Protein AF-0000000069997772 (afdb_homodimer)

Foldseek 3Di:
DVVVVVVVVVVVVVVVVPPPPVAFEEEEEDDAFPVVLLCQLLVVVSVVVPHAYEYEDEPAYDHDDPVDDDPHHYDYWYFPDHNVVVLVLVVVQLCCLFPNLVVDDPVVNVVVVLVSVLVVLVRLVRVLCRQLVDPVNLVVVLVVLGLEYEYACVRPDSLVSCVVNVHAYEYEYAADFQNLLCCQLVVWDAQLQQRAGQPLLDHSDDDPVSSVSRVVSSVVVNVSCVVRVQVVVQVSSCVSVVHRDGSSLSSSQHQAYEHQADVLQHDDDTGFQRYHYQHQLSADDADDFDPVVVVLQVVLPQQGEEEEDAGLPDQPDDLVLQQQQQQLVQPGSHQYEYQYDYDHHPSHHPSYDYDVDGPLLNRLLDPRHQEYEYLQDRNSVSSLLQNQHAYEHAHRRDSRSSSQSSLVVLLQYDYDYSVPDGSNRVNVRSCCNRVVCSNSVSSVVSNCVQVPDPDHSSVVVSVVSVVCSVVSGNVVRRDCVSVDDPCVNVCVVVVVVVVVVVVVVVVVVVVVVVVVVVVVVVVVVVVVVD/DVVVVVVVVVVVVVVVVPPVPVAFEEEEEDDAFPVVLLCQLLVVVSVVVPHAYEYEDEPAYDHDDPVDDDPHHYDYWYFPDHNVVVLVLVVVQLCCQFPNLVVDDPVVNVVVVLVSVLVVLVRLVRVLCRALVDPVNLVVVLVVLGLEYEYACVRPDSLVSCVVNVHAYEYEYAADFQNLLCCQLVVWDAQLQQRAGQPLLDHSDDDPVSSVSRVVSSVVVNVSCVVRVQVVVQVSSCVSVVHRDGSSLSSSQHQAYEHQADVLQHDDDTGFQRYHYQHQLSADDADDFDPVVVVLQVVLPQQGEEEEDAGLPDQPDDLVLLQQQQQLVQVGSHQYEHQYDYDHHPSHHPSYDYDVDGPLLNSLLDPRYQEYEYLQDSNSVSSLLQNQHAYEHAHRRDSRSSSQSSLVVLLQYDYDYSVPDGSVRVNVRSCCNRVVCSNSVSSVVSNCVQVPDPDHSSVVVSVVSVVCSVVSGNVVRRDCVSVDDPCVNVCVVVVVVVVVVVVVVVVVVVVVVVVVVVVVVVVVVVVVVD

pLDDT: mean 93.37, std 10.94, range [35.5, 98.94]

InterPro domains:
  IPR002213 UDP-glucuronosyl/UDP-glucosyltransferase [PF00201] (24-526)
  IPR002213 UDP-glucuronosyl/UDP-glucosyltransferase [cd03784] (25-464)
  IPR035595 UDP-glycosyltransferase family, conserved site [PS00375] (357-400)
  IPR050271 UDP-glycosyltransferase [PTHR48043] (34-505)

Structure (mmCIF, N/CA/C/O backbone):
data_AF-0000000069997772-model_v1
#
loop_
_entity.id
_entity.type
_entity.pdbx_description
1 polymer UDP-glucuronosyltransferase
#
loop_
_atom_site.group_PDB
_atom_site.id
_atom_site.type_symbol
_atom_site.label_atom_id
_atom_site.label_alt_id
_atom_site.label_comp_id
_atom_site.label_asym_id
_atom_site.label_entity_id
_atom_site.label_seq_id
_atom_site.pdbx_PDB_ins_code
_atom_site.Cartn_x
_atom_site.Cartn_y
_atom_site.Cartn_z
_atom_site.occupancy
_atom_site.B_iso_or_equiv
_atom_site.auth_seq_id
_atom_site.auth_comp_id
_atom_site.auth_asym_id
_atom_site.auth_atom_id
_atom_site.pdbx_PDB_model_num
ATOM 1 N N . MET A 1 1 ? 17.719 15.945 -52.312 1 38.75 1 MET A N 1
ATOM 2 C CA . MET A 1 1 ? 16.359 15.43 -52.188 1 38.75 1 MET A CA 1
ATOM 3 C C . MET A 1 1 ? 16.203 14.609 -50.906 1 38.75 1 MET A C 1
ATOM 5 O O . MET A 1 1 ? 15.086 14.328 -50.469 1 38.75 1 MET A O 1
ATOM 9 N N . SER A 1 2 ? 17.359 14.086 -50.344 1 47 2 SER A N 1
ATOM 10 C CA . SER A 1 2 ? 17.438 13.102 -49.25 1 47 2 SER A CA 1
ATOM 11 C C . SER A 1 2 ? 17.25 13.766 -47.906 1 47 2 SER A C 1
ATOM 13 O O . SER A 1 2 ? 16.781 13.133 -46.938 1 47 2 SER A O 1
ATOM 15 N N . THR A 1 3 ? 17.656 15.047 -47.812 1 52.78 3 THR A N 1
ATOM 16 C CA . THR A 1 3 ? 17.594 15.734 -46.5 1 52.78 3 THR A CA 1
ATOM 17 C C . THR A 1 3 ? 16.156 16.094 -46.156 1 52.78 3 THR A C 1
ATOM 19 O O . THR A 1 3 ? 15.805 16.172 -44.969 1 52.78 3 THR A O 1
ATOM 22 N N . VAL A 1 4 ? 15.344 16.328 -47.25 1 53.06 4 VAL A N 1
ATOM 23 C CA . VAL A 1 4 ? 13.969 16.766 -47.031 1 53.06 4 VAL A CA 1
ATOM 24 C C . VAL A 1 4 ? 13.117 15.594 -46.562 1 53.06 4 VAL A C 1
ATOM 26 O O . VAL A 1 4 ? 12.242 15.75 -45.719 1 53.06 4 VAL A O 1
ATOM 29 N N . TRP A 1 5 ? 13.516 14.359 -46.969 1 51.53 5 TRP A N 1
ATOM 30 C CA . TRP A 1 5 ? 12.734 13.203 -46.562 1 51.53 5 TRP A CA 1
ATOM 31 C C . TRP A 1 5 ? 13.016 12.828 -45.125 1 51.53 5 TRP A C 1
ATOM 33 O O . TRP A 1 5 ? 12.117 12.383 -44.406 1 51.53 5 TRP A O 1
ATOM 43 N N . CYS A 1 6 ? 14.242 13.125 -44.625 1 54.34 6 CYS A N 1
ATOM 44 C CA . CYS A 1 6 ? 14.555 12.797 -43.25 1 54.34 6 CYS A CA 1
ATOM 45 C C . CYS A 1 6 ? 13.891 13.781 -42.312 1 54.34 6 CYS A C 1
ATOM 47 O O . CYS A 1 6 ? 13.477 13.406 -41.188 1 54.34 6 CYS A O 1
ATOM 49 N N . LEU A 1 7 ? 13.75 15.07 -42.844 1 52.03 7 LEU A N 1
ATOM 50 C CA . LEU A 1 7 ? 13.086 16.047 -42 1 52.03 7 LEU A CA 1
ATOM 51 C C . LEU A 1 7 ? 11.586 15.789 -41.938 1 52.03 7 LEU A C 1
ATOM 53 O O . LEU A 1 7 ? 10.961 15.938 -40.906 1 52.03 7 LEU A O 1
ATOM 57 N N . SER A 1 8 ? 11.055 15.297 -43.094 1 53.53 8 SER A N 1
ATOM 58 C CA . SER A 1 8 ? 9.625 15.023 -43.125 1 53.53 8 SER A CA 1
ATOM 59 C C . SER A 1 8 ? 9.289 13.781 -42.281 1 53.53 8 SER A C 1
ATOM 61 O O . SER A 1 8 ? 8.266 13.742 -41.594 1 53.53 8 SER A O 1
ATOM 63 N N . LEU A 1 9 ? 10.266 12.82 -42.25 1 49.25 9 LEU A N 1
ATOM 64 C CA . LEU A 1 9 ? 10.016 11.656 -41.438 1 49.25 9 LEU A CA 1
ATOM 65 C C . LEU A 1 9 ? 10.234 11.984 -39.969 1 49.25 9 LEU A C 1
ATOM 67 O O . LEU A 1 9 ? 9.484 11.516 -39.094 1 49.25 9 LEU A O 1
ATOM 71 N N . ALA A 1 10 ? 11.203 12.875 -39.656 1 51.34 10 ALA A N 1
ATOM 72 C CA . ALA A 1 10 ? 11.391 13.305 -38.281 1 51.34 10 ALA A CA 1
ATOM 73 C C . ALA A 1 10 ? 10.188 14.109 -37.781 1 51.34 10 ALA A C 1
ATOM 75 O O . ALA A 1 10 ? 9.727 13.922 -36.656 1 51.34 10 ALA A O 1
ATOM 76 N N . LEU A 1 11 ? 9.711 14.992 -38.75 1 50.62 11 LEU A N 1
ATOM 77 C CA . LEU A 1 11 ? 8.508 15.727 -38.406 1 50.62 11 LEU A CA 1
ATOM 78 C C . LEU A 1 11 ? 7.312 14.789 -38.25 1 50.62 11 LEU A C 1
ATOM 80 O O . LEU A 1 11 ? 6.5 14.945 -37.344 1 50.62 11 LEU A O 1
ATOM 84 N N . LEU A 1 12 ? 7.273 13.734 -39.125 1 47.5 12 LEU A N 1
ATOM 85 C CA . LEU A 1 12 ? 6.18 12.781 -39 1 47.5 12 LEU A CA 1
ATOM 86 C C . LEU A 1 12 ? 6.352 11.922 -37.719 1 47.5 12 LEU A C 1
ATOM 88 O O . LEU A 1 12 ? 5.375 11.602 -37.062 1 47.5 12 LEU A O 1
ATOM 92 N N . LEU A 1 13 ? 7.605 11.57 -37.406 1 44.94 13 LEU A N 1
ATOM 93 C CA . LEU A 1 13 ? 7.816 10.805 -36.188 1 44.94 13 LEU A CA 1
ATOM 94 C C . LEU A 1 13 ? 7.543 11.664 -34.969 1 44.94 13 LEU A C 1
ATOM 96 O O . LEU A 1 13 ? 7.016 11.18 -33.969 1 44.94 13 LEU A O 1
ATOM 100 N N . VAL A 1 14 ? 8 12.953 -35 1 46.03 14 VAL A N 1
ATOM 101 C CA . VAL A 1 14 ? 7.598 13.844 -33.938 1 46.03 14 VAL A CA 1
ATOM 102 C C . VAL A 1 14 ? 6.078 14 -33.938 1 46.03 14 VAL A C 1
ATOM 104 O O . VAL A 1 14 ? 5.457 14.094 -32.875 1 46.03 14 VAL A O 1
ATOM 107 N N . LEU A 1 15 ? 5.469 14.078 -35.156 1 40.06 15 LEU A N 1
ATOM 108 C CA . LEU A 1 15 ? 4.012 14.188 -35.188 1 40.06 15 LEU A CA 1
ATOM 109 C C . LEU A 1 15 ? 3.363 12.898 -34.688 1 40.06 15 LEU A C 1
ATOM 111 O O . LEU A 1 15 ? 2.258 12.922 -34.156 1 40.06 15 LEU A O 1
ATOM 115 N N . SER A 1 16 ? 3.883 11.688 -35.062 1 38.56 16 SER A N 1
ATOM 116 C CA . SER A 1 16 ? 3.234 10.445 -34.688 1 38.56 16 SER A CA 1
ATOM 117 C C . SER A 1 16 ? 3.33 10.219 -33.188 1 38.56 16 SER A C 1
ATOM 119 O O . SER A 1 16 ? 2.496 9.523 -32.594 1 38.56 16 SER A O 1
ATOM 121 N N . ALA A 1 17 ? 4.551 10.383 -32.719 1 39.91 17 ALA A N 1
ATOM 122 C CA . ALA A 1 17 ? 4.641 10.07 -31.297 1 39.91 17 ALA A CA 1
ATOM 123 C C . ALA A 1 17 ? 3.867 11.086 -30.453 1 39.91 17 ALA A C 1
ATOM 125 O O . ALA A 1 17 ? 4.008 11.125 -29.234 1 39.91 17 ALA A O 1
ATOM 126 N N . THR A 1 18 ? 3.512 12.172 -30.984 1 35.5 18 THR A N 1
ATOM 127 C CA . THR A 1 18 ? 2.604 12.969 -30.172 1 35.5 18 THR A CA 1
ATOM 128 C C . THR A 1 18 ? 1.33 12.188 -29.859 1 35.5 18 THR A C 1
ATOM 130 O O . THR A 1 18 ? 0.475 12.008 -30.719 1 35.5 18 THR A O 1
ATOM 133 N N . ARG A 1 19 ? 1.36 11.133 -29.203 1 42 19 ARG A N 1
ATOM 134 C CA . ARG A 1 19 ? 0.11 10.727 -28.562 1 42 19 ARG A CA 1
ATOM 135 C C . ARG A 1 19 ? -0.814 11.922 -28.359 1 42 19 ARG A C 1
ATOM 137 O O . ARG A 1 19 ? -0.476 12.859 -27.641 1 42 19 ARG A O 1
ATOM 144 N N . ILE A 1 20 ? -1.494 12.422 -29.297 1 41.84 20 ILE A N 1
ATOM 145 C CA . ILE A 1 20 ? -2.568 13.398 -29.125 1 41.84 20 ILE A CA 1
ATOM 146 C C . ILE A 1 20 ? -3.264 13.172 -27.797 1 41.84 20 ILE A C 1
ATOM 148 O O . ILE A 1 20 ? -4.008 12.203 -27.625 1 41.84 20 ILE A O 1
ATOM 152 N N . ALA A 1 21 ? -2.555 13.148 -26.844 1 49.53 21 ALA A N 1
ATOM 153 C CA . ALA A 1 21 ? -3.217 13.156 -25.547 1 49.53 21 ALA A CA 1
ATOM 154 C C . ALA A 1 21 ? -4.48 14.008 -25.578 1 49.53 21 ALA A C 1
ATOM 156 O O . ALA A 1 21 ? -4.41 15.227 -25.766 1 49.53 21 ALA A O 1
ATOM 157 N N . HIS A 1 22 ? -5.516 13.656 -26.172 1 63.19 22 HIS A N 1
ATOM 158 C CA . HIS A 1 22 ? -6.762 14.391 -26.016 1 63.19 22 HIS A CA 1
ATOM 159 C C . HIS A 1 22 ? -6.902 14.914 -24.578 1 63.19 22 HIS A C 1
ATOM 161 O O . HIS A 1 22 ? -6.871 14.141 -23.625 1 63.19 22 HIS A O 1
ATOM 167 N N . GLY A 1 23 ? -6.582 16.047 -24.344 1 87.19 23 GLY A N 1
ATOM 168 C CA . GLY A 1 23 ? -6.691 16.734 -23.062 1 87.19 23 GLY A CA 1
ATOM 169 C C . GLY A 1 23 ? -8.031 16.516 -22.375 1 87.19 23 GLY A C 1
ATOM 170 O O . GLY A 1 23 ? -9.07 16.516 -23.031 1 87.19 23 GLY A O 1
ATOM 171 N N . GLY A 1 24 ? -8.055 16.016 -21.141 1 94.75 24 GLY A N 1
ATOM 172 C CA . GLY A 1 24 ? -9.258 15.82 -20.344 1 94.75 24 GLY A CA 1
ATOM 173 C C . GLY A 1 24 ? -9.812 17.109 -19.766 1 94.75 24 GLY A C 1
ATOM 174 O O . GLY A 1 24 ? -9.148 18.141 -19.781 1 94.75 24 GLY A O 1
ATOM 175 N N . ASN A 1 25 ? -11.086 17.125 -19.5 1 97.62 25 ASN A N 1
ATOM 176 C CA . ASN A 1 25 ? -11.797 18.203 -18.828 1 97.62 25 ASN A CA 1
ATOM 177 C C . ASN A 1 25 ? -11.945 17.922 -17.328 1 97.62 25 ASN A C 1
ATOM 179 O O . ASN A 1 25 ? -12.68 17.016 -16.938 1 97.62 25 ASN A O 1
ATOM 183 N N . ILE A 1 26 ? -11.258 18.734 -16.547 1 98.56 26 ILE A N 1
ATOM 184 C CA . ILE A 1 26 ? -11.148 18.438 -15.117 1 98.56 26 ILE A CA 1
ATOM 185 C C . ILE A 1 26 ? -11.859 19.516 -14.305 1 98.56 26 ILE A C 1
ATOM 187 O O . ILE A 1 26 ? -11.609 20.703 -14.5 1 98.56 26 ILE A O 1
ATOM 191 N N . LEU A 1 27 ? -12.766 19.125 -13.469 1 98.75 27 LEU A N 1
ATOM 192 C CA . LEU A 1 27 ? -13.398 20 -12.492 1 98.75 27 LEU A CA 1
ATOM 193 C C . LEU A 1 27 ? -12.688 19.922 -11.148 1 98.75 27 LEU A C 1
ATOM 195 O O . LEU A 1 27 ? -12.383 18.828 -10.672 1 98.75 27 LEU A O 1
ATOM 199 N N . VAL A 1 28 ? -12.398 21.047 -10.57 1 98.56 28 VAL A N 1
ATOM 200 C CA . VAL A 1 28 ? -11.703 21.109 -9.289 1 98.56 28 VAL A CA 1
ATOM 201 C C . VAL A 1 28 ? -12.609 21.766 -8.242 1 98.56 28 VAL A C 1
ATOM 203 O O . VAL A 1 28 ? -13.141 22.844 -8.461 1 98.56 28 VAL A O 1
ATOM 206 N N . TRP A 1 29 ? -12.797 21.078 -7.117 1 98.25 29 TRP A N 1
ATOM 207 C CA . TRP A 1 29 ? -13.578 21.562 -5.984 1 98.25 29 TRP A CA 1
ATOM 208 C C . TRP A 1 29 ? -12.867 22.703 -5.27 1 98.25 29 TRP A C 1
ATOM 210 O O . TRP A 1 29 ? -11.633 22.734 -5.203 1 98.25 29 TRP A O 1
ATOM 220 N N . TYR A 1 30 ? -13.531 23.703 -4.801 1 95.75 30 TYR A N 1
ATOM 221 C CA . TYR A 1 30 ? -12.938 24.844 -4.117 1 95.75 30 TYR A CA 1
ATOM 222 C C . TYR A 1 30 ? -12.258 24.422 -2.824 1 95.75 30 TYR A C 1
ATOM 224 O O . TYR A 1 30 ? -12.609 23.391 -2.236 1 95.75 30 TYR A O 1
ATOM 232 N N . THR A 1 31 ? -11.266 25.094 -2.467 1 93.81 31 THR A N 1
ATOM 233 C CA . THR A 1 31 ? -10.547 24.953 -1.208 1 93.81 31 THR A CA 1
ATOM 234 C C . THR A 1 31 ? -9.953 26.281 -0.765 1 93.81 31 THR A C 1
ATOM 236 O O . THR A 1 31 ? -10.398 27.344 -1.208 1 93.81 31 THR A O 1
ATOM 239 N N . GLU A 1 32 ? -9.117 26.297 0.312 1 88.94 32 GLU A N 1
ATOM 240 C CA . GLU A 1 32 ? -8.633 27.578 0.833 1 88.94 32 GLU A CA 1
ATOM 241 C C . GLU A 1 32 ? -7.219 27.438 1.392 1 88.94 32 GLU A C 1
ATOM 243 O O . GLU A 1 32 ? -6.766 26.328 1.681 1 88.94 32 GLU A O 1
ATOM 248 N N . GLY A 1 33 ? -6.562 28.531 1.398 1 87.81 33 GLY A N 1
ATOM 249 C CA . GLY A 1 33 ? -5.324 28.656 2.148 1 87.81 33 GLY A CA 1
ATOM 250 C C . GLY A 1 33 ? -4.227 27.719 1.656 1 87.81 33 GLY A C 1
ATOM 251 O O . GLY A 1 33 ? -3.936 27.688 0.459 1 87.81 33 GLY A O 1
ATOM 252 N N . SER A 1 34 ? -3.66 27.078 2.641 1 88.88 34 SER A N 1
ATOM 253 C CA . SER A 1 34 ? -2.523 26.203 2.363 1 88.88 34 SER A CA 1
ATOM 254 C C . SER A 1 34 ? -2.93 25.031 1.484 1 88.88 34 SER A C 1
ATOM 256 O O . SER A 1 34 ? -2.123 24.531 0.697 1 88.88 34 SER A O 1
ATOM 258 N N . HIS A 1 35 ? -4.191 24.641 1.531 1 92.44 35 HIS A N 1
ATOM 259 C CA . HIS A 1 35 ? -4.68 23.562 0.688 1 92.44 35 HIS A CA 1
ATOM 260 C C . HIS A 1 35 ? -4.711 23.969 -0.779 1 92.44 35 HIS A C 1
ATOM 262 O O . HIS A 1 35 ? -4.371 23.188 -1.66 1 92.44 35 HIS A O 1
ATOM 268 N N . TRP A 1 36 ? -5.113 25.25 -0.986 1 91.56 36 TRP A N 1
ATOM 269 C CA . TRP A 1 36 ? -5.152 25.781 -2.342 1 91.56 36 TRP A CA 1
ATOM 270 C C . TRP A 1 36 ? -3.748 25.922 -2.918 1 91.56 36 TRP A C 1
ATOM 272 O O . TRP A 1 36 ? -3.496 25.516 -4.055 1 91.56 36 TRP A O 1
ATOM 282 N N . ILE A 1 37 ? -2.842 26.359 -2.09 1 88.31 37 ILE A N 1
ATOM 283 C CA . ILE A 1 37 ? -1.458 26.531 -2.512 1 88.31 37 ILE A CA 1
ATOM 284 C C . ILE A 1 37 ? -0.852 25.188 -2.889 1 88.31 37 ILE A C 1
ATOM 286 O O . ILE A 1 37 ? -0.122 25.078 -3.877 1 88.31 37 ILE A O 1
ATOM 290 N N . ASN A 1 38 ? -1.176 24.234 -2.121 1 93.56 38 ASN A N 1
ATOM 291 C CA . ASN A 1 38 ? -0.63 22.891 -2.312 1 93.56 38 ASN A CA 1
ATOM 292 C C . ASN A 1 38 ? -1.103 22.281 -3.625 1 93.56 38 ASN A C 1
ATOM 294 O O . ASN A 1 38 ? -0.356 21.547 -4.277 1 93.56 38 ASN A O 1
ATOM 298 N N . LEU A 1 39 ? -2.307 22.625 -4.047 1 93.88 39 LEU A N 1
ATOM 299 C CA . LEU A 1 39 ? -2.949 21.984 -5.191 1 93.88 39 LEU A CA 1
ATOM 300 C C . LEU A 1 39 ? -2.533 22.656 -6.492 1 93.88 39 LEU A C 1
ATOM 302 O O . LEU A 1 39 ? -2.576 22.047 -7.559 1 93.88 39 LEU A O 1
ATOM 306 N N . LYS A 1 40 ? -2.088 23.844 -6.488 1 92.88 40 LYS A N 1
ATOM 307 C CA . LYS A 1 40 ? -1.882 24.688 -7.66 1 92.88 40 LYS A CA 1
ATOM 308 C C . LYS A 1 40 ? -0.838 24.094 -8.594 1 92.88 40 LYS A C 1
ATOM 310 O O . LYS A 1 40 ? -1.038 24.047 -9.812 1 92.88 40 LYS A O 1
ATOM 315 N N . PRO A 1 41 ? 0.272 23.594 -8.047 1 94.44 41 PRO A N 1
ATOM 316 C CA . PRO A 1 41 ? 1.272 23.031 -8.953 1 94.44 41 PRO A CA 1
ATOM 317 C C . PRO A 1 41 ? 0.744 21.844 -9.75 1 94.44 41 PRO A C 1
ATOM 319 O O . PRO A 1 41 ? 1.146 21.641 -10.898 1 94.44 41 PRO A O 1
ATOM 322 N N . VAL A 1 42 ? -0.081 21.062 -9.172 1 97 42 VAL A N 1
ATOM 323 C CA . VAL A 1 42 ? -0.688 19.922 -9.859 1 97 42 VAL A CA 1
ATOM 324 C C . VAL A 1 42 ? -1.588 20.422 -10.992 1 97 42 VAL A C 1
ATOM 326 O O . VAL A 1 42 ? -1.536 19.906 -12.109 1 97 42 VAL A O 1
ATOM 329 N N . LEU A 1 43 ? -2.396 21.469 -10.711 1 96.81 43 LEU A N 1
ATOM 330 C CA . LEU A 1 43 ? -3.297 22.031 -11.711 1 96.81 43 LEU A CA 1
ATOM 331 C C . LEU A 1 43 ? -2.512 22.625 -12.875 1 96.81 43 LEU A C 1
ATOM 333 O O . LEU A 1 43 ? -2.867 22.406 -14.039 1 96.81 43 LEU A O 1
ATOM 337 N N . ASP A 1 44 ? -1.452 23.297 -12.539 1 95.44 44 ASP A N 1
ATOM 338 C CA . ASP A 1 44 ? -0.606 23.891 -13.578 1 95.44 44 ASP A CA 1
ATOM 339 C C . ASP A 1 44 ? -0.009 22.812 -14.477 1 95.44 44 ASP A C 1
ATOM 341 O O . ASP A 1 44 ? 0.044 22.969 -15.695 1 95.44 44 ASP A O 1
ATOM 345 N N . THR A 1 45 ? 0.432 21.734 -13.852 1 96.56 45 THR A N 1
ATOM 346 C CA . THR A 1 45 ? 1.024 20.641 -14.617 1 96.56 45 THR A CA 1
ATOM 347 C C . THR A 1 45 ? -0.017 19.984 -15.523 1 96.56 45 THR A C 1
ATOM 349 O O . THR A 1 45 ? 0.289 19.609 -16.656 1 96.56 45 THR A O 1
ATOM 352 N N . LEU A 1 46 ? -1.232 19.828 -15.031 1 97.62 46 LEU A N 1
ATOM 353 C CA . LEU A 1 46 ? -2.312 19.266 -15.836 1 97.62 46 LEU A CA 1
ATOM 354 C C . LEU A 1 46 ? -2.596 20.141 -17.062 1 97.62 46 LEU A C 1
ATOM 356 O O . LEU A 1 46 ? -2.822 19.625 -18.156 1 97.62 46 LEU A O 1
ATOM 360 N N . ILE A 1 47 ? -2.521 21.438 -16.891 1 96.94 47 ILE A N 1
ATOM 361 C CA . ILE A 1 47 ? -2.719 22.375 -17.984 1 96.94 47 ILE A CA 1
ATOM 362 C C . ILE A 1 47 ? -1.575 22.25 -18.984 1 96.94 47 ILE A C 1
ATOM 364 O O . ILE A 1 47 ? -1.803 22.219 -20.203 1 96.94 47 ILE A O 1
ATOM 368 N N . ASP A 1 48 ? -0.361 22.172 -18.484 1 96.44 48 ASP A N 1
ATOM 369 C CA . ASP A 1 48 ? 0.811 22 -19.344 1 96.44 48 ASP A CA 1
ATOM 370 C C . ASP A 1 48 ? 0.691 20.734 -20.203 1 96.44 48 ASP A C 1
ATOM 372 O O . ASP A 1 48 ? 1.207 20.688 -21.312 1 96.44 48 ASP A O 1
ATOM 376 N N . ARG A 1 49 ? 0.022 19.859 -19.688 1 96.19 49 ARG A N 1
ATOM 377 C CA . ARG A 1 49 ? -0.123 18.578 -20.391 1 96.19 49 ARG A CA 1
ATOM 378 C C . ARG A 1 49 ? -1.328 18.594 -21.328 1 96.19 49 ARG A C 1
ATOM 380 O O . ARG A 1 49 ? -1.701 17.562 -21.875 1 96.19 49 ARG A O 1
ATOM 387 N N . GLY A 1 50 ? -2.031 19.672 -21.359 1 95.94 50 GLY A N 1
ATOM 388 C CA . GLY A 1 50 ? -3.057 19.859 -22.375 1 95.94 50 GLY A CA 1
ATOM 389 C C . GLY A 1 50 ? -4.465 19.672 -21.844 1 95.94 50 GLY A C 1
ATOM 390 O O . GLY A 1 50 ? -5.426 19.641 -22.625 1 95.94 50 GLY A O 1
ATOM 391 N N . HIS A 1 51 ? -4.641 19.594 -20.547 1 97.56 51 HIS A N 1
ATOM 392 C CA . HIS A 1 51 ? -5.969 19.422 -19.969 1 97.56 51 HIS A CA 1
ATOM 393 C C . HIS A 1 51 ? -6.656 20.766 -19.75 1 97.56 51 HIS A C 1
ATOM 395 O O . HIS A 1 51 ? -5.992 21.781 -19.578 1 97.56 51 HIS A O 1
ATOM 401 N N . HIS A 1 52 ? -7.965 20.75 -19.844 1 97 52 HIS A N 1
ATOM 402 C CA . HIS A 1 52 ? -8.773 21.891 -19.438 1 97 52 HIS A CA 1
ATOM 403 C C . HIS A 1 52 ? -9.164 21.781 -17.969 1 97 52 HIS A C 1
ATOM 405 O O . HIS A 1 52 ? -9.773 20.797 -17.547 1 97 52 HIS A O 1
ATOM 411 N N . VAL A 1 53 ? -8.812 22.781 -17.219 1 97.69 53 VAL A N 1
ATOM 412 C CA . VAL A 1 53 ? -9.062 22.75 -15.781 1 97.69 53 VAL A CA 1
ATOM 413 C C . VAL A 1 53 ? -10.016 23.875 -15.391 1 97.69 53 VAL A C 1
ATOM 415 O O . VAL A 1 53 ? -9.773 25.047 -15.711 1 97.69 53 VAL A O 1
ATOM 418 N N . THR A 1 54 ? -11.133 23.516 -14.766 1 97.31 54 THR A N 1
ATOM 419 C CA . THR A 1 54 ? -12.094 24.469 -14.219 1 97.31 54 THR A CA 1
ATOM 420 C C . THR A 1 54 ? -12.141 24.375 -12.695 1 97.31 54 THR A C 1
ATOM 422 O O . THR A 1 54 ? -12.375 23.297 -12.148 1 97.31 54 THR A O 1
ATOM 425 N N . VAL A 1 55 ? -11.977 25.516 -12.055 1 96.88 55 VAL A N 1
ATOM 426 C CA . VAL A 1 55 ? -11.961 25.547 -10.594 1 96.88 55 VAL A CA 1
ATOM 427 C C . VAL A 1 55 ? -13.203 26.266 -10.078 1 96.88 55 VAL A C 1
ATOM 429 O O . VAL A 1 55 ? -13.453 27.422 -10.438 1 96.88 55 VAL A O 1
ATOM 432 N N . LEU A 1 56 ? -14 25.578 -9.258 1 97.31 56 LEU A N 1
ATOM 433 C CA . LEU A 1 56 ? -15.086 26.25 -8.562 1 97.31 56 LEU A CA 1
ATOM 434 C C . LEU A 1 56 ? -14.539 27.266 -7.555 1 97.31 56 LEU A C 1
ATOM 436 O O . LEU A 1 56 ? -13.633 26.953 -6.785 1 97.31 56 LEU A O 1
ATOM 440 N N . VAL A 1 57 ? -15.078 28.5 -7.578 1 95.62 57 VAL A N 1
ATOM 441 C CA . VAL A 1 57 ? -14.594 29.531 -6.672 1 95.62 57 VAL A CA 1
ATOM 442 C C . VAL A 1 57 ? -15.781 30.266 -6.039 1 95.62 57 VAL A C 1
ATOM 444 O O . VAL A 1 57 ? -16.625 30.812 -6.742 1 95.62 57 VAL A O 1
ATOM 447 N N . PRO A 1 58 ? -15.898 30.219 -4.75 1 95.88 58 PRO A N 1
ATOM 448 C CA . PRO A 1 58 ? -17 30.906 -4.082 1 95.88 58 PRO A CA 1
ATOM 449 C C . PRO A 1 58 ? -16.875 32.438 -4.129 1 95.88 58 PRO A C 1
ATOM 451 O O . PRO A 1 58 ? -15.758 32.938 -4.23 1 95.88 58 PRO A O 1
ATOM 454 N N . SER A 1 59 ? -17.953 33.094 -4.051 1 93.81 59 SER A N 1
ATOM 455 C CA . SER A 1 59 ? -17.969 34.562 -4.039 1 93.81 59 SER A CA 1
ATOM 456 C C . SER A 1 59 ? -17.266 35.125 -2.795 1 93.81 59 SER A C 1
ATOM 458 O O . SER A 1 59 ? -16.781 36.25 -2.803 1 93.81 59 SER A O 1
ATOM 460 N N . THR A 1 60 ? -17.25 34.281 -1.766 1 92.69 60 THR A N 1
ATOM 461 C CA . THR A 1 60 ? -16.547 34.625 -0.532 1 92.69 60 THR A CA 1
ATOM 462 C C . THR A 1 60 ? -15.375 33.688 -0.309 1 92.69 60 THR A C 1
ATOM 464 O O . THR A 1 60 ? -15.562 32.469 -0.108 1 92.69 60 THR A O 1
ATOM 467 N N . SER A 1 61 ? -14.203 34.188 -0.478 1 90.06 61 SER A N 1
ATOM 468 C CA . SER A 1 61 ? -12.984 33.406 -0.258 1 90.06 61 SER A CA 1
ATOM 469 C C . SER A 1 61 ? -11.867 34.281 0.3 1 90.06 61 SER A C 1
ATOM 471 O O . SER A 1 61 ? -11.75 35.469 -0.052 1 90.06 61 SER A O 1
ATOM 473 N N . MET A 1 62 ? -11.125 33.719 1.107 1 83.69 62 MET A N 1
ATOM 474 C CA . MET A 1 62 ? -10.031 34.469 1.715 1 83.69 62 MET A CA 1
ATOM 475 C C . MET A 1 62 ? -8.781 34.406 0.844 1 83.69 62 MET A C 1
ATOM 477 O O . MET A 1 62 ? -8.031 35.375 0.755 1 83.69 62 MET A O 1
ATOM 481 N N . PHE A 1 63 ? -8.578 33.281 0.167 1 83.25 63 PHE A N 1
ATOM 482 C CA . PHE A 1 63 ? -7.258 33.094 -0.426 1 83.25 63 PHE A CA 1
ATOM 483 C C . PHE A 1 63 ? -7.371 32.75 -1.91 1 83.25 63 PHE A C 1
ATOM 485 O O . PHE A 1 63 ? -6.387 32.844 -2.648 1 83.25 63 PHE A O 1
ATOM 492 N N . MET A 1 64 ? -8.57 32.344 -2.293 1 84.38 64 MET A N 1
ATOM 493 C CA . MET A 1 64 ? -8.742 32.125 -3.725 1 84.38 64 MET A CA 1
ATOM 494 C C . MET A 1 64 ? -9.047 33.438 -4.441 1 84.38 64 MET A C 1
ATOM 496 O O . MET A 1 64 ? -10.047 34.094 -4.148 1 84.38 64 MET A O 1
ATOM 500 N N . ASN A 1 65 ? -8.023 33.938 -5.078 1 77.19 65 ASN A N 1
ATOM 501 C CA . ASN A 1 65 ? -8.172 35.219 -5.75 1 77.19 65 ASN A CA 1
ATOM 502 C C . ASN A 1 65 ? -8.516 35.062 -7.227 1 77.19 65 ASN A C 1
ATOM 504 O O . ASN A 1 65 ? -7.645 34.719 -8.031 1 77.19 65 ASN A O 1
ATOM 508 N N . ARG A 1 66 ? -9.719 35.5 -7.527 1 76.31 66 ARG A N 1
ATOM 509 C CA . ARG A 1 66 ? -10.203 35.344 -8.891 1 76.31 66 ARG A CA 1
ATOM 510 C C . ARG A 1 66 ? -9.578 36.375 -9.812 1 76.31 66 ARG A C 1
ATOM 512 O O . ARG A 1 66 ? -9.602 36.219 -11.039 1 76.31 66 ARG A O 1
ATOM 519 N N . SER A 1 67 ? -9.086 37.312 -9.18 1 72.75 67 SER A N 1
ATOM 520 C CA . SER A 1 67 ? -8.562 38.406 -10 1 72.75 67 SER A CA 1
ATOM 521 C C . SER A 1 67 ? -7.141 38.094 -10.469 1 72.75 67 SER A C 1
ATOM 523 O O . SER A 1 67 ? -6.641 38.75 -11.398 1 72.75 67 SER A O 1
ATOM 525 N N . GLU A 1 68 ? -6.559 37.188 -9.883 1 72.5 68 GLU A N 1
ATOM 526 C CA . GLU A 1 68 ? -5.219 36.781 -10.312 1 72.5 68 GLU A CA 1
ATOM 527 C C . GLU A 1 68 ? -5.273 36 -11.617 1 72.5 68 GLU A C 1
ATOM 529 O O . GLU A 1 68 ? -6.137 35.125 -11.789 1 72.5 68 GLU A O 1
ATOM 534 N N . PRO A 1 69 ? -4.488 36.469 -12.555 1 73.69 69 PRO A N 1
ATOM 535 C CA . PRO A 1 69 ? -4.449 35.719 -13.797 1 73.69 69 PRO A CA 1
ATOM 536 C C . PRO A 1 69 ? -4.125 34.25 -13.562 1 73.69 69 PRO A C 1
ATOM 538 O O . PRO A 1 69 ? -3.27 33.906 -12.734 1 73.69 69 PRO A O 1
ATOM 541 N N . SER A 1 70 ? -5.043 33.531 -14 1 79.44 70 SER A N 1
ATOM 542 C CA . SER A 1 70 ? -4.824 32.094 -13.875 1 79.44 70 SER A CA 1
ATOM 543 C C . SER A 1 70 ? -4.906 31.391 -15.227 1 79.44 70 SER A C 1
ATOM 545 O O . SER A 1 70 ? -5.504 31.922 -16.172 1 79.44 70 SER A O 1
ATOM 547 N N . ARG A 1 71 ? -4.18 30.281 -15.281 1 86.94 71 ARG A N 1
ATOM 548 C CA . ARG A 1 71 ? -4.176 29.484 -16.5 1 86.94 71 ARG A CA 1
ATOM 549 C C . ARG A 1 71 ? -5.395 28.562 -16.562 1 86.94 71 ARG A C 1
ATOM 551 O O . ARG A 1 71 ? -5.719 28.031 -17.625 1 86.94 71 ARG A O 1
ATOM 558 N N . PHE A 1 72 ? -6.094 28.5 -15.344 1 90.06 72 PHE A N 1
ATOM 559 C CA . PHE A 1 72 ? -7.309 27.688 -15.359 1 90.06 72 PHE A CA 1
ATOM 560 C C . PHE A 1 72 ? -8.547 28.578 -15.312 1 90.06 72 PHE A C 1
ATOM 562 O O . PHE A 1 72 ? -8.453 29.781 -15.062 1 90.06 72 PHE A O 1
ATOM 569 N N . HIS A 1 73 ? -9.641 28.016 -15.711 1 91.94 73 HIS A N 1
ATOM 570 C CA . HIS A 1 73 ? -10.922 28.719 -15.719 1 91.94 73 HIS A CA 1
ATOM 571 C C . HIS A 1 73 ? -11.578 28.672 -14.344 1 91.94 73 HIS A C 1
ATOM 573 O O . HIS A 1 73 ? -11.664 27.609 -13.727 1 91.94 73 HIS A O 1
ATOM 579 N N . TYR A 1 74 ? -11.977 29.828 -13.938 1 93.31 74 TYR A N 1
ATOM 580 C CA . TYR A 1 74 ? -12.75 29.875 -12.703 1 93.31 74 TYR A CA 1
ATOM 581 C C . TYR A 1 74 ? -14.25 29.766 -12.984 1 93.31 74 TYR A C 1
ATOM 583 O O . TYR A 1 74 ? -14.742 30.359 -13.945 1 93.31 74 TYR A O 1
ATOM 591 N N . GLU A 1 75 ? -14.922 28.953 -12.258 1 94.88 75 GLU A N 1
ATOM 592 C CA . GLU A 1 75 ? -16.375 28.891 -12.219 1 94.88 75 GLU A CA 1
ATOM 593 C C . GLU A 1 75 ? -16.922 29.453 -10.898 1 94.88 75 GLU A C 1
ATOM 595 O O . GLU A 1 75 ? -17.031 28.719 -9.914 1 94.88 75 GLU A O 1
ATOM 600 N N . PRO A 1 76 ? -17.281 30.781 -10.938 1 94.88 76 PRO A N 1
ATOM 601 C CA . PRO A 1 76 ? -17.734 31.406 -9.688 1 94.88 76 PRO A CA 1
ATOM 602 C C . PRO A 1 76 ? -19.141 30.938 -9.281 1 94.88 76 PRO A C 1
ATOM 604 O O . PRO A 1 76 ? -19.984 30.688 -10.148 1 94.88 76 PRO A O 1
ATOM 607 N N . PHE A 1 77 ? -19.391 30.812 -8.039 1 96.31 77 PHE A N 1
ATOM 608 C CA . PHE A 1 77 ? -20.719 30.562 -7.496 1 96.31 77 PHE A CA 1
ATOM 609 C C . PHE A 1 77 ? -20.969 31.422 -6.262 1 96.31 77 PHE A C 1
ATOM 611 O O . PHE A 1 77 ? -20.031 31.828 -5.578 1 96.31 77 PHE A O 1
ATOM 618 N N . ASP A 1 78 ? -22.234 31.672 -5.941 1 96.19 78 ASP A N 1
ATOM 619 C CA . ASP A 1 78 ? -22.594 32.594 -4.863 1 96.19 78 ASP A CA 1
ATOM 620 C C . ASP A 1 78 ? -22.844 31.844 -3.561 1 96.19 78 ASP A C 1
ATOM 622 O O . ASP A 1 78 ? -23.422 30.766 -3.564 1 96.19 78 ASP A O 1
ATOM 626 N N . VAL A 1 79 ? -22.297 32.438 -2.541 1 95.5 79 VAL A N 1
ATOM 627 C CA . VAL A 1 79 ? -22.547 31.891 -1.217 1 95.5 79 VAL A CA 1
ATOM 628 C C . VAL A 1 79 ? -23.25 32.906 -0.339 1 95.5 79 VAL A C 1
ATOM 630 O O . VAL A 1 79 ? -23.078 34.125 -0.54 1 95.5 79 VAL A O 1
ATOM 633 N N . SER A 1 80 ? -24.016 32.5 0.641 1 95.06 80 SER A N 1
ATOM 634 C CA . SER A 1 80 ? -24.844 33.375 1.466 1 95.06 80 SER A CA 1
ATOM 635 C C . SER A 1 80 ? -24.078 33.906 2.68 1 95.06 80 SER A C 1
ATOM 637 O O . SER A 1 80 ? -24.594 34.719 3.443 1 95.06 80 SER A O 1
ATOM 639 N N . ILE A 1 81 ? -22.844 33.5 2.83 1 94.62 81 ILE A N 1
ATOM 640 C CA . ILE A 1 81 ? -22.062 33.875 3.998 1 94.62 81 ILE A CA 1
ATOM 641 C C . ILE A 1 81 ? -21.094 35 3.623 1 94.62 81 ILE A C 1
ATOM 643 O O . ILE A 1 81 ? -20.5 34.969 2.541 1 94.62 81 ILE A O 1
ATOM 647 N N . SER A 1 82 ? -20.906 35.938 4.492 1 94.25 82 SER A N 1
ATOM 648 C CA . SER A 1 82 ? -20 37.062 4.23 1 94.25 82 SER A CA 1
ATOM 649 C C . SER A 1 82 ? -18.578 36.719 4.637 1 94.25 82 SER A C 1
ATOM 651 O O . SER A 1 82 ? -18.344 35.781 5.418 1 94.25 82 SER A O 1
ATOM 653 N N . LEU A 1 83 ? -17.703 37.438 4.102 1 92.62 83 LEU A N 1
ATOM 654 C CA . LEU A 1 83 ? -16.281 37.25 4.414 1 92.62 83 LEU A CA 1
ATOM 655 C C . LEU A 1 83 ? -16 37.562 5.883 1 92.62 83 LEU A C 1
ATOM 657 O O . LEU A 1 83 ? -15.156 36.906 6.5 1 92.62 83 LEU A O 1
ATOM 661 N N . GLU A 1 84 ? -16.75 38.469 6.43 1 93.62 84 GLU A N 1
ATOM 662 C CA . GLU A 1 84 ? -16.562 38.875 7.82 1 93.62 84 GLU A CA 1
ATOM 663 C C . GLU A 1 84 ? -16.875 37.75 8.773 1 93.62 84 GLU A C 1
ATOM 665 O O . GLU A 1 84 ? -16.188 37.562 9.781 1 93.62 84 GLU A O 1
ATOM 670 N N . VAL A 1 85 ? -17.859 37.031 8.375 1 92.81 85 VAL A N 1
ATOM 671 C CA . VAL A 1 85 ? -18.266 35.906 9.211 1 92.81 85 VAL A CA 1
ATOM 672 C C . VAL A 1 85 ? -17.172 34.844 9.203 1 92.81 85 VAL A C 1
ATOM 674 O O . VAL A 1 85 ? -16.844 34.281 10.25 1 92.81 85 VAL A O 1
ATOM 677 N N . ILE A 1 86 ? -16.641 34.625 8.055 1 91.38 86 ILE A N 1
ATOM 678 C CA . ILE A 1 86 ? -15.602 33.625 7.902 1 91.38 86 ILE A CA 1
ATOM 679 C C . ILE A 1 86 ? -14.344 34.062 8.648 1 91.38 86 ILE A C 1
ATOM 681 O O . ILE A 1 86 ? -13.719 33.281 9.352 1 91.38 86 ILE A O 1
ATOM 685 N N . GLU A 1 87 ? -14.008 35.281 8.508 1 89.5 87 GLU A N 1
ATOM 686 C CA . GLU A 1 87 ? -12.828 35.844 9.172 1 89.5 87 GLU A CA 1
ATOM 687 C C . GLU A 1 87 ? -12.984 35.781 10.688 1 89.5 87 GLU A C 1
ATOM 689 O O . GLU A 1 87 ? -12.039 35.5 11.414 1 89.5 87 GLU A O 1
ATOM 694 N N . ALA A 1 88 ? -14.172 36.094 11.125 1 91.06 88 ALA A N 1
ATOM 695 C CA . ALA A 1 88 ? -14.438 36.062 12.562 1 91.06 88 ALA A CA 1
ATOM 696 C C . ALA A 1 88 ? -14.312 34.656 13.125 1 91.06 88 ALA A C 1
ATOM 698 O O . ALA A 1 88 ? -13.781 34.469 14.227 1 91.06 88 ALA A O 1
ATOM 699 N N . SER A 1 89 ? -14.852 33.75 12.414 1 90.69 89 SER A N 1
ATOM 700 C CA . SER A 1 89 ? -14.766 32.375 12.836 1 90.69 89 SER A CA 1
ATOM 701 C C . SER A 1 89 ? -13.312 31.891 12.891 1 90.69 89 SER A C 1
ATOM 703 O O . SER A 1 89 ? -12.922 31.188 13.82 1 90.69 89 SER A O 1
ATOM 705 N N . ASN A 1 90 ? -12.562 32.25 11.93 1 88.69 90 ASN A N 1
ATOM 706 C CA . ASN A 1 90 ? -11.148 31.891 11.891 1 88.69 90 ASN A CA 1
ATOM 707 C C . ASN A 1 90 ? -10.383 32.531 13.055 1 88.69 90 ASN A C 1
ATOM 709 O O . ASN A 1 90 ? -9.508 31.875 13.641 1 88.69 90 ASN A O 1
ATOM 713 N N . GLU A 1 91 ? -10.695 33.75 13.305 1 88.62 91 GLU A N 1
ATOM 714 C CA . GLU A 1 91 ? -10.055 34.469 14.406 1 88.62 91 GLU A CA 1
ATOM 715 C C . GLU A 1 91 ? -10.367 33.812 15.75 1 88.62 91 GLU A C 1
ATOM 717 O O . GLU A 1 91 ? -9.5 33.688 16.625 1 88.62 91 GLU A O 1
ATOM 722 N N . GLU A 1 92 ? -11.57 33.438 15.883 1 90.38 92 GLU A N 1
ATOM 723 C CA . GLU A 1 92 ? -11.969 32.75 17.109 1 90.38 92 GLU A CA 1
ATOM 724 C C . GLU A 1 92 ? -11.219 31.422 17.266 1 90.38 92 GLU A C 1
ATOM 726 O O . GLU A 1 92 ? -10.781 31.078 18.375 1 90.38 92 GLU A O 1
ATOM 731 N N . PHE A 1 93 ? -11.125 30.766 16.234 1 90.12 93 PHE A N 1
ATOM 732 C CA . PHE A 1 93 ? -10.406 29.484 16.25 1 90.12 93 PHE A CA 1
ATOM 733 C C . PHE A 1 93 ? -8.945 29.703 16.625 1 90.12 93 PHE A C 1
ATOM 735 O O . PHE A 1 93 ? -8.391 28.953 17.438 1 90.12 93 PHE A O 1
ATOM 742 N N . LEU A 1 94 ? -8.336 30.672 16.047 1 87.94 94 LEU A N 1
ATOM 743 C CA . LEU A 1 94 ? -6.934 30.969 16.328 1 87.94 94 LEU A CA 1
ATOM 744 C C . LEU A 1 94 ? -6.746 31.391 17.781 1 87.94 94 LEU A C 1
ATOM 746 O O . LEU A 1 94 ? -5.789 30.984 18.438 1 87.94 94 LEU A O 1
ATOM 750 N N . GLN A 1 95 ? -7.703 32.219 18.234 1 88.31 95 GLN A N 1
ATOM 751 C CA . GLN A 1 95 ? -7.641 32.688 19.625 1 88.31 95 GLN A CA 1
ATOM 752 C C . GLN A 1 95 ? -7.738 31.5 20.594 1 88.31 95 GLN A C 1
ATOM 754 O O . GLN A 1 95 ? -6.98 31.422 21.562 1 88.31 95 GLN A O 1
ATOM 759 N N . PHE A 1 96 ? -8.609 30.672 20.344 1 90.75 96 PHE A N 1
ATOM 760 C CA . PHE A 1 96 ? -8.781 29.469 21.141 1 90.75 96 PHE A CA 1
ATOM 761 C C . PHE A 1 96 ? -7.512 28.625 21.125 1 90.75 96 PHE A C 1
ATOM 763 O O . PHE A 1 96 ? -6.988 28.266 22.188 1 90.75 96 PHE A O 1
ATOM 770 N N . SER A 1 97 ? -6.965 28.359 19.906 1 89.06 97 SER A N 1
ATOM 771 C CA . SER A 1 97 ? -5.863 27.438 19.703 1 89.06 97 SER A CA 1
ATOM 772 C C . SER A 1 97 ? -4.559 28 20.25 1 89.06 97 SER A C 1
ATOM 774 O O . SER A 1 97 ? -3.727 27.25 20.781 1 89.06 97 SER A O 1
ATOM 776 N N . MET A 1 98 ? -4.367 29.297 20.25 1 87.12 98 MET A N 1
ATOM 777 C CA . MET A 1 98 ? -3.084 29.906 20.594 1 87.12 98 MET A CA 1
ATOM 778 C C . MET A 1 98 ? -3.047 30.312 22.062 1 87.12 98 MET A C 1
ATOM 780 O O . MET A 1 98 ? -1.996 30.234 22.703 1 87.12 98 MET A O 1
ATOM 784 N N . TYR A 1 99 ? -4.262 30.641 22.594 1 86.88 99 TYR A N 1
ATOM 785 C CA . TYR A 1 99 ? -4.145 31.344 23.859 1 86.88 99 TYR A CA 1
ATOM 786 C C . TYR A 1 99 ? -5.051 30.719 24.922 1 86.88 99 TYR A C 1
ATOM 788 O O . TYR A 1 99 ? -4.828 30.891 26.125 1 86.88 99 TYR A O 1
ATOM 796 N N . GLU A 1 100 ? -6.012 30.016 24.484 1 89.19 100 GLU A N 1
ATOM 797 C CA . GLU A 1 100 ? -6.984 29.562 25.484 1 89.19 100 GLU A CA 1
ATOM 798 C C . GLU A 1 100 ? -6.773 28.094 25.828 1 89.19 100 GLU A C 1
ATOM 800 O O . GLU A 1 100 ? -6.941 27.688 26.969 1 89.19 100 GLU A O 1
ATOM 805 N N . ILE A 1 101 ? -6.395 27.344 24.859 1 87.94 101 ILE A N 1
ATOM 806 C CA . ILE A 1 101 ? -6.395 25.891 24.969 1 87.94 101 ILE A CA 1
ATOM 807 C C . ILE A 1 101 ? -5.492 25.438 26.109 1 87.94 101 ILE A C 1
ATOM 809 O O . ILE A 1 101 ? -5.793 24.469 26.812 1 87.94 101 ILE A O 1
ATOM 813 N N . ASP A 1 102 ? -4.379 26.078 26.359 1 85.44 102 ASP A N 1
ATOM 814 C CA . ASP A 1 102 ? -3.385 25.672 27.344 1 85.44 102 ASP A CA 1
ATOM 815 C C . ASP A 1 102 ? -3.91 25.875 28.766 1 85.44 102 ASP A C 1
ATOM 817 O O . ASP A 1 102 ? -3.344 25.344 29.719 1 85.44 102 ASP A O 1
ATOM 821 N N . HIS A 1 103 ? -4.953 26.594 28.891 1 88.06 103 HIS A N 1
ATOM 822 C CA . HIS A 1 103 ? -5.492 26.891 30.203 1 88.06 103 HIS A CA 1
ATOM 823 C C . HIS A 1 103 ? -6.801 26.141 30.453 1 88.06 103 HIS A C 1
ATOM 825 O O . HIS A 1 103 ? -7.5 26.406 31.422 1 88.06 103 HIS A O 1
ATOM 831 N N . MET A 1 104 ? -7.09 25.266 29.578 1 90 104 MET A N 1
ATOM 832 C CA . MET A 1 104 ? -8.336 24.516 29.688 1 90 104 MET A CA 1
ATOM 833 C C . MET A 1 104 ? -8.062 23.062 30.031 1 90 104 MET A C 1
ATOM 835 O O . MET A 1 104 ? -6.98 22.547 29.75 1 90 104 MET A O 1
ATOM 839 N N . ASN A 1 105 ? -8.992 22.516 30.719 1 89.5 105 ASN A N 1
ATOM 840 C CA . ASN A 1 105 ? -8.906 21.078 30.891 1 89.5 105 ASN A CA 1
ATOM 841 C C . ASN A 1 105 ? -9.312 20.328 29.625 1 89.5 105 ASN A C 1
ATOM 843 O O . ASN A 1 105 ? -9.844 20.922 28.688 1 89.5 105 ASN A O 1
ATOM 847 N N . TYR A 1 106 ? -9.102 19.047 29.562 1 84.25 106 TYR A N 1
ATOM 848 C CA . TYR A 1 106 ? -9.25 18.25 28.359 1 84.25 106 TYR A CA 1
ATOM 849 C C . TYR A 1 106 ? -10.695 18.234 27.891 1 84.25 106 TYR A C 1
ATOM 851 O O . TYR A 1 106 ? -10.969 18.297 26.688 1 84.25 106 TYR A O 1
ATOM 859 N N . ILE A 1 107 ? -11.586 18.156 28.797 1 89.75 107 ILE A N 1
ATOM 860 C CA . ILE A 1 107 ? -13 18.078 28.438 1 89.75 107 ILE A CA 1
ATOM 861 C C . ILE A 1 107 ? -13.461 19.406 27.844 1 89.75 107 ILE A C 1
ATOM 863 O O . ILE A 1 107 ? -14.141 19.422 26.812 1 89.75 107 ILE A O 1
ATOM 867 N N . GLU A 1 108 ? -13.031 20.5 28.484 1 91.25 108 GLU A N 1
ATOM 868 C CA . GLU A 1 108 ? -13.375 21.844 28 1 91.25 108 GLU A CA 1
ATOM 869 C C . GLU A 1 108 ? -12.781 22.094 26.625 1 91.25 108 GLU A C 1
ATOM 871 O O . GLU A 1 108 ? -13.445 22.656 25.75 1 91.25 108 GLU A O 1
ATOM 876 N N . MET A 1 109 ? -11.586 21.688 26.531 1 89.25 109 MET A N 1
ATOM 877 C CA . MET A 1 109 ? -10.898 21.828 25.266 1 89.25 109 MET A CA 1
ATOM 878 C C . MET A 1 109 ? -11.648 21.094 24.156 1 89.25 109 MET A C 1
ATOM 880 O O . MET A 1 109 ? -11.852 21.641 23.062 1 89.25 109 MET A O 1
ATOM 884 N N . TYR A 1 110 ? -12.023 19.969 24.453 1 88.62 110 TYR A N 1
ATOM 885 C CA . TYR A 1 110 ? -12.664 19.109 23.453 1 88.62 110 TYR A CA 1
ATOM 886 C C . TYR A 1 110 ? -14.039 19.656 23.078 1 88.62 110 TYR A C 1
ATOM 888 O O . TYR A 1 110 ? -14.398 19.688 21.891 1 88.62 110 TYR A O 1
ATOM 896 N N . ILE A 1 111 ? -14.812 20.125 24.047 1 91.81 111 ILE A N 1
ATOM 897 C CA . ILE A 1 111 ? -16.141 20.672 23.812 1 91.81 111 ILE A CA 1
ATOM 898 C C . ILE A 1 111 ? -16.031 21.922 22.938 1 91.81 111 ILE A C 1
ATOM 900 O O . ILE A 1 111 ? -16.766 22.078 21.969 1 91.81 111 ILE A O 1
ATOM 904 N N . LYS A 1 112 ? -15.102 22.797 23.344 1 92.75 112 LYS A N 1
ATOM 905 C CA . LYS A 1 112 ? -14.914 24.031 22.578 1 92.75 112 LYS A CA 1
ATOM 906 C C . LYS A 1 112 ? -14.461 23.734 21.156 1 92.75 112 LYS A C 1
ATOM 908 O O . LYS A 1 112 ? -14.906 24.375 20.203 1 92.75 112 LYS A O 1
ATOM 913 N N . PHE A 1 113 ? -13.633 22.828 21.047 1 91.75 113 PHE A N 1
ATOM 914 C CA . PHE A 1 113 ? -13.164 22.438 19.719 1 91.75 113 PHE A CA 1
ATOM 915 C C . PHE A 1 113 ? -14.312 21.938 18.859 1 91.75 113 PHE A C 1
ATOM 917 O O . PHE A 1 113 ? -14.43 22.312 17.688 1 91.75 113 PHE A O 1
ATOM 924 N N . ILE A 1 114 ? -15.094 21.078 19.391 1 93.56 114 ILE A N 1
ATOM 925 C CA . ILE A 1 114 ? -16.234 20.531 18.672 1 93.56 114 ILE A CA 1
ATOM 926 C C . ILE A 1 114 ? -17.156 21.656 18.234 1 93.56 114 ILE A C 1
ATOM 928 O O . ILE A 1 114 ? -17.641 21.672 17.094 1 93.56 114 ILE A O 1
ATOM 932 N N . ASP A 1 115 ? -17.375 22.578 19.141 1 94.25 115 ASP A N 1
ATOM 933 C CA . ASP A 1 115 ? -18.25 23.719 18.844 1 94.25 115 ASP A CA 1
ATOM 934 C C . ASP A 1 115 ? -17.703 24.531 17.672 1 94.25 115 ASP A C 1
ATOM 936 O O . ASP A 1 115 ? -18.453 24.875 16.75 1 94.25 115 ASP A O 1
ATOM 940 N N . LEU A 1 116 ? -16.484 24.828 17.734 1 94.31 116 LEU A N 1
ATOM 941 C CA . LEU A 1 116 ? -15.859 25.625 16.672 1 94.31 116 LEU A CA 1
ATOM 942 C C . LEU A 1 116 ? -15.859 24.844 15.359 1 94.31 116 LEU A C 1
ATOM 944 O O . LEU A 1 116 ? -16.109 25.422 14.297 1 94.31 116 LEU A O 1
ATOM 948 N N . ALA A 1 117 ? -15.594 23.562 15.422 1 93.75 117 ALA A N 1
ATOM 949 C CA . ALA A 1 117 ? -15.594 22.719 14.234 1 93.75 117 ALA A CA 1
ATOM 950 C C . ALA A 1 117 ? -16.984 22.656 13.602 1 93.75 117 ALA A C 1
ATOM 952 O O . ALA A 1 117 ? -17.109 22.641 12.375 1 93.75 117 ALA A O 1
ATOM 953 N N . MET A 1 118 ? -17.984 22.625 14.422 1 95.56 118 MET A N 1
ATOM 954 C CA . MET A 1 118 ? -19.359 22.547 13.93 1 95.56 118 MET A CA 1
ATOM 955 C C . MET A 1 118 ? -19.75 23.859 13.258 1 95.56 118 MET A C 1
ATOM 957 O O . MET A 1 118 ? -20.5 23.859 12.273 1 95.56 118 MET A O 1
ATOM 961 N N . ILE A 1 119 ? -19.281 24.938 13.805 1 94.88 119 ILE A N 1
ATOM 962 C CA . ILE A 1 119 ? -19.531 26.234 13.172 1 94.88 119 ILE A CA 1
ATOM 963 C C . ILE A 1 119 ? -18.922 26.25 11.781 1 94.88 119 ILE A C 1
ATOM 965 O O . ILE A 1 119 ? -19.562 26.672 10.812 1 94.88 119 ILE A O 1
ATOM 969 N N . GLU A 1 120 ? -17.703 25.812 11.719 1 94.19 120 GLU A N 1
ATOM 970 C CA . GLU A 1 120 ? -17.016 25.75 10.438 1 94.19 120 GLU A CA 1
ATOM 971 C C . GLU A 1 120 ? -17.734 24.828 9.461 1 94.19 120 GLU A C 1
ATOM 973 O O . GLU A 1 120 ? -17.875 25.141 8.281 1 94.19 120 GLU A O 1
ATOM 978 N N . LEU A 1 121 ? -18.188 23.688 9.953 1 96.25 121 LEU A N 1
ATOM 979 C CA . LEU A 1 121 ? -18.891 22.719 9.117 1 96.25 121 LEU A CA 1
ATOM 980 C C . LEU A 1 121 ? -20.172 23.328 8.562 1 96.25 121 LEU A C 1
ATOM 982 O O . LEU A 1 121 ? -20.469 23.188 7.375 1 96.25 121 LEU A O 1
ATOM 986 N N . ARG A 1 122 ? -20.906 24.031 9.391 1 95.69 122 ARG A N 1
ATOM 987 C CA . ARG A 1 122 ? -22.172 24.641 8.969 1 95.69 122 ARG A CA 1
ATOM 988 C C . ARG A 1 122 ? -21.922 25.75 7.945 1 95.69 122 ARG A C 1
ATOM 990 O O . ARG A 1 122 ? -22.703 25.906 7.004 1 95.69 122 ARG A O 1
ATOM 997 N N . ASN A 1 123 ? -20.891 26.484 8.148 1 95.12 123 ASN A N 1
ATOM 998 C CA . ASN A 1 123 ? -20.5 27.469 7.137 1 95.12 123 ASN A CA 1
ATOM 999 C C . ASN A 1 123 ? -20.172 26.797 5.809 1 95.12 123 ASN A C 1
ATOM 1001 O O . ASN A 1 123 ? -20.562 27.281 4.746 1 95.12 123 ASN A O 1
ATOM 1005 N N . ASN A 1 124 ? -19.469 25.719 5.863 1 96.06 124 ASN A N 1
ATOM 1006 C CA . ASN A 1 124 ? -19.094 25 4.656 1 96.06 124 ASN A CA 1
ATOM 1007 C C . ASN A 1 124 ? -20.312 24.438 3.932 1 96.06 124 ASN A C 1
ATOM 1009 O O . ASN A 1 124 ? -20.328 24.359 2.701 1 96.06 124 ASN A O 1
ATOM 1013 N N . LEU A 1 125 ? -21.297 24.016 4.703 1 97.44 125 LEU A N 1
ATOM 1014 C CA . LEU A 1 125 ? -22.516 23.516 4.086 1 97.44 125 LEU A CA 1
ATOM 1015 C C . LEU A 1 125 ? -23.266 24.641 3.375 1 97.44 125 LEU A C 1
ATOM 1017 O O . LEU A 1 125 ? -23.938 24.406 2.359 1 97.44 125 LEU A O 1
ATOM 1021 N N . LYS A 1 126 ? -23.125 25.859 3.859 1 96.62 126 LYS A N 1
ATOM 1022 C CA . LYS A 1 126 ? -23.688 27 3.152 1 96.62 126 LYS A CA 1
ATOM 1023 C C . LYS A 1 126 ? -22.969 27.25 1.829 1 96.62 126 LYS A C 1
ATOM 1025 O O . LYS A 1 126 ? -23.578 27.672 0.849 1 96.62 126 LYS A O 1
ATOM 1030 N N . TYR A 1 127 ? -21.688 27.047 1.821 1 96.75 127 TYR A N 1
ATOM 1031 C CA . TYR A 1 127 ? -20.953 27.078 0.557 1 96.75 127 TYR A CA 1
ATOM 1032 C C . TYR A 1 127 ? -21.516 26.062 -0.428 1 96.75 127 TYR A C 1
ATOM 1034 O O . TYR A 1 127 ? -21.703 26.375 -1.605 1 96.75 127 TYR A O 1
ATOM 1042 N N . LEU A 1 128 ? -21.734 24.859 0.079 1 98 128 LEU A N 1
ATOM 1043 C CA . LEU A 1 128 ? -22.25 23.766 -0.746 1 98 128 LEU A CA 1
ATOM 1044 C C . LEU A 1 128 ? -23.594 24.156 -1.363 1 98 128 LEU A C 1
ATOM 1046 O O . LEU A 1 128 ? -23.875 23.797 -2.508 1 98 128 LEU A O 1
ATOM 1050 N N . ASP A 1 129 ? -24.422 24.953 -0.633 1 97.62 129 ASP A N 1
ATOM 1051 C CA . ASP A 1 129 ? -25.688 25.453 -1.15 1 97.62 129 ASP A CA 1
ATOM 1052 C C . ASP A 1 129 ? -25.484 26.219 -2.459 1 97.62 129 ASP A C 1
ATOM 1054 O O . ASP A 1 129 ? -26.297 26.109 -3.383 1 97.62 129 ASP A O 1
ATOM 1058 N N . GLY A 1 130 ? -24.438 26.922 -2.494 1 97.56 130 GLY A N 1
ATOM 1059 C CA . GLY A 1 130 ? -24.172 27.766 -3.646 1 97.56 130 GLY A CA 1
ATOM 1060 C C . GLY A 1 130 ? -23.875 26.984 -4.906 1 97.56 130 GLY A C 1
ATOM 1061 O O . GLY A 1 130 ? -23.922 27.531 -6.012 1 97.56 130 GLY A O 1
ATOM 1062 N N . VAL A 1 131 ? -23.625 25.703 -4.789 1 98.19 131 VAL A N 1
ATOM 1063 C CA . VAL A 1 131 ? -23.328 24.859 -5.934 1 98.19 131 VAL A CA 1
ATOM 1064 C C . VAL A 1 131 ? -24.516 23.953 -6.242 1 98.19 131 VAL A C 1
ATOM 1066 O O . VAL A 1 131 ? -25.188 24.141 -7.258 1 98.19 131 VAL A O 1
ATOM 1069 N N . VAL A 1 132 ? -24.969 23.141 -5.258 1 97.69 132 VAL A N 1
ATOM 1070 C CA . VAL A 1 132 ? -25.891 22.047 -5.555 1 97.69 132 VAL A CA 1
ATOM 1071 C C . VAL A 1 132 ? -27.312 22.562 -5.602 1 97.69 132 VAL A C 1
ATOM 1073 O O . VAL A 1 132 ? -28.172 21.984 -6.277 1 97.69 132 VAL A O 1
ATOM 1076 N N . LYS A 1 133 ? -27.578 23.703 -4.926 1 97.44 133 LYS A N 1
ATOM 1077 C CA . LYS A 1 133 ? -28.938 24.234 -4.926 1 97.44 133 LYS A CA 1
ATOM 1078 C C . LYS A 1 133 ? -29.094 25.344 -5.973 1 97.44 133 LYS A C 1
ATOM 1080 O O . LYS A 1 133 ? -30.188 25.859 -6.168 1 97.44 133 LYS A O 1
ATOM 1085 N N . SER A 1 134 ? -28.016 25.719 -6.637 1 97.62 134 SER A N 1
ATOM 1086 C CA . SER A 1 134 ? -28.078 26.672 -7.738 1 97.62 134 SER A CA 1
ATOM 1087 C C . SER A 1 134 ? -28.375 25.953 -9.055 1 97.62 134 SER A C 1
ATOM 1089 O O . SER A 1 134 ? -27.516 25.281 -9.617 1 97.62 134 SER A O 1
ATOM 1091 N N . GLY A 1 135 ? -29.547 26.25 -9.617 1 96.75 135 GLY A N 1
ATOM 1092 C CA . GLY A 1 135 ? -29.922 25.656 -10.891 1 96.75 135 GLY A CA 1
ATOM 1093 C C . GLY A 1 135 ? -28.984 26.047 -12.023 1 96.75 135 GLY A C 1
ATOM 1094 O O . GLY A 1 135 ? -28.656 25.234 -12.883 1 96.75 135 GLY A O 1
ATOM 1095 N N . THR A 1 136 ? -28.562 27.219 -12 1 96.81 136 THR A N 1
ATOM 1096 C CA . THR A 1 136 ? -27.703 27.75 -13.047 1 96.81 136 THR A CA 1
ATOM 1097 C C . THR A 1 136 ? -26.328 27.062 -13.031 1 96.81 136 THR A C 1
ATOM 1099 O O . THR A 1 136 ? -25.828 26.656 -14.078 1 96.81 136 THR A O 1
ATOM 1102 N N . ILE A 1 137 ? -25.781 26.938 -11.875 1 97.44 137 ILE A N 1
ATOM 1103 C CA . ILE A 1 137 ? -24.469 26.328 -11.734 1 97.44 137 ILE A CA 1
ATOM 1104 C C . ILE A 1 137 ? -24.547 24.844 -12.109 1 97.44 137 ILE A C 1
ATOM 1106 O O . ILE A 1 137 ? -23.734 24.344 -12.875 1 97.44 137 ILE A O 1
ATOM 1110 N N . MET A 1 138 ? -25.516 24.156 -11.602 1 97.69 138 MET A N 1
ATOM 1111 C CA . MET A 1 138 ? -25.656 22.734 -11.859 1 97.69 138 MET A CA 1
ATOM 1112 C C . MET A 1 138 ? -25.875 22.469 -13.352 1 97.69 138 MET A C 1
ATOM 1114 O O . MET A 1 138 ? -25.359 21.484 -13.883 1 97.69 138 MET A O 1
ATOM 1118 N N . LYS A 1 139 ? -26.641 23.344 -14 1 97.56 139 LYS A N 1
ATOM 1119 C CA . LYS A 1 139 ? -26.844 23.203 -15.438 1 97.56 139 LYS A CA 1
ATOM 1120 C C . LYS A 1 139 ? -25.531 23.328 -16.203 1 97.56 139 LYS A C 1
ATOM 1122 O O . LYS A 1 139 ? -25.234 22.516 -17.078 1 97.56 139 LYS A O 1
ATOM 1127 N N . ARG A 1 140 ? -24.766 24.281 -15.875 1 97.12 140 ARG A N 1
ATOM 1128 C CA . ARG A 1 140 ? -23.469 24.5 -16.516 1 97.12 140 ARG A CA 1
ATOM 1129 C C . ARG A 1 140 ? -22.547 23.312 -16.297 1 97.12 140 ARG A C 1
ATOM 1131 O O . ARG A 1 140 ? -21.859 22.875 -17.219 1 97.12 140 ARG A O 1
ATOM 1138 N N . LEU A 1 141 ? -22.516 22.828 -15.086 1 97.94 141 LEU A N 1
ATOM 1139 C CA . LEU A 1 141 ? -21.641 21.719 -14.758 1 97.94 141 LEU A CA 1
ATOM 1140 C C . LEU A 1 141 ? -22.047 20.453 -15.508 1 97.94 141 LEU A C 1
ATOM 1142 O O . LEU A 1 141 ? -21.203 19.688 -15.953 1 97.94 141 LEU A O 1
ATOM 1146 N N . LYS A 1 142 ? -23.312 20.234 -15.641 1 96.94 142 LYS A N 1
ATOM 1147 C CA . LYS A 1 142 ? -23.812 19.078 -16.359 1 96.94 142 LYS A CA 1
ATOM 1148 C C . LYS A 1 142 ? -23.469 19.172 -17.859 1 96.94 142 LYS A C 1
ATOM 1150 O O . LYS A 1 142 ? -23.109 18.172 -18.469 1 96.94 142 LYS A O 1
ATOM 1155 N N . GLU A 1 143 ? -23.516 20.312 -18.391 1 96.88 143 GLU A N 1
ATOM 1156 C CA . GLU A 1 143 ? -23.312 20.531 -19.828 1 96.88 143 GLU A CA 1
ATOM 1157 C C . GLU A 1 143 ? -21.844 20.469 -20.188 1 96.88 143 GLU A C 1
ATOM 1159 O O . GLU A 1 143 ? -21.484 20.125 -21.328 1 96.88 143 GLU A O 1
ATOM 1164 N N . ALA A 1 144 ? -21 20.766 -19.281 1 95.56 144 ALA A N 1
ATOM 1165 C CA . ALA A 1 144 ? -19.562 20.828 -19.547 1 95.56 144 ALA A CA 1
ATOM 1166 C C . ALA A 1 144 ? -18.969 19.438 -19.75 1 95.56 144 ALA A C 1
ATOM 1168 O O . ALA A 1 144 ? -17.922 19.297 -20.375 1 95.56 144 ALA A O 1
ATOM 1169 N N . LYS A 1 145 ? -19.578 18.422 -19.266 1 93.94 145 LYS A N 1
ATOM 1170 C CA . LYS A 1 145 ? -19.188 17.031 -19.438 1 93.94 145 LYS A CA 1
ATOM 1171 C C . LYS A 1 145 ? -17.766 16.812 -18.938 1 93.94 145 LYS A C 1
ATOM 1173 O O . LYS A 1 145 ? -16.891 16.375 -19.703 1 93.94 145 LYS A O 1
ATOM 1178 N N . TYR A 1 146 ? -17.484 16.953 -17.766 1 98.12 146 TYR A N 1
ATOM 1179 C CA . TYR A 1 146 ? -16.188 16.75 -17.125 1 98.12 146 TYR A CA 1
ATOM 1180 C C . TYR A 1 146 ? -15.82 15.266 -17.109 1 98.12 146 TYR A C 1
ATOM 1182 O O . TYR A 1 146 ? -16.703 14.398 -17.156 1 98.12 146 TYR A O 1
ATOM 1190 N N . ASP A 1 147 ? -14.531 15.047 -17.078 1 98.19 147 ASP A N 1
ATOM 1191 C CA . ASP A 1 147 ? -14.023 13.68 -17.047 1 98.19 147 ASP A CA 1
ATOM 1192 C C . ASP A 1 147 ? -13.695 13.242 -15.617 1 98.19 147 ASP A C 1
ATOM 1194 O O . ASP A 1 147 ? -13.578 12.047 -15.344 1 98.19 147 ASP A O 1
ATOM 1198 N N . LEU A 1 148 ? -13.562 14.273 -14.758 1 98.38 148 LEU A N 1
ATOM 1199 C CA . LEU A 1 148 ? -13.086 13.961 -13.414 1 98.38 148 LEU A CA 1
ATOM 1200 C C . LEU A 1 148 ? -13.336 15.125 -12.469 1 98.38 148 LEU A C 1
ATOM 1202 O O . LEU A 1 148 ? -13.305 16.281 -12.883 1 98.38 148 LEU A O 1
ATOM 1206 N N . LEU A 1 149 ? -13.609 14.812 -11.219 1 98.81 149 LEU A N 1
ATOM 1207 C CA . LEU A 1 149 ? -13.656 15.797 -10.133 1 98.81 149 LEU A CA 1
ATOM 1208 C C . LEU A 1 149 ? -12.484 15.594 -9.18 1 98.81 149 LEU A C 1
ATOM 1210 O O . LEU A 1 149 ? -12.305 14.508 -8.633 1 98.81 149 LEU A O 1
ATOM 1214 N N . LEU A 1 150 ? -11.602 16.562 -9.086 1 98.81 150 LEU A N 1
ATOM 1215 C CA . LEU A 1 150 ? -10.516 16.609 -8.117 1 98.81 150 LEU A CA 1
ATOM 1216 C C . LEU A 1 150 ? -10.898 17.453 -6.902 1 98.81 150 LEU A C 1
ATOM 1218 O O . LEU A 1 150 ? -11.289 18.625 -7.051 1 98.81 150 LEU A O 1
ATOM 1222 N N . ALA A 1 151 ? -10.742 16.844 -5.648 1 98.56 151 ALA A N 1
ATOM 1223 C CA . ALA A 1 151 ? -11.305 17.578 -4.516 1 98.56 151 ALA A CA 1
ATOM 1224 C C . ALA A 1 151 ? -10.484 17.344 -3.25 1 98.56 151 ALA A C 1
ATOM 1226 O O . ALA A 1 151 ? -9.898 16.266 -3.072 1 98.56 151 ALA A O 1
ATOM 1227 N N . ASP A 1 152 ? -10.391 18.328 -2.453 1 97.38 152 ASP A N 1
ATOM 1228 C CA . ASP A 1 152 ? -10.047 18.203 -1.039 1 97.38 152 ASP A CA 1
ATOM 1229 C C . ASP A 1 152 ? -11.297 18.016 -0.187 1 97.38 152 ASP A C 1
ATOM 1231 O O . ASP A 1 152 ? -12.102 18.938 -0.037 1 97.38 152 ASP A O 1
ATOM 1235 N N . PRO A 1 153 ? -11.453 16.875 0.403 1 97 153 PRO A N 1
ATOM 1236 C CA . PRO A 1 153 ? -12.719 16.578 1.089 1 97 153 PRO A CA 1
ATOM 1237 C C . PRO A 1 153 ? -12.875 17.359 2.398 1 97 153 PRO A C 1
ATOM 1239 O O . PRO A 1 153 ? -13.914 17.266 3.055 1 97 153 PRO A O 1
ATOM 1242 N N . LEU A 1 154 ? -11.875 18.109 2.744 1 94.88 154 LEU A N 1
ATOM 1243 C CA . LEU A 1 154 ? -12.039 18.984 3.9 1 94.88 154 LEU A CA 1
ATOM 1244 C C . LEU A 1 154 ? -13.234 19.922 3.717 1 94.88 154 LEU A C 1
ATOM 1246 O O . LEU A 1 154 ? -13.852 20.344 4.695 1 94.88 154 LEU A O 1
ATOM 1250 N N . TYR A 1 155 ? -13.508 20.234 2.506 1 94.94 155 TYR A N 1
ATOM 1251 C CA . TYR A 1 155 ? -14.719 20.953 2.139 1 94.94 155 TYR A CA 1
ATOM 1252 C C . TYR A 1 155 ? -15.781 20.016 1.607 1 94.94 155 TYR A C 1
ATOM 1254 O O . TYR A 1 155 ? -15.703 19.562 0.462 1 94.94 155 TYR A O 1
ATOM 1262 N N . PRO A 1 156 ? -16.797 19.812 2.4 1 96.56 156 PRO A N 1
ATOM 1263 C CA . PRO A 1 156 ? -17.719 18.734 2.061 1 96.56 156 PRO A CA 1
ATOM 1264 C C . PRO A 1 156 ? -18.531 19.031 0.795 1 96.56 156 PRO A C 1
ATOM 1266 O O . PRO A 1 156 ? -18.719 20.188 0.439 1 96.56 156 PRO A O 1
ATOM 1269 N N . GLY A 1 157 ? -18.984 18.047 0.139 1 98.38 157 GLY A N 1
ATOM 1270 C CA . GLY A 1 157 ? -19.938 18.188 -0.947 1 98.38 157 GLY A CA 1
ATOM 1271 C C . GLY A 1 157 ? -19.422 17.656 -2.27 1 98.38 157 GLY A C 1
ATOM 1272 O O . GLY A 1 157 ? -20.219 17.359 -3.174 1 98.38 157 GLY A O 1
ATOM 1273 N N . SER A 1 158 ? -18.094 17.484 -2.402 1 98.56 158 SER A N 1
ATOM 1274 C CA . SER A 1 158 ? -17.531 17.016 -3.664 1 98.56 158 SER A CA 1
ATOM 1275 C C . SER A 1 158 ? -18.047 15.633 -4.02 1 98.56 158 SER A C 1
ATOM 1277 O O . SER A 1 158 ? -18.328 15.344 -5.188 1 98.56 158 SER A O 1
ATOM 1279 N N . GLU A 1 159 ? -18.094 14.711 -3 1 98.5 159 GLU A N 1
ATOM 1280 C CA . GLU A 1 159 ? -18.578 13.359 -3.258 1 98.5 159 GLU A CA 1
ATOM 1281 C C . GLU A 1 159 ? -20.047 13.367 -3.682 1 98.5 159 GLU A C 1
ATOM 1283 O O . GLU A 1 159 ? -20.469 12.539 -4.484 1 98.5 159 GLU A O 1
ATOM 1288 N N . LEU A 1 160 ? -20.844 14.266 -3.119 1 98.69 160 LEU A N 1
ATOM 1289 C CA . LEU A 1 160 ? -22.234 14.438 -3.551 1 98.69 160 LEU A CA 1
ATOM 1290 C C . LEU A 1 160 ? -22.297 14.898 -5.004 1 98.69 160 LEU A C 1
ATOM 1292 O O . LEU A 1 160 ? -23.062 14.344 -5.801 1 98.69 160 LEU A O 1
ATOM 1296 N N . LEU A 1 161 ? -21.516 15.891 -5.344 1 98.62 161 LEU A N 1
ATOM 1297 C CA . LEU A 1 161 ? -21.5 16.406 -6.707 1 98.62 161 LEU A CA 1
ATOM 1298 C C . LEU A 1 161 ? -21.062 15.344 -7.695 1 98.62 161 LEU A C 1
ATOM 1300 O O . LEU A 1 161 ? -21.625 15.219 -8.781 1 98.62 161 LEU A O 1
ATOM 1304 N N . ALA A 1 162 ? -19.984 14.656 -7.355 1 98.69 162 ALA A N 1
ATOM 1305 C CA . ALA A 1 162 ? -19.516 13.57 -8.211 1 98.69 162 ALA A CA 1
ATOM 1306 C C . ALA A 1 162 ? -20.625 12.562 -8.484 1 98.69 162 ALA A C 1
ATOM 1308 O O . ALA A 1 162 ? -20.75 12.062 -9.609 1 98.69 162 ALA A O 1
ATOM 1309 N N . ASP A 1 163 ? -21.344 12.234 -7.426 1 98 163 ASP A N 1
ATOM 1310 C CA . ASP A 1 163 ? -22.453 11.297 -7.559 1 98 163 ASP A CA 1
ATOM 1311 C C . ASP A 1 163 ? -23.531 11.852 -8.492 1 98 163 ASP A C 1
ATOM 1313 O O . ASP A 1 163 ? -24.047 11.133 -9.344 1 98 163 ASP A O 1
ATOM 1317 N N . LEU A 1 164 ? -23.891 13.109 -8.344 1 97.88 164 LEU A N 1
ATOM 1318 C CA . LEU A 1 164 ? -24.938 13.758 -9.133 1 97.88 164 LEU A CA 1
ATOM 1319 C C . LEU A 1 164 ? -24.531 13.82 -10.602 1 97.88 164 LEU A C 1
ATOM 1321 O O . LEU A 1 164 ? -25.375 13.688 -11.492 1 97.88 164 LEU A O 1
ATOM 1325 N N . LEU A 1 165 ? -23.25 14.031 -10.867 1 98 165 LEU A N 1
ATOM 1326 C CA . LEU A 1 165 ? -22.781 14.211 -12.234 1 98 165 LEU A CA 1
ATOM 1327 C C . LEU A 1 165 ? -22.219 12.906 -12.789 1 98 165 LEU A C 1
ATOM 1329 O O . LEU A 1 165 ? -21.828 12.844 -13.953 1 98 165 LEU A O 1
ATOM 1333 N N . ASN A 1 166 ? -22.125 11.859 -11.984 1 97.5 166 ASN A N 1
ATOM 1334 C CA . ASN A 1 166 ? -21.562 10.57 -12.359 1 97.5 166 ASN A CA 1
ATOM 1335 C C . ASN A 1 166 ? -20.125 10.711 -12.852 1 97.5 166 ASN A C 1
ATOM 1337 O O . ASN A 1 166 ? -19.797 10.258 -13.953 1 97.5 166 ASN A O 1
ATOM 1341 N N . LEU A 1 167 ? -19.297 11.344 -12.023 1 98.31 167 LEU A N 1
ATOM 1342 C CA . LEU A 1 167 ? -17.906 11.594 -12.359 1 98.31 167 LEU A CA 1
ATOM 1343 C C . LEU A 1 167 ? -16.984 10.742 -11.5 1 98.31 167 LEU A C 1
ATOM 1345 O O . LEU A 1 167 ? -17.25 10.531 -10.32 1 98.31 167 LEU A O 1
ATOM 1349 N N . PRO A 1 168 ? -15.844 10.266 -12.133 1 98.56 168 PRO A N 1
ATOM 1350 C CA . PRO A 1 168 ? -14.773 9.781 -11.258 1 98.56 168 PRO A CA 1
ATOM 1351 C C . PRO A 1 168 ? -14.297 10.836 -10.266 1 98.56 168 PRO A C 1
ATOM 1353 O O . PRO A 1 168 ? -14.289 12.031 -10.578 1 98.56 168 PRO A O 1
ATOM 1356 N N . LEU A 1 169 ? -13.93 10.375 -9.102 1 98.88 169 LEU A N 1
ATOM 1357 C CA . LEU A 1 169 ? -13.578 11.273 -8.008 1 98.88 169 LEU A CA 1
ATOM 1358 C C . LEU A 1 169 ? -12.18 10.961 -7.48 1 98.88 169 LEU A C 1
ATOM 1360 O O . LEU A 1 169 ? -11.875 9.812 -7.164 1 98.88 169 LEU A O 1
ATOM 1364 N N . VAL A 1 170 ? -11.305 11.945 -7.457 1 98.94 170 VAL A N 1
ATOM 1365 C CA . VAL A 1 170 ? -9.984 11.852 -6.848 1 98.94 170 VAL A CA 1
ATOM 1366 C C . VAL A 1 170 ? -9.891 12.812 -5.668 1 98.94 170 VAL A C 1
ATOM 1368 O O . VAL A 1 170 ? -10.18 14.008 -5.809 1 98.94 170 VAL A O 1
ATOM 1371 N N . PHE A 1 171 ? -9.531 12.305 -4.523 1 98.81 171 PHE A N 1
ATOM 1372 C CA . PHE A 1 171 ? -9.336 13.133 -3.338 1 98.81 171 PHE A CA 1
ATOM 1373 C C . PHE A 1 171 ? -7.871 13.508 -3.178 1 98.81 171 PHE A C 1
ATOM 1375 O O . PHE A 1 171 ? -6.984 12.688 -3.416 1 98.81 171 PHE A O 1
ATOM 1382 N N . SER A 1 172 ? -7.605 14.734 -2.867 1 98.38 172 SER A N 1
ATOM 1383 C CA . SER A 1 172 ? -6.355 15.195 -2.271 1 98.38 172 SER A CA 1
ATOM 1384 C C . SER A 1 172 ? -6.527 15.484 -0.785 1 98.38 172 SER A C 1
ATOM 1386 O O . SER A 1 172 ? -7.191 16.453 -0.408 1 98.38 172 SER A O 1
ATOM 1388 N N . LEU A 1 173 ? -5.891 14.625 0.074 1 98 173 LEU A N 1
ATOM 1389 C CA . LEU A 1 173 ? -6.207 14.68 1.497 1 98 173 LEU A CA 1
ATOM 1390 C C . LEU A 1 173 ? -4.934 14.625 2.336 1 98 173 LEU A C 1
ATOM 1392 O O . LEU A 1 173 ? -4.02 13.852 2.035 1 98 173 LEU A O 1
ATOM 1396 N N . ARG A 1 174 ? -4.871 15.492 3.332 1 96.62 174 ARG A N 1
ATOM 1397 C CA . ARG A 1 174 ? -3.793 15.383 4.309 1 96.62 174 ARG A CA 1
ATOM 1398 C C . ARG A 1 174 ? -4.129 14.352 5.383 1 96.62 174 ARG A C 1
ATOM 1400 O O . ARG A 1 174 ? -3.342 13.445 5.648 1 96.62 174 ARG A O 1
ATOM 1407 N N . PHE A 1 175 ? -5.227 14.469 6.07 1 96.31 175 PHE A N 1
ATOM 1408 C CA . PHE A 1 175 ? -5.734 13.523 7.055 1 96.31 175 PHE A CA 1
ATOM 1409 C C . PHE A 1 175 ? -7.117 13.938 7.543 1 96.31 175 PHE A C 1
ATOM 1411 O O . PHE A 1 175 ? -7.57 15.047 7.266 1 96.31 175 PHE A O 1
ATOM 1418 N N . SER A 1 176 ? -7.863 13.055 8.156 1 97.25 176 SER A N 1
ATOM 1419 C CA . SER A 1 176 ? -9.023 13.344 8.992 1 97.25 176 SER A CA 1
ATOM 1420 C C . SER A 1 176 ? -8.758 12.984 10.453 1 97.25 176 SER A C 1
ATOM 1422 O O . SER A 1 176 ? -7.805 12.258 10.75 1 97.25 176 SER A O 1
ATOM 1424 N N . PRO A 1 177 ? -9.508 13.562 11.375 1 95.38 177 PRO A N 1
ATOM 1425 C CA . PRO A 1 177 ? -9.266 13.25 12.789 1 95.38 177 PRO A CA 1
ATOM 1426 C C . PRO A 1 177 ? -9.289 11.75 13.078 1 95.38 177 PRO A C 1
ATOM 1428 O O . PRO A 1 177 ? -10.258 11.07 12.742 1 95.38 177 PRO A O 1
ATOM 1431 N N . ALA A 1 178 ? -8.219 11.242 13.648 1 97.56 178 ALA A N 1
ATOM 1432 C CA . ALA A 1 178 ? -8.039 9.828 13.969 1 97.56 178 ALA A CA 1
ATOM 1433 C C . ALA A 1 178 ? -8.195 8.961 12.719 1 97.56 178 ALA A C 1
ATOM 1435 O O . ALA A 1 178 ? -8.695 7.84 12.797 1 97.56 178 ALA A O 1
ATOM 1436 N N . LEU A 1 179 ? -7.891 9.562 11.578 1 98.31 179 LEU A N 1
ATOM 1437 C CA . LEU A 1 179 ? -7.98 8.852 10.305 1 98.31 179 LEU A CA 1
ATOM 1438 C C . LEU A 1 179 ? -9.391 8.312 10.086 1 98.31 179 LEU A C 1
ATOM 1440 O O . LEU A 1 179 ? -9.562 7.23 9.516 1 98.31 179 LEU A O 1
ATOM 1444 N N . ASN A 1 180 ? -10.328 9.047 10.586 1 98.44 180 ASN A N 1
ATOM 1445 C CA . ASN A 1 180 ? -11.703 8.57 10.547 1 98.44 180 ASN A CA 1
ATOM 1446 C C . ASN A 1 180 ? -12.172 8.336 9.117 1 98.44 180 ASN A C 1
ATOM 1448 O O . ASN A 1 180 ? -12.711 7.277 8.797 1 98.44 180 ASN A O 1
ATOM 1452 N N . TRP A 1 181 ? -12.008 9.312 8.164 1 98.62 181 TRP A N 1
ATOM 1453 C CA . TRP A 1 181 ? -12.438 9.172 6.773 1 98.62 181 TRP A CA 1
ATOM 1454 C C . TRP A 1 181 ? -11.68 8.039 6.086 1 98.62 181 TRP A C 1
ATOM 1456 O O . TRP A 1 181 ? -12.281 7.215 5.395 1 98.62 181 TRP A O 1
ATOM 1466 N N . GLU A 1 182 ? -10.383 8.023 6.301 1 98.5 182 GLU A N 1
ATOM 1467 C CA . GLU A 1 182 ? -9.508 7.039 5.672 1 98.5 182 GLU A CA 1
ATOM 1468 C C . GLU A 1 182 ? -9.883 5.621 6.09 1 98.5 182 GLU A C 1
ATOM 1470 O O . GLU A 1 182 ? -9.914 4.707 5.262 1 98.5 182 GLU A O 1
ATOM 1475 N N . ARG A 1 183 ? -10.172 5.48 7.367 1 97.88 183 ARG A N 1
ATOM 1476 C CA . ARG A 1 183 ? -10.477 4.16 7.906 1 97.88 183 ARG A CA 1
ATOM 1477 C C . ARG A 1 183 ? -11.898 3.732 7.539 1 97.88 183 ARG A C 1
ATOM 1479 O O . ARG A 1 183 ? -12.102 2.635 7.02 1 97.88 183 ARG A O 1
ATOM 1486 N N . HIS A 1 184 ? -12.883 4.602 7.812 1 97.62 184 HIS A N 1
ATOM 1487 C CA . HIS A 1 184 ? -14.281 4.199 7.727 1 97.62 184 HIS A CA 1
ATOM 1488 C C . HIS A 1 184 ? -14.812 4.332 6.305 1 97.62 184 HIS A C 1
ATOM 1490 O O . HIS A 1 184 ? -15.617 3.512 5.859 1 97.62 184 HIS A O 1
ATOM 1496 N N . CYS A 1 185 ? -14.406 5.406 5.586 1 98.25 185 CYS A N 1
ATOM 1497 C CA . CYS A 1 185 ? -14.883 5.609 4.223 1 98.25 185 CYS A CA 1
ATOM 1498 C C . CYS A 1 185 ? -13.898 5.047 3.207 1 98.25 185 CYS A C 1
ATOM 1500 O O . CYS A 1 185 ? -14.305 4.422 2.225 1 98.25 185 CYS A O 1
ATOM 1502 N N . GLY A 1 186 ? -12.625 5.191 3.48 1 98.19 186 GLY A N 1
ATOM 1503 C CA . GLY A 1 186 ? -11.602 4.691 2.576 1 98.19 186 GLY A CA 1
ATOM 1504 C C . GLY A 1 186 ? -11.227 3.244 2.842 1 98.19 186 GLY A C 1
ATOM 1505 O O . GLY A 1 186 ? -10.617 2.59 1.993 1 98.19 186 GLY A O 1
ATOM 1506 N N . GLN A 1 187 ? -11.445 2.693 4.031 1 97.88 187 GLN A N 1
ATOM 1507 C CA . GLN A 1 187 ? -11.266 1.308 4.449 1 97.88 187 GLN A CA 1
ATOM 1508 C C . GLN A 1 187 ? -9.789 0.99 4.68 1 97.88 187 GLN A C 1
ATOM 1510 O O . GLN A 1 187 ? -9.383 -0.171 4.613 1 97.88 187 GLN A O 1
ATOM 1515 N N . ILE A 1 188 ? -8.969 1.986 4.922 1 97.56 188 ILE A N 1
ATOM 1516 C CA . ILE A 1 188 ? -7.566 1.761 5.25 1 97.56 188 ILE A CA 1
ATOM 1517 C C . ILE A 1 188 ? -7.457 1.085 6.613 1 97.56 188 ILE A C 1
ATOM 1519 O O . ILE A 1 188 ? -8.055 1.546 7.59 1 97.56 188 ILE A O 1
ATOM 1523 N N . PRO A 1 189 ? -6.688 0.006 6.695 1 96.81 189 PRO A N 1
ATOM 1524 C CA . PRO A 1 189 ? -6.449 -0.561 8.023 1 96.81 189 PRO A CA 1
ATOM 1525 C C . PRO A 1 189 ? -5.539 0.31 8.883 1 96.81 189 PRO A C 1
ATOM 1527 O O . PRO A 1 189 ? -4.523 0.816 8.398 1 96.81 189 PRO A O 1
ATOM 1530 N N . ALA A 1 190 ? -5.918 0.525 10.094 1 97.56 190 ALA A N 1
ATOM 1531 C CA . ALA A 1 190 ? -5.102 1.276 11.047 1 97.56 190 ALA A CA 1
ATOM 1532 C C . ALA A 1 190 ? -5.156 0.642 12.438 1 97.56 190 ALA A C 1
ATOM 1534 O O . ALA A 1 190 ? -5.84 1.146 13.328 1 97.56 190 ALA A O 1
ATOM 1535 N N . PRO A 1 191 ? -4.422 -0.443 12.633 1 97.44 191 PRO A N 1
ATOM 1536 C CA . PRO A 1 191 ? -4.402 -1.026 13.977 1 97.44 191 PRO A CA 1
ATOM 1537 C C . PRO A 1 191 ? -3.943 -0.037 15.039 1 97.44 191 PRO A C 1
ATOM 1539 O O . PRO A 1 191 ? -2.85 0.525 14.938 1 97.44 191 PRO A O 1
ATOM 1542 N N . PRO A 1 192 ? -4.734 0.144 16.016 1 98 192 PRO A N 1
ATOM 1543 C CA . PRO A 1 192 ? -4.375 1.141 17.031 1 98 192 PRO A CA 1
ATOM 1544 C C . PRO A 1 192 ? -3.115 0.768 17.797 1 98 192 PRO A C 1
ATOM 1546 O O . PRO A 1 192 ? -2.54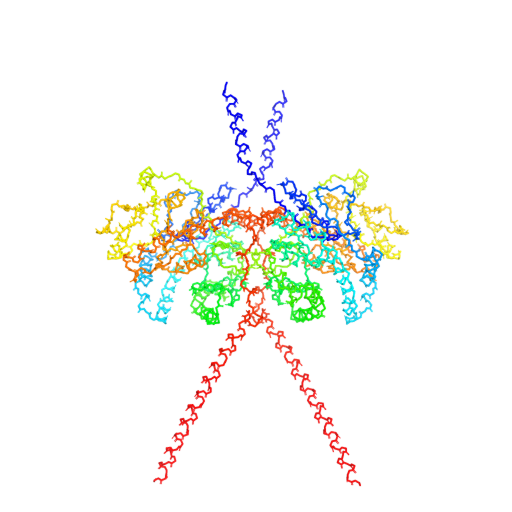1 1.61 18.5 1 98 192 PRO A O 1
ATOM 1549 N N . SER A 1 193 ? -2.705 -0.452 17.688 1 98.25 193 SER A N 1
ATOM 1550 C CA . SER A 1 193 ? -1.549 -0.931 18.438 1 98.25 193 SER A CA 1
ATOM 1551 C C . SER A 1 193 ? -0.263 -0.272 17.953 1 98.25 193 SER A C 1
ATOM 1553 O O . SER A 1 193 ? 0.712 -0.173 18.688 1 98.25 193 SER A O 1
ATOM 1555 N N . PHE A 1 194 ? -0.26 0.181 16.656 1 98.44 194 PHE A N 1
ATOM 1556 C CA . PHE A 1 194 ? 1.009 0.751 16.219 1 98.44 194 PHE A CA 1
ATOM 1557 C C . PHE A 1 194 ? 0.778 1.891 15.227 1 98.44 194 PHE A C 1
ATOM 1559 O O . PHE A 1 194 ? 1.733 2.502 14.742 1 98.44 194 PHE A O 1
ATOM 1566 N N . VAL A 1 195 ? -0.456 2.174 14.844 1 98.69 195 VAL A N 1
ATOM 1567 C CA . VAL A 1 195 ? -0.784 3.332 14.023 1 98.69 195 VAL A CA 1
ATOM 1568 C C . VAL A 1 195 ? -1.384 4.434 14.891 1 98.69 195 VAL A C 1
ATOM 1570 O O . VAL A 1 195 ? -2.529 4.328 15.336 1 98.69 195 VAL A O 1
ATOM 1573 N N . PRO A 1 196 ? -0.652 5.422 15.117 1 98.69 196 PRO A N 1
ATOM 1574 C CA . PRO A 1 196 ? -1.223 6.504 15.93 1 98.69 196 PRO A CA 1
ATOM 1575 C C . PRO A 1 196 ? -2.346 7.246 15.211 1 98.69 196 PRO A C 1
ATOM 1577 O O . PRO A 1 196 ? -2.248 7.508 14.008 1 98.69 196 PRO A O 1
ATOM 1580 N N . GLY A 1 197 ? -3.438 7.5 15.945 1 98.25 197 GLY A N 1
ATOM 1581 C CA . GLY A 1 197 ? -4.477 8.328 15.352 1 98.25 197 GLY A CA 1
ATOM 1582 C C . GLY A 1 197 ? -4 9.734 15.023 1 98.25 197 GLY A C 1
ATOM 1583 O O . GLY A 1 197 ? -3.23 10.328 15.781 1 98.25 197 GLY A O 1
ATOM 1584 N N . ALA A 1 198 ? -4.457 10.203 13.914 1 97.31 198 ALA A N 1
ATOM 1585 C CA . ALA A 1 198 ? -4.09 11.57 13.547 1 97.31 198 ALA A CA 1
ATOM 1586 C C . ALA A 1 198 ? -4.492 12.562 14.633 1 97.31 198 ALA A C 1
ATOM 1588 O O . ALA A 1 198 ? -5.613 12.508 15.148 1 97.31 198 ALA A O 1
ATOM 1589 N N . MET A 1 199 ? -3.572 13.438 15.039 1 94.75 199 MET A N 1
ATOM 1590 C CA . MET A 1 199 ? -3.764 14.492 16.031 1 94.75 199 MET A CA 1
ATOM 1591 C C . MET A 1 199 ? -3.631 13.938 17.453 1 94.75 199 MET A C 1
ATOM 1593 O O . MET A 1 199 ? -3.977 14.617 18.422 1 94.75 199 MET A O 1
ATOM 1597 N N . SER A 1 200 ? -3.146 12.672 17.625 1 95.94 200 SER A N 1
ATOM 1598 C CA . SER A 1 200 ? -2.977 12.086 18.938 1 95.94 200 SER A CA 1
ATOM 1599 C C . SER A 1 200 ? -1.658 12.516 19.578 1 95.94 200 SER A C 1
ATOM 1601 O O . SER A 1 200 ? -1.465 12.375 20.781 1 95.94 200 SER A O 1
ATOM 1603 N N . LYS A 1 201 ? -0.728 12.977 18.75 1 95.69 201 LYS A N 1
ATOM 1604 C CA . LYS A 1 201 ? 0.618 13.359 19.156 1 95.69 201 LYS A CA 1
ATOM 1605 C C . LYS A 1 201 ? 1.403 12.148 19.656 1 95.69 201 LYS A C 1
ATOM 1607 O O . LYS A 1 201 ? 2.354 12.297 20.438 1 95.69 201 LYS A O 1
ATOM 1612 N N . LEU A 1 202 ? 0.944 10.961 19.266 1 98.06 202 LEU A N 1
ATOM 1613 C CA . LEU A 1 202 ? 1.676 9.727 19.531 1 98.06 202 LEU A CA 1
ATOM 1614 C C . LEU A 1 202 ? 2.545 9.344 18.344 1 98.06 202 LEU A C 1
ATOM 1616 O O . LEU A 1 202 ? 2.387 9.891 17.25 1 98.06 202 LEU A O 1
ATOM 1620 N N . THR A 1 203 ? 3.523 8.5 18.578 1 98.31 203 THR A N 1
ATOM 1621 C CA . THR A 1 203 ? 4.336 7.91 17.531 1 98.31 203 THR A CA 1
ATOM 1622 C C . THR A 1 203 ? 3.93 6.457 17.281 1 98.31 203 THR A C 1
ATOM 1624 O O . THR A 1 203 ? 3.016 5.945 17.922 1 98.31 203 THR A O 1
ATOM 1627 N N . ASP A 1 204 ? 4.562 5.793 16.328 1 97.94 204 ASP A N 1
ATOM 1628 C CA . ASP A 1 204 ? 4.219 4.41 16.016 1 97.94 204 ASP A CA 1
ATOM 1629 C C . ASP A 1 204 ? 4.855 3.441 17 1 97.94 204 ASP A C 1
ATOM 1631 O O . ASP A 1 204 ? 4.535 2.252 17 1 97.94 204 ASP A O 1
ATOM 1635 N N . THR A 1 205 ? 5.781 3.875 17.812 1 97.75 205 THR A N 1
ATOM 1636 C CA . THR A 1 205 ? 6.336 3.094 18.906 1 97.75 205 THR A CA 1
ATOM 1637 C C . THR A 1 205 ? 5.656 3.455 20.234 1 97.75 205 THR A C 1
ATOM 1639 O O . THR A 1 205 ? 5.922 4.512 20.797 1 97.75 205 THR A O 1
ATOM 1642 N N . MET A 1 206 ? 4.824 2.561 20.703 1 98.44 206 MET A N 1
ATOM 1643 C CA . MET A 1 206 ? 4 2.867 21.875 1 98.44 206 MET A CA 1
ATOM 1644 C C . MET A 1 206 ? 4.188 1.817 22.969 1 98.44 206 MET A C 1
ATOM 1646 O O . MET A 1 206 ? 4.262 0.622 22.672 1 98.44 206 MET A O 1
ATOM 1650 N N . ASP A 1 207 ? 4.305 2.299 24.172 1 97.94 207 ASP A N 1
ATOM 1651 C CA . ASP A 1 207 ? 4.207 1.368 25.297 1 97.94 207 ASP A CA 1
ATOM 1652 C C . ASP A 1 207 ? 2.75 1.036 25.609 1 97.94 207 ASP A C 1
ATOM 1654 O O . ASP A 1 207 ? 1.847 1.411 24.859 1 97.94 207 ASP A O 1
ATOM 1658 N N . PHE A 1 208 ? 2.488 0.287 26.656 1 98.06 208 PHE A N 1
ATOM 1659 C CA . PHE A 1 208 ? 1.135 -0.171 26.953 1 98.06 208 PHE A CA 1
ATOM 1660 C C . PHE A 1 208 ? 0.202 1.011 27.188 1 98.06 208 PHE A C 1
ATOM 1662 O O . PHE A 1 208 ? -0.914 1.043 26.672 1 98.06 208 PHE A O 1
ATOM 1669 N N . SER A 1 209 ? 0.618 1.95 28.047 1 98.44 209 SER A N 1
ATOM 1670 C CA . SER A 1 209 ? -0.213 3.105 28.359 1 98.44 209 SER A CA 1
ATOM 1671 C C . SER A 1 209 ? -0.541 3.918 27.109 1 98.44 209 SER A C 1
ATOM 1673 O O . SER A 1 209 ? -1.661 4.41 26.969 1 98.44 209 SER A O 1
ATOM 1675 N N . GLU A 1 210 ? 0.427 4.074 26.203 1 98.56 210 GLU A N 1
ATOM 1676 C CA . GLU A 1 210 ? 0.217 4.816 24.969 1 98.56 210 GLU A CA 1
ATOM 1677 C C . GLU A 1 210 ? -0.727 4.074 24.031 1 98.56 210 GLU A C 1
ATOM 1679 O O . GLU A 1 210 ? -1.56 4.688 23.359 1 98.56 210 GLU A O 1
ATOM 1684 N N . ARG A 1 211 ? -0.566 2.736 23.938 1 98.62 211 ARG A N 1
ATOM 1685 C CA . ARG A 1 211 ? -1.488 1.942 23.125 1 98.62 211 ARG A CA 1
ATOM 1686 C C . ARG A 1 211 ? -2.914 2.051 23.656 1 98.62 211 ARG A C 1
ATOM 1688 O O . ARG A 1 211 ? -3.869 2.111 22.891 1 98.62 211 ARG A O 1
ATOM 1695 N N . LEU A 1 212 ? -3.006 2.006 25.031 1 98.44 212 LEU A N 1
ATOM 1696 C CA . LEU A 1 212 ? -4.312 2.201 25.641 1 98.44 212 LEU A CA 1
ATOM 1697 C C . LEU A 1 212 ? -4.902 3.553 25.266 1 98.44 212 LEU A C 1
ATOM 1699 O O . LEU A 1 212 ? -6.07 3.641 24.875 1 98.44 212 LEU A O 1
ATOM 1703 N N . TRP A 1 213 ? -4.066 4.574 25.344 1 97.88 213 TRP A N 1
ATOM 1704 C CA . TRP A 1 213 ? -4.496 5.922 24.984 1 97.88 213 TRP A CA 1
ATOM 1705 C C . TRP A 1 213 ? -4.918 5.988 23.531 1 97.88 213 TRP A C 1
ATOM 1707 O O . TRP A 1 213 ? -5.945 6.586 23.203 1 97.88 213 TRP A O 1
ATOM 1717 N N . ASN A 1 214 ? -4.125 5.418 22.688 1 98.62 214 ASN A N 1
ATOM 1718 C CA . ASN A 1 214 ? -4.426 5.441 21.25 1 98.62 214 ASN A CA 1
ATOM 1719 C C . ASN A 1 214 ? -5.727 4.711 20.938 1 98.62 214 ASN A C 1
ATOM 1721 O O . ASN A 1 214 ? -6.52 5.172 20.125 1 98.62 214 ASN A O 1
ATOM 1725 N N . PHE A 1 215 ? -5.914 3.588 21.609 1 98.44 215 PHE A N 1
ATOM 1726 C CA . PHE A 1 215 ? -7.133 2.805 21.438 1 98.44 215 PHE A CA 1
ATOM 1727 C C . PHE A 1 215 ? -8.359 3.627 21.812 1 98.44 215 PHE A C 1
ATOM 1729 O O . PHE A 1 215 ? -9.328 3.678 21.047 1 98.44 215 PHE A O 1
ATOM 1736 N N . LEU A 1 216 ? -8.305 4.246 22.922 1 97.69 216 LEU A N 1
ATOM 1737 C CA . LEU A 1 216 ? -9.422 5.059 23.406 1 97.69 216 LEU A CA 1
ATOM 1738 C C . LEU A 1 216 ? -9.602 6.301 22.531 1 97.69 216 LEU A C 1
ATOM 1740 O O . LEU A 1 216 ? -10.727 6.738 22.297 1 97.69 216 LEU A O 1
ATOM 1744 N N . PHE A 1 217 ? -8.453 6.898 22.125 1 97.19 217 PHE A N 1
ATOM 1745 C CA . PHE A 1 217 ? -8.508 8.062 21.25 1 97.19 217 PHE A CA 1
ATOM 1746 C C . PHE A 1 217 ? -9.289 7.754 19.984 1 97.19 217 PHE A C 1
ATOM 1748 O O . PHE A 1 217 ? -10.156 8.531 19.562 1 97.19 217 PHE A O 1
ATOM 1755 N N . TYR A 1 218 ? -9.016 6.59 19.328 1 98.12 218 TYR A N 1
ATOM 1756 C CA . TYR A 1 218 ? -9.758 6.156 18.156 1 98.12 218 TYR A CA 1
ATOM 1757 C C . TYR A 1 218 ? -11.25 6.055 18.453 1 98.12 218 TYR A C 1
ATOM 1759 O O . TYR A 1 218 ? -12.078 6.586 17.703 1 98.12 218 TYR A O 1
ATOM 1767 N N . ALA A 1 219 ? -11.547 5.418 19.531 1 97.19 219 ALA A N 1
ATOM 1768 C CA . ALA A 1 219 ? -12.938 5.164 19.891 1 97.19 219 ALA A CA 1
ATOM 1769 C C . ALA A 1 219 ? -13.688 6.473 20.141 1 97.19 219 ALA A C 1
ATOM 1771 O O . ALA A 1 219 ? -14.789 6.676 19.609 1 97.19 219 ALA A O 1
ATOM 1772 N N . VAL A 1 220 ? -13.125 7.355 20.906 1 95.88 220 VAL A N 1
ATOM 1773 C CA . VAL A 1 220 ? -13.766 8.617 21.266 1 95.88 220 VAL A CA 1
ATOM 1774 C C . VAL A 1 220 ? -13.945 9.477 20.016 1 95.88 220 VAL A C 1
ATOM 1776 O O . VAL A 1 220 ? -15.016 10.055 19.812 1 95.88 220 VAL A O 1
ATOM 1779 N N . GLN A 1 221 ? -12.906 9.57 19.203 1 96.69 221 GLN A N 1
ATOM 1780 C CA . GLN A 1 221 ? -13.008 10.383 17.984 1 96.69 221 GLN A CA 1
ATOM 1781 C C . GLN A 1 221 ? -14.07 9.828 17.047 1 96.69 221 GLN A C 1
ATOM 1783 O O . GLN A 1 221 ? -14.805 10.594 16.406 1 96.69 221 GLN A O 1
ATOM 1788 N N . ASP A 1 222 ? -14.109 8.523 16.891 1 97.56 222 ASP A N 1
ATOM 1789 C CA . ASP A 1 222 ? -15.117 7.914 16.031 1 97.56 222 ASP A CA 1
ATOM 1790 C C . ASP A 1 222 ? -16.531 8.266 16.516 1 97.56 222 ASP A C 1
ATOM 1792 O O . ASP A 1 222 ? -17.406 8.57 15.703 1 97.56 222 ASP A O 1
ATOM 1796 N N . ILE A 1 223 ? -16.75 8.195 17.812 1 96.88 223 ILE A N 1
ATOM 1797 C CA . ILE A 1 223 ? -18.047 8.516 18.391 1 96.88 223 ILE A CA 1
ATOM 1798 C C . ILE A 1 223 ? -18.375 9.984 18.156 1 96.88 223 ILE A C 1
ATOM 1800 O O . ILE A 1 223 ? -19.484 10.32 17.734 1 96.88 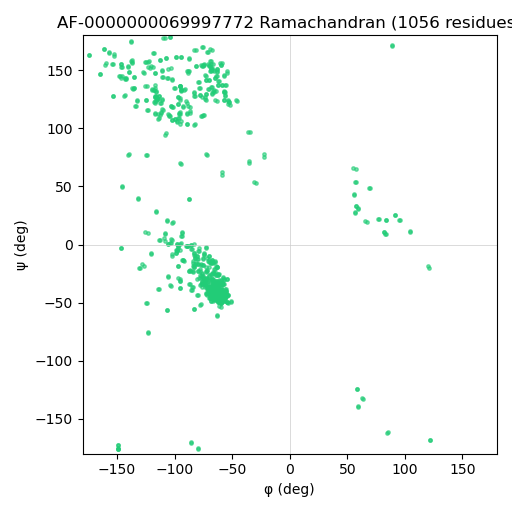223 ILE A O 1
ATOM 1804 N N . VAL A 1 224 ? -17.453 10.859 18.406 1 95.94 224 VAL A N 1
ATOM 1805 C CA . VAL A 1 224 ? -17.656 12.297 18.234 1 95.94 224 VAL A CA 1
ATOM 1806 C C . VAL A 1 224 ? -17.953 12.602 16.766 1 95.94 224 VAL A C 1
ATOM 1808 O O . VAL A 1 224 ? -18.891 13.344 16.453 1 95.94 224 VAL A O 1
ATOM 1811 N N . MET A 1 225 ? -17.172 12.055 15.859 1 96.94 225 MET A N 1
ATOM 1812 C CA . MET A 1 225 ? -17.375 12.281 14.438 1 96.94 225 MET A CA 1
ATOM 1813 C C . MET A 1 225 ? -18.766 11.805 14.008 1 96.94 225 MET A C 1
ATOM 1815 O O . MET A 1 225 ? -19.438 12.461 13.211 1 96.94 225 MET A O 1
ATOM 1819 N N . GLN A 1 226 ? -19.203 10.648 14.516 1 96.94 226 GLN A N 1
ATOM 1820 C CA . GLN A 1 226 ? -20.5 10.07 14.164 1 96.94 226 GLN A CA 1
ATOM 1821 C C . GLN A 1 226 ? -21.625 11.016 14.555 1 96.94 226 GLN A C 1
ATOM 1823 O O . GLN A 1 226 ? -22.562 11.219 13.773 1 96.94 226 GLN A O 1
ATOM 1828 N N . PHE A 1 227 ? -21.547 11.648 15.719 1 96.06 227 PHE A N 1
ATOM 1829 C CA . PHE A 1 227 ? -22.672 12.391 16.266 1 96.06 227 PHE A CA 1
ATOM 1830 C C . PHE A 1 227 ? -22.531 13.875 15.961 1 96.06 227 PHE A C 1
ATOM 1832 O O . PHE A 1 227 ? -23.391 14.672 16.359 1 96.06 227 PHE A O 1
ATOM 1839 N N . THR A 1 228 ? -21.5 14.25 15.281 1 96.44 228 THR A N 1
ATOM 1840 C CA . THR A 1 228 ? -21.328 15.648 14.898 1 96.44 228 THR A CA 1
ATOM 1841 C C . THR A 1 228 ? -21.188 15.781 13.391 1 96.44 228 THR A C 1
ATOM 1843 O O . THR A 1 228 ? -22.172 15.914 12.672 1 96.44 228 THR A O 1
ATOM 1846 N N . TYR A 1 229 ? -20.047 15.453 12.859 1 97.25 229 TYR A N 1
ATOM 1847 C CA . TYR A 1 229 ? -19.75 15.664 11.445 1 97.25 229 TYR A CA 1
ATOM 1848 C C . TYR A 1 229 ? -20.688 14.836 10.57 1 97.25 229 TYR A C 1
ATOM 1850 O O . TYR A 1 229 ? -21.391 15.383 9.719 1 97.25 229 TYR A O 1
ATOM 1858 N N . TRP A 1 230 ? -20.625 13.5 10.734 1 97.94 230 TRP A N 1
ATOM 1859 C CA . TRP A 1 230 ? -21.391 12.602 9.859 1 97.94 230 TRP A CA 1
ATOM 1860 C C . TRP A 1 230 ? -22.875 12.852 9.992 1 97.94 230 TRP A C 1
ATOM 1862 O O . TRP A 1 230 ? -23.609 12.867 8.992 1 97.94 230 TRP A O 1
ATOM 1872 N N . LYS A 1 231 ? -23.312 13.023 11.211 1 97.81 231 LYS A N 1
ATOM 1873 C CA . LYS A 1 231 ? -24.734 13.305 11.414 1 97.81 231 LYS A CA 1
ATOM 1874 C C . LYS A 1 231 ? -25.156 14.562 10.664 1 97.81 231 LYS A C 1
ATOM 1876 O O . LYS A 1 231 ? -26.172 14.562 9.961 1 97.81 231 LYS A O 1
ATOM 1881 N N . GLU A 1 232 ? -24.391 15.656 10.797 1 98 232 GLU A N 1
ATOM 1882 C CA . GLU A 1 232 ? -24.719 16.938 10.18 1 98 232 GLU A CA 1
ATOM 1883 C C . GLU A 1 232 ? -24.688 16.828 8.656 1 98 232 GLU A C 1
ATOM 1885 O O . GLU A 1 232 ? -25.594 17.328 7.98 1 98 232 GLU A O 1
ATOM 1890 N N . VAL A 1 233 ? -23.734 16.234 8.07 1 98.56 233 VAL A N 1
ATOM 1891 C CA . VAL A 1 233 ? -23.578 16.141 6.625 1 98.56 233 VAL A CA 1
ATOM 1892 C C . VAL A 1 233 ? -24.625 15.188 6.047 1 98.56 233 VAL A C 1
ATOM 1894 O O . VAL A 1 233 ? -25.203 15.453 4.992 1 98.56 233 VAL A O 1
ATOM 1897 N N . ASP A 1 234 ? -24.828 14.055 6.715 1 98.56 234 ASP A N 1
ATOM 1898 C CA . ASP A 1 234 ? -25.859 13.109 6.273 1 98.56 234 ASP A CA 1
ATOM 1899 C C . ASP A 1 234 ? -27.234 13.773 6.25 1 98.56 234 ASP A C 1
ATOM 1901 O O . ASP A 1 234 ? -28.031 13.523 5.34 1 98.56 234 ASP A O 1
ATOM 1905 N N . ASN A 1 235 ? -27.531 14.531 7.355 1 98.31 235 ASN A N 1
ATOM 1906 C CA . ASN A 1 235 ? -28.797 15.25 7.375 1 98.31 235 ASN A CA 1
ATOM 1907 C C . ASN A 1 235 ? -28.922 16.172 6.172 1 98.31 235 ASN A C 1
ATOM 1909 O O . ASN A 1 235 ? -29.984 16.219 5.523 1 98.31 235 ASN A O 1
ATOM 1913 N N . TYR A 1 236 ? -27.891 16.906 5.871 1 98.44 236 TYR A N 1
ATOM 1914 C CA . TYR A 1 236 ? -27.891 17.812 4.723 1 98.44 236 TYR A CA 1
ATOM 1915 C C . TYR A 1 236 ? -28.125 17.031 3.43 1 98.44 236 TYR A C 1
ATOM 1917 O O . TYR A 1 236 ? -28.969 17.406 2.617 1 98.44 236 TYR A O 1
ATOM 1925 N N . TYR A 1 237 ? -27.312 15.992 3.193 1 98.62 237 TYR A N 1
ATOM 1926 C CA . TYR A 1 237 ? -27.391 15.203 1.966 1 98.62 237 TYR A CA 1
ATOM 1927 C C . TYR A 1 237 ? -28.766 14.578 1.814 1 98.62 237 TYR A C 1
ATOM 1929 O O . TYR A 1 237 ? -29.328 14.555 0.717 1 98.62 237 TYR A O 1
ATOM 1937 N N . SER A 1 238 ? -29.297 14.031 2.889 1 98.56 238 SER A N 1
ATOM 1938 C CA . SER A 1 238 ? -30.594 13.375 2.861 1 98.56 238 SER A CA 1
ATOM 1939 C C . SER A 1 238 ? -31.703 14.367 2.537 1 98.56 238 SER A C 1
ATOM 1941 O O . SER A 1 238 ? -32.625 14.055 1.773 1 98.56 238 SER A O 1
ATOM 1943 N N . GLU A 1 239 ? -31.672 15.539 3.125 1 98.12 239 GLU A N 1
ATOM 1944 C CA . GLU A 1 239 ? -32.656 16.578 2.832 1 98.12 239 GLU A CA 1
ATOM 1945 C C . GLU A 1 239 ? -32.562 17 1.368 1 98.12 239 GLU A C 1
ATOM 1947 O O . GLU A 1 239 ? -33.594 17.156 0.712 1 98.12 239 GLU A O 1
ATOM 1952 N N . PHE A 1 240 ? -31.391 17.156 0.923 1 97.75 240 PHE A N 1
ATOM 1953 C CA . PHE A 1 240 ? -31.203 17.594 -0.455 1 97.75 240 PHE A CA 1
ATOM 1954 C C . PHE A 1 240 ? -31.703 16.531 -1.432 1 97.75 240 PHE A C 1
ATOM 1956 O O . PHE A 1 240 ? -32.406 16.859 -2.387 1 97.75 240 PHE A O 1
ATOM 1963 N N . LYS A 1 241 ? -31.328 15.281 -1.215 1 97.44 241 LYS A N 1
ATOM 1964 C CA . LYS A 1 241 ? -31.672 14.195 -2.133 1 97.44 241 LYS A CA 1
ATOM 1965 C C . LYS A 1 241 ? -33.094 13.719 -1.919 1 97.44 241 LYS A C 1
ATOM 1967 O O . LYS A 1 241 ? -33.688 13.078 -2.797 1 97.44 241 LYS A O 1
ATOM 1972 N N . GLY A 1 242 ? -33.656 13.914 -0.814 1 97.5 242 GLY A N 1
ATOM 1973 C CA . GLY A 1 242 ? -35.031 13.477 -0.506 1 97.5 242 GLY A CA 1
ATOM 1974 C C . GLY A 1 242 ? -35.094 12.023 -0.069 1 97.5 242 GLY A C 1
ATOM 1975 O O . GLY A 1 242 ? -36.188 11.445 0.001 1 97.5 242 GLY A O 1
ATOM 1976 N N . GLU A 1 243 ? -33.938 11.391 0.161 1 97.56 243 GLU A N 1
ATOM 1977 C CA . GLU A 1 243 ? -33.812 10.031 0.662 1 97.56 243 GLU A CA 1
ATOM 1978 C C . GLU A 1 243 ? -32.594 9.883 1.566 1 97.56 243 GLU A C 1
ATOM 1980 O O . GLU A 1 243 ? -31.656 10.656 1.464 1 97.56 243 GLU A O 1
ATOM 1985 N N . PRO A 1 244 ? -32.656 8.922 2.506 1 97.69 244 PRO A N 1
ATOM 1986 C CA . PRO A 1 244 ? -31.5 8.742 3.377 1 97.69 244 PRO A CA 1
ATOM 1987 C C . PRO A 1 244 ? -30.203 8.562 2.596 1 97.69 244 PRO A C 1
ATOM 1989 O O . PRO A 1 244 ? -30.125 7.703 1.713 1 97.69 244 PRO A O 1
ATOM 1992 N N . THR A 1 245 ? -29.25 9.406 2.844 1 97.94 245 THR A N 1
ATOM 1993 C CA . THR A 1 245 ? -27.984 9.414 2.135 1 97.94 245 THR A CA 1
ATOM 1994 C C . THR A 1 245 ? -26.812 9.5 3.117 1 97.94 245 THR A C 1
ATOM 1996 O O . THR A 1 245 ? -26.797 10.375 3.982 1 97.94 245 THR A O 1
ATOM 1999 N N . SER A 1 246 ? -25.922 8.539 3.02 1 97.5 246 SER A N 1
ATOM 2000 C CA . SER A 1 246 ? -24.719 8.516 3.838 1 97.5 246 SER A CA 1
ATOM 2001 C C . SER A 1 246 ? -23.547 9.195 3.129 1 97.5 246 SER A C 1
ATOM 2003 O O . SER A 1 246 ? -23.125 8.75 2.066 1 97.5 246 SER A O 1
ATOM 2005 N N . SER A 1 247 ? -23.047 10.242 3.713 1 98 247 SER A N 1
ATOM 2006 C CA . SER A 1 247 ? -21.906 10.938 3.137 1 98 247 SER A CA 1
ATOM 2007 C C . SER A 1 247 ? -20.672 10.039 3.102 1 98 247 SER A C 1
ATOM 2009 O O . SER A 1 247 ? -19.875 10.102 2.16 1 98 247 SER A O 1
ATOM 2011 N N . CYS A 1 248 ? -20.484 9.234 4.078 1 97.94 248 CYS A N 1
ATOM 2012 C CA . CYS A 1 248 ? -19.375 8.297 4.098 1 97.94 248 CYS A CA 1
ATOM 2013 C C . CYS A 1 248 ? -19.469 7.301 2.953 1 97.94 248 CYS A C 1
ATOM 2015 O O . CYS A 1 248 ? -18.469 6.949 2.338 1 97.94 248 CYS A O 1
ATOM 2017 N N . GLU A 1 249 ? -20.641 6.797 2.674 1 97.44 249 GLU A N 1
ATOM 2018 C CA . GLU A 1 249 ? -20.828 5.887 1.548 1 97.44 249 GLU A CA 1
ATOM 2019 C C . GLU A 1 249 ? -20.469 6.566 0.227 1 97.44 249 GLU A C 1
ATOM 2021 O O . GLU A 1 249 ? -19.875 5.945 -0.655 1 97.44 249 GLU A O 1
ATOM 2026 N N . LEU A 1 250 ? -20.875 7.84 0.095 1 98.31 250 LEU A N 1
ATOM 2027 C CA . LEU A 1 250 ? -20.516 8.578 -1.113 1 98.31 250 LEU A CA 1
ATOM 2028 C C . LEU A 1 250 ? -19.016 8.797 -1.194 1 98.31 250 LEU A C 1
ATOM 2030 O O . LEU A 1 250 ? -18.422 8.648 -2.264 1 98.31 250 LEU A O 1
ATOM 2034 N N . MET A 1 251 ? -18.406 9.188 -0.061 1 98.31 251 MET A N 1
ATOM 2035 C CA . MET A 1 251 ? -16.969 9.375 -0.016 1 98.31 251 MET A CA 1
ATOM 2036 C C . MET A 1 251 ? -16.234 8.094 -0.391 1 98.31 251 MET A C 1
ATOM 2038 O O . MET A 1 251 ? -15.172 8.141 -1.013 1 98.31 251 MET A O 1
ATOM 2042 N N . SER A 1 252 ? -16.812 6.984 -0.03 1 97.75 252 SER A N 1
ATOM 2043 C CA . SER A 1 252 ? -16.203 5.676 -0.259 1 97.75 252 SER A CA 1
ATOM 2044 C C . SER A 1 252 ? -16.125 5.359 -1.748 1 97.75 252 SER A C 1
ATOM 2046 O O . SER A 1 252 ? -15.375 4.465 -2.156 1 97.75 252 SER A O 1
ATOM 2048 N N . LYS A 1 253 ? -16.812 6.066 -2.535 1 97.69 253 LYS A N 1
ATOM 2049 C CA . LYS A 1 253 ? -16.844 5.824 -3.975 1 97.69 253 LYS A CA 1
ATOM 2050 C C . LYS A 1 253 ? -15.648 6.496 -4.656 1 97.69 253 LYS A C 1
ATOM 2052 O O . LYS A 1 253 ? -15.422 6.297 -5.852 1 97.69 253 LYS A O 1
ATOM 2057 N N . ALA A 1 254 ? -14.875 7.297 -3.91 1 98.69 254 ALA A N 1
ATOM 2058 C CA . ALA A 1 254 ? -13.711 7.938 -4.508 1 98.69 254 ALA A CA 1
ATOM 2059 C C . ALA A 1 254 ? -12.773 6.898 -5.133 1 98.69 254 ALA A C 1
ATOM 2061 O O . ALA A 1 254 ? -12.547 5.836 -4.555 1 98.69 254 ALA A O 1
ATOM 2062 N N . ASP A 1 255 ? -12.266 7.207 -6.332 1 98.69 255 ASP A N 1
ATOM 2063 C CA . ASP A 1 255 ? -11.461 6.266 -7.109 1 98.69 255 ASP A CA 1
ATOM 2064 C C . ASP A 1 255 ? -10.023 6.227 -6.605 1 98.69 255 ASP A C 1
ATOM 2066 O O . ASP A 1 255 ? -9.414 5.152 -6.523 1 98.69 255 ASP A O 1
ATOM 2070 N N . ILE A 1 256 ? -9.461 7.367 -6.336 1 98.81 256 ILE A N 1
ATOM 2071 C CA . ILE A 1 256 ? -8.086 7.488 -5.875 1 98.81 256 ILE A CA 1
ATOM 2072 C C . ILE A 1 256 ? -8.008 8.492 -4.73 1 98.81 256 ILE A C 1
ATOM 2074 O O . ILE A 1 256 ? -8.664 9.539 -4.77 1 98.81 256 ILE A O 1
ATOM 2078 N N . TRP A 1 257 ? -7.324 8.133 -3.725 1 98.81 257 TRP A N 1
ATOM 2079 C CA . TRP A 1 257 ? -6.969 9.039 -2.639 1 98.81 257 TRP A CA 1
ATOM 2080 C C . TRP A 1 257 ? -5.504 9.445 -2.723 1 98.81 257 TRP A C 1
ATOM 2082 O O . TRP A 1 257 ? -4.609 8.609 -2.545 1 98.81 257 TRP A O 1
ATOM 2092 N N . LEU A 1 258 ? -5.262 10.672 -3.033 1 98.75 258 LEU A N 1
ATOM 2093 C CA . LEU A 1 258 ? -3.91 11.219 -2.979 1 98.75 258 LEU A CA 1
ATOM 2094 C C . LEU A 1 258 ? -3.607 11.789 -1.597 1 98.75 258 LEU A C 1
ATOM 2096 O O . LEU A 1 258 ? -4.09 12.867 -1.244 1 98.75 258 LEU A O 1
ATOM 2100 N N . MET A 1 259 ? -2.836 11.039 -0.835 1 98.62 259 MET A N 1
ATOM 2101 C CA . MET A 1 259 ? -2.449 11.477 0.502 1 98.62 259 MET A CA 1
ATOM 2102 C C . MET A 1 259 ? -1.254 12.422 0.44 1 98.62 259 MET A C 1
ATOM 2104 O O . MET A 1 259 ? -0.207 12.07 -0.107 1 98.62 259 MET A O 1
ATOM 2108 N N . ARG A 1 260 ? -1.337 13.539 1.031 1 98.06 260 ARG A N 1
ATOM 2109 C CA . ARG A 1 260 ? -0.324 14.586 0.884 1 98.06 260 ARG A CA 1
ATOM 2110 C C . ARG A 1 260 ? 0.801 14.398 1.896 1 98.06 260 ARG A C 1
ATOM 2112 O O . ARG A 1 260 ? 1.236 15.367 2.529 1 98.06 260 ARG A O 1
ATOM 2119 N N . THR A 1 261 ? 1.193 13.211 2.145 1 97.94 261 THR A N 1
ATOM 2120 C CA . THR A 1 261 ? 2.363 12.836 2.93 1 97.94 261 THR A CA 1
ATOM 2121 C C . THR A 1 261 ? 3.109 11.68 2.266 1 97.94 261 THR A C 1
ATOM 2123 O O . THR A 1 261 ? 2.73 11.234 1.18 1 97.94 261 THR A O 1
ATOM 2126 N N . TYR A 1 262 ? 4.215 11.312 2.793 1 98 262 TYR A N 1
ATOM 2127 C CA . TYR A 1 262 ? 5.055 10.195 2.379 1 98 262 TYR A CA 1
ATOM 2128 C C . TYR A 1 262 ? 5.805 9.609 3.568 1 98 262 TYR A C 1
ATOM 2130 O O . TYR A 1 262 ? 5.641 10.062 4.699 1 98 262 TYR A O 1
ATOM 2138 N N . TRP A 1 263 ? 6.609 8.695 3.33 1 97.75 263 TRP A N 1
ATOM 2139 C CA . TRP A 1 263 ? 7.246 7.938 4.406 1 97.75 263 TRP A CA 1
ATOM 2140 C C . TRP A 1 263 ? 8.422 8.711 4.988 1 97.75 263 TRP A C 1
ATOM 2142 O O . TRP A 1 263 ? 8.977 8.32 6.02 1 97.75 263 TRP A O 1
ATOM 2152 N N . ASP A 1 264 ? 8.836 9.805 4.352 1 97.69 264 ASP A N 1
ATOM 2153 C CA . ASP A 1 264 ? 9.797 10.742 4.93 1 97.69 264 ASP A CA 1
ATOM 2154 C C . ASP A 1 264 ? 9.195 11.492 6.113 1 97.69 264 ASP A C 1
ATOM 2156 O O . ASP A 1 264 ? 9.922 12.102 6.906 1 97.69 264 ASP A O 1
ATOM 2160 N N . PHE A 1 265 ? 7.93 11.453 6.219 1 98.19 265 PHE A N 1
ATOM 2161 C CA . PHE A 1 265 ? 7.195 12.188 7.242 1 98.19 265 PHE A CA 1
ATOM 2162 C C . PHE A 1 265 ? 6.316 11.242 8.055 1 98.19 265 PHE A C 1
ATOM 2164 O O . PHE A 1 265 ? 6.402 11.211 9.289 1 98.19 265 PHE A O 1
ATOM 2171 N N . ASP A 1 266 ? 5.488 10.383 7.449 1 97.81 266 ASP A N 1
ATOM 2172 C CA . ASP A 1 266 ? 4.531 9.5 8.109 1 97.81 266 ASP A CA 1
ATOM 2173 C C . ASP A 1 266 ? 5.238 8.32 8.773 1 97.81 266 ASP A C 1
ATOM 2175 O O . ASP A 1 266 ? 6.363 7.977 8.406 1 97.81 266 ASP A O 1
ATOM 2179 N N . PHE A 1 267 ? 4.551 7.832 9.766 1 98.31 267 PHE A N 1
ATOM 2180 C CA . PHE A 1 267 ? 4.91 6.512 10.266 1 98.31 267 PHE A CA 1
ATOM 2181 C C . PHE A 1 267 ? 4.363 5.418 9.352 1 98.31 267 PHE A C 1
ATOM 2183 O O . PHE A 1 267 ? 3.232 5.512 8.875 1 98.31 267 PHE A O 1
ATOM 2190 N N . PRO A 1 268 ? 5.215 4.422 9.039 1 98.12 268 PRO A N 1
ATOM 2191 C CA . PRO A 1 268 ? 4.742 3.373 8.133 1 98.12 268 PRO A CA 1
ATOM 2192 C C . PRO A 1 268 ? 3.504 2.65 8.664 1 98.12 268 PRO A C 1
ATOM 2194 O O . PRO A 1 268 ? 3.41 2.377 9.859 1 98.12 268 PRO A O 1
ATOM 2197 N N . HIS A 1 269 ? 2.555 2.4 7.816 1 98.31 269 HIS A N 1
ATOM 2198 C CA . HIS A 1 269 ? 1.311 1.712 8.141 1 98.31 269 HIS A CA 1
ATOM 2199 C C . HIS A 1 269 ? 0.683 1.09 6.902 1 98.31 269 HIS A C 1
ATOM 2201 O O . HIS A 1 269 ? 1.095 1.388 5.777 1 98.31 269 HIS A O 1
ATOM 2207 N N . PRO A 1 270 ? -0.256 0.197 7.051 1 98.25 270 PRO A N 1
ATOM 2208 C CA . PRO A 1 270 ? -0.895 -0.418 5.883 1 98.25 270 PRO A CA 1
ATOM 2209 C C . PRO A 1 270 ? -1.738 0.571 5.082 1 98.25 270 PRO A C 1
ATOM 2211 O O . PRO A 1 270 ? -2.238 1.554 5.641 1 98.25 270 PRO A O 1
ATOM 2214 N N . TYR A 1 271 ? -1.844 0.317 3.857 1 98.19 271 TYR A N 1
ATOM 2215 C CA . TYR A 1 271 ? -2.73 1.085 2.99 1 98.19 271 TYR A CA 1
ATOM 2216 C C . TYR A 1 271 ? -3.264 0.222 1.854 1 98.19 271 TYR A C 1
ATOM 2218 O O . TYR A 1 271 ? -3.117 -1.003 1.873 1 98.19 271 TYR A O 1
ATOM 2226 N N . LEU A 1 272 ? -4.02 0.842 0.931 1 98.56 272 LEU A N 1
ATOM 2227 C CA . LEU A 1 272 ? -4.75 0.119 -0.105 1 98.56 272 LEU A CA 1
ATOM 2228 C C . LEU A 1 272 ? -4.266 0.526 -1.493 1 98.56 272 LEU A C 1
ATOM 2230 O O . LEU A 1 272 ? -3.594 1.549 -1.647 1 98.56 272 LEU A O 1
ATOM 2234 N N . PRO A 1 273 ? -4.582 -0.218 -2.463 1 98.12 273 PRO A N 1
ATOM 2235 C CA . PRO A 1 273 ? -4.062 0.026 -3.811 1 98.12 273 PRO A CA 1
ATOM 2236 C C . PRO A 1 273 ? -4.477 1.388 -4.363 1 98.12 273 PRO A C 1
ATOM 2238 O O . PRO A 1 273 ? -3.752 1.978 -5.168 1 98.12 273 PRO A O 1
ATOM 2241 N N . ASN A 1 274 ? -5.625 1.908 -3.99 1 98.56 274 ASN A N 1
ATOM 2242 C CA . ASN A 1 274 ? -6.098 3.166 -4.559 1 98.56 274 ASN A CA 1
ATOM 2243 C C . ASN A 1 274 ? -5.703 4.359 -3.691 1 98.56 274 ASN A C 1
ATOM 2245 O O . ASN A 1 274 ? -6.207 5.465 -3.887 1 98.56 274 ASN A O 1
ATOM 2249 N N . ILE A 1 275 ? -4.844 4.133 -2.701 1 98.56 275 ILE A N 1
ATOM 2250 C CA . ILE A 1 275 ? -4.27 5.191 -1.879 1 98.56 275 ILE A CA 1
ATOM 2251 C C . ILE A 1 275 ? -2.832 5.461 -2.32 1 98.56 275 ILE A C 1
ATOM 2253 O O . ILE A 1 275 ? -1.992 4.559 -2.312 1 98.56 275 ILE A O 1
ATOM 2257 N N . LYS A 1 276 ? -2.574 6.656 -2.742 1 98.38 276 LYS A N 1
ATOM 2258 C CA . LYS A 1 276 ? -1.25 7.043 -3.221 1 98.38 276 LYS A CA 1
ATOM 2259 C C . LYS A 1 276 ? -0.672 8.18 -2.383 1 98.38 276 LYS A C 1
ATOM 2261 O O . LYS A 1 276 ? -1.376 9.141 -2.059 1 98.38 276 LYS A O 1
ATOM 2266 N N . PHE A 1 277 ? 0.571 8.047 -1.989 1 98.31 277 PHE A N 1
ATOM 2267 C CA . PHE A 1 277 ? 1.216 9.047 -1.141 1 98.31 277 PHE A CA 1
ATOM 2268 C C . PHE A 1 277 ? 2.041 10.016 -1.977 1 98.31 277 PHE A C 1
ATOM 2270 O O . PHE A 1 277 ? 2.996 9.609 -2.643 1 98.31 277 PHE A O 1
ATOM 2277 N N . VAL A 1 278 ? 1.696 11.328 -1.877 1 98.19 278 VAL A N 1
ATOM 2278 C CA . VAL A 1 278 ? 2.297 12.32 -2.768 1 98.19 278 VAL A CA 1
ATOM 2279 C C . VAL A 1 278 ? 2.787 13.516 -1.955 1 98.19 278 VAL A C 1
ATOM 2281 O O . VAL A 1 278 ? 2.631 14.664 -2.373 1 98.19 278 VAL A O 1
ATOM 2284 N N . GLY A 1 279 ? 3.359 13.219 -0.792 1 97.88 279 GLY A N 1
ATOM 2285 C CA . GLY A 1 279 ? 3.896 14.289 0.038 1 97.88 279 GLY A CA 1
ATOM 2286 C C . GLY A 1 279 ? 4.938 15.133 -0.673 1 97.88 279 GLY A C 1
ATOM 2287 O O . GLY A 1 279 ? 5.816 14.594 -1.354 1 97.88 279 GLY A O 1
ATOM 2288 N N . GLY A 1 280 ? 4.809 16.5 -0.587 1 97.44 280 GLY A N 1
ATOM 2289 C CA . GLY A 1 280 ? 5.773 17.422 -1.166 1 97.44 280 GLY A CA 1
ATOM 2290 C C . GLY A 1 280 ? 5.434 17.828 -2.588 1 97.44 280 GLY A C 1
ATOM 2291 O O . GLY A 1 280 ? 6.32 18.203 -3.361 1 97.44 280 GLY A O 1
ATOM 2292 N N . ILE A 1 281 ? 4.188 17.781 -2.986 1 96.62 281 ILE A N 1
ATOM 2293 C CA . ILE A 1 281 ? 3.758 18.062 -4.352 1 96.62 281 ILE A CA 1
ATOM 2294 C C . ILE A 1 281 ? 4.102 19.5 -4.715 1 96.62 281 ILE A C 1
ATOM 2296 O O . ILE A 1 281 ? 4.348 19.812 -5.883 1 96.62 281 ILE A O 1
ATOM 2300 N N . HIS A 1 282 ? 4.184 20.375 -3.721 1 95.19 282 HIS A N 1
ATOM 2301 C CA . HIS A 1 282 ? 4.371 21.797 -3.988 1 95.19 282 HIS A CA 1
ATOM 2302 C C . HIS A 1 282 ? 5.852 22.172 -3.975 1 95.19 282 HIS A C 1
ATOM 2304 O O . HIS A 1 282 ? 6.223 23.281 -4.379 1 95.19 282 HIS A O 1
ATOM 2310 N N . CYS A 1 283 ? 6.656 21.297 -3.477 1 96.44 283 CYS A N 1
ATOM 2311 C CA . CYS A 1 283 ? 8.086 21.578 -3.385 1 96.44 283 CYS A CA 1
ATOM 2312 C C . CYS A 1 283 ? 8.719 21.625 -4.77 1 96.44 283 CYS A C 1
ATOM 2314 O O . CYS A 1 283 ? 8.266 20.938 -5.691 1 96.44 283 CYS A O 1
ATOM 2316 N N . ARG A 1 284 ? 9.742 22.422 -4.91 1 95.31 284 ARG A N 1
ATOM 2317 C CA . ARG A 1 284 ? 10.43 22.594 -6.188 1 95.31 284 ARG A CA 1
ATOM 2318 C C . ARG A 1 284 ? 11.883 22.984 -5.977 1 95.31 284 ARG A C 1
ATOM 2320 O O . ARG A 1 284 ? 12.266 23.438 -4.891 1 95.31 284 ARG A O 1
ATOM 2327 N N . PRO A 1 285 ? 12.664 22.844 -7.012 1 95.88 285 PRO A N 1
ATOM 2328 C CA . PRO A 1 285 ? 14.023 23.359 -6.922 1 95.88 285 PRO A CA 1
ATOM 2329 C C . PRO A 1 285 ? 14.055 24.875 -6.668 1 95.88 285 PRO A C 1
ATOM 2331 O O . PRO A 1 285 ? 13.109 25.578 -7.027 1 95.88 285 PRO A O 1
ATOM 2334 N N . ALA A 1 286 ? 15.109 25.328 -6.113 1 96.75 286 ALA A N 1
ATOM 2335 C CA . ALA A 1 286 ? 15.234 26.719 -5.672 1 96.75 286 ALA A CA 1
ATOM 2336 C C . ALA A 1 286 ? 15.375 27.656 -6.859 1 96.75 286 ALA A C 1
ATOM 2338 O O . ALA A 1 286 ? 16.031 27.328 -7.848 1 96.75 286 ALA A O 1
ATOM 2339 N N . LYS A 1 287 ? 14.773 28.766 -6.758 1 96.44 287 LYS A N 1
ATOM 2340 C CA . LYS A 1 287 ? 15.023 29.922 -7.613 1 96.44 287 LYS A CA 1
ATOM 2341 C C . LYS A 1 287 ? 15.961 30.922 -6.93 1 96.44 287 LYS A C 1
ATOM 2343 O O . LYS A 1 287 ? 16.141 30.875 -5.711 1 96.44 287 LYS A O 1
ATOM 2348 N N . PRO A 1 288 ? 16.531 31.781 -7.758 1 96.44 288 PRO A N 1
ATOM 2349 C CA . PRO A 1 288 ? 17.391 32.781 -7.125 1 96.44 288 PRO A CA 1
ATOM 2350 C C . PRO A 1 288 ? 16.625 33.719 -6.188 1 96.44 288 PRO A C 1
ATOM 2352 O O . PRO A 1 288 ? 15.492 34.094 -6.484 1 96.44 288 PRO A O 1
ATOM 2355 N N . LEU A 1 289 ? 17.328 34.094 -5.113 1 97.62 289 LEU A N 1
ATOM 2356 C CA . LEU A 1 289 ? 16.719 35.031 -4.156 1 97.62 289 LEU A CA 1
ATOM 2357 C C . LEU A 1 289 ? 16.703 36.438 -4.691 1 97.62 289 LEU A C 1
ATOM 2359 O O . LEU A 1 289 ? 17.562 36.812 -5.504 1 97.62 289 LEU A O 1
ATOM 2363 N N . PRO A 1 290 ? 15.727 37.25 -4.199 1 97 290 PRO A N 1
ATOM 2364 C CA . PRO A 1 290 ? 15.867 38.688 -4.441 1 97 290 PRO A CA 1
ATOM 2365 C C . PRO A 1 290 ? 17.203 39.219 -3.965 1 97 290 PRO A C 1
ATOM 2367 O O . PRO A 1 290 ? 17.734 38.781 -2.951 1 97 290 PRO A O 1
ATOM 2370 N N . LYS A 1 291 ? 17.719 40.281 -4.664 1 96.56 291 LYS A N 1
ATOM 2371 C CA . LYS A 1 291 ? 19.062 40.781 -4.449 1 96.56 291 LYS A CA 1
ATOM 2372 C C . LYS A 1 291 ? 19.266 41.188 -2.994 1 96.56 291 LYS A C 1
ATOM 2374 O O . LYS A 1 291 ? 20.312 40.906 -2.4 1 96.56 291 LYS A O 1
ATOM 2379 N N . ASP A 1 292 ? 18.359 41.812 -2.439 1 96.31 292 ASP A N 1
ATOM 2380 C CA . ASP A 1 292 ? 18.469 42.312 -1.071 1 96.31 292 ASP A CA 1
ATOM 2381 C C . ASP A 1 292 ? 18.594 41.156 -0.077 1 96.31 292 ASP A C 1
ATOM 2383 O O . ASP A 1 292 ? 19.391 41.219 0.858 1 96.31 292 ASP A O 1
ATOM 2387 N N . MET A 1 293 ? 17.812 40.094 -0.27 1 97.56 293 MET A N 1
ATOM 2388 C CA . MET A 1 293 ? 17.859 38.938 0.612 1 97.56 293 MET A CA 1
ATOM 2389 C C . MET A 1 293 ? 19.156 38.156 0.437 1 97.56 293 MET A C 1
ATOM 2391 O O . MET A 1 293 ? 19.719 37.656 1.409 1 97.56 293 MET A O 1
ATOM 2395 N N . GLU A 1 294 ? 19.594 38.094 -0.819 1 97.56 294 GLU A N 1
ATOM 2396 C CA . GLU A 1 294 ? 20.844 37.406 -1.09 1 97.56 294 GLU A CA 1
ATOM 2397 C C . GLU A 1 294 ? 22.016 38.125 -0.416 1 97.56 294 GLU A C 1
ATOM 2399 O O . GLU A 1 294 ? 22.875 37.469 0.185 1 97.56 294 GLU A O 1
ATOM 2404 N N . GLU A 1 295 ? 22 39.469 -0.497 1 97.5 295 GLU A N 1
ATOM 2405 C CA . GLU A 1 295 ? 23.062 40.25 0.141 1 97.5 295 GLU A CA 1
ATOM 2406 C C . GLU A 1 295 ? 23.031 40.062 1.657 1 97.5 295 GLU A C 1
ATOM 2408 O O . GLU A 1 295 ? 24.094 39.938 2.287 1 97.5 295 GLU A O 1
ATOM 2413 N N . PHE A 1 296 ? 21.891 40.062 2.16 1 97.94 296 PHE A N 1
ATOM 2414 C CA . PHE A 1 296 ? 21.734 39.875 3.598 1 97.94 296 PHE A CA 1
ATOM 2415 C C . PHE A 1 296 ? 22.234 38.531 4.031 1 97.94 296 PHE A C 1
ATOM 2417 O O . PHE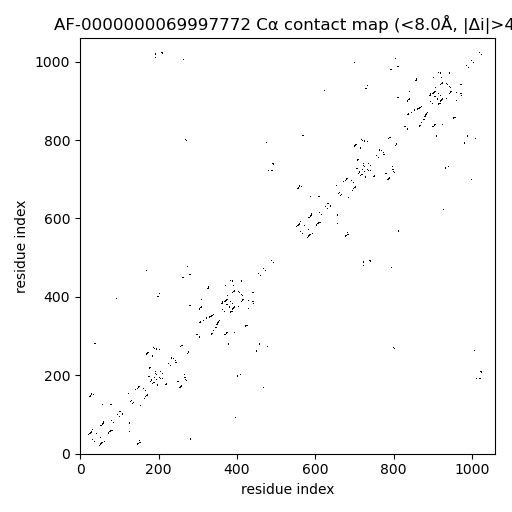 A 1 296 ? 22.922 38.406 5.047 1 97.94 296 PHE A O 1
ATOM 2424 N N . ALA A 1 297 ? 21.922 37.469 3.316 1 97.75 297 ALA A N 1
ATOM 2425 C CA . ALA A 1 297 ? 22.344 36.125 3.609 1 97.75 297 ALA A CA 1
ATOM 2426 C C . ALA A 1 297 ? 23.875 36 3.521 1 97.75 297 ALA A C 1
ATOM 2428 O O . ALA A 1 297 ? 24.5 35.375 4.375 1 97.75 297 ALA A O 1
ATOM 2429 N N . GLN A 1 298 ? 24.484 36.656 2.549 1 96.62 298 GLN A N 1
ATOM 2430 C CA . GLN A 1 298 ? 25.922 36.562 2.344 1 96.62 298 GLN A CA 1
ATOM 2431 C C . GLN A 1 298 ? 26.672 37.281 3.469 1 96.62 298 GLN A C 1
ATOM 2433 O O . GLN A 1 298 ? 27.781 36.875 3.834 1 96.62 298 GLN A O 1
ATOM 2438 N N . ARG A 1 299 ? 26.109 38.188 4.043 1 97.19 299 ARG A N 1
ATOM 2439 C CA . ARG A 1 299 ? 26.75 38.938 5.105 1 97.19 299 ARG A CA 1
ATOM 2440 C C . ARG A 1 299 ? 26.719 38.188 6.426 1 97.19 299 ARG A C 1
ATOM 2442 O O . ARG A 1 299 ? 27.344 38.594 7.402 1 97.19 299 ARG A O 1
ATOM 2449 N N . SER A 1 300 ? 26.047 37.094 6.414 1 97 300 SER A N 1
ATOM 2450 C CA . SER A 1 300 ? 25.922 36.281 7.637 1 97 300 SER A CA 1
ATOM 2451 C C . SER A 1 300 ? 27.234 35.594 7.973 1 97 300 SER A C 1
ATOM 2453 O O . SER A 1 300 ? 27.406 35.062 9.078 1 97 300 SER A O 1
ATOM 2455 N N . GLY A 1 301 ? 28.25 35.594 7.035 1 95.69 301 GLY A N 1
ATOM 2456 C CA . GLY A 1 301 ? 29.5 34.875 7.254 1 95.69 301 GLY A CA 1
ATOM 2457 C C . GLY A 1 301 ? 29.312 33.375 7.461 1 95.69 301 GLY A C 1
ATOM 2458 O O . GLY A 1 301 ? 28.5 32.75 6.777 1 95.69 301 GLY A O 1
ATOM 2459 N N . ASP A 1 302 ? 30.047 32.812 8.375 1 95.88 302 ASP A N 1
ATOM 2460 C CA . ASP A 1 302 ? 30.047 31.359 8.57 1 95.88 302 ASP A CA 1
ATOM 2461 C C . ASP A 1 302 ? 28.875 30.906 9.438 1 95.88 302 ASP A C 1
ATOM 2463 O O . ASP A 1 302 ? 28.5 29.734 9.43 1 95.88 302 ASP A O 1
ATOM 2467 N N . ALA A 1 303 ? 28.312 31.891 10.156 1 97.69 303 ALA A N 1
ATOM 2468 C CA . ALA A 1 303 ? 27.188 31.547 11.039 1 97.69 303 ALA A CA 1
ATOM 2469 C C . ALA A 1 303 ? 25.969 31.125 10.234 1 97.69 303 ALA A C 1
ATOM 2471 O O . ALA A 1 303 ? 25.234 30.219 10.656 1 97.69 303 ALA A O 1
ATOM 2472 N N . GLY A 1 304 ? 25.797 31.781 9.062 1 98.44 304 GLY A N 1
ATOM 2473 C CA . GLY A 1 304 ? 24.688 31.453 8.195 1 98.44 304 GLY A CA 1
ATOM 2474 C C . GLY A 1 304 ? 23.406 32.156 8.562 1 98.44 304 GLY A C 1
ATOM 2475 O O . GLY A 1 304 ? 23.438 33.188 9.25 1 98.44 304 GLY A O 1
ATOM 2476 N N . ILE A 1 305 ? 22.266 31.625 8.039 1 98.81 305 ILE A N 1
ATOM 2477 C CA . ILE A 1 305 ? 21 32.312 8.234 1 98.81 305 ILE A CA 1
ATOM 2478 C C . ILE A 1 305 ? 19.984 31.359 8.867 1 98.81 305 ILE A C 1
ATOM 2480 O O . ILE A 1 305 ? 20.141 30.141 8.797 1 98.81 305 ILE A O 1
ATOM 2484 N N . VAL A 1 306 ? 18.984 31.891 9.531 1 98.81 306 VAL A N 1
ATOM 2485 C CA . VAL A 1 306 ? 17.797 31.219 10.031 1 98.81 306 VAL A CA 1
ATOM 2486 C C . VAL A 1 306 ? 16.562 31.781 9.344 1 98.81 306 VAL A C 1
ATOM 2488 O O . VAL A 1 306 ? 16.406 33 9.234 1 98.81 306 VAL A O 1
ATOM 2491 N N . VAL A 1 307 ? 15.773 30.906 8.797 1 98.75 307 VAL A N 1
ATOM 2492 C CA . VAL A 1 307 ? 14.508 31.297 8.18 1 98.75 307 VAL A CA 1
ATOM 2493 C C . VAL A 1 307 ? 13.367 31.125 9.18 1 98.75 307 VAL A C 1
ATOM 2495 O O . VAL A 1 307 ? 13.195 30.062 9.758 1 98.75 307 VAL A O 1
ATOM 2498 N N . PHE A 1 308 ? 12.633 32.219 9.391 1 98 308 PHE A N 1
ATOM 2499 C CA . PHE A 1 308 ? 11.562 32.188 10.375 1 98 308 PHE A CA 1
ATOM 2500 C C . PHE A 1 308 ? 10.227 32.562 9.742 1 98 308 PHE A C 1
ATOM 2502 O O . PHE A 1 308 ? 10.062 33.688 9.266 1 98 308 PHE A O 1
ATOM 2509 N N . SER A 1 309 ? 9.297 31.594 9.742 1 94.62 309 SER A N 1
ATOM 2510 C CA . SER A 1 309 ? 7.957 31.828 9.211 1 94.62 309 SER A CA 1
ATOM 2511 C C . SER A 1 309 ? 6.902 31.094 10.023 1 94.62 309 SER A C 1
ATOM 2513 O O . SER A 1 309 ? 7.016 29.875 10.234 1 94.62 309 SER A O 1
ATOM 2515 N N . LEU A 1 310 ? 5.883 31.797 10.453 1 86.69 310 LEU A N 1
ATOM 2516 C CA . LEU A 1 310 ? 4.793 31.172 11.188 1 86.69 310 LEU A CA 1
ATOM 2517 C C . LEU A 1 310 ? 3.543 31.062 10.32 1 86.69 310 LEU A C 1
ATOM 2519 O O . LEU A 1 310 ? 2.426 31.016 10.844 1 86.69 310 LEU A O 1
ATOM 2523 N N . GLY A 1 311 ? 3.699 31.125 9.047 1 76.69 311 GLY A N 1
ATOM 2524 C CA . GLY A 1 311 ? 2.604 30.906 8.117 1 76.69 311 GLY A CA 1
ATOM 2525 C C . GLY A 1 311 ? 1.838 32.188 7.793 1 76.69 311 GLY A C 1
ATOM 2526 O O . GLY A 1 311 ? 2.027 33.219 8.445 1 76.69 311 GLY A O 1
ATOM 2527 N N . SER A 1 312 ? 0.986 32.156 6.902 1 64.25 312 SER A N 1
ATOM 2528 C CA . SER A 1 312 ? 0.294 33.344 6.348 1 64.25 312 SER A CA 1
ATOM 2529 C C . SER A 1 312 ? -0.892 33.75 7.215 1 64.25 312 SER A C 1
ATOM 2531 O O . SER A 1 312 ? -1.388 34.844 7.113 1 64.25 312 SER A O 1
ATOM 2533 N N . PHE A 1 313 ? -1.183 32.938 8.125 1 64.06 313 PHE A N 1
ATOM 2534 C CA . PHE A 1 313 ? -2.445 33.156 8.82 1 64.06 313 PHE A CA 1
ATOM 2535 C C . PHE A 1 313 ? -2.209 33.812 10.18 1 64.06 313 PHE A C 1
ATOM 2537 O O . PHE A 1 313 ? -3.146 34.281 10.812 1 64.06 313 PHE A O 1
ATOM 2544 N N . ILE A 1 314 ? -0.965 33.844 10.5 1 67.88 314 ILE A N 1
ATOM 2545 C CA . ILE A 1 314 ? -0.742 34.25 11.891 1 67.88 314 ILE A CA 1
ATOM 2546 C C . ILE A 1 314 ? -0.474 35.75 11.953 1 67.88 314 ILE A C 1
ATOM 2548 O O . ILE A 1 314 ? 0.583 36.219 11.523 1 67.88 314 ILE A O 1
ATOM 2552 N N . ASN A 1 315 ? -1.396 36.438 12.391 1 67.12 315 ASN A N 1
ATOM 2553 C CA . ASN A 1 315 ? -1.229 37.875 12.578 1 67.12 315 ASN A CA 1
ATOM 2554 C C . ASN A 1 315 ? -1.57 38.281 14.008 1 67.12 315 ASN A C 1
ATOM 2556 O O . ASN A 1 315 ? -1.598 39.469 14.32 1 67.12 315 ASN A O 1
ATOM 2560 N N . ASN A 1 316 ? -1.718 37.281 14.781 1 76.19 316 ASN A N 1
ATOM 2561 C CA . ASN A 1 316 ? -2.232 37.625 16.109 1 76.19 316 ASN A CA 1
ATOM 2562 C C . ASN A 1 316 ? -1.22 37.312 17.203 1 76.19 316 ASN A C 1
ATOM 2564 O O . ASN A 1 316 ? -1.599 37 18.328 1 76.19 316 ASN A O 1
ATOM 2568 N N . ILE A 1 317 ? -0.034 37.375 16.875 1 84.5 317 ILE A N 1
ATOM 2569 C CA . ILE A 1 317 ? 0.98 37.281 17.922 1 84.5 317 ILE A CA 1
ATOM 2570 C C . ILE A 1 317 ? 1.021 38.562 18.75 1 84.5 317 ILE A C 1
ATOM 2572 O O . ILE A 1 317 ? 1.077 39.656 18.203 1 84.5 317 ILE A O 1
ATOM 2576 N N . THR A 1 318 ? 0.971 38.438 20.047 1 88.5 318 THR A N 1
ATOM 2577 C CA . THR A 1 318 ? 0.965 39.594 20.906 1 88.5 318 THR A CA 1
ATOM 2578 C C . THR A 1 318 ? 2.322 40.312 20.875 1 88.5 318 THR A C 1
ATOM 2580 O O . THR A 1 318 ? 3.338 39.688 20.547 1 88.5 318 THR A O 1
ATOM 2583 N N . THR A 1 319 ? 2.275 41.531 21.234 1 91.44 319 THR A N 1
ATOM 2584 C CA . THR A 1 319 ? 3.5 42.312 21.281 1 91.44 319 THR A CA 1
ATOM 2585 C C . THR A 1 319 ? 4.496 41.688 22.266 1 91.44 319 THR A C 1
ATOM 2587 O O . THR A 1 319 ? 5.699 41.656 22 1 91.44 319 THR A O 1
ATOM 2590 N N . GLU A 1 320 ? 3.975 41.219 23.328 1 93.31 320 GLU A N 1
ATOM 2591 C CA . GLU A 1 320 ? 4.82 40.594 24.344 1 93.31 320 GLU A CA 1
ATOM 2592 C C . GLU A 1 320 ? 5.547 39.375 23.781 1 93.31 320 GLU A C 1
ATOM 2594 O O . GLU A 1 320 ? 6.75 39.219 23.984 1 93.31 320 GLU A O 1
ATOM 2599 N N . LYS A 1 321 ? 4.828 38.562 23.109 1 92.94 321 LYS A N 1
ATOM 2600 C CA . LYS A 1 321 ? 5.418 37.344 22.547 1 92.94 321 LYS A CA 1
ATOM 2601 C C . LYS A 1 321 ? 6.379 37.688 21.406 1 92.94 321 LYS A C 1
ATOM 2603 O O . LYS A 1 321 ? 7.426 37.031 21.266 1 92.94 321 LYS A O 1
ATOM 2608 N N . ALA A 1 322 ? 6 38.625 20.609 1 93.94 322 ALA A N 1
ATOM 2609 C CA . ALA A 1 322 ? 6.883 39.062 19.531 1 93.94 322 ALA A CA 1
ATOM 2610 C C . ALA A 1 322 ? 8.203 39.594 20.078 1 93.94 322 ALA A C 1
ATOM 2612 O O . ALA A 1 322 ? 9.273 39.312 19.516 1 93.94 322 ALA A O 1
ATOM 2613 N N . ASN A 1 323 ? 8.086 40.344 21.156 1 96.56 323 ASN A N 1
ATOM 2614 C CA . ASN A 1 323 ? 9.281 40.875 21.812 1 96.56 323 ASN A CA 1
ATOM 2615 C C . ASN A 1 323 ? 10.141 39.75 22.375 1 96.56 323 ASN A C 1
ATOM 2617 O O . ASN A 1 323 ? 11.375 39.781 22.297 1 96.56 323 ASN A O 1
ATOM 2621 N N . MET A 1 324 ? 9.445 38.781 22.938 1 96.31 324 MET A N 1
ATOM 2622 C CA . MET A 1 324 ? 10.164 37.656 23.484 1 96.31 324 MET A CA 1
ATOM 2623 C C . MET A 1 324 ? 10.922 36.906 22.391 1 96.31 324 MET A C 1
ATOM 2625 O O . MET A 1 324 ? 12.094 36.562 22.562 1 96.31 324 MET A O 1
ATOM 2629 N N . VAL A 1 325 ? 10.312 36.688 21.266 1 97 325 VAL A N 1
ATOM 2630 C CA . VAL A 1 325 ? 10.914 35.969 20.141 1 97 325 VAL A CA 1
ATOM 2631 C C . VAL A 1 325 ? 12.078 36.781 19.578 1 97 325 VAL A C 1
ATOM 2633 O O . VAL A 1 325 ? 13.164 36.25 19.359 1 97 325 VAL A O 1
ATOM 2636 N N . ALA A 1 326 ? 11.836 38.062 19.406 1 97.81 326 ALA A N 1
ATOM 2637 C CA . ALA A 1 326 ? 12.875 38.938 18.875 1 97.81 326 ALA A CA 1
ATOM 2638 C C . ALA A 1 326 ? 14.102 38.969 19.797 1 97.81 326 ALA A C 1
ATOM 2640 O O . ALA A 1 326 ? 15.234 39 19.312 1 97.81 326 ALA A O 1
ATOM 2641 N N . SER A 1 327 ? 13.82 39 21.047 1 98.25 327 SER A N 1
ATOM 2642 C CA . SER A 1 327 ? 14.906 39 22.016 1 98.25 327 SER A CA 1
ATOM 2643 C C . SER A 1 327 ? 15.742 37.719 21.875 1 98.25 327 SER A C 1
ATOM 2645 O O . SER A 1 327 ? 16.969 37.781 22.016 1 98.25 327 SER A O 1
ATOM 2647 N N . ALA A 1 328 ? 15.094 36.594 21.719 1 98.44 328 ALA A N 1
ATOM 2648 C CA . ALA A 1 328 ? 15.789 35.312 21.531 1 98.44 328 ALA A CA 1
ATOM 2649 C C . ALA A 1 328 ? 16.641 35.344 20.25 1 98.44 328 ALA A C 1
ATOM 2651 O O . ALA A 1 328 ? 17.797 34.938 20.266 1 98.44 328 ALA A O 1
ATOM 2652 N N . LEU A 1 329 ? 16.094 35.875 19.172 1 98.56 329 LEU A N 1
ATOM 2653 C CA . LEU A 1 329 ? 16.766 35.875 17.875 1 98.56 329 LEU A CA 1
ATOM 2654 C C . LEU A 1 329 ? 17.984 36.812 17.922 1 98.56 329 LEU A C 1
ATOM 2656 O O . LEU A 1 329 ? 18.969 36.562 17.234 1 98.56 329 LEU A O 1
ATOM 2660 N N . ALA A 1 330 ? 17.906 37.812 18.734 1 98.31 330 ALA A N 1
ATOM 2661 C CA . ALA A 1 330 ? 18.984 38.781 18.828 1 98.31 330 ALA A CA 1
ATOM 2662 C C . ALA A 1 330 ? 20.234 38.188 19.469 1 98.31 330 ALA A C 1
ATOM 2664 O O . ALA A 1 330 ? 21.328 38.719 19.375 1 98.31 330 ALA A O 1
ATOM 2665 N N . GLN A 1 331 ? 20.047 37.094 20.062 1 98 331 GLN A N 1
ATOM 2666 C CA . GLN A 1 331 ? 21.125 36.5 20.859 1 98 331 GLN A CA 1
ATOM 2667 C C . GLN A 1 331 ? 21.906 35.469 20.047 1 98 331 GLN A C 1
ATOM 2669 O O . GLN A 1 331 ? 22.891 34.906 20.516 1 98 331 GLN A O 1
ATOM 2674 N N . ILE A 1 332 ? 21.516 35.156 18.828 1 98.19 332 ILE A N 1
ATOM 2675 C CA . ILE A 1 332 ? 22.219 34.156 18.016 1 98.19 332 ILE A CA 1
ATOM 2676 C C . ILE A 1 332 ? 23.078 34.844 16.969 1 98.19 332 ILE A C 1
ATOM 2678 O O . ILE A 1 332 ? 22.75 35.938 16.516 1 98.19 332 ILE A O 1
ATOM 2682 N N . PRO A 1 333 ? 24.156 34.188 16.578 1 98.06 333 PRO A N 1
ATOM 2683 C CA . PRO A 1 333 ? 25.062 34.844 15.617 1 98.06 333 PRO A CA 1
ATOM 2684 C C . PRO A 1 333 ? 24.516 34.812 14.188 1 98.06 333 PRO A C 1
ATOM 2686 O O . PRO A 1 333 ? 24.984 35.562 13.336 1 98.06 333 PRO A O 1
ATOM 2689 N N . GLN A 1 334 ? 23.547 33.969 13.875 1 98.69 334 GLN A N 1
ATOM 2690 C CA . GLN A 1 334 ? 22.969 33.875 12.539 1 98.69 334 GLN A CA 1
ATOM 2691 C C . GLN A 1 334 ? 22.172 35.125 12.18 1 98.69 334 GLN A C 1
ATOM 2693 O O . GLN A 1 334 ? 21.641 35.812 13.062 1 98.69 334 GLN A O 1
ATOM 2698 N N . LYS A 1 335 ? 22.125 35.438 10.914 1 98.62 335 LYS A N 1
ATOM 2699 C CA . LYS A 1 335 ? 21.141 36.406 10.422 1 98.62 335 LYS A CA 1
ATOM 2700 C C . LYS A 1 335 ? 19.766 35.75 10.273 1 98.62 335 LYS A C 1
ATOM 2702 O O . LYS A 1 335 ? 19.672 34.594 9.859 1 98.62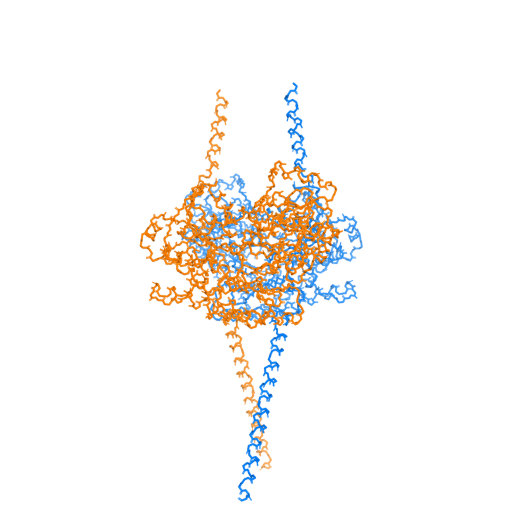 335 LYS A O 1
ATOM 2707 N N . VAL A 1 336 ? 18.766 36.5 10.648 1 98.75 336 VAL A N 1
ATOM 2708 C CA . VAL A 1 336 ? 17.422 35.906 10.664 1 98.75 336 VAL A CA 1
ATOM 2709 C C . VAL A 1 336 ? 16.531 36.625 9.664 1 98.75 336 VAL A C 1
ATOM 2711 O O . VAL A 1 336 ? 16.422 37.875 9.703 1 98.75 336 VAL A O 1
ATOM 2714 N N . LEU A 1 337 ? 15.992 35.938 8.742 1 98.44 337 LEU A N 1
ATOM 2715 C CA . LEU A 1 337 ? 14.922 36.438 7.887 1 98.44 337 LEU A CA 1
ATOM 2716 C C . LEU A 1 337 ? 13.555 36 8.422 1 98.44 337 LEU A C 1
ATOM 2718 O O . LEU A 1 337 ? 13.18 34.844 8.344 1 98.44 337 LEU A O 1
ATOM 2722 N N . TRP A 1 338 ? 12.812 37 8.969 1 96.94 338 TRP A N 1
ATOM 2723 C CA . TRP A 1 338 ? 11.586 36.719 9.711 1 96.94 338 TRP A CA 1
ATOM 2724 C C . TRP A 1 338 ? 10.375 37.281 8.969 1 96.94 338 TRP A C 1
ATOM 2726 O O . TRP A 1 338 ? 10.227 38.469 8.812 1 96.94 338 TRP A O 1
ATOM 2736 N N . ARG A 1 339 ? 9.523 36.344 8.469 1 95.44 339 ARG A N 1
ATOM 2737 C CA . ARG A 1 339 ? 8.234 36.75 7.922 1 95.44 339 ARG A CA 1
ATOM 2738 C C . ARG A 1 339 ? 7.258 37.125 9.031 1 95.44 339 ARG A C 1
ATOM 2740 O O . ARG A 1 339 ? 6.793 36.25 9.766 1 95.44 339 ARG A O 1
ATOM 2747 N N . TYR A 1 340 ? 6.926 38.312 9.141 1 91.38 340 TYR A N 1
ATOM 2748 C CA . TYR A 1 340 ? 6.098 38.812 10.234 1 91.38 340 TYR A CA 1
ATOM 2749 C C . TYR A 1 340 ? 5.34 40.062 9.812 1 91.38 340 TYR A C 1
ATOM 2751 O O . TYR A 1 340 ? 5.938 41.031 9.32 1 91.38 340 TYR A O 1
ATOM 2759 N N . SER A 1 341 ? 4.016 40.062 10.016 1 86.81 341 SER A N 1
ATOM 2760 C CA . SER A 1 341 ? 3.193 41.156 9.57 1 86.81 341 SER A CA 1
ATOM 2761 C C . SER A 1 341 ? 2.701 42 10.758 1 86.81 341 SER A C 1
ATOM 2763 O O . SER A 1 341 ? 1.946 42.969 10.578 1 86.81 341 SER A O 1
ATOM 2765 N N . GLY A 1 342 ? 3.082 41.719 11.945 1 86.19 342 GLY A N 1
ATOM 2766 C CA . GLY A 1 342 ? 2.664 42.469 13.117 1 86.19 342 GLY A CA 1
ATOM 2767 C C . GLY A 1 342 ? 3.529 43.688 13.383 1 86.19 342 GLY A C 1
ATOM 2768 O O . GLY A 1 342 ? 4.301 44.125 12.516 1 86.19 342 GLY A O 1
ATOM 2769 N N . LYS A 1 343 ? 3.299 44.281 14.539 1 90 343 LYS A N 1
ATOM 2770 C CA . LYS A 1 343 ? 4.125 45.406 14.961 1 90 343 LYS A CA 1
ATOM 2771 C C . LYS A 1 343 ? 5.57 45 15.18 1 90 343 LYS A C 1
ATOM 2773 O O . LYS A 1 343 ? 5.828 43.938 15.781 1 90 343 LYS A O 1
ATOM 2778 N N . VAL A 1 344 ? 6.383 45.75 14.648 1 94.19 344 VAL A N 1
ATOM 2779 C CA . VAL A 1 344 ? 7.801 45.469 14.812 1 94.19 344 VAL A CA 1
ATOM 2780 C C . VAL A 1 344 ? 8.148 45.406 16.297 1 94.19 344 VAL A C 1
ATOM 2782 O O . VAL A 1 344 ? 7.871 46.344 17.047 1 94.19 344 VAL A O 1
ATOM 2785 N N . PRO A 1 345 ? 8.773 44.344 16.656 1 95.94 345 PRO A N 1
ATOM 2786 C CA . PRO A 1 345 ? 9.117 44.219 18.078 1 95.94 345 PRO A CA 1
ATOM 2787 C C . PRO A 1 345 ? 10.141 45.25 18.531 1 95.94 345 PRO A C 1
ATOM 2789 O O . PRO A 1 345 ? 11.062 45.594 17.781 1 95.94 345 PRO A O 1
ATOM 2792 N N . ASP A 1 346 ? 10.055 45.625 19.781 1 97 346 ASP A N 1
ATOM 2793 C CA . ASP A 1 346 ? 10.977 46.594 20.375 1 97 346 ASP A CA 1
ATOM 2794 C C . ASP A 1 346 ? 12.359 45.969 20.578 1 97 346 ASP A C 1
ATOM 2796 O O . ASP A 1 346 ? 13.367 46.688 20.578 1 97 346 ASP A O 1
ATOM 2800 N N . THR A 1 347 ? 12.414 44.719 20.656 1 97.5 347 THR A N 1
ATOM 2801 C CA . THR A 1 347 ? 13.641 44.031 21 1 97.5 347 THR A CA 1
ATOM 2802 C C . THR A 1 347 ? 14.289 43.438 19.75 1 97.5 347 THR A C 1
ATOM 2804 O O . THR A 1 347 ? 15.164 42.562 19.844 1 97.5 347 THR A O 1
ATOM 2807 N N . LEU A 1 348 ? 13.898 43.938 18.609 1 97.81 348 LEU A N 1
ATOM 2808 C CA . LEU A 1 348 ? 14.438 43.406 17.359 1 97.81 348 LEU A CA 1
ATOM 2809 C C . LEU A 1 348 ? 15.938 43.688 17.266 1 97.81 348 LEU A C 1
ATOM 2811 O O . LEU A 1 348 ? 16.391 44.812 17.406 1 97.81 348 LEU A O 1
ATOM 2815 N N . GLY A 1 349 ? 16.703 42.688 17.078 1 97.31 349 GLY A N 1
ATOM 2816 C CA . GLY A 1 349 ? 18.141 42.844 16.938 1 97.31 349 GLY A CA 1
ATOM 2817 C C . GLY A 1 349 ? 18.578 43.219 15.539 1 97.31 349 GLY A C 1
ATOM 2818 O O . GLY A 1 349 ? 17.812 43.062 14.578 1 97.31 349 GLY A O 1
ATOM 2819 N N . ALA A 1 350 ? 19.828 43.625 15.375 1 96.69 350 ALA A N 1
ATOM 2820 C CA . ALA A 1 350 ? 20.391 44.031 14.094 1 96.69 350 ALA A CA 1
ATOM 2821 C C . ALA A 1 350 ? 20.562 42.844 13.156 1 96.69 350 ALA A C 1
ATOM 2823 O O . ALA A 1 350 ? 20.656 43.031 11.938 1 96.69 350 ALA A O 1
ATOM 2824 N N . ASN A 1 351 ? 20.562 41.719 13.719 1 98.25 351 ASN A N 1
ATOM 2825 C CA . ASN A 1 351 ? 20.781 40.531 12.914 1 98.25 351 ASN A CA 1
ATOM 2826 C C . ASN A 1 351 ? 19.484 40.031 12.297 1 98.25 351 ASN A C 1
ATOM 2828 O O . ASN A 1 351 ? 19.5 39.062 11.539 1 98.25 351 ASN A O 1
ATOM 2832 N N . THR A 1 352 ? 18.359 40.656 12.609 1 98.5 352 THR A N 1
ATOM 2833 C CA . THR A 1 352 ? 17.062 40.156 12.156 1 98.5 352 THR A CA 1
ATOM 2834 C C . THR A 1 352 ? 16.391 41.156 11.219 1 98.5 352 THR A C 1
ATOM 2836 O O . THR A 1 352 ? 16.297 42.344 11.539 1 98.5 352 THR A O 1
ATOM 2839 N N . ARG A 1 353 ? 15.93 40.656 10.117 1 97.75 353 ARG A N 1
ATOM 2840 C CA . ARG A 1 353 ? 15.133 41.5 9.211 1 97.75 353 ARG A CA 1
ATOM 2841 C C . ARG A 1 353 ? 13.719 40.938 9.078 1 97.75 353 ARG A C 1
ATOM 2843 O O . ARG A 1 353 ? 13.531 39.719 8.945 1 97.75 353 ARG A O 1
ATOM 2850 N N . ILE A 1 354 ? 12.75 41.812 9.117 1 95.31 354 ILE A N 1
ATOM 2851 C CA . ILE A 1 354 ? 11.336 41.438 9.031 1 95.31 354 ILE A CA 1
ATOM 2852 C C . ILE A 1 354 ? 10.836 41.688 7.609 1 95.31 354 ILE A C 1
ATOM 2854 O O . ILE A 1 354 ? 11.172 42.688 6.98 1 95.31 354 ILE A O 1
ATOM 2858 N N . TYR A 1 355 ? 10.109 40.688 7.129 1 94 355 TYR A N 1
ATOM 2859 C CA . TYR A 1 355 ? 9.5 40.781 5.805 1 94 355 TYR A CA 1
ATOM 2860 C C . TYR A 1 355 ? 8.008 40.469 5.871 1 94 355 TYR A C 1
ATOM 2862 O O . TYR A 1 355 ? 7.574 39.656 6.703 1 94 355 TYR A O 1
ATOM 2870 N N . GLN A 1 356 ? 7.27 41.094 5.008 1 89.62 356 GLN A N 1
ATOM 2871 C CA . GLN A 1 356 ? 5.855 40.75 4.879 1 89.62 356 GLN A CA 1
ATOM 2872 C C . GLN A 1 356 ? 5.68 39.438 4.121 1 89.62 356 GLN A C 1
ATOM 2874 O O . GLN A 1 356 ? 4.711 38.719 4.348 1 89.62 356 GLN A O 1
ATOM 2879 N N . TRP A 1 357 ? 6.574 39.25 3.234 1 90.75 357 TRP A N 1
ATOM 2880 C CA . TRP A 1 357 ? 6.59 38.031 2.445 1 90.75 357 TRP A CA 1
ATOM 2881 C C . TRP A 1 357 ? 8.023 37.562 2.191 1 90.75 357 TRP A C 1
ATOM 2883 O O . TRP A 1 357 ? 8.922 38.406 2.002 1 90.75 357 TRP A O 1
ATOM 2893 N N . ILE A 1 358 ? 8.219 36.25 2.203 1 94.75 358 ILE A N 1
ATOM 2894 C CA . ILE A 1 358 ? 9.531 35.719 1.882 1 94.75 358 ILE A CA 1
ATOM 2895 C C . ILE A 1 358 ? 9.375 34.531 0.939 1 94.75 358 ILE A C 1
ATOM 2897 O O . ILE A 1 358 ? 8.391 33.781 1.009 1 94.75 358 ILE A O 1
ATOM 2901 N N . PRO A 1 359 ? 10.289 34.344 -0.015 1 96.12 359 PRO A N 1
ATOM 2902 C CA . PRO A 1 359 ? 10.344 33.094 -0.782 1 96.12 359 PRO A CA 1
ATOM 2903 C C . PRO A 1 359 ? 10.867 31.906 0.038 1 96.12 359 PRO A C 1
ATOM 2905 O O . PRO A 1 359 ? 12 31.469 -0.168 1 96.12 359 PRO A O 1
ATOM 2908 N N . GLN A 1 360 ? 10.047 31.375 0.871 1 96.38 360 GLN A N 1
ATOM 2909 C CA . GLN A 1 360 ? 10.414 30.406 1.894 1 96.38 360 GLN A CA 1
ATOM 2910 C C . GLN A 1 360 ? 11.148 29.219 1.284 1 96.38 360 GLN A C 1
ATOM 2912 O O . GLN A 1 360 ? 12.211 28.828 1.768 1 96.38 360 GLN A O 1
ATOM 2917 N N . ASN A 1 361 ? 10.586 28.594 0.186 1 96.88 361 ASN A N 1
ATOM 2918 C CA . ASN A 1 361 ? 11.211 27.453 -0.487 1 96.88 361 ASN A CA 1
ATOM 2919 C C . ASN A 1 361 ? 12.633 27.781 -0.931 1 96.88 361 ASN A C 1
ATOM 2921 O O . ASN A 1 361 ? 13.555 26.984 -0.727 1 96.88 361 ASN A O 1
ATOM 2925 N N . ASP A 1 362 ? 12.852 28.953 -1.483 1 98.19 362 ASP A N 1
ATOM 2926 C CA . ASP A 1 362 ? 14.156 29.375 -2.008 1 98.19 362 ASP A CA 1
ATOM 2927 C C . ASP A 1 362 ? 15.133 29.656 -0.875 1 98.19 362 ASP A C 1
ATOM 2929 O O . ASP A 1 362 ? 16.328 29.359 -0.985 1 98.19 362 ASP A O 1
ATOM 2933 N N . LEU A 1 363 ? 14.625 30.234 0.159 1 98.38 363 LEU A N 1
ATOM 2934 C CA . LEU A 1 363 ? 15.469 30.516 1.313 1 98.38 363 LEU A CA 1
ATOM 2935 C C . LEU A 1 363 ? 15.938 29.234 1.982 1 98.38 363 LEU A C 1
ATOM 2937 O O . LEU A 1 363 ? 17.094 29.125 2.398 1 98.38 363 LEU A O 1
ATOM 2941 N N . LEU A 1 364 ? 15.031 28.281 2.078 1 98.62 364 LEU A N 1
ATOM 2942 C CA . LEU A 1 364 ? 15.367 27.016 2.707 1 98.62 364 LEU A CA 1
ATOM 2943 C C . LEU A 1 364 ? 16.391 26.25 1.875 1 98.62 364 LEU A C 1
ATOM 2945 O O . LEU A 1 364 ? 17.156 25.438 2.41 1 98.62 364 LEU A O 1
ATOM 2949 N N . ALA A 1 365 ? 16.422 26.531 0.626 1 98.31 365 ALA A N 1
ATOM 2950 C CA . ALA A 1 365 ? 17.359 25.875 -0.281 1 98.31 365 ALA A CA 1
ATOM 2951 C C . ALA A 1 365 ? 18.734 26.531 -0.201 1 98.31 365 ALA A C 1
ATOM 2953 O O . ALA A 1 365 ? 19.719 25.969 -0.69 1 98.31 365 ALA A O 1
ATOM 2954 N N . HIS A 1 366 ? 18.859 27.719 0.364 1 98.19 366 HIS A N 1
ATOM 2955 C CA . HIS A 1 366 ? 20.109 28.453 0.385 1 98.19 366 HIS A CA 1
ATOM 2956 C C . HIS A 1 366 ? 21.188 27.688 1.157 1 98.19 366 HIS A C 1
ATOM 2958 O O . HIS A 1 366 ? 20.922 27.156 2.232 1 98.19 366 HIS A O 1
ATOM 2964 N N . PRO A 1 367 ? 22.375 27.641 0.667 1 97 367 PRO A N 1
ATOM 2965 C CA . PRO A 1 367 ? 23.422 26.844 1.306 1 97 367 PRO A CA 1
ATOM 2966 C C . PRO A 1 367 ? 23.766 27.328 2.709 1 97 367 PRO A C 1
ATOM 2968 O O . PRO A 1 367 ? 24.297 26.578 3.52 1 97 367 PRO A O 1
ATOM 2971 N N . LYS A 1 368 ? 23.422 28.562 3.049 1 98.12 368 LYS A N 1
ATOM 2972 C CA . LYS A 1 368 ? 23.781 29.141 4.344 1 98.12 368 LYS A CA 1
ATOM 2973 C C . LYS A 1 368 ? 22.641 28.984 5.348 1 98.12 368 LYS A C 1
ATOM 2975 O O . LYS A 1 368 ? 22.766 29.406 6.5 1 98.12 368 LYS A O 1
ATOM 2980 N N . THR A 1 369 ? 21.531 28.375 4.965 1 98.75 369 THR A N 1
ATOM 2981 C CA . THR A 1 369 ? 20.422 28.156 5.891 1 98.75 369 THR A CA 1
ATOM 2982 C C . THR A 1 369 ? 20.781 27.062 6.906 1 98.75 369 THR A C 1
ATOM 2984 O O . THR A 1 369 ? 21.078 25.938 6.531 1 98.75 369 THR A O 1
ATOM 2987 N N . ARG A 1 370 ? 20.672 27.438 8.172 1 98.69 370 ARG A N 1
ATOM 2988 C CA . ARG A 1 370 ? 21.078 26.516 9.234 1 98.69 370 ARG A CA 1
ATOM 2989 C C . ARG A 1 370 ? 19.859 25.922 9.93 1 98.69 370 ARG A C 1
ATOM 2991 O O . ARG A 1 370 ? 19.922 24.812 10.461 1 98.69 370 ARG A O 1
ATOM 2998 N N . ALA A 1 371 ? 18.766 26.625 9.922 1 98.81 371 ALA A N 1
ATOM 2999 C CA . ALA A 1 371 ? 17.562 26.156 10.617 1 98.81 371 ALA A CA 1
ATOM 3000 C C . ALA A 1 371 ? 16.312 26.859 10.094 1 98.81 371 ALA A C 1
ATOM 3002 O O . ALA A 1 371 ? 16.391 27.953 9.531 1 98.81 371 ALA A O 1
ATOM 3003 N N . PHE A 1 372 ? 15.211 26.234 10.227 1 98.88 372 PHE A N 1
ATOM 3004 C CA . PHE A 1 372 ? 13.883 26.75 9.898 1 98.88 372 PHE A CA 1
ATOM 3005 C C . PHE A 1 372 ? 13.016 26.844 11.148 1 98.88 372 PHE A C 1
ATOM 3007 O O . PHE A 1 372 ? 12.734 25.828 11.797 1 98.88 372 PHE A O 1
ATOM 3014 N N . ILE A 1 373 ? 12.688 28.016 11.57 1 98.56 373 ILE A N 1
ATOM 3015 C CA . ILE A 1 373 ? 11.695 28.203 12.625 1 98.56 373 ILE A CA 1
ATOM 3016 C C . ILE A 1 373 ? 10.297 28.25 12.008 1 98.56 373 ILE A C 1
ATOM 3018 O O . ILE A 1 373 ? 10 29.156 11.219 1 98.56 373 ILE A O 1
ATOM 3022 N N . THR A 1 374 ? 9.43 27.312 12.383 1 97.38 374 THR A N 1
ATOM 3023 C CA . THR A 1 374 ? 8.156 27.125 11.695 1 97.38 374 THR A CA 1
ATOM 3024 C C . THR A 1 374 ? 7.043 26.828 12.688 1 97.38 374 THR A C 1
ATOM 3026 O O . THR A 1 374 ? 7.301 26.375 13.805 1 97.38 374 THR A O 1
ATOM 3029 N N . HIS A 1 375 ? 5.867 27.172 12.32 1 95.56 375 HIS A N 1
ATOM 3030 C CA . HIS A 1 375 ? 4.719 26.766 13.133 1 95.56 375 HIS A CA 1
ATOM 3031 C C . HIS A 1 375 ? 4.398 25.281 12.945 1 95.56 375 HIS A C 1
ATOM 3033 O O . HIS A 1 375 ? 3.578 24.734 13.672 1 95.56 375 HIS A O 1
ATOM 3039 N N . GLY A 1 376 ? 5.016 24.656 11.922 1 96.44 376 GLY A N 1
ATOM 3040 C CA . GLY A 1 376 ? 4.863 23.219 11.773 1 96.44 376 GLY A CA 1
ATOM 3041 C C . GLY A 1 376 ? 3.758 22.828 10.812 1 96.44 376 GLY A C 1
ATOM 3042 O O . GLY A 1 376 ? 3.229 21.719 10.883 1 96.44 376 GLY A O 1
ATOM 3043 N N . GLY A 1 377 ? 3.363 23.766 9.891 1 95.62 377 GLY A N 1
ATOM 3044 C CA . GLY A 1 377 ? 2.467 23.375 8.812 1 95.62 377 GLY A CA 1
ATOM 3045 C C . GLY A 1 377 ? 3.072 22.344 7.879 1 95.62 377 GLY A C 1
ATOM 3046 O O . GLY A 1 377 ? 4.285 22.344 7.652 1 95.62 377 GLY A O 1
ATOM 3047 N N . THR A 1 378 ? 2.273 21.547 7.289 1 96.12 378 THR A N 1
ATOM 3048 C CA . THR A 1 378 ? 2.764 20.438 6.477 1 96.12 378 THR A CA 1
ATOM 3049 C C . THR A 1 378 ? 3.516 20.953 5.254 1 96.12 378 THR A C 1
ATOM 3051 O O . THR A 1 378 ? 4.516 20.359 4.836 1 96.12 378 THR A O 1
ATOM 3054 N N . ASN A 1 379 ? 3.031 22.031 4.613 1 95.5 379 ASN A N 1
ATOM 3055 C CA . ASN A 1 379 ? 3.721 22.578 3.449 1 95.5 379 ASN A CA 1
ATOM 3056 C C . ASN A 1 379 ? 5.137 23.031 3.797 1 95.5 379 ASN A C 1
ATOM 3058 O O . ASN A 1 379 ? 6.09 22.703 3.08 1 95.5 379 ASN A O 1
ATOM 3062 N N . GLY A 1 380 ? 5.242 23.828 4.895 1 96.56 380 GLY A N 1
ATOM 3063 C CA . GLY A 1 380 ? 6.559 24.266 5.328 1 96.56 380 GLY A CA 1
ATOM 3064 C C . GLY A 1 380 ? 7.48 23.125 5.707 1 96.56 380 GLY A C 1
ATOM 3065 O O . GLY A 1 380 ? 8.664 23.141 5.371 1 96.56 380 GLY A O 1
ATOM 3066 N N . ILE A 1 381 ? 6.934 22.188 6.387 1 98 381 ILE A N 1
ATOM 3067 C CA . ILE A 1 381 ? 7.711 21.016 6.797 1 98 381 ILE A CA 1
ATOM 3068 C C . ILE A 1 381 ? 8.242 20.281 5.566 1 98 381 ILE A C 1
ATOM 3070 O O . ILE A 1 381 ? 9.406 19.891 5.527 1 98 381 ILE A O 1
ATOM 3074 N N . TYR A 1 382 ? 7.445 20.125 4.543 1 98.31 382 TYR A N 1
ATOM 3075 C CA . TYR A 1 382 ? 7.895 19.422 3.352 1 98.31 382 TYR A CA 1
ATOM 3076 C C . TYR A 1 382 ? 8.945 20.219 2.598 1 98.31 382 TYR A C 1
ATOM 3078 O O . TYR A 1 382 ? 9.852 19.656 1.986 1 98.31 382 TYR A O 1
ATOM 3086 N N . GLU A 1 383 ? 8.82 21.562 2.625 1 98.25 383 GLU A N 1
ATOM 3087 C CA . GLU A 1 383 ? 9.898 22.359 2.051 1 98.25 383 GLU A CA 1
ATOM 3088 C C . GLU A 1 383 ? 11.211 22.125 2.793 1 98.25 383 GLU A C 1
ATOM 3090 O O . GLU A 1 383 ? 12.273 22.031 2.174 1 98.25 383 GLU A O 1
ATOM 3095 N N . ALA A 1 384 ? 11.094 22.062 4.102 1 98.75 384 ALA A N 1
ATOM 3096 C CA . ALA A 1 384 ? 12.281 21.797 4.91 1 98.75 384 ALA A CA 1
ATOM 3097 C C . ALA A 1 384 ? 12.844 20.406 4.609 1 98.75 384 ALA A C 1
ATOM 3099 O O . ALA A 1 384 ? 14.055 20.234 4.5 1 98.75 384 ALA A O 1
ATOM 3100 N N . ILE A 1 385 ? 11.977 19.391 4.461 1 98.81 385 ILE A N 1
ATOM 3101 C CA . ILE A 1 385 ? 12.391 18.031 4.102 1 98.81 385 ILE A CA 1
ATOM 3102 C C . ILE A 1 385 ? 13.047 18.047 2.719 1 98.81 385 ILE A C 1
ATOM 3104 O O . ILE A 1 385 ? 14.125 17.484 2.529 1 98.81 385 ILE A O 1
ATOM 3108 N N . TYR A 1 386 ? 12.422 18.719 1.815 1 98.69 386 TYR A N 1
ATOM 3109 C CA . TYR A 1 386 ? 12.883 18.781 0.434 1 98.69 386 TYR A CA 1
ATOM 3110 C C . TYR A 1 386 ? 14.32 19.281 0.364 1 98.69 386 TYR A C 1
ATOM 3112 O O . TYR A 1 386 ? 15.133 18.766 -0.399 1 98.69 386 TYR A O 1
ATOM 3120 N N . HIS A 1 387 ? 14.672 20.25 1.176 1 98.75 387 HIS A N 1
ATOM 3121 C CA . HIS A 1 387 ? 15.977 20.891 1.099 1 98.75 387 HIS A CA 1
ATOM 3122 C C . HIS A 1 387 ? 16.891 20.453 2.24 1 98.75 387 HIS A C 1
ATOM 3124 O O . HIS A 1 387 ? 18.016 20.906 2.352 1 98.75 387 HIS A O 1
ATOM 3130 N N . GLY A 1 388 ? 16.422 19.562 3.137 1 98.69 388 GLY A N 1
ATOM 3131 C CA . GLY A 1 388 ? 17.234 18.984 4.203 1 98.69 388 GLY A CA 1
ATOM 3132 C C . GLY A 1 388 ? 17.594 20 5.277 1 98.69 388 GLY A C 1
ATOM 3133 O O . GLY A 1 388 ? 18.75 20.109 5.676 1 98.69 388 GLY A O 1
ATOM 3134 N N . VAL A 1 389 ? 16.562 20.766 5.762 1 98.88 389 VAL A N 1
ATOM 3135 C CA . VAL A 1 389 ? 16.812 21.797 6.758 1 98.88 389 VAL A CA 1
ATOM 3136 C C . VAL A 1 389 ? 16.188 21.391 8.094 1 98.88 389 VAL A C 1
ATOM 3138 O O . VAL A 1 389 ? 15.008 21.062 8.156 1 98.88 389 VAL A O 1
ATOM 3141 N N . PRO A 1 390 ? 16.953 21.359 9.172 1 98.81 390 PRO A N 1
ATOM 3142 C CA . PRO A 1 390 ? 16.375 21.062 10.484 1 98.81 390 PRO A CA 1
ATOM 3143 C C . PRO A 1 390 ? 15.469 22.172 10.992 1 98.81 390 PRO A C 1
ATOM 3145 O O . PRO A 1 390 ? 15.516 23.297 10.477 1 98.81 390 PRO A O 1
ATOM 3148 N N . MET A 1 391 ? 14.656 21.875 12.117 1 98.88 391 MET A N 1
ATOM 3149 C CA . MET A 1 391 ? 13.57 22.812 12.398 1 98.88 391 MET A CA 1
ATOM 3150 C C . MET A 1 391 ? 13.43 23.047 13.898 1 98.88 391 MET A C 1
ATOM 3152 O O . MET A 1 391 ? 13.758 22.172 14.703 1 98.88 391 MET A O 1
ATOM 3156 N N . VAL A 1 392 ? 13.023 24.188 14.227 1 98.81 392 VAL A N 1
ATOM 3157 C CA . VAL A 1 392 ? 12.453 24.547 15.516 1 98.81 392 VAL A CA 1
ATOM 3158 C C . VAL A 1 392 ? 10.969 24.875 15.352 1 98.81 392 VAL A C 1
ATOM 3160 O O . VAL A 1 392 ? 10.617 25.859 14.711 1 98.81 392 VAL A O 1
ATOM 3163 N N . GLY A 1 393 ? 10.18 24.016 15.938 1 98.31 393 GLY A N 1
ATOM 3164 C CA . GLY A 1 393 ? 8.742 24.172 15.766 1 98.31 393 GLY A CA 1
ATOM 3165 C C . GLY A 1 393 ? 8.102 24.953 16.891 1 98.31 393 GLY A C 1
ATOM 3166 O O . GLY A 1 393 ? 8.375 24.703 18.062 1 98.31 393 GLY A O 1
ATOM 3167 N N . ILE A 1 394 ? 7.285 25.891 16.531 1 96.25 394 ILE A N 1
ATOM 3168 C CA . ILE A 1 394 ? 6.422 26.641 17.438 1 96.25 394 ILE A CA 1
ATOM 3169 C C . ILE A 1 394 ? 4.965 26.516 16.984 1 96.25 394 ILE A C 1
ATOM 3171 O O . ILE A 1 394 ? 4.398 27.453 16.422 1 96.25 394 ILE A O 1
ATOM 3175 N N . PRO A 1 395 ? 4.387 25.359 17.281 1 94.88 395 PRO A N 1
ATOM 3176 C CA . PRO A 1 395 ? 3.029 25.141 16.781 1 94.88 395 PRO A CA 1
ATOM 3177 C C . PRO A 1 395 ? 2.016 26.109 17.391 1 94.88 395 PRO A C 1
ATOM 3179 O O . PRO A 1 395 ? 2.111 26.453 18.562 1 94.88 395 PRO A O 1
ATOM 3182 N N . MET A 1 396 ? 1.094 26.5 16.547 1 89.94 396 MET A N 1
ATOM 3183 C CA . MET A 1 396 ? 0.109 27.5 16.953 1 89.94 396 MET A CA 1
ATOM 3184 C C . MET A 1 396 ? -1.291 26.891 17 1 89.94 396 MET A C 1
ATOM 3186 O O . MET A 1 396 ? -2.098 27.25 17.859 1 89.94 396 MET A O 1
ATOM 3190 N N . PHE A 1 397 ? -1.573 26.047 16.078 1 87.56 397 PHE A N 1
ATOM 3191 C CA . PHE A 1 397 ? -2.941 25.547 16.031 1 87.56 397 PHE A CA 1
ATOM 3192 C C . PHE A 1 397 ? -3.016 24.25 15.219 1 87.56 397 PHE A C 1
ATOM 3194 O O . PHE A 1 397 ? -2.041 23.859 14.57 1 87.56 397 PHE A O 1
ATOM 3201 N N . ALA A 1 398 ? -4.094 23.531 15.25 1 89.06 398 ALA A N 1
ATOM 3202 C CA . ALA A 1 398 ? -4.527 22.438 14.391 1 89.06 398 ALA A CA 1
ATOM 3203 C C . ALA A 1 398 ? -3.51 21.297 14.398 1 89.06 398 ALA A C 1
ATOM 3205 O O . ALA A 1 398 ? -3.133 20.797 15.461 1 89.06 398 ALA A O 1
ATOM 3206 N N . ASP A 1 399 ? -3.043 20.922 13.18 1 93.12 399 ASP A N 1
ATOM 3207 C CA . ASP A 1 399 ? -2.246 19.719 13.031 1 93.12 399 ASP A CA 1
ATOM 3208 C C . ASP A 1 399 ? -0.768 20 13.297 1 93.12 399 ASP A C 1
ATOM 3210 O O . ASP A 1 399 ? 0.046 19.062 13.336 1 93.12 399 ASP A O 1
ATOM 3214 N N . GLN A 1 400 ? -0.42 21.188 13.594 1 95.94 400 GLN A N 1
ATOM 3215 C CA . GLN A 1 400 ? 0.97 21.625 13.68 1 95.94 400 GLN A CA 1
ATOM 3216 C C . GLN A 1 400 ? 1.713 20.891 14.789 1 95.94 400 GLN A C 1
ATOM 3218 O O . GLN A 1 400 ? 2.811 20.375 14.57 1 95.94 400 GLN A O 1
ATOM 3223 N N . PRO A 1 401 ? 1.074 20.781 16.016 1 95.62 401 PRO A N 1
ATOM 3224 C CA . PRO A 1 401 ? 1.789 20.031 17.047 1 95.62 401 PRO A CA 1
ATOM 3225 C C . PRO A 1 401 ? 2.045 18.578 16.641 1 95.62 401 PRO A C 1
ATOM 3227 O O . PRO A 1 401 ? 3.139 18.047 16.875 1 95.62 401 PRO A O 1
ATOM 3230 N N . ASP A 1 402 ? 1.077 17.969 16.062 1 97.25 402 ASP A N 1
ATOM 3231 C CA . ASP A 1 402 ? 1.208 16.578 15.633 1 97.25 402 ASP A CA 1
ATOM 3232 C C . ASP A 1 402 ? 2.266 16.438 14.539 1 97.25 402 ASP A C 1
ATOM 3234 O O . ASP A 1 402 ? 3.035 15.477 14.539 1 97.25 402 ASP A O 1
ATOM 3238 N N . ASN A 1 403 ? 2.293 17.344 13.609 1 98.19 403 ASN A N 1
ATOM 3239 C CA . ASN A 1 403 ? 3.311 17.344 12.57 1 98.19 403 ASN A CA 1
ATOM 3240 C C . ASN A 1 403 ? 4.719 17.391 13.156 1 98.19 403 ASN A C 1
ATOM 3242 O O . ASN A 1 403 ? 5.617 16.688 12.695 1 98.19 403 ASN A O 1
ATOM 3246 N N . LEU A 1 404 ? 4.84 18.234 14.133 1 98.44 404 LEU A N 1
ATOM 3247 C CA . LEU A 1 404 ? 6.16 18.422 14.719 1 98.44 404 LEU A CA 1
ATOM 3248 C C . LEU A 1 404 ? 6.574 17.203 15.539 1 98.44 404 LEU A C 1
ATOM 3250 O O . LEU A 1 404 ? 7.766 16.906 15.641 1 98.44 404 LEU A O 1
ATOM 3254 N N . VAL A 1 405 ? 5.605 16.484 16.094 1 98.44 405 VAL A N 1
ATOM 3255 C CA . VAL A 1 405 ? 5.91 15.234 16.781 1 98.44 405 VAL A CA 1
ATOM 3256 C C . VAL A 1 405 ? 6.52 14.242 15.797 1 98.44 405 VAL A C 1
ATOM 3258 O O . VAL A 1 405 ? 7.461 13.523 16.125 1 98.44 405 VAL A O 1
ATOM 3261 N N . HIS A 1 406 ? 6 14.18 14.602 1 98.5 406 HIS A N 1
ATOM 3262 C CA . HIS A 1 406 ? 6.562 13.312 13.57 1 98.5 406 HIS A CA 1
ATOM 3263 C C . HIS A 1 406 ? 8.008 13.68 13.273 1 98.5 406 HIS A C 1
ATOM 3265 O O . HIS A 1 406 ? 8.875 12.805 13.188 1 98.5 406 HIS A O 1
ATOM 3271 N N . MET A 1 407 ? 8.312 14.969 13.164 1 98.69 407 MET A N 1
ATOM 3272 C CA . MET A 1 407 ? 9.656 15.422 12.828 1 98.69 407 MET A CA 1
ATOM 3273 C C . MET A 1 407 ? 10.609 15.203 14 1 98.69 407 MET A C 1
ATOM 3275 O O . MET A 1 407 ? 11.797 14.922 13.789 1 98.69 407 MET A O 1
ATOM 3279 N N . MET A 1 408 ? 10.055 15.398 15.203 1 98.75 408 MET A N 1
ATOM 3280 C CA . MET A 1 408 ? 10.867 15.125 16.391 1 98.75 408 MET A CA 1
ATOM 3281 C C . MET A 1 408 ? 11.242 13.641 16.453 1 98.75 408 MET A C 1
ATOM 3283 O O . MET A 1 408 ? 12.383 13.305 16.75 1 98.75 408 MET A O 1
ATOM 3287 N N . ALA A 1 409 ? 10.266 12.812 16.141 1 98.31 409 ALA A N 1
ATOM 3288 C CA . ALA A 1 409 ? 10.5 11.375 16.156 1 98.31 409 ALA A CA 1
ATOM 3289 C C . ALA A 1 409 ? 11.578 10.984 15.141 1 98.31 409 ALA A C 1
ATOM 3291 O O . ALA A 1 409 ? 12.312 10.016 15.352 1 98.31 409 ALA A O 1
ATOM 3292 N N . LYS A 1 410 ? 11.742 11.766 14.148 1 98.12 410 LYS A N 1
ATOM 3293 C CA . LYS A 1 410 ? 12.703 11.477 13.094 1 98.12 410 LYS A CA 1
ATOM 3294 C C . LYS A 1 410 ? 14.016 12.227 13.328 1 98.12 410 LYS A C 1
ATOM 3296 O O . LYS A 1 410 ? 14.945 12.125 12.531 1 98.12 410 LYS A O 1
ATOM 3301 N N . GLY A 1 411 ? 14.109 13.008 14.352 1 98.5 411 GLY A N 1
ATOM 3302 C CA . GLY A 1 411 ? 15.336 13.641 14.812 1 98.5 411 GLY A CA 1
ATOM 3303 C C . GLY A 1 411 ? 15.664 14.922 14.07 1 98.5 411 GLY A C 1
ATOM 3304 O O . GLY A 1 411 ? 16.812 15.375 14.07 1 98.5 411 GLY A O 1
ATOM 3305 N N . ALA A 1 412 ? 14.594 15.539 13.438 1 98.81 412 ALA A N 1
ATOM 3306 C CA . ALA A 1 412 ? 14.891 16.672 12.57 1 98.81 412 ALA A CA 1
ATOM 3307 C C . ALA A 1 412 ? 14.328 17.969 13.148 1 98.81 412 ALA A C 1
ATOM 3309 O O . ALA A 1 412 ? 14.453 19.031 12.539 1 98.81 412 ALA A O 1
ATOM 3310 N N . ALA A 1 413 ? 13.734 17.875 14.391 1 98.88 413 ALA A N 1
ATOM 3311 C CA . ALA A 1 413 ? 13.117 19.078 14.922 1 98.88 413 ALA A CA 1
ATOM 3312 C C . ALA A 1 413 ? 13.078 19.047 16.453 1 98.88 413 ALA A C 1
ATOM 3314 O O . ALA A 1 413 ? 13.18 17.984 17.062 1 98.88 413 ALA A O 1
ATOM 3315 N N . VAL A 1 414 ? 13.031 20.219 16.953 1 98.69 414 VAL A N 1
ATOM 3316 C CA . VAL A 1 414 ? 12.625 20.438 18.328 1 98.69 414 VAL A CA 1
ATOM 3317 C C . VAL A 1 414 ? 11.344 21.266 18.375 1 98.69 414 VAL A C 1
ATOM 3319 O O . VAL A 1 414 ? 11.055 22.031 17.438 1 98.69 414 VAL A O 1
ATOM 3322 N N . MET A 1 415 ? 10.523 21.016 19.375 1 98.25 415 MET A N 1
ATOM 3323 C CA . MET A 1 415 ? 9.266 21.75 19.5 1 98.25 415 MET A CA 1
ATOM 3324 C C . MET A 1 415 ? 9.242 22.547 20.797 1 98.25 415 MET A C 1
ATOM 3326 O O . MET A 1 415 ? 9.648 22.047 21.859 1 98.25 415 MET A O 1
ATOM 3330 N N . VAL A 1 416 ? 8.859 23.797 20.719 1 97.25 416 VAL A N 1
ATOM 3331 C CA . VAL A 1 416 ? 8.703 24.641 21.906 1 97.25 416 VAL A CA 1
ATOM 3332 C C . VAL A 1 416 ? 7.281 25.188 21.969 1 97.25 416 VAL A C 1
ATOM 3334 O O . VAL A 1 416 ? 6.574 25.203 20.953 1 97.25 416 VAL A O 1
ATOM 3337 N N . ASN A 1 417 ? 6.871 25.531 23.109 1 93.69 417 ASN A N 1
ATOM 3338 C CA . ASN A 1 417 ? 5.551 26.109 23.328 1 93.69 417 ASN A CA 1
ATOM 3339 C C . ASN A 1 417 ? 5.625 27.625 23.5 1 93.69 417 ASN A C 1
ATOM 3341 O O . ASN A 1 417 ? 6.215 28.109 24.469 1 93.69 417 ASN A O 1
ATOM 3345 N N . LEU A 1 418 ? 5.02 28.297 22.656 1 90.31 418 LEU A N 1
ATOM 3346 C CA . LEU A 1 418 ? 5.102 29.75 22.609 1 90.31 418 LEU A CA 1
ATOM 3347 C C . LEU A 1 418 ? 4.652 30.375 23.938 1 90.31 418 LEU A C 1
ATOM 3349 O O . LEU A 1 418 ? 5.184 31.406 24.344 1 90.31 418 LEU A O 1
ATOM 3353 N N . ASN A 1 419 ? 3.688 29.75 24.578 1 89.81 419 ASN A N 1
ATOM 3354 C CA . ASN A 1 419 ? 3.09 30.344 25.781 1 89.81 419 ASN A CA 1
ATOM 3355 C C . ASN A 1 419 ? 3.969 30.125 27.016 1 89.81 419 ASN A C 1
ATOM 3357 O O . ASN A 1 419 ? 3.838 30.828 28 1 89.81 419 ASN A O 1
ATOM 3361 N N . PHE A 1 420 ? 4.875 29.203 26.906 1 91.69 420 PHE A N 1
ATOM 3362 C CA . PHE A 1 420 ? 5.602 28.844 28.109 1 91.69 420 PHE A CA 1
ATOM 3363 C C . PHE A 1 420 ? 7.098 29.078 27.938 1 91.69 420 PHE A C 1
ATOM 3365 O O . PHE A 1 420 ? 7.859 29.031 28.906 1 91.69 420 PHE A O 1
ATOM 3372 N N . ILE A 1 421 ? 7.469 29.391 26.734 1 92.19 421 ILE A N 1
ATOM 3373 C CA . ILE A 1 421 ? 8.898 29.547 26.469 1 92.19 421 ILE A CA 1
ATOM 3374 C C . ILE A 1 421 ? 9.328 30.984 26.75 1 92.19 421 ILE A C 1
ATOM 3376 O O . ILE A 1 421 ? 8.508 31.891 26.719 1 92.19 421 ILE A O 1
ATOM 3380 N N . ASN A 1 422 ? 10.562 31.125 27.203 1 96.12 422 ASN A N 1
ATOM 3381 C CA . ASN A 1 422 ? 11.172 32.438 27.281 1 96.12 422 ASN A CA 1
ATOM 3382 C C . ASN A 1 422 ? 12.258 32.625 26.234 1 96.12 422 ASN A C 1
ATOM 3384 O O . ASN A 1 422 ? 12.5 31.75 25.422 1 96.12 422 ASN A O 1
ATOM 3388 N N . ALA A 1 423 ? 12.789 33.781 26.234 1 97.75 423 ALA A N 1
ATOM 3389 C CA . ALA A 1 423 ? 13.773 34.125 25.203 1 97.75 423 ALA A CA 1
ATOM 3390 C C . ALA A 1 423 ? 14.969 33.156 25.266 1 97.75 423 ALA A C 1
ATOM 3392 O O . ALA A 1 423 ? 15.469 32.719 24.219 1 97.75 423 ALA A O 1
ATOM 3393 N N . GLU A 1 424 ? 15.422 32.844 26.438 1 98 424 GLU A N 1
ATOM 3394 C CA . GLU A 1 424 ? 16.562 31.938 26.594 1 98 424 GLU A CA 1
ATOM 3395 C C . GLU A 1 424 ? 16.25 30.531 26.109 1 98 424 GLU A C 1
ATOM 3397 O O . GLU A 1 424 ? 17.078 29.891 25.469 1 98 424 GLU A O 1
ATOM 3402 N N . GLY A 1 425 ? 15.07 30.125 26.422 1 97.81 425 GLY A N 1
ATOM 3403 C CA . GLY A 1 425 ? 14.648 28.812 25.969 1 97.81 425 GLY A CA 1
ATOM 3404 C C . GLY A 1 425 ? 14.602 28.688 24.453 1 97.81 425 GLY A C 1
ATOM 3405 O O . GLY A 1 425 ? 15.016 27.672 23.891 1 97.81 425 GLY A O 1
ATOM 3406 N N . LEU A 1 426 ? 14.039 29.672 23.812 1 98.25 426 LEU A N 1
ATOM 3407 C CA . LEU A 1 426 ? 13.977 29.672 22.359 1 98.25 426 LEU A CA 1
ATOM 3408 C C . LEU A 1 426 ? 15.375 29.734 21.75 1 98.25 426 LEU A C 1
ATOM 3410 O O . LEU A 1 426 ? 15.672 29 20.797 1 98.25 426 LEU A O 1
ATOM 3414 N N . ARG A 1 427 ? 16.219 30.609 22.297 1 98.38 427 ARG A N 1
ATOM 3415 C CA . ARG A 1 427 ? 17.609 30.688 21.859 1 98.38 427 ARG A CA 1
ATOM 3416 C C . ARG A 1 427 ? 18.281 29.328 21.969 1 98.38 427 ARG A C 1
ATOM 3418 O O . ARG A 1 427 ? 18.953 28.891 21.031 1 98.38 427 ARG A O 1
ATOM 3425 N N . ASP A 1 428 ? 18.062 28.656 23.062 1 98.5 428 ASP A N 1
ATOM 3426 C CA . ASP A 1 428 ? 18.703 27.375 23.297 1 98.5 428 ASP A CA 1
ATOM 3427 C C . ASP A 1 428 ? 18.203 26.312 22.312 1 98.5 428 ASP A C 1
ATOM 3429 O O . ASP A 1 428 ? 18.969 25.469 21.875 1 98.5 428 ASP A O 1
ATOM 3433 N N . ALA A 1 429 ? 16.906 26.328 22.031 1 98.62 429 ALA A N 1
ATOM 3434 C CA . ALA A 1 429 ? 16.328 25.406 21.062 1 98.62 429 ALA A CA 1
ATOM 3435 C C . ALA A 1 429 ? 16.969 25.609 19.688 1 98.62 429 ALA A C 1
ATOM 3437 O O . ALA A 1 429 ? 17.312 24.641 19.016 1 98.62 429 ALA A O 1
ATOM 3438 N N . ILE A 1 430 ? 17.125 26.844 19.281 1 98.75 430 ILE A N 1
ATOM 3439 C CA . ILE A 1 430 ? 17.719 27.156 17.984 1 98.75 430 ILE A CA 1
ATOM 3440 C C . ILE A 1 430 ? 19.172 26.688 17.969 1 98.75 430 ILE A C 1
ATOM 3442 O O . ILE A 1 430 ? 19.609 26.031 17.016 1 98.75 430 ILE A O 1
ATOM 3446 N N . ASN A 1 431 ? 19.891 26.969 19.031 1 98.62 431 ASN A N 1
ATOM 3447 C CA . ASN A 1 431 ? 21.281 26.562 19.125 1 98.62 431 ASN A CA 1
ATOM 3448 C C . ASN A 1 431 ? 21.438 25.031 19.078 1 98.62 431 ASN A C 1
ATOM 3450 O O . ASN A 1 431 ? 22.375 24.516 18.469 1 98.62 431 ASN A O 1
ATOM 3454 N N . THR A 1 432 ? 20.547 24.406 19.75 1 98.56 432 THR A N 1
ATOM 3455 C CA . THR A 1 432 ? 20.578 22.938 19.75 1 98.56 432 THR A CA 1
ATOM 3456 C C . THR A 1 432 ? 20.453 22.391 18.344 1 98.56 432 THR A C 1
ATOM 3458 O O . THR A 1 432 ? 21.25 21.562 17.922 1 98.56 432 THR A O 1
ATOM 3461 N N . VAL A 1 433 ? 19.5 22.875 17.609 1 98.62 433 VAL A N 1
ATOM 3462 C CA . VAL A 1 433 ? 19.203 22.391 16.266 1 98.62 433 VAL A CA 1
ATOM 3463 C C . VAL A 1 433 ? 20.375 22.703 15.328 1 98.62 433 VAL A C 1
ATOM 3465 O O . VAL A 1 433 ? 20.703 21.906 14.453 1 98.62 433 VAL A O 1
ATOM 3468 N N . ILE A 1 434 ? 21.047 23.812 15.539 1 98.5 434 ILE A N 1
ATOM 3469 C CA . ILE A 1 434 ? 22.094 24.266 14.633 1 98.5 434 ILE A CA 1
ATOM 3470 C C . ILE A 1 434 ? 23.406 23.594 14.992 1 98.5 434 ILE A C 1
ATOM 3472 O O . ILE A 1 434 ? 24.156 23.172 14.102 1 98.5 434 ILE A O 1
ATOM 3476 N N . ASN A 1 435 ? 23.656 23.391 16.25 1 98.06 435 ASN A N 1
ATOM 3477 C CA . ASN A 1 435 ? 24.984 22.953 16.672 1 98.06 435 ASN A CA 1
ATOM 3478 C C . ASN A 1 435 ? 25.062 21.438 16.828 1 98.06 435 ASN A C 1
ATOM 3480 O O . ASN A 1 435 ? 26.156 20.859 16.75 1 98.06 435 ASN A O 1
ATOM 3484 N N . ASP A 1 436 ? 23.984 20.828 17.188 1 98.5 436 ASP A N 1
ATOM 3485 C CA . ASP A 1 436 ? 23.969 19.375 17.156 1 98.5 436 ASP A CA 1
ATOM 3486 C C . ASP A 1 436 ? 23.812 18.844 15.727 1 98.5 436 ASP A C 1
ATOM 3488 O O . ASP A 1 436 ? 22.734 18.891 15.148 1 98.5 436 ASP A O 1
ATOM 3492 N N . LYS A 1 437 ? 24.812 18.281 15.242 1 98.06 437 LYS A N 1
ATOM 3493 C CA . LYS A 1 437 ? 24.906 17.875 13.844 1 98.06 437 LYS A CA 1
ATOM 3494 C C . LYS A 1 437 ? 23.891 16.797 13.5 1 98.06 437 LYS A C 1
ATOM 3496 O O . LYS A 1 437 ? 23.562 16.594 12.328 1 98.06 437 LYS A O 1
ATOM 3501 N N . SER A 1 438 ? 23.406 16.109 14.5 1 98.62 438 SER A N 1
ATOM 3502 C CA . SER A 1 438 ? 22.469 15.016 14.242 1 98.62 438 SER A CA 1
ATOM 3503 C C . SER A 1 438 ? 21.188 15.531 13.609 1 98.62 438 SER A C 1
ATOM 3505 O O . SER A 1 438 ? 20.562 14.836 12.805 1 98.62 438 SER A O 1
ATOM 3507 N N . TYR A 1 439 ? 20.797 16.75 13.938 1 98.81 439 TYR A N 1
ATOM 3508 C CA . TYR A 1 439 ? 19.562 17.297 13.375 1 98.81 439 TYR A CA 1
ATOM 3509 C C . TYR A 1 439 ? 19.719 17.531 11.875 1 98.81 439 TYR A C 1
ATOM 3511 O O . TYR A 1 439 ? 18.828 17.188 11.094 1 98.81 439 TYR A O 1
ATOM 3519 N N . LYS A 1 440 ? 20.812 18.125 11.5 1 98.69 440 LYS A N 1
ATOM 3520 C CA . LYS A 1 440 ? 21.078 18.328 10.078 1 98.69 440 LYS A CA 1
ATOM 3521 C C . LYS A 1 440 ? 21.219 17 9.344 1 98.69 440 LYS A C 1
ATOM 3523 O O . LYS A 1 440 ? 20.703 16.844 8.234 1 98.69 440 LYS A O 1
ATOM 3528 N N . GLU A 1 441 ? 21.922 16.078 9.961 1 98.44 441 GLU A N 1
ATOM 3529 C CA . GLU A 1 441 ? 22.109 14.766 9.359 1 98.44 441 GLU A CA 1
ATOM 3530 C C . GLU A 1 441 ? 20.766 14.07 9.141 1 98.44 441 GLU A C 1
ATOM 3532 O O . GLU A 1 441 ? 20.531 13.477 8.086 1 98.44 441 GLU A O 1
ATOM 3537 N N . ASN A 1 442 ? 19.906 14.18 10.094 1 98.56 442 ASN A N 1
ATOM 3538 C CA . ASN A 1 442 ? 18.594 13.562 9.984 1 98.56 442 ASN A CA 1
ATOM 3539 C C . ASN A 1 442 ? 17.734 14.266 8.938 1 98.56 442 ASN A C 1
ATOM 3541 O O . ASN A 1 442 ? 17 13.617 8.195 1 98.56 442 ASN A O 1
ATOM 3545 N N . ALA A 1 443 ? 17.797 15.562 8.914 1 98.75 443 ALA A N 1
ATOM 3546 C CA . ALA A 1 443 ? 17.062 16.312 7.891 1 98.75 443 ALA A CA 1
ATOM 3547 C C . ALA A 1 443 ? 17.516 15.914 6.488 1 98.75 443 ALA A C 1
ATOM 3549 O O . ALA A 1 443 ? 16.703 15.758 5.582 1 98.75 443 ALA A O 1
ATOM 3550 N N . MET A 1 444 ? 18.781 15.734 6.348 1 98.38 444 MET A N 1
ATOM 3551 C CA . MET A 1 444 ? 19.328 15.344 5.055 1 98.38 444 MET A CA 1
ATOM 3552 C C . MET A 1 444 ? 18.922 13.922 4.691 1 98.38 444 MET A C 1
ATOM 3554 O O . MET A 1 444 ? 18.688 13.617 3.521 1 98.38 444 MET A O 1
ATOM 3558 N N . ARG A 1 445 ? 18.906 13.102 5.699 1 97.12 445 ARG A N 1
ATOM 3559 C CA . ARG A 1 445 ? 18.422 11.75 5.473 1 97.12 445 ARG A CA 1
ATOM 3560 C C . ARG A 1 445 ? 16.984 11.766 4.961 1 97.12 445 ARG A C 1
ATOM 3562 O O . ARG A 1 445 ? 16.641 11.055 4.016 1 97.12 445 ARG A O 1
ATOM 3569 N N . LEU A 1 446 ? 16.141 12.586 5.566 1 98.12 446 LEU A N 1
ATOM 3570 C CA . LEU A 1 446 ? 14.75 12.711 5.133 1 98.12 446 LEU A CA 1
ATOM 3571 C C . LEU A 1 446 ? 14.672 13.266 3.715 1 98.12 446 LEU A C 1
ATOM 3573 O O . LEU A 1 446 ? 13.836 12.844 2.92 1 98.12 446 LEU A O 1
ATOM 3577 N N . SER A 1 447 ? 15.484 14.227 3.441 1 98.44 447 SER A N 1
ATOM 3578 C CA . SER A 1 447 ? 15.555 14.789 2.098 1 98.44 447 SER A CA 1
ATOM 3579 C C . SER A 1 447 ? 15.914 13.727 1.067 1 98.44 447 SER A C 1
ATOM 3581 O O . SER A 1 447 ? 15.32 13.68 -0.014 1 98.44 447 SER A O 1
ATOM 3583 N N . LYS A 1 448 ? 16.859 12.891 1.396 1 96.88 448 LYS A N 1
ATOM 3584 C CA . LYS A 1 448 ? 17.25 11.797 0.504 1 96.88 448 LYS A CA 1
ATOM 3585 C C . LYS A 1 448 ? 16.078 10.852 0.259 1 96.88 448 LYS A C 1
ATOM 3587 O O . LYS A 1 448 ? 15.836 10.43 -0.876 1 96.88 448 LYS A O 1
ATOM 3592 N N . ILE A 1 449 ? 15.383 10.516 1.283 1 95.75 449 ILE A N 1
ATOM 3593 C CA . ILE A 1 449 ? 14.219 9.648 1.168 1 95.75 449 ILE A CA 1
ATOM 3594 C C . ILE A 1 449 ? 13.172 10.305 0.264 1 95.75 449 ILE A C 1
ATOM 3596 O O . ILE A 1 449 ? 12.602 9.648 -0.606 1 95.75 449 ILE A O 1
ATOM 3600 N N . HIS A 1 450 ? 12.992 11.594 0.472 1 97.69 450 HIS A N 1
ATOM 3601 C CA . HIS A 1 450 ? 12.016 12.352 -0.302 1 97.69 450 HIS A CA 1
ATOM 3602 C C . HIS A 1 450 ? 12.328 12.289 -1.794 1 97.69 450 HIS A C 1
ATOM 3604 O O . HIS A 1 450 ? 11.422 12.156 -2.617 1 97.69 450 HIS A O 1
ATOM 3610 N N . HIS A 1 451 ? 13.586 12.344 -2.127 1 97.25 451 HIS A N 1
ATOM 3611 C CA . HIS A 1 451 ? 13.992 12.461 -3.523 1 97.25 451 HIS A CA 1
ATOM 3612 C C . HIS A 1 451 ? 14.234 11.086 -4.141 1 97.25 451 HIS A C 1
ATOM 3614 O O . HIS A 1 451 ? 14.359 10.969 -5.363 1 97.25 451 HIS A O 1
ATOM 3620 N N . ASP A 1 452 ? 14.32 10.047 -3.262 1 96.38 452 ASP A N 1
ATOM 3621 C CA . ASP A 1 452 ? 14.594 8.695 -3.736 1 96.38 452 ASP A CA 1
ATOM 3622 C C . ASP A 1 452 ? 13.305 7.906 -3.936 1 96.38 452 ASP A C 1
ATOM 3624 O O . ASP A 1 452 ? 13.039 6.945 -3.209 1 96.38 452 ASP A O 1
ATOM 3628 N N . ARG A 1 453 ? 12.531 8.195 -4.863 1 94.25 453 ARG A N 1
ATOM 3629 C CA . ARG A 1 453 ? 11.289 7.543 -5.25 1 94.25 453 ARG A CA 1
ATOM 3630 C C . ARG A 1 453 ? 11.18 7.418 -6.766 1 94.25 453 ARG A C 1
ATOM 3632 O O . ARG A 1 453 ? 11.875 8.125 -7.5 1 94.25 453 ARG A O 1
ATOM 3639 N N . PRO A 1 454 ? 10.391 6.516 -7.27 1 92.81 454 PRO A N 1
ATOM 3640 C CA . PRO A 1 454 ? 10.32 6.258 -8.711 1 92.81 454 PRO A CA 1
ATOM 3641 C C . PRO A 1 454 ? 9.875 7.48 -9.508 1 92.81 454 PRO A C 1
ATOM 3643 O O . PRO A 1 454 ? 10.297 7.664 -10.656 1 92.81 454 PRO A O 1
ATOM 3646 N N . MET A 1 455 ? 9.008 8.266 -8.914 1 94.75 455 MET A N 1
ATOM 3647 C CA . MET A 1 455 ? 8.414 9.438 -9.539 1 94.75 455 MET A CA 1
ATOM 3648 C C . MET A 1 455 ? 8.242 10.57 -8.539 1 94.75 455 MET A C 1
ATOM 3650 O O . MET A 1 455 ? 7.949 10.328 -7.363 1 94.75 455 MET A O 1
ATOM 3654 N N . SER A 1 456 ? 8.469 11.836 -9.023 1 96.31 456 SER A N 1
ATOM 3655 C CA . SER A 1 456 ? 8.25 12.953 -8.109 1 96.31 456 SER A CA 1
ATOM 3656 C C . SER A 1 456 ? 6.809 12.984 -7.609 1 96.31 456 SER A C 1
ATOM 3658 O O . SER A 1 456 ? 5.898 12.5 -8.289 1 96.31 456 SER A O 1
ATOM 3660 N N . PRO A 1 457 ? 6.594 13.547 -6.473 1 97.44 457 PRO A N 1
ATOM 3661 C CA . PRO A 1 457 ? 5.227 13.594 -5.941 1 97.44 457 PRO A CA 1
ATOM 3662 C C . PRO A 1 457 ? 4.246 14.273 -6.898 1 97.44 457 PRO A C 1
ATOM 3664 O O . PRO A 1 457 ? 3.131 13.781 -7.094 1 97.44 457 PRO A O 1
ATOM 3667 N N . ARG A 1 458 ? 4.629 15.359 -7.469 1 97.31 458 ARG A N 1
ATOM 3668 C CA . ARG A 1 458 ? 3.773 16.078 -8.406 1 97.31 458 ARG A CA 1
ATOM 3669 C C . ARG A 1 458 ? 3.432 15.219 -9.617 1 97.31 458 ARG A C 1
ATOM 3671 O O . ARG A 1 458 ? 2.266 15.125 -10 1 97.31 458 ARG A O 1
ATOM 3678 N N . ASP A 1 459 ? 4.438 14.586 -10.203 1 97.06 459 ASP A N 1
ATOM 3679 C CA . ASP A 1 459 ? 4.215 13.75 -11.375 1 97.06 459 ASP A CA 1
ATOM 3680 C C . ASP A 1 459 ? 3.355 12.539 -11.031 1 97.06 459 ASP A C 1
ATOM 3682 O O . ASP A 1 459 ? 2.555 12.086 -11.852 1 97.06 459 ASP A O 1
ATOM 3686 N N . GLU A 1 460 ? 3.588 12.016 -9.867 1 97.81 460 GLU A N 1
ATOM 3687 C CA . GLU A 1 460 ? 2.777 10.875 -9.453 1 97.81 460 GLU A CA 1
ATOM 3688 C C . GLU A 1 460 ? 1.312 11.273 -9.289 1 97.81 460 GLU A C 1
ATOM 3690 O O . GLU A 1 460 ? 0.415 10.531 -9.703 1 97.81 460 GLU A O 1
ATOM 3695 N N . ALA A 1 461 ? 1.094 12.422 -8.656 1 98.5 461 ALA A N 1
ATOM 3696 C CA . ALA A 1 461 ? -0.275 12.914 -8.531 1 98.5 461 ALA A CA 1
ATOM 3697 C C . ALA A 1 461 ? -0.932 13.062 -9.898 1 98.5 461 ALA A C 1
ATOM 3699 O O . ALA A 1 461 ? -2.055 12.602 -10.109 1 98.5 461 ALA A O 1
ATOM 3700 N N . VAL A 1 462 ? -0.211 13.672 -10.812 1 98.25 462 VAL A N 1
ATOM 3701 C CA . VAL A 1 462 ? -0.724 13.898 -12.164 1 98.25 462 VAL A CA 1
ATOM 3702 C C . VAL A 1 462 ? -0.992 12.562 -12.852 1 98.25 462 VAL A C 1
ATOM 3704 O O . VAL A 1 462 ? -2.02 12.391 -13.508 1 98.25 462 VAL A O 1
ATOM 3707 N N . PHE A 1 463 ? -0.114 11.625 -12.727 1 98.19 463 PHE A N 1
ATOM 3708 C CA . PHE A 1 463 ? -0.282 10.305 -13.328 1 98.19 463 PHE A CA 1
ATOM 3709 C C . PHE A 1 463 ? -1.603 9.68 -12.898 1 98.19 463 PHE A C 1
ATOM 3711 O O . PHE A 1 463 ? -2.365 9.188 -13.734 1 98.19 463 PHE A O 1
ATOM 3718 N N . TRP A 1 464 ? -1.875 9.672 -11.625 1 98.38 464 TRP A N 1
ATOM 3719 C CA . TRP A 1 464 ? -3.043 8.961 -11.109 1 98.38 464 TRP A CA 1
ATOM 3720 C C . TRP A 1 464 ? -4.328 9.711 -11.453 1 98.38 464 TRP A C 1
ATOM 3722 O O . TRP A 1 464 ? -5.383 9.094 -11.625 1 98.38 464 TRP A O 1
ATOM 3732 N N . ILE A 1 465 ? -4.23 11.055 -11.516 1 98.69 465 ILE A N 1
ATOM 3733 C CA . ILE A 1 465 ? -5.375 11.82 -12 1 98.69 465 ILE A CA 1
ATOM 3734 C C . ILE A 1 465 ? -5.68 11.43 -13.445 1 98.69 465 ILE A C 1
ATOM 3736 O O . ILE A 1 465 ? -6.82 11.102 -13.781 1 98.69 465 ILE A O 1
ATOM 3740 N N . GLU A 1 466 ? -4.684 11.406 -14.289 1 98.12 466 GLU A N 1
ATOM 3741 C CA . GLU A 1 466 ? -4.844 11.008 -15.688 1 98.12 466 GLU A CA 1
ATOM 3742 C C . GLU A 1 466 ? -5.285 9.555 -15.805 1 98.12 466 GLU A C 1
ATOM 3744 O O . GLU A 1 466 ? -6.105 9.211 -16.656 1 98.12 466 GLU A O 1
ATOM 3749 N N . PHE A 1 467 ? -4.676 8.734 -15.008 1 97.62 467 PHE A N 1
ATOM 3750 C CA . PHE A 1 467 ? -5.051 7.324 -14.938 1 97.62 467 PHE A CA 1
ATOM 3751 C C . PHE A 1 467 ? -6.551 7.172 -14.727 1 97.62 467 PHE A C 1
ATOM 3753 O O . PHE A 1 467 ? -7.203 6.379 -15.414 1 97.62 467 PHE A O 1
ATOM 3760 N N . THR A 1 468 ? -7.066 7.91 -13.742 1 98 468 THR A N 1
ATOM 3761 C CA . THR A 1 468 ? -8.477 7.844 -13.391 1 98 468 THR A CA 1
ATOM 3762 C C . THR A 1 468 ? -9.344 8.312 -14.555 1 98 468 THR A C 1
ATOM 3764 O O . THR A 1 468 ? -10.398 7.73 -14.828 1 98 468 THR A O 1
ATOM 3767 N N . MET A 1 469 ? -8.883 9.312 -15.305 1 97 469 MET A N 1
ATOM 3768 C CA . MET A 1 469 ? -9.609 9.805 -16.469 1 97 469 MET A CA 1
ATOM 3769 C C . MET A 1 469 ? -9.594 8.781 -17.594 1 97 469 MET A C 1
ATOM 3771 O O . MET A 1 469 ? -10.648 8.445 -18.141 1 97 469 MET A O 1
ATOM 3775 N N . ARG A 1 470 ? -8.445 8.227 -17.844 1 93.69 470 ARG A N 1
ATOM 3776 C CA . ARG A 1 470 ? -8.281 7.312 -18.969 1 93.69 470 ARG A CA 1
ATOM 3777 C C . ARG A 1 470 ? -9.078 6.031 -18.75 1 93.69 470 ARG A C 1
ATOM 3779 O O . ARG A 1 470 ? -9.586 5.438 -19.703 1 93.69 470 ARG A O 1
ATOM 3786 N N . ASN A 1 471 ? -9.219 5.672 -17.484 1 94.56 471 ASN A N 1
ATOM 3787 C CA . ASN A 1 471 ? -9.867 4.402 -17.172 1 94.56 471 ASN A CA 1
ATOM 3788 C C . ASN A 1 471 ? -11.297 4.605 -16.688 1 94.56 471 ASN A C 1
ATOM 3790 O O . ASN A 1 471 ? -11.977 3.641 -16.344 1 94.56 471 ASN A O 1
ATOM 3794 N N . LYS A 1 472 ? -11.75 5.863 -16.641 1 95.25 472 LYS A N 1
ATOM 3795 C CA . LYS A 1 472 ? -13.094 6.203 -16.172 1 95.25 472 LYS A CA 1
ATOM 3796 C C . LYS A 1 472 ? -13.336 5.664 -14.766 1 95.25 472 LYS A C 1
ATOM 3798 O O . LYS A 1 472 ? -14.359 5.023 -14.508 1 95.25 472 LYS A O 1
ATOM 3803 N N . GLY A 1 473 ? -12.312 5.855 -13.969 1 97 473 GLY A N 1
ATOM 3804 C CA . GLY A 1 473 ? -12.352 5.391 -12.594 1 97 473 GLY A CA 1
ATOM 3805 C C . GLY A 1 473 ? -11.234 4.418 -12.258 1 97 473 GLY A C 1
ATOM 3806 O O . GLY A 1 473 ? -10.227 4.355 -12.961 1 97 473 GLY A O 1
ATOM 3807 N N . ALA A 1 474 ? -11.305 3.754 -11.109 1 97.25 474 ALA A N 1
ATOM 3808 C CA . ALA A 1 474 ? -10.32 2.785 -10.641 1 97.25 474 ALA A CA 1
ATOM 3809 C C . ALA A 1 474 ? -10.984 1.656 -9.859 1 97.25 474 ALA A C 1
ATOM 3811 O O . ALA A 1 474 ? -10.539 1.309 -8.758 1 97.25 474 ALA A O 1
ATOM 3812 N N . LYS A 1 475 ? -11.953 1.122 -10.406 1 95.31 475 LYS A N 1
ATOM 3813 C CA . LYS A 1 475 ? -12.773 0.138 -9.711 1 95.31 475 LYS A CA 1
ATOM 3814 C C . LYS A 1 475 ? -11.969 -1.113 -9.375 1 95.31 475 LYS A C 1
ATOM 3816 O O . LYS A 1 475 ? -12.203 -1.75 -8.344 1 95.31 475 LYS A O 1
ATOM 3821 N N . HIS A 1 476 ? -11.031 -1.477 -10.219 1 95.81 476 HIS A N 1
ATOM 3822 C CA . HIS A 1 476 ? -10.258 -2.699 -10.023 1 95.81 476 HIS A CA 1
ATOM 3823 C C . HIS A 1 476 ? -9.312 -2.572 -8.836 1 95.81 476 HIS A C 1
ATOM 3825 O O . HIS A 1 476 ? -8.75 -3.568 -8.383 1 95.81 476 HIS A O 1
ATOM 3831 N N . LEU A 1 477 ? -9.148 -1.356 -8.273 1 97.94 477 LEU A N 1
ATOM 3832 C CA . LEU A 1 477 ? -8.273 -1.131 -7.125 1 97.94 477 LEU A CA 1
ATOM 3833 C C . LEU A 1 477 ? -9.086 -1.101 -5.832 1 97.94 477 LEU A C 1
ATOM 3835 O O . LEU A 1 477 ? -8.516 -1.046 -4.738 1 97.94 477 LEU A O 1
ATOM 3839 N N . ARG A 1 478 ? -10.398 -1.123 -5.918 1 97.25 478 ARG A N 1
ATOM 3840 C CA . ARG A 1 478 ? -11.289 -1.022 -4.77 1 97.25 478 ARG A CA 1
ATOM 3841 C C . ARG A 1 478 ? -11.383 -2.35 -4.027 1 97.25 478 ARG A C 1
ATOM 3843 O O . ARG A 1 478 ? -11.609 -3.396 -4.637 1 97.25 478 ARG A O 1
ATOM 3850 N N . VAL A 1 479 ? -11.18 -2.367 -2.732 1 98 479 VAL A N 1
ATOM 3851 C CA . VAL A 1 479 ? -11.227 -3.592 -1.94 1 98 479 VAL A CA 1
ATOM 3852 C C . VAL A 1 479 ? -12.672 -3.947 -1.614 1 98 479 VAL A C 1
ATOM 3854 O O . VAL A 1 479 ? -13.531 -3.066 -1.526 1 98 479 VAL A O 1
ATOM 3857 N N . GLN A 1 480 ? -12.93 -5.195 -1.408 1 97.75 480 GLN A N 1
ATOM 3858 C CA . GLN A 1 480 ? -14.273 -5.688 -1.147 1 97.75 480 GLN A CA 1
ATOM 3859 C C . GLN A 1 480 ? -14.719 -5.344 0.27 1 97.75 480 GLN A C 1
ATOM 3861 O O . GLN A 1 480 ? -15.898 -5.496 0.609 1 97.75 480 GLN A O 1
ATOM 3866 N N . ALA A 1 481 ? -13.828 -4.816 1.067 1 97.62 481 ALA A N 1
ATOM 3867 C CA . ALA A 1 481 ? -14.172 -4.355 2.41 1 97.62 481 ALA A CA 1
ATOM 3868 C C . ALA A 1 481 ? -15.328 -3.357 2.365 1 97.62 481 ALA A C 1
ATOM 3870 O O . ALA A 1 481 ? -16.125 -3.277 3.303 1 97.62 481 ALA A O 1
ATOM 3871 N N . HIS A 1 482 ? -15.469 -2.6 1.308 1 97.5 482 HIS A N 1
ATOM 3872 C CA . HIS A 1 482 ? -16.5 -1.575 1.152 1 97.5 482 HIS A CA 1
ATOM 3873 C C . HIS A 1 482 ? -17.891 -2.188 1.169 1 97.5 482 HIS A C 1
ATOM 3875 O O . HIS A 1 482 ? -18.875 -1.485 1.402 1 97.5 482 HIS A O 1
ATOM 3881 N N . GLU A 1 483 ? -17.969 -3.488 0.923 1 96.88 483 GLU A N 1
ATOM 3882 C CA . GLU A 1 483 ? -19.266 -4.145 0.806 1 96.88 483 GLU A CA 1
ATOM 3883 C C . GLU A 1 483 ? -19.594 -4.93 2.07 1 96.88 483 GLU A C 1
ATOM 3885 O O . GLU A 1 483 ? -20.625 -5.621 2.125 1 96.88 483 GLU A O 1
ATOM 3890 N N . LEU A 1 484 ? -18.766 -4.84 3.066 1 97.62 484 LEU A N 1
ATOM 3891 C CA . LEU A 1 484 ? -18.938 -5.617 4.289 1 97.62 484 LEU A CA 1
ATOM 3892 C C . LEU A 1 484 ? -19.438 -4.734 5.43 1 97.62 484 LEU A C 1
ATOM 3894 O O . LEU A 1 484 ? -19.031 -3.57 5.535 1 97.62 484 LEU A O 1
ATOM 3898 N N . THR A 1 485 ? -20.281 -5.281 6.246 1 96.12 485 THR A N 1
ATOM 3899 C CA . THR A 1 485 ? -20.578 -4.641 7.523 1 96.12 485 THR A CA 1
ATOM 3900 C C . THR A 1 485 ? -19.391 -4.773 8.477 1 96.12 485 THR A C 1
ATOM 3902 O O . THR A 1 485 ? -18.469 -5.559 8.227 1 96.12 485 THR A O 1
ATOM 3905 N N . TRP A 1 486 ? -19.469 -3.973 9.516 1 93.31 486 TRP A N 1
ATOM 3906 C CA . TRP A 1 486 ? -18.344 -3.971 10.453 1 93.31 486 TRP A CA 1
ATOM 3907 C C . TRP A 1 486 ? -18.156 -5.348 11.086 1 93.31 486 TRP A C 1
ATOM 3909 O O . TRP A 1 486 ? -17.031 -5.793 11.297 1 93.31 486 TRP A O 1
ATOM 3919 N N . TYR A 1 487 ? -19.234 -6.039 11.406 1 96 487 TYR A N 1
ATOM 3920 C CA . TYR A 1 487 ? -19.109 -7.336 12.062 1 96 487 TYR A CA 1
ATOM 3921 C C . TYR A 1 487 ? -18.688 -8.414 11.07 1 96 487 TYR A C 1
ATOM 3923 O O . TYR A 1 487 ? -18.031 -9.391 11.445 1 96 487 TYR A O 1
ATOM 3931 N N . GLN A 1 488 ? -18.984 -8.266 9.719 1 97.81 488 GLN A N 1
ATOM 3932 C CA . GLN A 1 488 ? -18.484 -9.172 8.688 1 97.81 488 GLN A CA 1
ATOM 3933 C C . GLN A 1 488 ? -16.984 -8.969 8.461 1 97.81 488 GLN A C 1
ATOM 3935 O O . GLN A 1 488 ? -16.234 -9.938 8.328 1 97.81 488 GLN A O 1
ATOM 3940 N N . TYR A 1 489 ? -16.625 -7.684 8.453 1 96.56 489 TYR A N 1
ATOM 3941 C CA . TYR A 1 489 ? -15.227 -7.344 8.242 1 96.56 489 TYR A CA 1
ATOM 3942 C C . TYR A 1 489 ? -14.336 -8.047 9.258 1 96.56 489 TYR A C 1
ATOM 3944 O O . TYR A 1 489 ? -13.281 -8.594 8.906 1 96.56 489 TYR A O 1
ATOM 3952 N N . HIS A 1 490 ? -14.773 -8.125 10.5 1 94.94 490 HIS A N 1
ATOM 3953 C CA . HIS A 1 490 ? -13.969 -8.703 11.57 1 94.94 490 HIS A CA 1
ATOM 3954 C C . HIS A 1 490 ? -14.297 -10.18 11.773 1 94.94 490 HIS A C 1
ATOM 3956 O O . HIS A 1 490 ? -13.867 -10.789 12.758 1 94.94 490 HIS A O 1
ATOM 3962 N N . SER A 1 491 ? -15.109 -10.789 10.906 1 97.88 491 SER A N 1
ATOM 3963 C CA . SER A 1 491 ? -15.484 -12.195 10.922 1 97.88 491 SER A CA 1
ATOM 3964 C C . SER A 1 491 ? -16.172 -12.562 12.234 1 97.88 491 SER A C 1
ATOM 3966 O O . SER A 1 491 ? -16.016 -13.672 12.742 1 97.88 491 SER A O 1
ATOM 3968 N N . LEU A 1 492 ? -16.891 -11.562 12.797 1 97.06 492 LEU A N 1
ATOM 3969 C CA . LEU A 1 492 ? -17.578 -11.828 14.055 1 97.06 492 LEU A CA 1
ATOM 3970 C C . LEU A 1 492 ? -18.766 -12.758 13.836 1 97.06 492 LEU A C 1
ATOM 3972 O O . LEU A 1 492 ? -19.094 -13.562 14.711 1 97.06 492 LEU A O 1
ATOM 3976 N N . ASP A 1 493 ? -19.453 -12.586 12.688 1 98 493 ASP A N 1
ATOM 3977 C CA . ASP A 1 493 ? -20.531 -13.508 12.359 1 98 493 ASP A CA 1
ATOM 3978 C C . ASP A 1 493 ? -20.016 -14.938 12.227 1 98 493 ASP A C 1
ATOM 3980 O O . ASP A 1 493 ? -20.641 -15.875 12.719 1 98 493 ASP A O 1
ATOM 3984 N N . VAL A 1 494 ? -18.828 -15.102 11.602 1 98.38 494 VAL A N 1
ATOM 3985 C CA . VAL A 1 494 ? -18.188 -16.406 11.453 1 98.38 494 VAL A CA 1
ATOM 3986 C C . VAL A 1 494 ? -17.812 -16.953 12.82 1 98.38 494 VAL A C 1
ATOM 3988 O O . VAL A 1 494 ? -18.062 -18.125 13.125 1 98.38 494 VAL A O 1
ATOM 3991 N N . LEU A 1 495 ? -17.266 -16.172 13.672 1 97.56 495 LEU A N 1
ATOM 3992 C CA . LEU A 1 495 ? -16.859 -16.578 15.008 1 97.56 495 LEU A CA 1
ATOM 3993 C C . LEU A 1 495 ? -18.062 -16.969 15.852 1 97.56 495 LEU A C 1
ATOM 3995 O O . LEU A 1 495 ? -18.016 -17.938 16.609 1 97.56 495 LEU A O 1
ATOM 3999 N N . ALA A 1 496 ? -19.125 -16.172 15.773 1 98.06 496 ALA A N 1
ATOM 4000 C CA . ALA A 1 496 ? -20.359 -16.484 16.484 1 98.06 496 ALA A CA 1
ATOM 4001 C C . ALA A 1 496 ? -20.906 -17.844 16.078 1 98.06 496 ALA A C 1
ATOM 4003 O O . ALA A 1 496 ? -21.375 -18.609 16.906 1 98.06 496 ALA A O 1
ATOM 4004 N N . PHE A 1 497 ? -20.906 -18.062 14.766 1 98.19 497 PHE A N 1
ATOM 4005 C CA . PHE A 1 497 ? -21.375 -19.344 14.242 1 98.19 497 PHE A CA 1
ATOM 4006 C C . PHE A 1 497 ? -20.531 -20.484 14.789 1 98.19 497 PHE A C 1
ATOM 4008 O O . PHE A 1 497 ? -21.078 -21.484 15.266 1 98.19 497 PHE A O 1
ATOM 4015 N N . LEU A 1 498 ? -19.203 -20.359 14.734 1 97.75 498 LEU A N 1
ATOM 4016 C CA . LEU A 1 498 ? -18.312 -21.391 15.219 1 97.75 498 LEU A CA 1
ATOM 4017 C C . LEU A 1 498 ? -18.484 -21.625 16.719 1 97.75 498 LEU A C 1
ATOM 4019 O O . LEU A 1 498 ? -18.438 -22.766 17.188 1 97.75 498 LEU A O 1
ATOM 4023 N N . LEU A 1 499 ? -18.672 -20.547 17.469 1 97.44 499 LEU A N 1
ATOM 4024 C CA . LEU A 1 499 ? -18.922 -20.672 18.906 1 97.44 499 LEU A CA 1
ATOM 4025 C C . LEU A 1 499 ? -20.219 -21.422 19.172 1 97.44 499 LEU A C 1
ATOM 4027 O O . LEU A 1 499 ? -20.281 -22.25 20.078 1 97.44 499 LEU A O 1
ATOM 4031 N N . THR A 1 500 ? -21.25 -21.094 18.406 1 97.75 500 THR A N 1
ATOM 4032 C CA . THR A 1 500 ? -22.531 -21.781 18.547 1 97.75 500 THR A CA 1
ATOM 4033 C C . THR A 1 500 ? -22.391 -23.281 18.281 1 97.75 500 THR A C 1
ATOM 4035 O O . THR A 1 500 ? -22.922 -24.094 19.016 1 97.75 500 THR A O 1
ATOM 4038 N N . VAL A 1 501 ? -21.672 -23.609 17.203 1 97.5 501 VAL A N 1
ATOM 4039 C CA . VAL A 1 501 ? -21.422 -25.016 16.875 1 97.5 501 VAL A CA 1
ATOM 4040 C C . VAL A 1 501 ? -20.672 -25.688 18 1 97.5 501 VAL A C 1
ATOM 4042 O O . VAL A 1 501 ? -21 -26.812 18.391 1 97.5 501 VAL A O 1
ATOM 4045 N N . ALA A 1 502 ? -19.641 -25.016 18.5 1 97 502 ALA A N 1
ATOM 4046 C CA . ALA A 1 502 ? -18.859 -25.578 19.609 1 97 502 ALA A CA 1
ATOM 4047 C C . ALA A 1 502 ? -19.734 -25.797 20.844 1 97 502 ALA A C 1
ATOM 4049 O O . ALA A 1 502 ? -19.625 -26.844 21.5 1 97 502 ALA A O 1
ATOM 4050 N N . LEU A 1 503 ? -20.594 -24.859 21.172 1 97.25 503 LEU A N 1
ATOM 4051 C CA . LEU A 1 503 ? -21.469 -24.953 22.344 1 97.25 503 LEU A CA 1
ATOM 4052 C C . LEU A 1 503 ? -22.469 -26.094 22.172 1 97.25 503 LEU A C 1
ATOM 4054 O O . LEU A 1 503 ? -22.781 -26.797 23.125 1 97.25 503 LEU A O 1
ATOM 4058 N N . LEU A 1 504 ? -22.969 -26.266 20.984 1 97.38 504 LEU A N 1
ATOM 4059 C CA . LEU A 1 504 ? -23.891 -27.344 20.703 1 97.38 504 LEU A CA 1
ATOM 4060 C C . LEU A 1 504 ? -23.203 -28.703 20.844 1 97.38 504 LEU A C 1
ATOM 4062 O O . LEU A 1 504 ? -23.797 -29.656 21.359 1 97.38 504 LEU A O 1
ATOM 4066 N N . LEU A 1 505 ? -22 -28.797 20.359 1 97.19 505 LEU A N 1
ATOM 4067 C CA . LEU A 1 505 ? -21.234 -30.031 20.484 1 97.19 505 LEU A CA 1
ATOM 4068 C C . LEU A 1 505 ? -20.984 -30.375 21.953 1 97.19 505 LEU A C 1
ATOM 4070 O O . LEU A 1 505 ? -21.094 -31.531 22.359 1 97.19 505 LEU A O 1
ATOM 4074 N N . VAL A 1 506 ? -20.641 -29.375 22.688 1 96.88 506 VAL A N 1
ATOM 4075 C CA . VAL A 1 506 ? -20.422 -29.578 24.125 1 96.88 506 VAL A CA 1
ATOM 4076 C C . VAL A 1 506 ? -21.719 -30 24.797 1 96.88 506 VAL A C 1
ATOM 4078 O O . VAL A 1 506 ? -21.719 -30.906 25.625 1 96.88 506 VAL A O 1
ATOM 4081 N N . PHE A 1 507 ? -22.797 -29.328 24.453 1 96.5 507 PHE A N 1
ATOM 4082 C CA . PHE A 1 507 ? -24.109 -29.641 25 1 96.5 507 PHE A CA 1
ATOM 4083 C C . PHE A 1 507 ? -24.484 -31.094 24.703 1 96.5 507 PHE A C 1
ATOM 4085 O O . PHE A 1 507 ? -24.922 -31.828 25.609 1 96.5 507 PHE A O 1
ATOM 4092 N N . PHE A 1 508 ? -24.281 -31.5 23.5 1 96.56 508 PHE A N 1
ATOM 4093 C CA . PHE A 1 508 ? -24.609 -32.875 23.109 1 96.56 508 PHE A CA 1
ATOM 4094 C C . PHE A 1 508 ? -23.703 -33.875 23.797 1 96.56 508 PHE A C 1
ATOM 4096 O O . PHE A 1 508 ? -24.141 -34.969 24.188 1 96.56 508 PHE A O 1
ATOM 4103 N N . PHE A 1 509 ? -22.5 -33.5 23.859 1 96.06 509 PHE A N 1
ATOM 4104 C CA . PHE A 1 509 ? -21.562 -34.375 24.562 1 96.06 509 PHE A CA 1
ATOM 4105 C C . PHE A 1 509 ? -21.984 -34.562 26.016 1 96.06 509 PHE A C 1
ATOM 4107 O O . PHE A 1 509 ? -21.969 -35.688 26.531 1 96.06 509 PHE A O 1
ATOM 4114 N N . ILE A 1 510 ? -22.344 -33.469 26.625 1 96.06 510 ILE A N 1
ATOM 4115 C CA . ILE A 1 510 ? -22.781 -33.531 28.016 1 96.06 510 ILE A CA 1
ATOM 4116 C C . ILE A 1 510 ? -24.062 -34.375 28.125 1 96.06 510 ILE A C 1
ATOM 4118 O O . ILE A 1 510 ? -24.188 -35.188 29.047 1 96.06 510 ILE A O 1
ATOM 4122 N N . LYS A 1 511 ? -24.953 -34.188 27.266 1 95.88 511 LYS A N 1
ATOM 4123 C CA . LYS A 1 511 ? -26.203 -34.906 27.266 1 95.88 511 LYS A CA 1
ATOM 4124 C C . LYS A 1 511 ? -25.969 -36.406 27.062 1 95.88 511 LYS A C 1
ATOM 4126 O O . LYS A 1 511 ? -26.625 -37.25 27.672 1 95.88 511 LYS A O 1
ATOM 4131 N N . ILE A 1 512 ? -25.078 -36.781 26.219 1 96.25 512 ILE A N 1
ATOM 4132 C CA . ILE A 1 512 ? -24.734 -38.156 25.969 1 96.25 512 ILE A CA 1
ATOM 4133 C C . ILE A 1 512 ? -24.078 -38.75 27.203 1 96.25 512 ILE A C 1
ATOM 4135 O O . ILE A 1 512 ? -24.391 -39.875 27.609 1 96.25 512 ILE A O 1
ATOM 4139 N N . CYS A 1 513 ? -23.188 -37.969 27.781 1 94.62 513 CYS A N 1
ATOM 4140 C CA . CYS A 1 513 ? -22.531 -38.438 29 1 94.62 513 CYS A CA 1
ATOM 4141 C C . CYS A 1 513 ? -23.547 -38.656 30.125 1 94.62 513 CYS A C 1
ATOM 4143 O O . CYS A 1 513 ? -23.484 -39.625 30.844 1 94.62 513 CYS A O 1
ATOM 4145 N N . CYS A 1 514 ? -24.453 -37.656 30.234 1 95.06 514 CYS A N 1
ATOM 4146 C CA . CYS A 1 514 ? -25.484 -37.75 31.25 1 95.06 514 CYS A CA 1
ATOM 4147 C C . CYS A 1 514 ? -26.391 -38.969 31 1 95.06 514 CYS A C 1
ATOM 4149 O O . CYS A 1 514 ? -26.797 -39.656 31.938 1 95.06 514 CYS A O 1
ATOM 4151 N N . PHE A 1 515 ? -26.703 -39.188 29.766 1 94.38 515 PHE A N 1
ATOM 4152 C CA . PHE A 1 515 ? -27.516 -40.344 29.375 1 94.38 515 PHE A CA 1
ATOM 4153 C C . PHE A 1 515 ? -26.812 -41.625 29.703 1 94.38 515 PHE A C 1
ATOM 4155 O O . PHE A 1 515 ? -27.422 -42.562 30.219 1 94.38 515 PHE A O 1
ATOM 4162 N N . CYS A 1 516 ? -25.516 -41.75 29.422 1 94 516 CYS A N 1
ATOM 4163 C CA . CYS A 1 516 ? -24.734 -42.938 29.688 1 94 516 CYS A CA 1
ATOM 4164 C C . CYS A 1 516 ? -24.625 -43.188 31.188 1 94 516 CYS A C 1
ATOM 4166 O O . CYS A 1 516 ? -24.703 -44.344 31.641 1 94 516 CYS A O 1
ATOM 4168 N N . VAL A 1 517 ? -24.438 -42.062 31.906 1 93.94 517 VAL A N 1
ATOM 4169 C CA . VAL A 1 517 ? -24.344 -42.156 33.344 1 93.94 517 VAL A CA 1
ATOM 4170 C C . VAL A 1 517 ? -25.672 -42.625 33.938 1 93.94 517 VAL A C 1
ATOM 4172 O O . VAL A 1 517 ? -25.703 -43.5 34.812 1 93.94 517 VAL A O 1
ATOM 4175 N N . ARG A 1 518 ? -26.719 -42.125 33.5 1 93.81 518 ARG A N 1
ATOM 4176 C CA . ARG A 1 518 ? -28.047 -42.531 33.969 1 93.81 518 ARG A CA 1
ATOM 4177 C C . ARG A 1 518 ? -28.344 -44 33.625 1 93.81 518 ARG A C 1
ATOM 4179 O O . ARG A 1 518 ? -28.922 -44.719 34.406 1 93.81 518 ARG A O 1
ATOM 4186 N N . ARG A 1 519 ? -27.953 -44.406 32.469 1 93.5 519 ARG A N 1
ATOM 4187 C CA . ARG A 1 519 ? -28.141 -45.781 32.031 1 93.5 519 ARG A CA 1
ATOM 4188 C C . ARG A 1 519 ? -27.297 -46.719 32.875 1 93.5 519 ARG A C 1
ATOM 4190 O O . ARG A 1 519 ? -27.75 -47.844 33.188 1 93.5 519 ARG A O 1
ATOM 4197 N N . TYR A 1 520 ? -26.109 -46.25 33.219 1 92.5 520 TYR A N 1
ATOM 4198 C CA . TYR A 1 520 ? -25.219 -47.031 34.031 1 92.5 520 TYR A CA 1
ATOM 4199 C C . TYR A 1 520 ? -25.781 -47.188 35.438 1 92.5 520 TYR A C 1
ATOM 4201 O O . TYR A 1 520 ? -25.766 -48.281 36 1 92.5 520 TYR A O 1
ATOM 4209 N N . ILE A 1 521 ? -26.312 -46.125 35.969 1 91.5 521 ILE A N 1
ATOM 4210 C CA . ILE A 1 521 ? -26.891 -46.125 37.312 1 91.5 521 ILE A CA 1
ATOM 4211 C C . ILE A 1 521 ? -28.125 -47 37.344 1 91.5 521 ILE A C 1
ATOM 4213 O O . ILE A 1 521 ? -28.328 -47.781 38.281 1 91.5 521 ILE A O 1
ATOM 4217 N N . TYR A 1 522 ? -28.906 -46.906 36.375 1 89.81 522 TYR A N 1
ATOM 4218 C CA . TYR A 1 522 ? -30.125 -47.719 36.281 1 89.81 522 TYR A CA 1
ATOM 4219 C C . TYR A 1 522 ? -29.797 -49.188 36.156 1 89.81 522 TYR A C 1
ATOM 4221 O O . TYR A 1 522 ? -30.438 -50.031 36.781 1 89.81 522 TYR A O 1
ATOM 4229 N N . LYS A 1 523 ? -28.891 -49.594 35.5 1 91 523 LYS A N 1
ATOM 4230 C CA . LYS A 1 523 ? -28.484 -50.969 35.344 1 91 523 LYS A CA 1
ATOM 4231 C C . LYS A 1 523 ? -27.922 -51.531 36.656 1 91 523 LYS A C 1
ATOM 4233 O O . LYS A 1 523 ? -28.234 -52.688 37.031 1 91 523 LYS A O 1
ATOM 4238 N N . LYS A 1 524 ? -27.188 -50.75 37.344 1 90.38 524 LYS A N 1
ATOM 4239 C CA . LYS A 1 524 ? -26.641 -51.156 38.625 1 90.38 524 LYS A CA 1
ATOM 4240 C C . LYS A 1 524 ? -27.734 -51.344 39.656 1 90.38 524 LYS A C 1
ATOM 4242 O O . LYS A 1 524 ? -27.703 -52.25 40.469 1 90.38 524 LYS A O 1
ATOM 4247 N N . ALA A 1 525 ? -28.5 -50.344 39.562 1 81.56 525 ALA A N 1
ATOM 4248 C CA . ALA A 1 525 ? -29.625 -50.438 40.5 1 81.56 525 ALA A CA 1
ATOM 4249 C C . ALA A 1 525 ? -30.453 -51.719 40.25 1 81.56 525 ALA A C 1
ATOM 4251 O O . ALA A 1 525 ? -30.891 -52.375 41.188 1 81.56 525 ALA A O 1
ATOM 4252 N N . LYS A 1 526 ? -30.594 -52.188 39.219 1 87.5 526 LYS A N 1
ATOM 4253 C CA . LYS A 1 526 ? -31.344 -53.375 38.844 1 87.5 526 LYS A CA 1
ATOM 4254 C C . LYS A 1 526 ? -30.562 -54.656 39.25 1 87.5 526 LYS A C 1
ATOM 4256 O O . LYS A 1 526 ? -31.156 -55.625 39.656 1 87.5 526 LYS A O 1
ATOM 4261 N N . GLU A 1 527 ? -29.406 -54.719 39.188 1 87.81 527 GLU A N 1
ATOM 4262 C CA . GLU A 1 527 ? -28.562 -55.875 39.562 1 87.81 527 GLU A CA 1
ATOM 4263 C C . GLU A 1 527 ? -28.516 -56.031 41.062 1 87.81 527 GLU A C 1
ATOM 4265 O O . GLU A 1 527 ? -28.484 -57.156 41.562 1 87.81 527 GLU A O 1
ATOM 4270 N N . ASN A 1 528 ? -28.516 -55.031 41.844 1 82.69 528 ASN A N 1
ATOM 4271 C CA . ASN A 1 528 ? -28.484 -55.125 43.312 1 82.69 528 ASN A CA 1
ATOM 4272 C C . ASN A 1 528 ? -29.859 -55.469 43.875 1 82.69 528 ASN A C 1
ATOM 4274 O O . ASN A 1 528 ? -29.984 -55.781 45.062 1 82.69 528 ASN A O 1
ATOM 4278 N N . GLY A 1 529 ? -30.781 -55.219 43.219 1 74.06 529 GLY A N 1
ATOM 4279 C CA . GLY A 1 529 ? -32.125 -55.562 43.656 1 74.06 529 GLY A CA 1
ATOM 4280 C C . GLY A 1 529 ? -32.469 -57.031 43.438 1 74.06 529 GLY A C 1
ATOM 4281 O O . GLY A 1 529 ? -33.562 -57.469 43.812 1 74.06 529 GLY A O 1
ATOM 4282 N N . HIS A 1 530 ? -31.641 -57.906 42.844 1 57.94 530 HIS A N 1
ATOM 4283 C CA . HIS A 1 530 ? -31.781 -59.375 42.906 1 57.94 530 HIS A CA 1
ATOM 4284 C C . HIS A 1 530 ? -30.812 -59.969 43.906 1 57.94 530 HIS A C 1
ATOM 4286 O O . HIS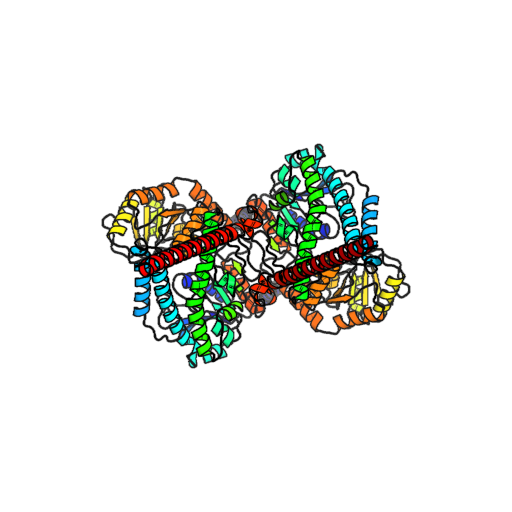 A 1 530 ? -29.672 -59.5 44.031 1 57.94 530 HIS A O 1
ATOM 4292 N N . MET B 1 1 ? 37.531 27.953 -33.312 1 37.81 1 MET B N 1
ATOM 4293 C CA . MET B 1 1 ? 37.875 27.688 -31.906 1 37.81 1 MET B CA 1
ATOM 4294 C C . MET B 1 1 ? 36.625 27.422 -31.078 1 37.81 1 MET B C 1
ATOM 4296 O O . MET B 1 1 ? 36.719 26.875 -29.969 1 37.81 1 MET B O 1
ATOM 4300 N N . SER B 1 2 ? 35.438 27.906 -31.562 1 47.75 2 SER B N 1
ATOM 4301 C CA . SER B 1 2 ? 34.156 27.938 -30.828 1 47.75 2 SER B CA 1
ATOM 4302 C C . SER B 1 2 ? 33.5 26.578 -30.844 1 47.75 2 SER B C 1
ATOM 4304 O O . SER B 1 2 ? 32.719 26.25 -29.938 1 47.75 2 SER B O 1
ATOM 4306 N N . THR B 1 3 ? 33.781 25.797 -31.938 1 51.81 3 THR B N 1
ATOM 4307 C CA . THR B 1 3 ? 33.094 24.5 -32.031 1 51.81 3 THR B CA 1
ATOM 4308 C C . THR B 1 3 ? 33.719 23.5 -31.062 1 51.81 3 THR B C 1
ATOM 4310 O O . THR B 1 3 ? 33.062 22.547 -30.656 1 51.81 3 THR B O 1
ATOM 4313 N N . VAL B 1 4 ? 35.062 23.703 -30.734 1 53.28 4 VAL B N 1
ATOM 4314 C CA . VAL B 1 4 ? 35.75 22.766 -29.875 1 53.28 4 VAL B CA 1
ATOM 4315 C C . VAL B 1 4 ? 35.312 22.953 -28.422 1 53.28 4 VAL B C 1
ATOM 4317 O O . VAL B 1 4 ? 35.156 21.984 -27.672 1 53.28 4 VAL B O 1
ATOM 4320 N N . TRP B 1 5 ? 34.906 24.234 -28.047 1 54.25 5 TRP B N 1
ATOM 4321 C CA . TRP B 1 5 ? 34.469 24.469 -26.656 1 54.25 5 TRP B CA 1
ATOM 4322 C C . TRP B 1 5 ? 33.094 23.891 -26.406 1 54.25 5 TRP B C 1
ATOM 4324 O O . TRP B 1 5 ? 32.812 23.406 -25.312 1 54.25 5 TRP B O 1
ATOM 4334 N N . CYS B 1 6 ? 32.219 23.875 -27.453 1 56.22 6 CYS B N 1
ATOM 4335 C CA . CYS B 1 6 ? 30.891 23.312 -27.266 1 56.22 6 CYS B CA 1
ATOM 4336 C C . CYS B 1 6 ? 30.938 21.797 -27.156 1 56.22 6 CYS B C 1
ATOM 4338 O O . CYS B 1 6 ? 30.188 21.203 -26.391 1 56.22 6 CYS B O 1
ATOM 4340 N N . LEU B 1 7 ? 31.969 21.234 -27.859 1 53.31 7 LEU B N 1
ATOM 4341 C CA . LEU B 1 7 ? 32.094 19.797 -27.781 1 53.31 7 LEU B CA 1
ATOM 4342 C C . LEU B 1 7 ? 32.688 19.359 -26.453 1 53.31 7 LEU B C 1
ATOM 4344 O O . LEU B 1 7 ? 32.281 18.359 -25.875 1 53.31 7 LEU B O 1
ATOM 4348 N N . SER B 1 8 ? 33.625 20.234 -25.922 1 54.28 8 SER B N 1
ATOM 4349 C CA . SER B 1 8 ? 34.219 19.875 -24.641 1 54.28 8 SER B CA 1
ATOM 4350 C C . SER B 1 8 ? 33.219 20.047 -23.484 1 54.28 8 SER B C 1
ATOM 4352 O O . SER B 1 8 ? 33.219 19.25 -22.562 1 54.28 8 SER B O 1
ATOM 4354 N N . LEU B 1 9 ? 32.344 21.062 -23.656 1 49.31 9 LEU B N 1
ATOM 4355 C CA . LEU B 1 9 ? 31.328 21.219 -22.609 1 49.31 9 LEU B CA 1
ATOM 4356 C C . LEU B 1 9 ? 30.266 20.141 -22.719 1 49.31 9 LEU B C 1
ATOM 4358 O O . LEU B 1 9 ? 29.781 19.609 -21.703 1 49.31 9 LEU B O 1
ATOM 4362 N N . ALA B 1 10 ? 29.938 19.703 -23.969 1 52 10 ALA B N 1
ATOM 4363 C CA . ALA B 1 10 ? 29 18.594 -24.109 1 52 10 ALA B CA 1
ATOM 4364 C C . ALA B 1 10 ? 29.594 17.297 -23.578 1 52 10 ALA B C 1
ATOM 4366 O O . ALA B 1 10 ? 28.906 16.531 -22.906 1 52 10 ALA B O 1
ATOM 4367 N N . LEU B 1 11 ? 30.922 17.156 -23.906 1 50.91 11 LEU B N 1
ATOM 4368 C CA . LEU B 1 11 ? 31.578 15.984 -23.359 1 50.91 11 LEU B CA 1
ATOM 4369 C C . LEU B 1 11 ? 31.672 16.078 -21.828 1 50.91 11 LEU B C 1
ATOM 4371 O O . LEU B 1 11 ? 31.469 15.086 -21.125 1 50.91 11 LEU B O 1
ATOM 4375 N N . LEU B 1 12 ? 31.906 17.312 -21.328 1 47.75 12 LEU B N 1
ATOM 4376 C CA . LEU B 1 12 ? 31.953 17.453 -19.875 1 47.75 12 LEU B CA 1
ATOM 4377 C C . LEU B 1 12 ? 30.547 17.297 -19.266 1 47.75 12 LEU B C 1
ATOM 4379 O O . LEU B 1 12 ? 30.391 16.719 -18.188 1 47.75 12 LEU B O 1
ATOM 4383 N N . LEU B 1 13 ? 29.5 17.828 -19.953 1 44.78 13 LEU B N 1
ATOM 4384 C CA . LEU B 1 13 ? 28.141 17.625 -19.453 1 44.78 13 LEU B CA 1
ATOM 4385 C C . LEU B 1 13 ? 27.734 16.172 -19.547 1 44.78 13 LEU B C 1
ATOM 4387 O O . LEU B 1 13 ? 27.031 15.656 -18.672 1 44.78 13 LEU B O 1
ATOM 4391 N N . VAL B 1 14 ? 28.125 15.492 -20.688 1 46.16 14 VAL B N 1
ATOM 4392 C CA . VAL B 1 14 ? 27.891 14.047 -20.719 1 46.16 14 VAL B CA 1
ATOM 4393 C C . VAL B 1 14 ? 28.734 13.367 -19.641 1 46.16 14 VAL B C 1
ATOM 4395 O O . VAL B 1 14 ? 28.297 12.391 -19.031 1 46.16 14 VAL B O 1
ATOM 4398 N N . LEU B 1 15 ? 29.969 13.844 -19.406 1 40.34 15 LEU B N 1
ATOM 4399 C CA . LEU B 1 15 ? 30.781 13.25 -18.359 1 40.34 15 LEU B CA 1
ATOM 4400 C C . LEU B 1 15 ? 30.188 13.562 -16.984 1 40.34 15 LEU B C 1
ATOM 4402 O O . LEU B 1 15 ? 30.344 12.789 -16.031 1 40.34 15 LEU B O 1
ATOM 4406 N N . SER B 1 16 ? 29.688 14.812 -16.734 1 38.88 16 SER B N 1
ATOM 4407 C CA . SER B 1 16 ? 29.188 15.148 -15.398 1 38.88 16 SER B CA 1
ATOM 4408 C C . SER B 1 16 ? 27.906 14.375 -15.086 1 38.88 16 SER B C 1
ATOM 4410 O O . SER B 1 16 ? 27.578 14.164 -13.922 1 38.88 16 SER B O 1
ATOM 4412 N N . ALA B 1 17 ? 27.031 14.438 -16.047 1 39.97 17 ALA B N 1
ATOM 4413 C CA . ALA B 1 17 ? 25.781 13.758 -15.719 1 39.97 17 ALA B CA 1
ATOM 4414 C C . ALA B 1 17 ? 25.984 12.25 -15.609 1 39.97 17 ALA B C 1
ATOM 4416 O O . ALA B 1 17 ? 25.031 11.484 -15.57 1 39.97 17 ALA B O 1
ATOM 4417 N N . THR B 1 18 ? 27.062 11.727 -16.078 1 35.66 18 THR B N 1
ATOM 4418 C CA . THR B 1 18 ? 27.266 10.328 -15.711 1 35.66 18 THR B CA 1
ATOM 4419 C C . THR B 1 18 ? 27.312 10.156 -14.195 1 35.66 18 THR B C 1
ATOM 4421 O O . THR B 1 18 ? 28.312 10.492 -13.562 1 35.66 18 THR B O 1
ATOM 4424 N N . ARG B 1 19 ? 26.344 10.477 -13.484 1 41.16 19 ARG B N 1
ATOM 4425 C CA . ARG B 1 19 ? 26.297 9.844 -12.172 1 41.16 19 ARG B CA 1
ATOM 4426 C C . ARG B 1 19 ? 27.094 8.547 -12.156 1 41.16 19 ARG B C 1
ATOM 4428 O O . ARG B 1 19 ? 26.75 7.594 -12.867 1 41.16 19 ARG B O 1
ATOM 4435 N N . ILE B 1 20 ? 28.359 8.523 -12.133 1 41.78 20 ILE B N 1
ATOM 4436 C CA . ILE B 1 20 ? 29.156 7.336 -11.859 1 41.78 20 ILE B CA 1
ATOM 4437 C C . ILE B 1 20 ? 28.391 6.391 -10.938 1 41.78 20 ILE B C 1
ATOM 4439 O O . ILE B 1 20 ? 28.25 6.656 -9.742 1 41.78 20 ILE B O 1
ATOM 4443 N N . ALA B 1 21 ? 27.266 6.086 -11.281 1 49.59 21 ALA B N 1
ATOM 4444 C CA . ALA B 1 21 ? 26.594 5.023 -10.539 1 49.59 21 ALA B CA 1
ATOM 4445 C C . ALA B 1 21 ? 27.594 3.953 -10.094 1 49.59 21 ALA B C 1
ATOM 4447 O O . ALA B 1 21 ? 28.188 3.268 -10.922 1 49.59 21 ALA B O 1
ATOM 4448 N N . HIS B 1 22 ? 28.438 4.168 -9.211 1 62.94 22 HIS B N 1
ATOM 4449 C CA . HIS B 1 22 ? 29.234 3.07 -8.672 1 62.94 22 HIS B CA 1
ATOM 4450 C C . HIS B 1 22 ? 28.422 1.779 -8.609 1 62.94 22 HIS B C 1
ATOM 4452 O O . HIS B 1 22 ? 27.375 1.734 -7.98 1 62.94 22 HIS B O 1
ATOM 4458 N N . GLY B 1 23 ? 28.547 0.976 -9.523 1 86.94 23 GLY B N 1
ATOM 4459 C CA . GLY B 1 23 ? 27.891 -0.323 -9.609 1 86.94 23 GLY B CA 1
ATOM 4460 C C . GLY B 1 23 ? 27.969 -1.115 -8.32 1 86.94 23 GLY B C 1
ATOM 4461 O O . GLY B 1 23 ? 29 -1.099 -7.637 1 86.94 23 GLY B O 1
ATOM 4462 N N . GLY B 1 24 ? 26.844 -1.546 -7.762 1 94.62 24 GLY B N 1
ATOM 4463 C CA . GLY B 1 24 ? 26.781 -2.363 -6.562 1 94.62 24 GLY B CA 1
ATOM 4464 C C . GLY B 1 24 ? 27.125 -3.818 -6.809 1 94.62 24 GLY B C 1
ATOM 4465 O O . GLY B 1 24 ? 27.203 -4.254 -7.961 1 94.62 24 GLY B O 1
ATOM 4466 N N . ASN B 1 25 ? 27.578 -4.492 -5.801 1 97.56 25 ASN B N 1
ATOM 4467 C CA . ASN B 1 25 ? 27.844 -5.926 -5.785 1 97.56 25 ASN B CA 1
ATOM 4468 C C . ASN B 1 25 ? 26.672 -6.707 -5.219 1 97.56 25 ASN B C 1
ATOM 4470 O O . ASN B 1 25 ? 26.375 -6.621 -4.023 1 97.56 25 ASN B O 1
ATOM 4474 N N . ILE B 1 26 ? 26.031 -7.492 -6.09 1 98.56 26 ILE B N 1
ATOM 4475 C CA . ILE B 1 26 ? 24.766 -8.117 -5.711 1 98.56 26 ILE B CA 1
ATOM 4476 C C . ILE B 1 26 ? 24.938 -9.633 -5.672 1 98.56 26 ILE B C 1
ATOM 4478 O O . ILE B 1 26 ? 25.422 -10.234 -6.625 1 98.56 26 ILE B O 1
ATOM 4482 N N . LEU B 1 27 ? 24.609 -10.227 -4.57 1 98.75 27 LEU B N 1
ATOM 4483 C CA . LEU B 1 27 ? 24.531 -11.68 -4.438 1 98.75 27 LEU B CA 1
ATOM 4484 C C . LEU B 1 27 ? 23.094 -12.164 -4.672 1 98.75 27 LEU B C 1
ATOM 4486 O O . LEU B 1 27 ? 22.141 -11.594 -4.145 1 98.75 27 LEU B O 1
ATOM 4490 N N . VAL B 1 28 ? 22.953 -13.188 -5.484 1 98.56 28 VAL B N 1
ATOM 4491 C CA . VAL B 1 28 ? 21.641 -13.742 -5.801 1 98.56 28 VAL B CA 1
ATOM 4492 C C . VAL B 1 28 ? 21.562 -15.188 -5.301 1 98.56 28 VAL B C 1
ATOM 4494 O O . VAL B 1 28 ? 22.438 -16 -5.602 1 98.56 28 VAL B O 1
ATOM 4497 N N . TRP B 1 29 ? 20.531 -15.477 -4.52 1 98.25 29 TRP B N 1
ATOM 4498 C CA . TRP B 1 29 ? 20.25 -16.812 -3.988 1 98.25 29 TRP B CA 1
ATOM 4499 C C . TRP B 1 29 ? 19.797 -17.75 -5.098 1 98.25 29 TRP B C 1
ATOM 4501 O O . TRP B 1 29 ? 19.125 -17.328 -6.047 1 98.25 29 TRP B O 1
ATOM 4511 N N . TYR B 1 30 ? 20.172 -18.984 -5.105 1 95.75 30 TYR B N 1
ATOM 4512 C CA . TYR B 1 30 ? 19.797 -19.969 -6.125 1 95.75 30 TYR B CA 1
ATOM 4513 C C . TYR B 1 30 ? 18.297 -20.203 -6.137 1 95.75 30 TYR B C 1
ATOM 4515 O O . TYR B 1 30 ? 17.625 -20.016 -5.121 1 95.75 30 TYR B O 1
ATOM 4523 N N . THR B 1 31 ? 17.781 -20.484 -7.25 1 93.75 31 THR B N 1
ATOM 4524 C CA . THR B 1 31 ? 16.391 -20.875 -7.469 1 93.75 31 THR B CA 1
ATOM 4525 C C . THR B 1 31 ? 16.281 -21.828 -8.656 1 93.75 31 THR B C 1
ATOM 4527 O O . THR B 1 31 ? 17.266 -22.453 -9.055 1 93.75 31 THR B O 1
ATOM 4530 N N . GLU B 1 32 ? 15.039 -22.172 -9.086 1 88.88 32 GLU B N 1
ATOM 4531 C CA . GLU B 1 32 ? 14.891 -23.172 -10.141 1 88.88 32 GLU B CA 1
ATOM 4532 C C . GLU B 1 32 ? 13.688 -22.875 -11.023 1 88.88 32 GLU B C 1
ATOM 4534 O O . GLU B 1 32 ? 12.797 -22.109 -10.633 1 88.88 32 GLU B O 1
ATOM 4539 N N . GLY B 1 33 ? 13.773 -23.359 -12.203 1 87.69 33 GLY B N 1
ATOM 4540 C CA . GLY B 1 33 ? 12.617 -23.422 -13.078 1 87.69 33 GLY B CA 1
ATOM 4541 C C . GLY B 1 33 ? 12.07 -22.047 -13.445 1 87.69 33 GLY B C 1
ATOM 4542 O O . GLY B 1 33 ? 12.82 -21.172 -13.875 1 87.69 33 GLY B O 1
ATOM 4543 N N . SER B 1 34 ? 10.766 -22 -13.297 1 88.81 34 SER B N 1
ATOM 4544 C CA . SER B 1 34 ? 10.055 -20.781 -13.688 1 88.81 34 SER B CA 1
ATOM 4545 C C . SER B 1 34 ? 10.477 -19.594 -12.828 1 88.81 34 SER B C 1
ATOM 4547 O O . SER B 1 34 ? 10.461 -18.453 -13.289 1 88.81 34 SER B O 1
ATOM 4549 N N . HIS B 1 35 ? 10.93 -19.859 -11.617 1 92.38 35 HIS B N 1
ATOM 4550 C CA . HIS B 1 35 ? 11.391 -18.781 -10.742 1 92.38 35 HIS B CA 1
ATOM 4551 C C . HIS B 1 35 ? 12.695 -18.172 -11.258 1 92.38 35 HIS B C 1
ATOM 4553 O O . HIS B 1 35 ? 12.883 -16.953 -11.203 1 92.38 35 HIS B O 1
ATOM 4559 N N . TRP B 1 36 ? 13.555 -19.078 -11.766 1 91.56 36 TRP B N 1
ATOM 4560 C CA . TRP B 1 36 ? 14.828 -18.625 -12.328 1 91.56 36 TRP B CA 1
ATOM 4561 C C . TRP B 1 36 ? 14.602 -17.812 -13.594 1 91.56 36 TRP B C 1
ATOM 4563 O O . TRP B 1 36 ? 15.188 -16.734 -13.766 1 91.56 36 TRP B O 1
ATOM 4573 N N . ILE B 1 37 ? 13.688 -18.281 -14.398 1 88.38 37 ILE B N 1
ATOM 4574 C CA . ILE B 1 37 ? 13.375 -17.609 -15.656 1 88.38 37 ILE B CA 1
ATOM 4575 C C . ILE B 1 37 ? 12.82 -16.203 -15.375 1 88.38 37 ILE B C 1
ATOM 4577 O O . ILE B 1 37 ? 13.164 -15.242 -16.062 1 88.38 37 ILE B O 1
ATOM 4581 N N . ASN B 1 38 ? 12.039 -16.141 -14.391 1 93.62 38 ASN B N 1
ATOM 4582 C CA . ASN B 1 38 ? 11.375 -14.898 -14.031 1 93.62 38 ASN B CA 1
ATOM 4583 C C . ASN B 1 38 ? 12.383 -13.852 -13.547 1 93.62 38 ASN B C 1
ATOM 4585 O O . ASN B 1 38 ? 12.211 -12.656 -13.805 1 93.62 38 ASN B O 1
ATOM 4589 N N . LEU B 1 39 ? 13.438 -14.297 -12.914 1 94 39 LEU B N 1
ATOM 4590 C CA . LEU B 1 39 ? 14.391 -13.414 -12.25 1 94 39 LEU B CA 1
ATOM 4591 C C . LEU B 1 39 ? 15.445 -12.914 -13.234 1 94 39 LEU B C 1
ATOM 4593 O O . LEU B 1 39 ? 16.031 -11.852 -13.031 1 94 39 LEU B O 1
ATOM 4597 N N . LYS B 1 40 ? 15.688 -13.562 -14.297 1 92.94 40 LYS B N 1
ATOM 4598 C CA . LYS B 1 40 ? 16.812 -13.344 -15.203 1 92.94 40 LYS B CA 1
ATOM 4599 C C . LYS B 1 40 ? 16.766 -11.953 -15.82 1 92.94 40 LYS B C 1
ATOM 4601 O O . LYS B 1 40 ? 17.781 -11.258 -15.875 1 92.94 40 LYS B O 1
ATOM 4606 N N . PRO B 1 41 ? 15.586 -11.516 -16.266 1 94.5 41 PRO B N 1
ATOM 4607 C CA . PRO B 1 41 ? 15.555 -10.18 -16.859 1 94.5 41 PRO B CA 1
ATOM 4608 C C . PRO B 1 41 ? 15.961 -9.086 -15.883 1 94.5 41 PRO B C 1
ATOM 4610 O O . PRO B 1 41 ? 16.547 -8.078 -16.281 1 94.5 41 PRO B O 1
ATOM 4613 N N . VAL B 1 42 ? 15.625 -9.219 -14.664 1 97 42 VAL B N 1
ATOM 4614 C CA . VAL B 1 42 ? 16 -8.258 -13.633 1 97 42 VAL B CA 1
ATOM 4615 C C . VAL B 1 42 ? 17.531 -8.258 -13.461 1 97 42 VAL B C 1
ATOM 4617 O O . VAL B 1 42 ? 18.156 -7.195 -13.398 1 97 42 VAL B O 1
ATOM 4620 N N . LEU B 1 43 ? 18.125 -9.461 -13.43 1 96.75 43 LEU B N 1
ATOM 4621 C CA . LEU B 1 43 ? 19.578 -9.578 -13.273 1 96.75 43 LEU B CA 1
ATOM 4622 C C . LEU B 1 43 ? 20.297 -8.961 -14.461 1 96.75 43 LEU B C 1
ATOM 4624 O O . LEU B 1 43 ? 21.297 -8.25 -14.289 1 96.75 43 LEU B O 1
ATOM 4628 N N . ASP B 1 44 ? 19.781 -9.211 -15.625 1 95.44 44 ASP B N 1
ATOM 4629 C CA . ASP B 1 44 ? 20.375 -8.648 -16.844 1 95.44 44 ASP B CA 1
ATOM 4630 C C . ASP B 1 44 ? 20.328 -7.125 -16.812 1 95.44 44 ASP B C 1
ATOM 4632 O O . ASP B 1 44 ? 21.297 -6.465 -17.188 1 95.44 44 ASP B O 1
ATOM 4636 N N . THR B 1 45 ? 19.203 -6.602 -16.375 1 96.56 45 THR B N 1
ATOM 4637 C CA . THR B 1 45 ? 19.062 -5.152 -16.312 1 96.56 45 THR B CA 1
ATOM 4638 C C . THR B 1 45 ? 20.016 -4.562 -15.281 1 96.56 45 THR B C 1
ATOM 4640 O O . THR B 1 45 ? 20.594 -3.486 -15.5 1 96.56 45 THR B O 1
ATOM 4643 N N . LEU B 1 46 ? 20.219 -5.23 -14.156 1 97.56 46 LEU B N 1
ATOM 4644 C CA . LEU B 1 46 ? 21.156 -4.777 -13.141 1 97.56 46 LEU B CA 1
ATOM 4645 C C . LEU B 1 46 ? 22.578 -4.742 -13.688 1 97.56 46 LEU B C 1
ATOM 4647 O O . LEU B 1 46 ? 23.328 -3.805 -13.414 1 97.56 46 LEU B O 1
ATOM 4651 N N . ILE B 1 47 ? 22.922 -5.699 -14.508 1 96.81 47 ILE B N 1
ATOM 4652 C CA . ILE B 1 47 ? 24.234 -5.738 -15.141 1 96.81 47 ILE B CA 1
ATOM 4653 C C . ILE B 1 47 ? 24.359 -4.586 -16.125 1 96.81 47 ILE B C 1
ATOM 4655 O O . ILE B 1 47 ? 25.391 -3.906 -16.172 1 96.81 47 ILE B O 1
ATOM 4659 N N . ASP B 1 48 ? 23.328 -4.367 -16.922 1 96.31 48 ASP B N 1
ATOM 4660 C CA . ASP B 1 48 ? 23.328 -3.268 -17.875 1 96.31 48 ASP B CA 1
ATOM 4661 C C . ASP B 1 48 ? 23.531 -1.928 -17.188 1 96.31 48 ASP B C 1
ATOM 4663 O O . ASP B 1 48 ? 24.109 -1.005 -17.766 1 96.31 48 ASP B O 1
ATOM 4667 N N . ARG B 1 49 ? 23.141 -1.892 -16.031 1 96.06 49 ARG B N 1
ATOM 4668 C CA . ARG B 1 49 ? 23.234 -0.648 -15.273 1 96.06 49 ARG B CA 1
ATOM 4669 C C . ARG B 1 49 ? 24.578 -0.558 -14.539 1 96.06 49 ARG B C 1
ATOM 4671 O O . ARG B 1 49 ? 24.781 0.346 -13.727 1 96.06 49 ARG B O 1
ATOM 4678 N N . GLY B 1 50 ? 25.391 -1.542 -14.664 1 95.75 50 GLY B N 1
ATOM 4679 C CA . GLY B 1 50 ? 26.766 -1.444 -14.188 1 95.75 50 GLY B CA 1
ATOM 4680 C C . GLY B 1 50 ? 27 -2.193 -12.891 1 95.75 50 GLY B C 1
ATOM 4681 O O . GLY B 1 50 ? 28.078 -2.078 -12.281 1 95.75 50 GLY B O 1
ATOM 4682 N N . HIS B 1 51 ? 26.062 -3.018 -12.461 1 97.44 51 HIS B N 1
ATOM 4683 C CA . HIS B 1 51 ? 26.234 -3.77 -11.219 1 97.44 51 HIS B CA 1
ATOM 4684 C C . HIS B 1 51 ? 26.938 -5.098 -11.477 1 97.44 51 HIS B C 1
ATOM 4686 O O . HIS B 1 51 ? 26.875 -5.641 -12.578 1 97.44 51 HIS B O 1
ATOM 4692 N N . HIS B 1 52 ? 27.688 -5.543 -10.484 1 96.88 52 HIS B N 1
ATOM 4693 C CA . HIS B 1 52 ? 28.234 -6.895 -10.477 1 96.88 52 HIS B CA 1
ATOM 4694 C C . HIS B 1 52 ? 27.266 -7.879 -9.828 1 96.88 52 HIS B C 1
ATOM 4696 O O . HIS B 1 52 ? 26.859 -7.691 -8.68 1 96.88 52 HIS B O 1
ATOM 4702 N N . VAL B 1 53 ? 26.891 -8.883 -10.57 1 97.62 53 VAL B N 1
ATOM 4703 C CA . VAL B 1 53 ? 25.906 -9.836 -10.078 1 97.62 53 VAL B CA 1
ATOM 4704 C C . VAL B 1 53 ? 26.547 -11.219 -9.953 1 97.62 53 VAL B C 1
ATOM 4706 O O . VAL B 1 53 ? 27.125 -11.734 -10.922 1 97.62 53 VAL B O 1
ATOM 4709 N N . THR B 1 54 ? 26.5 -11.797 -8.773 1 97.31 54 THR B N 1
ATOM 4710 C CA . THR B 1 54 ? 26.938 -13.164 -8.508 1 97.31 54 THR B CA 1
ATOM 4711 C C . THR B 1 54 ? 25.766 -14.047 -8.117 1 97.31 54 THR B C 1
ATOM 4713 O O . THR B 1 54 ? 25.031 -13.742 -7.168 1 97.31 54 THR B O 1
ATOM 4716 N N . VAL B 1 55 ? 25.641 -15.18 -8.82 1 96.81 55 VAL B N 1
ATOM 4717 C CA . VAL B 1 55 ? 24.531 -16.078 -8.562 1 96.81 55 VAL B CA 1
ATOM 4718 C C . VAL B 1 55 ? 25.047 -17.391 -7.957 1 96.81 55 VAL B C 1
ATOM 4720 O O . VAL B 1 55 ? 25.906 -18.047 -8.539 1 96.81 55 VAL B O 1
ATOM 4723 N N . LEU B 1 56 ? 24.547 -17.719 -6.762 1 97.31 56 LEU B N 1
ATOM 4724 C CA . LEU B 1 56 ? 24.844 -19.047 -6.211 1 97.31 56 LEU B CA 1
ATOM 4725 C C . LEU B 1 56 ? 24.188 -20.141 -7.051 1 97.31 56 LEU B C 1
ATOM 4727 O O . LEU B 1 56 ? 23.016 -20.047 -7.406 1 97.31 56 LEU B O 1
ATOM 4731 N N . VAL B 1 57 ? 24.969 -21.172 -7.402 1 95.56 57 VAL B N 1
ATOM 4732 C CA . VAL B 1 57 ? 24.438 -22.25 -8.234 1 95.56 57 VAL B CA 1
ATOM 4733 C C . VAL B 1 57 ? 24.844 -23.594 -7.645 1 95.56 57 VAL B C 1
ATOM 4735 O O . VAL B 1 57 ? 26.031 -23.875 -7.469 1 95.56 57 VAL B O 1
ATOM 4738 N N . PRO B 1 58 ? 23.891 -24.406 -7.281 1 95.88 58 PRO B N 1
ATOM 4739 C CA . PRO B 1 58 ? 24.219 -25.719 -6.727 1 95.88 58 PRO B CA 1
ATOM 4740 C C . PRO B 1 58 ? 24.781 -26.672 -7.77 1 95.88 58 PRO B C 1
ATOM 4742 O O . PRO B 1 58 ? 24.5 -26.531 -8.961 1 95.88 58 PRO B O 1
ATOM 4745 N N . SER B 1 59 ? 25.531 -27.625 -7.348 1 93.81 59 SER B N 1
ATOM 4746 C CA . SER B 1 59 ? 26.109 -28.625 -8.227 1 93.81 59 SER B CA 1
ATOM 4747 C C . SER B 1 59 ? 25.031 -29.5 -8.852 1 93.81 59 SER B C 1
ATOM 4749 O O . SER B 1 59 ? 25.219 -30.062 -9.93 1 93.81 59 SER B O 1
ATOM 4751 N N . THR B 1 60 ? 23.906 -29.562 -8.156 1 92.62 60 THR B N 1
ATOM 4752 C CA . THR B 1 60 ? 22.75 -30.281 -8.656 1 92.62 60 THR B CA 1
ATOM 4753 C C . THR B 1 60 ? 21.609 -29.297 -8.945 1 92.62 60 THR B C 1
ATOM 4755 O O . THR B 1 60 ? 21.062 -28.688 -8.023 1 92.62 60 THR B O 1
ATOM 4758 N N . SER B 1 61 ? 21.344 -29.094 -10.211 1 89.94 61 SER B N 1
ATOM 4759 C CA . SER B 1 61 ? 20.25 -28.203 -10.625 1 89.94 61 SER B CA 1
ATOM 4760 C C . SER B 1 61 ? 19.594 -28.703 -11.906 1 89.94 61 SER B C 1
ATOM 4762 O O . SER B 1 61 ? 20.266 -29.25 -12.781 1 89.94 61 SER B O 1
ATOM 4764 N N . MET B 1 62 ? 18.375 -28.531 -11.961 1 83.44 62 MET B N 1
ATOM 4765 C CA . MET B 1 62 ? 17.641 -28.969 -13.141 1 83.44 62 MET B CA 1
ATOM 4766 C C . MET B 1 62 ? 17.641 -27.906 -14.219 1 83.44 62 MET B C 1
ATOM 4768 O O . MET B 1 62 ? 17.703 -28.203 -15.414 1 83.44 62 MET B O 1
ATOM 4772 N N . PHE B 1 63 ? 17.609 -26.641 -13.812 1 83.12 63 PHE B N 1
ATOM 4773 C CA . PHE B 1 63 ? 17.312 -25.609 -14.82 1 83.12 63 PHE B CA 1
ATOM 4774 C C . PHE B 1 63 ? 18.375 -24.531 -14.82 1 83.12 63 PHE B C 1
ATOM 4776 O O . PHE B 1 63 ? 18.484 -23.75 -15.773 1 83.12 63 PHE B O 1
ATOM 4783 N N . MET B 1 64 ? 19.125 -24.484 -13.727 1 83.94 64 MET B N 1
ATOM 4784 C CA . MET B 1 64 ? 20.219 -23.531 -13.734 1 83.94 64 MET B CA 1
ATOM 4785 C C . MET B 1 64 ? 21.438 -24.109 -14.461 1 83.94 64 MET B C 1
ATOM 4787 O O . MET B 1 64 ? 21.953 -25.156 -14.07 1 83.94 64 MET B O 1
ATOM 4791 N N . ASN B 1 65 ? 21.594 -23.625 -15.664 1 76.69 65 ASN B N 1
ATOM 4792 C CA . ASN B 1 65 ? 22.688 -24.156 -16.484 1 76.69 65 ASN B CA 1
ATOM 4793 C C . ASN B 1 65 ? 23.922 -23.266 -16.406 1 76.69 65 ASN B C 1
ATOM 4795 O O . ASN B 1 65 ? 23.969 -22.188 -17 1 76.69 65 ASN B O 1
ATOM 4799 N N . ARG B 1 66 ? 24.938 -23.859 -15.789 1 75.69 66 ARG B N 1
ATOM 4800 C CA . ARG B 1 66 ? 26.172 -23.109 -15.594 1 75.69 66 ARG B CA 1
ATOM 4801 C C . ARG B 1 66 ? 26.969 -23 -16.891 1 75.69 66 ARG B C 1
ATOM 4803 O O . ARG B 1 66 ? 27.859 -22.172 -17.016 1 75.69 66 ARG B O 1
ATOM 4810 N N . SER B 1 67 ? 26.594 -23.844 -17.719 1 72.06 67 SER B N 1
ATOM 4811 C CA . SER B 1 67 ? 27.391 -23.875 -18.953 1 72.06 67 SER B CA 1
ATOM 4812 C C . SER B 1 67 ? 26.906 -22.828 -19.953 1 72.06 67 SER B C 1
ATOM 4814 O O . SER B 1 67 ? 27.609 -22.516 -20.906 1 72.06 67 SER B O 1
ATOM 4816 N N . GLU B 1 68 ? 25.797 -22.328 -19.703 1 71.69 68 GLU B N 1
ATOM 4817 C CA . GLU B 1 68 ? 25.297 -21.266 -20.578 1 71.69 68 GLU B CA 1
ATOM 4818 C C . GLU B 1 68 ? 26 -19.938 -20.297 1 71.69 68 GLU B C 1
ATOM 4820 O O . GLU B 1 68 ? 26.234 -19.594 -19.141 1 71.69 68 GLU B O 1
ATOM 4825 N N . PRO B 1 69 ? 26.516 -19.406 -21.391 1 73.56 69 PRO B N 1
ATOM 4826 C CA . PRO B 1 69 ? 27.141 -18.094 -21.188 1 73.56 69 PRO B CA 1
ATOM 4827 C C . PRO B 1 69 ? 26.219 -17.094 -20.484 1 73.56 69 PRO B C 1
ATOM 4829 O O . PRO B 1 69 ? 25.016 -17.047 -20.781 1 73.56 69 PRO B O 1
ATOM 4832 N N . SER B 1 70 ? 26.734 -16.719 -19.422 1 79.25 70 SER B N 1
ATOM 4833 C CA . SER B 1 70 ? 25.969 -15.727 -18.672 1 79.25 70 SER B CA 1
ATOM 4834 C C . SER B 1 70 ? 26.766 -14.453 -18.453 1 79.25 70 SER B C 1
ATOM 4836 O O . SER B 1 70 ? 28 -14.477 -18.5 1 79.25 70 SER B O 1
ATOM 4838 N N . ARG B 1 71 ? 26 -13.367 -18.328 1 86.56 71 ARG B N 1
ATOM 4839 C CA . ARG B 1 71 ? 26.625 -12.07 -18.078 1 86.56 71 ARG B CA 1
ATOM 4840 C C . ARG B 1 71 ? 26.938 -11.883 -16.594 1 86.56 71 ARG B C 1
ATOM 4842 O O . ARG B 1 71 ? 27.688 -10.984 -16.219 1 86.56 71 ARG B O 1
ATOM 4849 N N . PHE B 1 72 ? 26.328 -12.875 -15.797 1 90.06 72 PHE B N 1
ATOM 4850 C CA . PHE B 1 72 ? 26.641 -12.789 -14.375 1 90.06 72 PHE B CA 1
ATOM 4851 C C . PHE B 1 72 ? 27.594 -13.914 -13.961 1 90.06 72 PHE B C 1
ATOM 4853 O O . PHE B 1 72 ? 27.828 -14.852 -14.727 1 90.06 72 PHE B O 1
ATOM 4860 N N . HIS B 1 73 ? 28.234 -13.711 -12.852 1 91.88 73 HIS B N 1
ATOM 4861 C CA . HIS B 1 73 ? 29.156 -14.688 -12.305 1 91.88 73 HIS B CA 1
ATOM 4862 C C . HIS B 1 73 ? 28.422 -15.758 -11.508 1 91.88 73 HIS B C 1
ATOM 4864 O O . HIS B 1 73 ? 27.578 -15.445 -10.664 1 91.88 73 HIS B O 1
ATOM 4870 N N . TYR B 1 74 ? 28.766 -16.969 -11.82 1 93.31 74 TYR B N 1
ATOM 4871 C CA . TYR B 1 74 ? 28.234 -18.062 -11.023 1 93.31 74 TYR B CA 1
ATOM 4872 C C . TYR B 1 74 ? 29.172 -18.406 -9.875 1 93.31 74 TYR B C 1
ATOM 4874 O O . TYR B 1 74 ? 30.406 -18.406 -10.047 1 93.31 74 TYR B O 1
ATOM 4882 N N . GLU B 1 75 ? 28.641 -18.547 -8.719 1 94.81 75 GLU B N 1
ATOM 4883 C CA . GLU B 1 75 ? 29.344 -19.109 -7.562 1 94.81 75 GLU B CA 1
ATOM 4884 C C . GLU B 1 75 ? 28.828 -20.5 -7.23 1 94.81 75 GLU B C 1
ATOM 4886 O O . GLU B 1 75 ? 27.844 -20.656 -6.496 1 94.81 75 GLU B O 1
ATOM 4891 N N . PRO B 1 76 ? 29.578 -21.547 -7.77 1 94.81 76 PRO B N 1
ATOM 4892 C CA . PRO B 1 76 ? 29.094 -22.906 -7.551 1 94.81 76 PRO B CA 1
ATOM 4893 C C . PRO B 1 76 ? 29.312 -23.391 -6.117 1 94.81 76 PRO B C 1
ATOM 4895 O O . PRO B 1 76 ? 30.297 -23.031 -5.48 1 94.81 76 PRO B O 1
ATOM 4898 N N . PHE B 1 77 ? 28.422 -24.172 -5.613 1 96.25 77 PHE B N 1
ATOM 4899 C CA . PHE B 1 77 ? 28.578 -24.859 -4.332 1 96.25 77 PHE B CA 1
ATOM 4900 C C . PHE B 1 77 ? 28.109 -26.297 -4.426 1 96.25 77 PHE B C 1
ATOM 4902 O O . PHE B 1 77 ? 27.281 -26.625 -5.27 1 96.25 77 PHE B O 1
ATOM 4909 N N . ASP B 1 78 ? 28.609 -27.156 -3.557 1 96.19 78 ASP B N 1
ATOM 4910 C CA . ASP B 1 78 ? 28.344 -28.594 -3.635 1 96.19 78 ASP B CA 1
ATOM 4911 C C . ASP B 1 78 ? 27.172 -28.984 -2.732 1 96.19 78 ASP B C 1
ATOM 4913 O O . ASP B 1 78 ? 27.031 -28.469 -1.62 1 96.19 78 ASP B O 1
ATOM 4917 N N . VAL B 1 79 ? 26.359 -29.812 -3.32 1 95.56 79 VAL B N 1
ATOM 4918 C CA . VAL B 1 79 ? 25.25 -30.344 -2.531 1 95.56 79 VAL B CA 1
ATOM 4919 C C . VAL 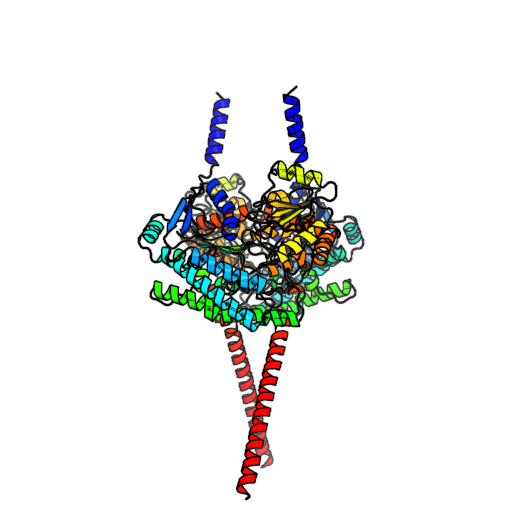B 1 79 ? 25.344 -31.859 -2.463 1 95.56 79 VAL B C 1
ATOM 4921 O O . VAL B 1 79 ? 25.891 -32.5 -3.363 1 95.56 79 VAL B O 1
ATOM 4924 N N . SER B 1 80 ? 24.812 -32.469 -1.422 1 95.06 80 SER B N 1
ATOM 4925 C CA . SER B 1 80 ? 24.953 -33.906 -1.161 1 95.06 80 SER B CA 1
ATOM 4926 C C . SER B 1 80 ? 23.828 -34.688 -1.832 1 95.06 80 SER B C 1
ATOM 4928 O O . SER B 1 80 ? 23.844 -35.938 -1.82 1 95.06 80 SER B O 1
ATOM 4930 N N . ILE B 1 81 ? 22.922 -34.031 -2.496 1 94.56 81 ILE B N 1
ATOM 4931 C CA . ILE B 1 81 ? 21.781 -34.719 -3.107 1 94.56 81 ILE B CA 1
ATOM 4932 C C . ILE B 1 81 ? 22.016 -34.875 -4.609 1 94.56 81 ILE B C 1
ATOM 4934 O O . ILE B 1 81 ? 22.531 -33.969 -5.258 1 94.56 81 ILE B O 1
ATOM 4938 N N . SER B 1 82 ? 21.625 -35.969 -5.156 1 94.12 82 SER B N 1
ATOM 4939 C CA . SER B 1 82 ? 21.797 -36.219 -6.582 1 94.12 82 SER B CA 1
ATOM 4940 C C . SER B 1 82 ? 20.625 -35.688 -7.391 1 94.12 82 SER B C 1
ATOM 4942 O O . SER B 1 82 ? 19.547 -35.438 -6.844 1 94.12 82 SER B O 1
ATOM 4944 N N . LEU B 1 83 ? 20.891 -35.5 -8.609 1 92.56 83 LEU B N 1
ATOM 4945 C CA . LEU B 1 83 ? 19.859 -35.031 -9.516 1 92.56 83 LEU B CA 1
ATOM 4946 C C . LEU B 1 83 ? 18.719 -36 -9.633 1 92.56 83 LEU B C 1
ATOM 4948 O O . LEU B 1 83 ? 17.547 -35.625 -9.766 1 92.56 83 LEU B O 1
ATOM 4952 N N . GLU B 1 84 ? 19.031 -37.25 -9.531 1 93.56 84 GLU B N 1
ATOM 4953 C CA . GLU B 1 84 ? 18.031 -38.312 -9.648 1 93.56 84 GLU B CA 1
ATOM 4954 C C . GLU B 1 84 ? 17.016 -38.25 -8.516 1 93.56 84 GLU B C 1
ATOM 4956 O O . GLU B 1 84 ? 15.82 -38.469 -8.742 1 93.56 84 GLU B O 1
ATOM 4961 N N . VAL B 1 85 ? 17.531 -37.906 -7.414 1 92.75 85 VAL B N 1
ATOM 4962 C CA . VAL B 1 85 ? 16.641 -37.812 -6.254 1 92.75 85 VAL B CA 1
ATOM 4963 C C . VAL B 1 85 ? 15.672 -36.656 -6.438 1 92.75 85 VAL B C 1
ATOM 4965 O O . VAL B 1 85 ? 14.484 -36.781 -6.141 1 92.75 85 VAL B O 1
ATOM 4968 N N . ILE B 1 86 ? 16.203 -35.594 -6.941 1 91.31 86 ILE B N 1
ATOM 4969 C CA . ILE B 1 86 ? 15.398 -34.406 -7.148 1 91.31 86 ILE B CA 1
ATOM 4970 C C . ILE B 1 86 ? 14.359 -34.656 -8.242 1 91.31 86 ILE B C 1
ATOM 4972 O O . ILE B 1 86 ? 13.188 -34.312 -8.094 1 91.31 86 ILE B O 1
ATOM 4976 N N . GLU B 1 87 ? 14.789 -35.281 -9.273 1 89.31 87 GLU B N 1
ATOM 4977 C CA . GLU B 1 87 ? 13.898 -35.594 -10.375 1 89.31 87 GLU B CA 1
ATOM 4978 C C . GLU B 1 87 ? 12.797 -36.562 -9.945 1 89.31 87 GLU B C 1
ATOM 4980 O O . GLU B 1 87 ? 11.641 -36.406 -10.344 1 89.31 87 GLU B O 1
ATOM 4985 N N . ALA B 1 88 ? 13.164 -37.5 -9.133 1 91 88 ALA B N 1
ATOM 4986 C CA . ALA B 1 88 ? 12.195 -38.469 -8.633 1 91 88 ALA B CA 1
ATOM 4987 C C . ALA B 1 88 ? 11.148 -37.781 -7.754 1 91 88 ALA B C 1
ATOM 4989 O O . ALA B 1 88 ? 9.961 -38.125 -7.832 1 91 88 ALA B O 1
ATOM 4990 N N . SER B 1 89 ? 11.617 -36.938 -6.926 1 90.5 89 SER B N 1
ATOM 4991 C CA . SER B 1 89 ? 10.703 -36.219 -6.059 1 90.5 89 SER B CA 1
ATOM 4992 C C . SER B 1 89 ? 9.734 -35.344 -6.871 1 90.5 89 SER B C 1
ATOM 4994 O O . SER B 1 89 ? 8.547 -35.281 -6.562 1 90.5 89 SER B O 1
ATOM 4996 N N . ASN B 1 90 ? 10.234 -34.719 -7.852 1 88.62 90 ASN B N 1
ATOM 4997 C CA . ASN B 1 90 ? 9.398 -33.875 -8.719 1 88.62 90 ASN B CA 1
ATOM 4998 C C . ASN B 1 90 ? 8.367 -34.719 -9.469 1 88.62 90 ASN B C 1
ATOM 5000 O O . ASN B 1 90 ? 7.219 -34.312 -9.633 1 88.62 90 ASN B O 1
ATOM 5004 N N . GLU B 1 91 ? 8.82 -35.844 -9.938 1 88.44 91 GLU B N 1
ATOM 5005 C CA . GLU B 1 91 ? 7.918 -36.75 -10.648 1 88.44 91 GLU B CA 1
ATOM 5006 C C . GLU B 1 91 ? 6.793 -37.25 -9.734 1 88.44 91 GLU B C 1
ATOM 5008 O O . GLU B 1 91 ? 5.648 -37.375 -10.172 1 88.44 91 GLU B O 1
ATOM 5013 N N . GLU B 1 92 ? 7.156 -37.562 -8.562 1 90.12 92 GLU B N 1
ATOM 5014 C CA . GLU B 1 92 ? 6.148 -38 -7.602 1 90.12 92 GLU B CA 1
ATOM 5015 C C . GLU B 1 92 ? 5.125 -36.906 -7.34 1 90.12 92 GLU B C 1
ATOM 5017 O O . GLU B 1 92 ? 3.926 -37.156 -7.25 1 90.12 92 GLU B O 1
ATOM 5022 N N . PHE B 1 93 ? 5.605 -35.75 -7.199 1 90 93 PHE B N 1
ATOM 5023 C CA . PHE B 1 93 ? 4.734 -34.625 -6.977 1 90 93 PHE B CA 1
ATOM 5024 C C . PHE B 1 93 ? 3.785 -34.406 -8.148 1 90 93 PHE B C 1
ATOM 5026 O O . PHE B 1 93 ? 2.59 -34.188 -7.961 1 90 93 PHE B O 1
ATOM 5033 N N . LEU B 1 94 ? 4.305 -34.5 -9.32 1 87.69 94 LEU B N 1
ATOM 5034 C CA . LEU B 1 94 ? 3.492 -34.312 -10.523 1 87.69 94 LEU B CA 1
ATOM 5035 C C . LEU B 1 94 ? 2.459 -35.438 -10.648 1 87.69 94 LEU B C 1
ATOM 5037 O O . LEU B 1 94 ? 1.309 -35.188 -11.016 1 87.69 94 LEU B O 1
ATOM 5041 N N . GLN B 1 95 ? 2.906 -36.656 -10.328 1 88 95 GLN B N 1
ATOM 5042 C CA . GLN B 1 95 ? 1.989 -37.781 -10.383 1 88 95 GLN B CA 1
ATOM 5043 C C . GLN B 1 95 ? 0.834 -37.625 -9.406 1 88 95 GLN B C 1
ATOM 5045 O O . GLN B 1 95 ? -0.324 -37.844 -9.75 1 88 95 GLN B O 1
ATOM 5050 N N . PHE B 1 96 ? 1.146 -37.25 -8.266 1 90.62 96 PHE B N 1
ATOM 5051 C CA . PHE B 1 96 ? 0.144 -36.969 -7.246 1 90.62 96 PHE B CA 1
ATOM 5052 C C . PHE B 1 96 ? -0.822 -35.875 -7.703 1 90.62 96 PHE B C 1
ATOM 5054 O O . PHE B 1 96 ? -2.039 -36.094 -7.684 1 90.62 96 PHE B O 1
ATOM 5061 N N . SER B 1 97 ? -0.256 -34.75 -8.211 1 88.94 97 SER B N 1
ATOM 5062 C CA . SER B 1 97 ? -1.033 -33.562 -8.523 1 88.94 97 SER B CA 1
ATOM 5063 C C . SER B 1 97 ? -1.897 -33.75 -9.758 1 88.94 97 SER B C 1
ATOM 5065 O O . SER B 1 97 ? -3.012 -33.25 -9.844 1 88.94 97 SER B O 1
ATOM 5067 N N . MET B 1 98 ? -1.477 -34.594 -10.703 1 86.88 98 MET B N 1
ATOM 5068 C CA . MET B 1 98 ? -2.152 -34.688 -11.992 1 86.88 98 MET B CA 1
ATOM 5069 C C . MET B 1 98 ? -3.141 -35.875 -11.977 1 86.88 98 MET B C 1
ATOM 5071 O O . MET B 1 98 ? -4.191 -35.781 -12.617 1 86.88 98 MET B O 1
ATOM 5075 N N . TYR B 1 99 ? -2.803 -36.906 -11.156 1 86.56 99 TYR B N 1
ATOM 5076 C CA . TYR B 1 99 ? -3.562 -38.125 -11.43 1 86.56 99 TYR B CA 1
ATOM 5077 C C . TYR B 1 99 ? -4.156 -38.688 -10.148 1 86.56 99 TYR B C 1
ATOM 5079 O O . TYR B 1 99 ? -5.125 -39.438 -10.188 1 86.56 99 TYR B O 1
ATOM 5087 N N . GLU B 1 100 ? -3.613 -38.312 -9.062 1 88.94 100 GLU B N 1
ATOM 5088 C CA . GLU B 1 100 ? -4.055 -39 -7.844 1 88.94 100 GLU B CA 1
ATOM 5089 C C . GLU B 1 100 ? -5.004 -38.125 -7.039 1 88.94 100 GLU B C 1
ATOM 5091 O O . GLU B 1 100 ? -5.965 -38.594 -6.441 1 88.94 100 GLU B O 1
ATOM 5096 N N . ILE B 1 101 ? -4.762 -36.844 -7.062 1 87.81 101 ILE B N 1
ATOM 5097 C CA . ILE B 1 101 ? -5.41 -35.906 -6.152 1 87.81 101 ILE B CA 1
ATOM 5098 C C . ILE B 1 101 ? -6.922 -35.969 -6.359 1 87.81 101 ILE B C 1
ATOM 5100 O O . ILE B 1 101 ? -7.691 -35.844 -5.402 1 87.81 101 ILE B O 1
ATOM 5104 N N . ASP B 1 102 ? -7.422 -36.125 -7.555 1 85.31 102 ASP B N 1
ATOM 5105 C CA . ASP B 1 102 ? -8.844 -36.062 -7.883 1 85.31 102 ASP B CA 1
ATOM 5106 C C . ASP B 1 102 ? -9.586 -37.25 -7.332 1 85.31 102 ASP B C 1
ATOM 5108 O O . ASP B 1 102 ? -10.82 -37.25 -7.258 1 85.31 102 ASP B O 1
ATOM 5112 N N . HIS B 1 103 ? -8.875 -38.25 -6.945 1 88 103 HIS B N 1
ATOM 5113 C CA . HIS B 1 103 ? -9.492 -39.469 -6.465 1 88 103 HIS B CA 1
ATOM 5114 C C . HIS B 1 103 ? -9.305 -39.625 -4.957 1 88 103 HIS B C 1
ATOM 5116 O O . HIS B 1 103 ? -9.602 -40.688 -4.398 1 88 103 HIS B O 1
ATOM 5122 N N . MET B 1 104 ? -8.844 -38.625 -4.359 1 89.94 104 MET B N 1
ATOM 5123 C CA . MET B 1 104 ? -8.586 -38.656 -2.924 1 89.94 104 MET B CA 1
ATOM 5124 C C . MET B 1 104 ? -9.562 -37.75 -2.17 1 89.94 104 MET B C 1
ATOM 5126 O O . MET B 1 104 ? -10.102 -36.812 -2.738 1 89.94 104 MET B O 1
ATOM 5130 N N . ASN B 1 105 ? -9.82 -38.156 -0.981 1 89.44 105 ASN B N 1
ATOM 5131 C CA . ASN B 1 105 ? -10.57 -37.25 -0.131 1 89.44 105 ASN B CA 1
ATOM 5132 C C . ASN B 1 105 ? -9.688 -36.125 0.395 1 89.44 105 ASN B C 1
ATOM 5134 O O . ASN B 1 105 ? -8.469 -36.156 0.251 1 89.44 105 ASN B O 1
ATOM 5138 N N . TYR B 1 106 ? -10.266 -35.125 1.003 1 84.12 106 TYR B N 1
ATOM 5139 C CA . TYR B 1 106 ? -9.578 -33.906 1.368 1 84.12 106 TYR B CA 1
ATOM 5140 C C . TYR B 1 106 ? -8.484 -34.156 2.398 1 84.12 106 TYR B C 1
ATOM 5142 O O . TYR B 1 106 ? -7.398 -33.594 2.324 1 84.12 106 TYR B O 1
ATOM 5150 N N . ILE B 1 107 ? -8.75 -35.031 3.305 1 89.62 107 ILE B N 1
ATOM 5151 C CA . ILE B 1 107 ? -7.793 -35.312 4.371 1 89.62 107 ILE B CA 1
ATOM 5152 C C . ILE B 1 107 ? -6.578 -36.031 3.793 1 89.62 107 ILE B C 1
ATOM 5154 O O . ILE B 1 107 ? -5.438 -35.656 4.102 1 89.62 107 ILE B O 1
ATOM 5158 N N . GLU B 1 108 ? -6.863 -37 2.914 1 91.12 108 GLU B N 1
ATOM 5159 C CA . GLU B 1 108 ? -5.793 -37.75 2.266 1 91.12 108 GLU B CA 1
ATOM 5160 C C . GLU B 1 108 ? -4.938 -36.844 1.39 1 91.12 108 GLU B C 1
ATOM 5162 O O . GLU B 1 108 ? -3.709 -36.969 1.378 1 91.12 108 GLU B O 1
ATOM 5167 N N . MET B 1 109 ? -5.625 -36.031 0.705 1 89.12 109 MET B N 1
ATOM 5168 C CA . MET B 1 109 ? -4.945 -35.062 -0.155 1 89.12 109 MET B CA 1
ATOM 5169 C C . MET B 1 109 ? -4.004 -34.188 0.656 1 89.12 109 MET B C 1
ATOM 5171 O O . MET B 1 109 ? -2.854 -33.969 0.264 1 89.12 109 MET B O 1
ATOM 5175 N N . TYR B 1 110 ? -4.484 -33.781 1.693 1 88.56 110 TYR B N 1
ATOM 5176 C CA . TYR B 1 110 ? -3.73 -32.812 2.516 1 88.56 110 TYR B CA 1
ATOM 5177 C C . TYR B 1 110 ? -2.529 -33.5 3.16 1 88.56 110 TYR B C 1
ATOM 5179 O O . TYR B 1 110 ? -1.432 -32.938 3.188 1 88.56 110 TYR B O 1
ATOM 5187 N N . ILE B 1 111 ? -2.699 -34.719 3.648 1 91.62 111 ILE B N 1
ATOM 5188 C CA . ILE B 1 111 ? -1.622 -35.5 4.277 1 91.62 111 ILE B CA 1
ATOM 5189 C C . ILE B 1 111 ? -0.522 -35.75 3.254 1 91.62 111 ILE B C 1
ATOM 5191 O O . ILE B 1 111 ? 0.661 -35.562 3.537 1 91.62 111 ILE B O 1
ATOM 5195 N N . LYS B 1 112 ? -0.957 -36.219 2.098 1 92.62 112 LYS B N 1
ATOM 5196 C CA . LYS B 1 112 ? 0.013 -36.531 1.048 1 92.62 112 LYS B CA 1
ATOM 5197 C C . LYS B 1 112 ? 0.757 -35.281 0.608 1 92.62 112 LYS B C 1
ATOM 5199 O O . LYS B 1 112 ? 1.966 -35.312 0.369 1 92.62 112 LYS B O 1
ATOM 5204 N N . PHE B 1 113 ? 0.068 -34.25 0.509 1 91.69 113 PHE B N 1
ATOM 5205 C CA . PHE B 1 113 ? 0.693 -33 0.128 1 91.69 113 PHE B CA 1
ATOM 5206 C C . PHE B 1 113 ? 1.745 -32.562 1.15 1 91.69 113 PHE B C 1
ATOM 5208 O O . PHE B 1 113 ? 2.846 -32.156 0.783 1 91.69 113 PHE B O 1
ATOM 5215 N N . ILE B 1 114 ? 1.393 -32.625 2.387 1 93.56 114 ILE B N 1
ATOM 5216 C CA . ILE B 1 114 ? 2.312 -32.25 3.459 1 93.56 114 ILE B CA 1
ATOM 5217 C C . ILE B 1 114 ? 3.562 -33.125 3.387 1 93.56 114 ILE B C 1
ATOM 5219 O O . ILE B 1 114 ? 4.684 -32.625 3.518 1 93.56 114 ILE B O 1
ATOM 5223 N N . ASP B 1 115 ? 3.338 -34.406 3.148 1 94.19 115 ASP B N 1
ATOM 5224 C CA . ASP B 1 115 ? 4.457 -35.344 3.068 1 94.19 115 ASP B CA 1
ATOM 5225 C C . ASP B 1 115 ? 5.402 -34.969 1.932 1 94.19 115 ASP B C 1
ATOM 5227 O O . ASP B 1 115 ? 6.621 -34.938 2.117 1 94.19 115 ASP B O 1
ATOM 5231 N N . LEU B 1 116 ? 4.844 -34.75 0.813 1 94.31 116 LEU B N 1
ATOM 5232 C CA . LEU B 1 116 ? 5.648 -34.375 -0.351 1 94.31 116 LEU B CA 1
ATOM 5233 C C . LEU B 1 116 ? 6.352 -33.031 -0.132 1 94.31 116 LEU B C 1
ATOM 5235 O O . LEU B 1 116 ? 7.516 -32.875 -0.508 1 94.31 116 LEU B O 1
ATOM 5239 N N . ALA B 1 117 ? 5.668 -32.094 0.468 1 93.69 117 ALA B N 1
ATOM 5240 C CA . ALA B 1 117 ? 6.246 -30.781 0.753 1 93.69 117 ALA B CA 1
ATOM 5241 C C . ALA B 1 117 ? 7.41 -30.891 1.732 1 93.69 117 ALA B C 1
ATOM 5243 O O . ALA B 1 117 ? 8.414 -30.188 1.603 1 93.69 117 ALA B O 1
ATOM 5244 N N . MET B 1 118 ? 7.281 -31.766 2.676 1 95.56 118 MET B N 1
ATOM 5245 C CA . MET B 1 118 ? 8.328 -31.969 3.672 1 95.56 118 MET B CA 1
ATOM 5246 C C . MET B 1 118 ? 9.562 -32.625 3.049 1 95.56 118 MET B C 1
ATOM 5248 O O . MET B 1 118 ? 10.688 -32.281 3.428 1 95.56 118 MET B O 1
ATOM 5252 N N . ILE B 1 119 ? 9.328 -33.5 2.139 1 94.81 119 ILE B N 1
ATOM 5253 C CA . ILE B 1 119 ? 10.445 -34.094 1.418 1 94.81 119 ILE B CA 1
ATOM 5254 C C . ILE B 1 119 ? 11.211 -33 0.655 1 94.81 119 ILE B C 1
ATOM 5256 O O . ILE B 1 119 ? 12.438 -32.969 0.705 1 94.81 119 ILE B O 1
ATOM 5260 N N . GLU B 1 120 ? 10.461 -32.188 -0.016 1 94.12 120 GLU B N 1
ATOM 5261 C CA . GLU B 1 120 ? 11.07 -31.094 -0.756 1 94.12 120 GLU B CA 1
ATOM 5262 C C . GLU B 1 120 ? 11.82 -30.156 0.179 1 94.12 120 GLU B C 1
ATOM 5264 O O . GLU B 1 120 ? 12.922 -29.688 -0.144 1 94.12 120 GLU B O 1
ATOM 5269 N N . LEU B 1 121 ? 11.227 -29.844 1.312 1 96.25 121 LEU B N 1
ATOM 5270 C CA . LEU B 1 121 ? 11.852 -28.953 2.285 1 96.25 121 LEU B CA 1
ATOM 5271 C C . LEU B 1 121 ? 13.172 -29.531 2.789 1 96.25 121 LEU B C 1
ATOM 5273 O O . LEU B 1 121 ? 14.172 -28.828 2.871 1 96.25 121 LEU B O 1
ATOM 5277 N N . ARG B 1 122 ? 13.188 -30.812 3.082 1 95.62 122 ARG B N 1
ATOM 5278 C CA . ARG B 1 122 ? 14.391 -31.469 3.586 1 95.62 122 ARG B CA 1
ATOM 5279 C C . ARG B 1 122 ? 15.484 -31.5 2.523 1 95.62 122 ARG B C 1
ATOM 5281 O O . ARG B 1 122 ? 16.656 -31.344 2.834 1 95.62 122 ARG B O 1
ATOM 5288 N N . ASN B 1 123 ? 15.086 -31.719 1.316 1 95.12 123 ASN B N 1
ATOM 5289 C CA . ASN B 1 123 ? 16.047 -31.625 0.217 1 95.12 123 ASN B CA 1
ATOM 5290 C C . ASN B 1 123 ? 16.625 -30.219 0.113 1 95.12 123 ASN B C 1
ATOM 5292 O O . ASN B 1 123 ? 17.828 -30.062 -0.09 1 95.12 123 ASN B O 1
ATOM 5296 N N . ASN B 1 124 ? 15.805 -29.234 0.262 1 96 124 ASN B N 1
ATOM 5297 C CA . ASN B 1 124 ? 16.25 -27.844 0.179 1 96 124 ASN B CA 1
ATOM 5298 C C . ASN B 1 124 ? 17.203 -27.5 1.317 1 96 124 ASN B C 1
ATOM 5300 O O . ASN B 1 124 ? 18.125 -26.703 1.14 1 96 124 ASN B O 1
ATOM 5304 N N . LEU B 1 125 ? 16.969 -28.078 2.48 1 97.38 125 LEU B N 1
ATOM 5305 C CA . LEU B 1 125 ? 17.859 -27.844 3.605 1 97.38 125 LEU B CA 1
ATOM 5306 C C . LEU B 1 125 ? 19.234 -28.469 3.354 1 97.38 125 LEU B C 1
ATOM 5308 O O . LEU B 1 125 ? 20.25 -27.938 3.807 1 97.38 125 LEU B O 1
ATOM 5312 N N . LYS B 1 126 ? 19.266 -29.547 2.578 1 96.56 126 LYS B N 1
ATOM 5313 C CA . LYS B 1 126 ? 20.547 -30.109 2.17 1 96.56 126 LYS B CA 1
ATOM 5314 C C . LYS B 1 126 ? 21.281 -29.188 1.216 1 96.56 126 LYS B C 1
ATOM 5316 O O . LYS B 1 126 ? 22.516 -29.125 1.233 1 96.56 126 LYS B O 1
ATOM 5321 N N . TYR B 1 127 ? 20.547 -28.531 0.362 1 96.69 127 TYR B N 1
ATOM 5322 C CA . TYR B 1 127 ? 21.156 -27.5 -0.464 1 96.69 127 TYR B CA 1
ATOM 5323 C C . TYR B 1 127 ? 21.797 -26.406 0.4 1 96.69 127 TYR B C 1
ATOM 5325 O O . TYR B 1 127 ? 22.922 -25.984 0.135 1 96.69 127 TYR B O 1
ATOM 5333 N N . LEU B 1 128 ? 21.047 -26 1.412 1 98 128 LEU B N 1
ATOM 5334 C CA . LEU B 1 128 ? 21.516 -24.953 2.316 1 98 128 LEU B CA 1
ATOM 5335 C C . LEU B 1 128 ? 22.828 -25.359 2.992 1 98 128 LEU B C 1
ATOM 5337 O O . LEU B 1 128 ? 23.703 -24.531 3.213 1 98 128 LEU B O 1
ATOM 5341 N N . ASP B 1 129 ? 23 -26.688 3.268 1 97.62 129 ASP B N 1
ATOM 5342 C CA . ASP B 1 129 ? 24.234 -27.219 3.83 1 97.62 129 ASP B CA 1
ATOM 5343 C C . ASP B 1 129 ? 25.438 -26.844 2.953 1 97.62 129 ASP B C 1
ATOM 5345 O O . ASP B 1 129 ? 26.516 -26.516 3.465 1 97.62 129 ASP B O 1
ATOM 5349 N N . GLY B 1 130 ? 25.203 -26.891 1.715 1 97.56 130 GLY B N 1
ATOM 5350 C CA . GLY B 1 130 ? 26.281 -26.656 0.769 1 97.56 130 GLY B CA 1
ATOM 5351 C C . GLY B 1 130 ? 26.797 -25.234 0.779 1 97.56 130 GLY B C 1
ATOM 5352 O O . GLY B 1 130 ? 27.875 -24.938 0.264 1 97.56 130 GLY B O 1
ATOM 5353 N N . VAL B 1 131 ? 26.078 -24.344 1.397 1 98.19 131 VAL B N 1
ATOM 5354 C CA . VAL B 1 131 ? 26.469 -22.938 1.465 1 98.19 131 VAL B CA 1
ATOM 5355 C C . VAL B 1 131 ? 26.953 -22.594 2.871 1 98.19 131 VAL B C 1
ATOM 5357 O O . VAL B 1 131 ? 28.156 -22.375 3.08 1 98.19 131 VAL B O 1
ATOM 5360 N N . VAL B 1 132 ? 26.109 -22.828 3.904 1 97.69 132 VAL B N 1
ATOM 5361 C CA . VAL B 1 132 ? 26.375 -22.25 5.223 1 97.69 132 VAL B CA 1
ATOM 5362 C C . VAL B 1 132 ? 27.344 -23.141 5.988 1 97.69 132 VAL B C 1
ATOM 5364 O O . VAL B 1 132 ? 28.078 -22.672 6.867 1 97.69 132 VAL B O 1
ATOM 5367 N N . LYS B 1 133 ? 27.422 -24.438 5.629 1 97.44 133 LYS B N 1
ATOM 5368 C CA . LYS B 1 133 ? 28.312 -25.328 6.34 1 97.44 133 LYS B CA 1
ATOM 5369 C C . LYS B 1 133 ? 29.641 -25.516 5.586 1 97.44 133 LYS B C 1
ATOM 5371 O O . LYS B 1 133 ? 30.547 -26.188 6.066 1 97.44 133 LYS B O 1
ATOM 5376 N N . SER B 1 134 ? 29.734 -24.938 4.398 1 97.62 134 SER B N 1
ATOM 5377 C CA . SER B 1 134 ? 30.984 -24.938 3.654 1 97.62 134 SER B CA 1
ATOM 5378 C C . SER B 1 134 ? 31.875 -23.766 4.059 1 97.62 134 SER B C 1
ATOM 5380 O O . SER B 1 134 ? 31.594 -22.609 3.689 1 97.62 134 SER B O 1
ATOM 5382 N N . GLY B 1 135 ? 33 -24.078 4.672 1 96.81 135 GLY B N 1
ATOM 5383 C CA . GLY B 1 135 ? 33.938 -23.031 5.07 1 96.81 135 GLY B CA 1
ATOM 5384 C C . GLY B 1 135 ? 34.5 -22.234 3.898 1 96.81 135 GLY B C 1
ATOM 5385 O O . GLY B 1 135 ? 34.656 -21.016 3.98 1 96.81 135 GLY B O 1
ATOM 5386 N N . THR B 1 136 ? 34.688 -22.891 2.852 1 96.75 136 THR B N 1
ATOM 5387 C CA . THR B 1 136 ? 35.281 -22.281 1.659 1 96.75 136 THR B CA 1
ATOM 5388 C C . THR B 1 136 ? 34.312 -21.281 1.04 1 96.75 136 THR B C 1
ATOM 5390 O O . THR B 1 136 ? 34.688 -20.156 0.709 1 96.75 136 THR B O 1
ATOM 5393 N N . ILE B 1 137 ? 33.094 -21.688 0.929 1 97.44 137 ILE B N 1
ATOM 5394 C CA . ILE B 1 137 ? 32.062 -20.828 0.328 1 97.44 137 ILE B CA 1
ATOM 5395 C C . ILE B 1 137 ? 31.828 -19.625 1.225 1 97.44 137 ILE B C 1
ATOM 5397 O O . ILE B 1 137 ? 31.797 -18.484 0.748 1 97.44 137 ILE B O 1
ATOM 5401 N N . MET B 1 138 ? 31.656 -19.844 2.475 1 97.69 138 MET B N 1
ATOM 5402 C CA . MET B 1 138 ? 31.359 -18.766 3.414 1 97.69 138 MET B CA 1
ATOM 5403 C C . MET B 1 138 ? 32.5 -17.75 3.445 1 97.69 138 MET B C 1
ATOM 5405 O O . MET B 1 138 ? 32.25 -16.547 3.555 1 97.69 138 MET B O 1
ATOM 5409 N N . LYS B 1 139 ? 33.719 -18.25 3.367 1 97.5 139 LYS B N 1
ATOM 5410 C CA . LYS B 1 139 ? 34.875 -17.344 3.338 1 97.5 139 LYS B CA 1
ATOM 5411 C C . LYS B 1 139 ? 34.844 -16.453 2.104 1 97.5 139 LYS B C 1
ATOM 5413 O O . LYS B 1 139 ? 35.031 -15.242 2.203 1 97.5 139 LYS B O 1
ATOM 5418 N N . ARG B 1 140 ? 34.594 -17 0.998 1 97.12 140 ARG B N 1
ATOM 5419 C CA . ARG B 1 140 ? 34.5 -16.25 -0.249 1 97.12 140 ARG B CA 1
ATOM 5420 C C . ARG B 1 140 ? 33.406 -15.203 -0.19 1 97.12 140 ARG B C 1
ATOM 5422 O O . ARG B 1 140 ? 33.594 -14.07 -0.634 1 97.12 140 ARG B O 1
ATOM 5429 N N . LEU B 1 141 ? 32.25 -15.617 0.32 1 97.94 141 LEU B N 1
ATOM 5430 C CA . LEU B 1 141 ? 31.125 -14.711 0.39 1 97.94 141 LEU B CA 1
ATOM 5431 C C . LEU B 1 141 ? 31.406 -13.547 1.336 1 97.94 141 LEU B C 1
ATOM 5433 O O . LEU B 1 141 ? 31.016 -12.414 1.069 1 97.94 141 LEU B O 1
ATOM 5437 N N . LYS B 1 142 ? 32.062 -13.797 2.408 1 96.94 142 LYS B N 1
ATOM 5438 C CA . LYS B 1 142 ? 32.438 -12.75 3.363 1 96.94 142 LYS B CA 1
ATOM 5439 C C . LYS B 1 142 ? 33.438 -11.773 2.762 1 96.94 142 LYS B C 1
ATOM 5441 O O . LYS B 1 142 ? 33.312 -10.562 2.975 1 96.94 142 LYS B O 1
ATOM 5446 N N . GLU B 1 143 ? 34.312 -12.25 1.98 1 96.81 143 GLU B N 1
ATOM 5447 C CA . GLU B 1 143 ? 35.375 -11.438 1.421 1 96.81 143 GLU B CA 1
ATOM 5448 C C . GLU B 1 143 ? 34.875 -10.586 0.258 1 96.81 143 GLU B C 1
ATOM 5450 O O . GLU B 1 143 ? 35.438 -9.523 -0.027 1 96.81 143 GLU B O 1
ATOM 5455 N N . ALA B 1 144 ? 33.875 -11.016 -0.386 1 95.5 144 ALA B N 1
ATOM 5456 C CA . ALA B 1 144 ? 33.375 -10.336 -1.58 1 95.5 144 ALA B CA 1
ATOM 5457 C C . ALA B 1 144 ? 32.688 -9.031 -1.219 1 95.5 144 ALA B C 1
ATOM 5459 O O . ALA B 1 144 ? 32.562 -8.133 -2.053 1 95.5 144 ALA B O 1
ATOM 5460 N N . LYS B 1 145 ? 32.25 -8.875 -0.04 1 93.88 145 LYS B N 1
ATOM 5461 C CA . LYS B 1 145 ? 31.609 -7.664 0.478 1 93.88 145 LYS B CA 1
ATOM 5462 C C . LYS B 1 145 ? 30.422 -7.25 -0.385 1 93.88 145 LYS B C 1
ATOM 5464 O O . LYS B 1 145 ? 30.406 -6.148 -0.934 1 93.88 145 LYS B O 1
ATOM 5469 N N . TYR B 1 146 ? 29.438 -7.965 -0.451 1 98.12 146 TYR B N 1
ATOM 5470 C CA . TYR B 1 146 ? 28.219 -7.699 -1.197 1 98.12 146 TYR B CA 1
ATOM 5471 C C . TYR B 1 146 ? 27.422 -6.555 -0.566 1 98.12 146 TYR B C 1
ATOM 5473 O O . TYR B 1 146 ? 27.562 -6.293 0.632 1 98.12 146 TYR B O 1
ATOM 5481 N N . ASP B 1 147 ? 26.656 -5.914 -1.423 1 98.12 147 ASP B N 1
ATOM 5482 C CA . ASP B 1 147 ? 25.844 -4.797 -0.968 1 98.12 147 ASP B CA 1
ATOM 5483 C C . ASP B 1 147 ? 24.406 -5.246 -0.671 1 98.12 147 ASP B C 1
ATOM 5485 O O . ASP B 1 147 ? 23.672 -4.551 0.023 1 98.12 147 ASP B O 1
ATOM 5489 N N . LEU B 1 148 ? 24.078 -6.426 -1.236 1 98.38 148 LEU B N 1
ATOM 5490 C CA . LEU B 1 148 ? 22.688 -6.852 -1.146 1 98.38 148 LEU B CA 1
ATOM 5491 C C . LEU B 1 148 ? 22.547 -8.336 -1.484 1 98.38 148 LEU B C 1
ATOM 5493 O O . LEU B 1 148 ? 23.312 -8.859 -2.301 1 98.38 148 LEU B O 1
ATOM 5497 N N . LEU B 1 149 ? 21.609 -8.992 -0.847 1 98.81 149 LEU B N 1
ATOM 5498 C CA . LEU B 1 149 ? 21.188 -10.344 -1.205 1 98.81 149 LEU B CA 1
ATOM 5499 C C . LEU B 1 149 ? 19.781 -10.336 -1.795 1 98.81 149 LEU B C 1
ATOM 5501 O O . LEU B 1 149 ? 18.844 -9.859 -1.161 1 98.81 149 LEU B O 1
ATOM 5505 N N . LEU B 1 150 ? 19.641 -10.727 -3.045 1 98.81 150 LEU B N 1
ATOM 5506 C CA . LEU B 1 150 ? 18.375 -10.93 -3.721 1 98.81 150 LEU B CA 1
ATOM 5507 C C . LEU B 1 150 ? 17.969 -12.398 -3.707 1 98.81 150 LEU B C 1
ATOM 5509 O O . LEU B 1 150 ? 18.734 -13.258 -4.148 1 98.81 150 LEU B O 1
ATOM 5513 N N . ALA B 1 151 ? 16.688 -12.68 -3.205 1 98.62 151 ALA B N 1
ATOM 5514 C CA . ALA B 1 151 ? 16.391 -14.102 -3.006 1 98.62 151 ALA B CA 1
ATOM 5515 C C . ALA B 1 151 ? 14.914 -14.391 -3.234 1 98.62 151 ALA B C 1
ATOM 5517 O O . ALA B 1 151 ? 14.062 -13.531 -2.988 1 98.62 151 ALA B O 1
ATOM 5518 N N . ASP B 1 152 ? 14.641 -15.516 -3.762 1 97.44 152 ASP B N 1
ATOM 5519 C CA . ASP B 1 152 ? 13.328 -16.156 -3.668 1 97.44 152 ASP B CA 1
ATOM 5520 C C . ASP B 1 152 ? 13.234 -17.047 -2.426 1 97.44 152 ASP B C 1
ATOM 5522 O O . ASP B 1 152 ? 13.891 -18.078 -2.35 1 97.44 152 ASP B O 1
ATOM 5526 N N . PRO B 1 153 ? 12.43 -16.688 -1.494 1 97.06 153 PRO B N 1
ATOM 5527 C CA . PRO B 1 153 ? 12.422 -17.391 -0.216 1 97.06 153 PRO B CA 1
ATOM 5528 C C . PRO B 1 153 ? 11.797 -18.781 -0.321 1 97.06 153 PRO B C 1
ATOM 5530 O O . PRO B 1 153 ? 11.789 -19.531 0.659 1 97.06 153 PRO B O 1
ATOM 5533 N N . LEU B 1 154 ? 11.328 -19.125 -1.48 1 94.94 154 LEU B N 1
ATOM 5534 C CA . LEU B 1 154 ? 10.875 -20.5 -1.675 1 94.94 154 LEU B CA 1
ATOM 5535 C C . LEU B 1 154 ? 11.992 -21.5 -1.366 1 94.94 154 LEU B C 1
ATOM 5537 O O . LEU B 1 154 ? 11.727 -22.625 -0.957 1 94.94 154 LEU B O 1
ATOM 5541 N N . TYR B 1 155 ? 13.18 -21.078 -1.589 1 95 155 TYR B N 1
ATOM 5542 C CA . TYR B 1 155 ? 14.367 -21.828 -1.179 1 95 155 TYR B CA 1
ATOM 5543 C C . TYR B 1 155 ? 14.945 -21.266 0.116 1 95 155 TYR B C 1
ATOM 5545 O O . TYR B 1 155 ? 15.602 -20.219 0.108 1 95 155 TYR B O 1
ATOM 5553 N N . PRO B 1 156 ? 14.766 -22.016 1.17 1 96.56 156 PRO B N 1
ATOM 5554 C CA . PRO B 1 156 ? 15.086 -21.438 2.479 1 96.56 156 PRO B CA 1
ATOM 5555 C C . PRO B 1 156 ? 16.578 -21.172 2.662 1 96.56 156 PRO B C 1
ATOM 5557 O O . PRO B 1 156 ? 17.406 -21.828 2.018 1 96.56 156 PRO B O 1
ATOM 5560 N N . GLY B 1 157 ? 16.922 -20.281 3.49 1 98.38 157 GLY B N 1
ATOM 5561 C CA . GLY B 1 157 ? 18.312 -20.094 3.916 1 98.38 157 GLY B CA 1
ATOM 5562 C C . GLY B 1 157 ? 18.844 -18.703 3.604 1 98.38 157 GLY B C 1
ATOM 5563 O O . GLY B 1 157 ? 19.828 -18.266 4.207 1 98.38 157 GLY B O 1
ATOM 5564 N N . SER B 1 158 ? 18.203 -17.984 2.666 1 98.56 158 SER B N 1
ATOM 5565 C CA . SER B 1 158 ? 18.703 -16.672 2.27 1 98.56 158 SER B CA 1
ATOM 5566 C C . SER B 1 158 ? 18.672 -15.703 3.443 1 98.56 158 SER B C 1
ATOM 5568 O O . SER B 1 158 ? 19.609 -14.906 3.607 1 98.56 158 SER B O 1
ATOM 5570 N N . GLU B 1 159 ? 17.562 -15.727 4.25 1 98.5 159 GLU B N 1
ATOM 5571 C CA . GLU B 1 159 ? 17.484 -14.828 5.398 1 98.5 159 GLU B CA 1
ATOM 5572 C C . GLU B 1 159 ? 18.547 -15.148 6.434 1 98.5 159 GLU B C 1
ATOM 5574 O O . GLU B 1 159 ? 19.047 -14.258 7.117 1 98.5 159 GLU B O 1
ATOM 5579 N N . LEU B 1 160 ? 18.875 -16.422 6.609 1 98.69 160 LEU B N 1
ATOM 5580 C CA . LEU B 1 160 ? 19.984 -16.812 7.484 1 98.69 160 LEU B CA 1
ATOM 5581 C C . LEU B 1 160 ? 21.312 -16.266 6.969 1 98.69 160 LEU B C 1
ATOM 5583 O O . LEU B 1 160 ? 22.094 -15.703 7.738 1 98.69 160 LEU B O 1
ATOM 5587 N N . LEU B 1 161 ? 21.562 -16.438 5.695 1 98.62 161 LEU B N 1
ATOM 5588 C CA . LEU B 1 161 ? 22.812 -15.945 5.105 1 98.62 161 LEU B CA 1
ATOM 5589 C C . LEU B 1 161 ? 22.922 -14.43 5.227 1 98.62 161 LEU B C 1
ATOM 5591 O O . LEU B 1 161 ? 24 -13.906 5.527 1 98.62 161 LEU B O 1
ATOM 5595 N N . ALA B 1 162 ? 21.844 -13.75 4.891 1 98.69 162 ALA B N 1
ATOM 5596 C CA . ALA B 1 162 ? 21.828 -12.297 5.027 1 98.69 162 ALA B CA 1
ATOM 5597 C C . ALA B 1 162 ? 22.203 -11.875 6.441 1 98.69 162 ALA B C 1
ATOM 5599 O O . ALA B 1 162 ? 22.938 -10.898 6.633 1 98.69 162 ALA B O 1
ATOM 5600 N N . ASP B 1 163 ? 21.641 -12.586 7.402 1 98 163 ASP B N 1
ATOM 5601 C CA . ASP B 1 163 ? 21.938 -12.305 8.805 1 98 163 ASP B CA 1
ATOM 5602 C C . ASP B 1 163 ? 23.422 -12.539 9.109 1 98 163 ASP B C 1
ATOM 5604 O O . ASP B 1 163 ? 24.047 -11.727 9.781 1 98 163 ASP B O 1
ATOM 5608 N N . LEU B 1 164 ? 23.969 -13.625 8.633 1 97.88 164 LEU B N 1
ATOM 5609 C CA . LEU B 1 164 ? 25.359 -13.992 8.883 1 97.88 164 LEU B CA 1
ATOM 5610 C C . LEU B 1 164 ? 26.312 -12.977 8.25 1 97.88 164 LEU B C 1
ATOM 5612 O O . LEU B 1 164 ? 27.359 -12.672 8.812 1 97.88 164 LEU B O 1
ATOM 5616 N N . LEU B 1 165 ? 25.938 -12.445 7.098 1 97.94 165 LEU B N 1
ATOM 5617 C CA . LEU B 1 165 ? 26.812 -11.547 6.359 1 97.94 165 LEU B CA 1
ATOM 5618 C C . LEU B 1 165 ? 26.438 -10.094 6.613 1 97.94 165 LEU B C 1
ATOM 5620 O O . LEU B 1 165 ? 27.109 -9.18 6.125 1 97.94 165 LEU B O 1
ATOM 5624 N N . ASN B 1 166 ? 25.359 -9.836 7.352 1 97.44 166 ASN B N 1
ATOM 5625 C CA . ASN B 1 166 ? 24.859 -8.5 7.633 1 97.44 166 ASN B CA 1
ATOM 5626 C C . ASN B 1 166 ? 24.562 -7.734 6.348 1 97.44 166 ASN B C 1
ATOM 5628 O O . ASN B 1 166 ? 25.047 -6.621 6.156 1 97.44 166 ASN B O 1
ATOM 5632 N N . LEU B 1 167 ? 23.75 -8.359 5.492 1 98.31 167 LEU B N 1
ATOM 5633 C CA . LEU B 1 167 ? 23.406 -7.766 4.207 1 98.31 167 LEU B CA 1
ATOM 5634 C C . LEU B 1 167 ? 21.938 -7.344 4.184 1 98.31 167 LEU B C 1
ATOM 5636 O O . LEU B 1 167 ? 21.078 -8.031 4.742 1 98.31 167 LEU B O 1
ATOM 5640 N N . PRO B 1 168 ? 21.656 -6.191 3.484 1 98.56 168 PRO B N 1
ATOM 5641 C CA . PRO B 1 168 ? 20.266 -5.969 3.123 1 98.56 168 PRO B CA 1
ATOM 5642 C C . PRO B 1 168 ? 19.672 -7.117 2.303 1 98.56 168 PRO B C 1
ATOM 5644 O O . PRO B 1 168 ? 20.391 -7.738 1.509 1 98.56 168 PRO B O 1
ATOM 5647 N N . LEU B 1 169 ? 18.406 -7.371 2.533 1 98.81 169 LEU B N 1
ATOM 5648 C CA . LEU B 1 169 ? 17.75 -8.523 1.917 1 98.81 169 LEU B CA 1
ATOM 5649 C C . LEU B 1 169 ? 16.516 -8.086 1.141 1 98.81 169 LEU B C 1
ATOM 5651 O O . LEU B 1 169 ? 15.664 -7.371 1.673 1 98.81 169 LEU B O 1
ATOM 5655 N N . VAL B 1 170 ? 16.438 -8.422 -0.129 1 98.94 170 VAL B N 1
ATOM 5656 C CA . VAL B 1 170 ? 15.266 -8.219 -0.967 1 98.94 170 VAL B CA 1
ATOM 5657 C C . VAL B 1 170 ? 14.695 -9.562 -1.399 1 98.94 170 VAL B C 1
ATOM 5659 O O . VAL B 1 170 ? 15.414 -10.414 -1.934 1 98.94 170 VAL B O 1
ATOM 5662 N N . PHE B 1 171 ? 13.43 -9.773 -1.136 1 98.81 171 PHE B N 1
ATOM 5663 C CA . PHE B 1 171 ? 12.75 -10.984 -1.562 1 98.81 171 PHE B CA 1
ATOM 5664 C C . PHE B 1 171 ? 12.023 -10.766 -2.885 1 98.81 171 PHE B C 1
ATOM 5666 O O . PHE B 1 171 ? 11.438 -9.711 -3.109 1 98.81 171 PHE B O 1
ATOM 5673 N N . SER B 1 172 ? 12.133 -11.703 -3.77 1 98.38 172 SER B N 1
ATOM 5674 C CA . SER B 1 172 ? 11.219 -11.898 -4.895 1 98.38 172 SER B CA 1
ATOM 5675 C C . SER B 1 172 ? 10.289 -13.078 -4.652 1 98.38 172 SER B C 1
ATOM 5677 O O . SER B 1 172 ? 10.719 -14.227 -4.656 1 98.38 172 SER B O 1
ATOM 5679 N N . LEU B 1 173 ? 8.969 -12.758 -4.457 1 98 173 LEU B N 1
ATOM 5680 C CA . LEU B 1 173 ? 8.062 -13.789 -3.973 1 98 173 LEU B CA 1
ATOM 5681 C C . LEU B 1 173 ? 6.75 -13.773 -4.754 1 98 173 LEU B C 1
ATOM 5683 O O . LEU B 1 173 ? 6.207 -12.703 -5.039 1 98 173 LEU B O 1
ATOM 5687 N N . ARG B 1 174 ? 6.305 -14.953 -5.141 1 96.69 174 ARG B N 1
ATOM 5688 C CA . ARG B 1 174 ? 4.965 -15.055 -5.715 1 96.69 174 ARG B CA 1
ATOM 5689 C C . ARG B 1 174 ? 3.906 -15.141 -4.621 1 96.69 174 ARG B C 1
ATOM 5691 O O . ARG B 1 174 ? 2.945 -14.367 -4.621 1 96.69 174 ARG B O 1
ATOM 5698 N N . PHE B 1 175 ? 3.986 -16.078 -3.719 1 96.19 175 PHE B N 1
ATOM 5699 C CA . PHE B 1 175 ? 3.115 -16.219 -2.559 1 96.19 175 PHE B CA 1
ATOM 5700 C C . PHE B 1 175 ? 3.607 -17.344 -1.657 1 96.19 175 PHE B C 1
ATOM 5702 O O . PHE B 1 175 ? 4.492 -18.125 -2.041 1 96.19 175 PHE B O 1
ATOM 5709 N N . SER B 1 176 ? 3.166 -17.406 -0.428 1 97.19 176 SER B N 1
ATOM 5710 C CA . SER B 1 176 ? 3.223 -18.578 0.448 1 97.19 176 SER B CA 1
ATOM 5711 C C . SER B 1 176 ? 1.827 -19.109 0.738 1 97.19 176 SER B C 1
ATOM 5713 O O . SER B 1 176 ? 0.83 -18.422 0.521 1 97.19 176 SER B O 1
ATOM 5715 N N . PRO B 1 177 ? 1.719 -20.375 1.142 1 95.31 177 PRO B N 1
ATOM 5716 C CA . PRO B 1 177 ? 0.392 -20.938 1.421 1 95.31 177 PRO B CA 1
ATOM 5717 C C . PRO B 1 177 ? -0.403 -20.094 2.416 1 95.31 177 PRO B C 1
ATOM 5719 O O . PRO B 1 177 ? 0.087 -19.797 3.508 1 95.31 177 PRO B O 1
ATOM 5722 N N . ALA B 1 178 ? -1.582 -19.672 2.035 1 97.56 178 ALA B N 1
ATOM 5723 C CA . ALA B 1 178 ? -2.467 -18.828 2.826 1 97.56 178 ALA B CA 1
ATOM 5724 C C . ALA B 1 178 ? -1.769 -17.531 3.232 1 97.56 178 ALA B C 1
ATOM 5726 O O . ALA B 1 178 ? -2.008 -17 4.32 1 97.56 178 ALA B O 1
ATOM 5727 N N . LEU B 1 179 ? -0.818 -17.125 2.408 1 98.31 179 LEU B N 1
ATOM 5728 C CA . LEU B 1 179 ? -0.073 -15.906 2.66 1 98.31 179 LEU B CA 1
ATOM 5729 C C . LEU B 1 179 ? 0.605 -15.953 4.023 1 98.31 179 LEU B C 1
ATOM 5731 O O . LEU B 1 179 ? 0.708 -14.93 4.707 1 98.31 179 LEU B O 1
ATOM 5735 N N . ASN B 1 180 ? 0.982 -17.125 4.387 1 98.44 180 ASN B N 1
ATOM 5736 C CA . ASN B 1 180 ? 1.527 -17.312 5.727 1 98.44 180 ASN B CA 1
ATOM 5737 C C . ASN B 1 180 ? 2.771 -16.453 5.953 1 98.44 180 ASN B C 1
ATOM 5739 O O . ASN B 1 180 ? 2.869 -15.75 6.953 1 98.44 180 ASN B O 1
ATOM 5743 N N . TRP B 1 181 ? 3.795 -16.469 5.043 1 98.62 181 TRP B N 1
ATOM 5744 C CA . TRP B 1 181 ? 5.02 -15.695 5.188 1 98.62 181 TRP B CA 1
ATOM 5745 C C . TRP B 1 181 ? 4.715 -14.203 5.168 1 98.62 181 TRP B C 1
ATOM 5747 O O . TRP B 1 181 ? 5.223 -13.445 6.004 1 98.62 181 TRP B O 1
ATOM 5757 N N . GLU B 1 182 ? 3.881 -13.812 4.227 1 98.5 182 GLU B N 1
ATOM 5758 C CA . GLU B 1 182 ? 3.527 -12.406 4.039 1 98.5 182 GLU B CA 1
ATOM 5759 C C . GLU B 1 182 ? 2.842 -11.844 5.277 1 98.5 182 GLU B C 1
ATOM 5761 O O . GLU B 1 182 ? 3.131 -10.719 5.695 1 98.5 182 GLU B O 1
ATOM 5766 N N . ARG B 1 183 ? 1.968 -12.641 5.84 1 97.88 183 ARG B N 1
ATOM 5767 C CA . ARG B 1 183 ? 1.19 -12.188 6.988 1 97.88 183 ARG B CA 1
ATOM 5768 C C . ARG B 1 183 ? 2.025 -12.227 8.266 1 97.88 183 ARG B C 1
ATOM 5770 O O . ARG B 1 183 ? 2.1 -11.234 8.992 1 97.88 183 ARG B O 1
ATOM 5777 N N . HIS B 1 184 ? 2.652 -13.383 8.539 1 97.62 184 HIS B N 1
ATOM 5778 C CA . HIS B 1 184 ? 3.271 -13.602 9.844 1 97.62 184 HIS B CA 1
ATOM 5779 C C . HIS B 1 184 ? 4.68 -13.023 9.891 1 97.62 184 HIS B C 1
ATOM 5781 O O . HIS B 1 184 ? 5.109 -12.508 10.922 1 97.62 184 HIS B O 1
ATOM 5787 N N . CYS B 1 185 ? 5.445 -13.164 8.781 1 98.25 185 CYS B N 1
ATOM 5788 C CA . CYS B 1 185 ? 6.812 -12.656 8.758 1 98.25 185 CYS B CA 1
ATOM 5789 C C . CYS B 1 185 ? 6.867 -11.258 8.148 1 98.25 185 CYS B C 1
ATOM 5791 O O . CYS B 1 185 ? 7.582 -10.383 8.648 1 98.25 185 CYS B O 1
ATOM 5793 N N . GLY B 1 186 ? 6.062 -11.023 7.137 1 98.12 186 GLY B N 1
ATOM 5794 C CA . GLY B 1 186 ? 6.035 -9.727 6.484 1 98.12 186 GLY B CA 1
ATOM 5795 C C . GLY B 1 186 ? 5.074 -8.75 7.141 1 98.12 186 GLY B C 1
ATOM 5796 O O . GLY B 1 186 ? 5.156 -7.543 6.914 1 98.12 186 GLY B O 1
ATOM 5797 N N . GLN B 1 187 ? 4.055 -9.188 7.875 1 97.88 187 GLN B N 1
ATOM 5798 C CA . GLN B 1 187 ? 3.1 -8.43 8.672 1 97.88 187 GLN B CA 1
ATOM 5799 C C . GLN B 1 187 ? 2.043 -7.773 7.781 1 97.88 187 GLN B C 1
ATOM 5801 O O . GLN B 1 187 ? 1.432 -6.777 8.172 1 97.88 187 GLN B O 1
ATOM 5806 N N . ILE B 1 188 ? 1.836 -8.281 6.59 1 97.62 188 ILE B N 1
ATOM 5807 C CA . ILE B 1 188 ? 0.787 -7.777 5.711 1 97.62 188 ILE B CA 1
ATOM 5808 C C . ILE B 1 188 ? -0.583 -8.109 6.301 1 97.62 188 ILE B C 1
ATOM 5810 O O . ILE B 1 188 ? -0.851 -9.258 6.656 1 97.62 188 ILE B O 1
ATOM 5814 N N . PRO B 1 189 ? -1.455 -7.109 6.398 1 96.88 189 PRO B N 1
ATOM 5815 C CA . PRO B 1 189 ? -2.816 -7.441 6.824 1 96.88 189 PRO B CA 1
ATOM 5816 C C . PRO B 1 189 ? -3.596 -8.211 5.758 1 96.88 189 PRO B C 1
ATOM 5818 O O . PRO B 1 189 ? -3.539 -7.859 4.574 1 96.88 189 PRO B O 1
ATOM 5821 N N . ALA B 1 190 ? -4.254 -9.25 6.152 1 97.62 190 ALA B N 1
ATOM 5822 C CA . ALA B 1 190 ? -5.098 -10.031 5.254 1 97.62 190 ALA B CA 1
ATOM 5823 C C . ALA B 1 190 ? -6.387 -10.469 5.949 1 97.62 190 ALA B C 1
ATOM 5825 O O . ALA B 1 190 ? -6.527 -11.625 6.34 1 97.62 190 ALA B O 1
ATOM 5826 N N . PRO B 1 191 ? -7.332 -9.547 6.086 1 97.44 191 PRO B N 1
ATOM 5827 C CA . PRO B 1 191 ? -8.602 -9.961 6.684 1 97.44 191 PRO B CA 1
ATOM 5828 C C . PRO B 1 191 ? -9.266 -11.117 5.93 1 97.44 191 PRO B C 1
ATOM 5830 O O . PRO B 1 191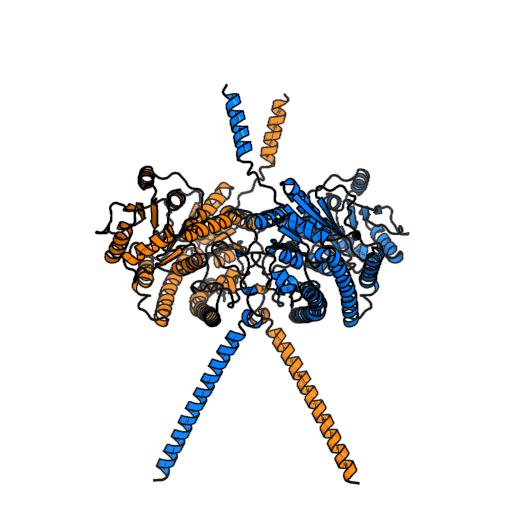 ? -9.523 -11 4.727 1 97.44 191 PRO B O 1
ATOM 5833 N N . PRO B 1 192 ? -9.539 -12.156 6.613 1 98 192 PRO B N 1
ATOM 5834 C CA . PRO B 1 192 ? -10.102 -13.312 5.918 1 98 192 PRO B CA 1
ATOM 5835 C C . PRO B 1 192 ? -11.484 -13.039 5.332 1 98 192 PRO B C 1
ATOM 5837 O O . PRO B 1 192 ? -11.977 -13.82 4.512 1 98 192 PRO B O 1
ATOM 5840 N N . SER B 1 193 ? -12.086 -11.961 5.75 1 98.25 193 SER B N 1
ATOM 5841 C CA . SER B 1 193 ? -13.438 -11.641 5.305 1 98.25 193 SER B CA 1
ATOM 5842 C C . SER B 1 193 ? -13.453 -11.289 3.82 1 98.25 193 SER B C 1
ATOM 5844 O O . SER B 1 193 ? -14.484 -11.438 3.158 1 98.25 193 SER B O 1
ATOM 5846 N N . PHE B 1 194 ? -12.281 -10.805 3.287 1 98.44 194 PHE B N 1
ATOM 5847 C CA . PHE B 1 194 ? -12.367 -10.438 1.88 1 98.44 194 PHE B CA 1
ATOM 5848 C C . PHE B 1 194 ? -11.055 -10.703 1.167 1 98.44 194 PHE B C 1
ATOM 5850 O O . PHE B 1 194 ? -10.93 -10.469 -0.036 1 98.44 194 PHE B O 1
ATOM 5857 N N . VAL B 1 195 ? -10.016 -11.148 1.859 1 98.75 195 VAL B N 1
ATOM 5858 C CA . VAL B 1 195 ? -8.766 -11.57 1.242 1 98.75 195 VAL B CA 1
ATOM 5859 C C . VAL B 1 195 ? -8.695 -13.094 1.197 1 98.75 195 VAL B C 1
ATOM 5861 O O . VAL B 1 195 ? -8.492 -13.742 2.227 1 98.75 195 VAL B O 1
ATOM 5864 N N . PRO B 1 196 ? -8.852 -13.625 0.075 1 98.69 196 PRO B N 1
ATOM 5865 C CA . PRO B 1 196 ? -8.75 -15.078 0.007 1 98.69 196 PRO B CA 1
ATOM 5866 C C . PRO B 1 196 ? -7.336 -15.594 0.272 1 98.69 196 PRO B C 1
ATOM 5868 O O . PRO B 1 196 ? -6.363 -14.992 -0.193 1 98.69 196 PRO B O 1
ATOM 5871 N N . GLY B 1 197 ? -7.242 -16.656 1.099 1 98.25 197 GLY B N 1
ATOM 5872 C CA . GLY B 1 197 ? -5.938 -17.266 1.271 1 98.25 197 GLY B CA 1
ATOM 5873 C C . GLY B 1 197 ? -5.371 -17.828 -0.016 1 98.25 197 GLY B C 1
ATOM 5874 O O . GLY B 1 197 ? -6.105 -18.406 -0.824 1 98.25 197 GLY B O 1
ATOM 5875 N N . ALA B 1 198 ? -4.109 -17.656 -0.17 1 97.31 198 ALA B N 1
ATOM 5876 C CA . ALA B 1 198 ? -3.475 -18.219 -1.358 1 97.31 198 ALA B CA 1
ATOM 5877 C C . ALA B 1 198 ? -3.709 -19.719 -1.442 1 97.31 198 ALA B C 1
ATOM 5879 O O . ALA B 1 198 ? -3.555 -20.438 -0.45 1 97.31 198 ALA B O 1
ATOM 5880 N N . MET B 1 199 ? -4.141 -20.219 -2.607 1 94.69 199 MET B N 1
ATOM 5881 C CA . MET B 1 199 ? -4.383 -21.625 -2.912 1 94.69 199 MET B CA 1
ATOM 5882 C C . MET B 1 199 ? -5.754 -22.062 -2.402 1 94.69 199 MET B C 1
ATOM 5884 O O . MET B 1 199 ? -6.055 -23.25 -2.367 1 94.69 199 MET B O 1
ATOM 5888 N N . SER B 1 200 ? -6.629 -21.109 -1.965 1 95.88 200 SER B N 1
ATOM 5889 C CA . SER B 1 200 ? -7.965 -21.453 -1.483 1 95.88 200 SER B CA 1
ATOM 5890 C C . SER B 1 200 ? -8.945 -21.609 -2.639 1 95.88 200 SER B C 1
ATOM 5892 O O . SER B 1 200 ? -10.023 -22.172 -2.469 1 95.88 200 SER B O 1
ATOM 5894 N N . LYS B 1 201 ? -8.602 -21.047 -3.791 1 95.69 201 LYS B N 1
ATOM 5895 C CA . LYS B 1 201 ? -9.445 -21.047 -4.98 1 95.69 201 LYS B CA 1
ATOM 5896 C C . LYS B 1 201 ? -10.703 -20.203 -4.75 1 95.69 201 LYS B C 1
ATOM 5898 O O . LYS B 1 201 ? -11.711 -20.375 -5.438 1 95.69 201 LYS B O 1
ATOM 5903 N N . LEU B 1 202 ? -10.641 -19.328 -3.738 1 98 202 LEU B N 1
ATOM 5904 C CA . LEU B 1 202 ? -11.711 -18.359 -3.492 1 98 202 LEU B CA 1
ATOM 5905 C C . LEU B 1 202 ? -11.391 -17.031 -4.152 1 98 202 LEU B C 1
ATOM 5907 O O . LEU B 1 202 ? -10.258 -16.797 -4.582 1 98 202 LEU B O 1
ATOM 5911 N N . THR B 1 203 ? -12.398 -16.219 -4.336 1 98.31 203 THR B N 1
ATOM 5912 C CA . THR B 1 203 ? -12.242 -14.844 -4.801 1 98.31 203 THR B CA 1
ATOM 5913 C C . THR B 1 203 ? -12.422 -13.859 -3.65 1 98.31 203 THR B C 1
ATOM 5915 O O . THR B 1 203 ? -12.648 -14.266 -2.508 1 98.31 203 THR B O 1
ATOM 5918 N N . ASP B 1 204 ? -12.289 -12.57 -3.908 1 97.88 204 ASP B N 1
ATOM 5919 C CA . ASP B 1 204 ? -12.414 -11.562 -2.857 1 97.88 204 ASP B CA 1
ATOM 5920 C C . ASP B 1 204 ? -13.875 -11.258 -2.561 1 97.88 204 ASP B C 1
ATOM 5922 O O . ASP B 1 204 ? -14.188 -10.562 -1.587 1 97.88 204 ASP B O 1
ATOM 5926 N N . THR B 1 205 ? -14.797 -11.695 -3.375 1 97.69 205 THR B N 1
ATOM 5927 C CA . THR B 1 205 ? -16.234 -11.609 -3.109 1 97.69 205 THR B CA 1
ATOM 5928 C C . THR B 1 205 ? -16.766 -12.922 -2.555 1 97.69 205 THR B C 1
ATOM 5930 O O . THR B 1 205 ? -16.953 -13.891 -3.301 1 97.69 205 THR B O 1
ATOM 5933 N N . MET B 1 206 ? -17.031 -12.938 -1.278 1 98.38 206 MET B N 1
ATOM 5934 C CA . MET B 1 206 ? -17.391 -14.188 -0.607 1 98.38 206 MET B CA 1
ATOM 5935 C C . MET B 1 206 ? -18.734 -14.062 0.099 1 98.38 206 MET B C 1
ATOM 5937 O O . MET B 1 206 ? -19.016 -13.039 0.719 1 98.38 206 MET B O 1
ATOM 5941 N N . ASP B 1 207 ? -19.531 -15.086 -0.047 1 97.94 207 ASP B N 1
ATOM 5942 C CA . ASP B 1 207 ? -20.703 -15.18 0.811 1 97.94 207 ASP B CA 1
ATOM 5943 C C . ASP B 1 207 ? -20.344 -15.719 2.191 1 97.94 207 ASP B C 1
ATOM 5945 O O . ASP B 1 207 ? -19.156 -15.867 2.512 1 97.94 207 ASP B O 1
ATOM 5949 N N . PHE B 1 208 ? -21.312 -15.945 3.059 1 98.06 208 PHE B N 1
ATOM 5950 C CA . PHE B 1 208 ? -21.031 -16.344 4.434 1 98.06 208 PHE B CA 1
ATOM 5951 C C . PHE B 1 208 ? -20.266 -17.672 4.469 1 98.06 208 PHE B C 1
ATOM 5953 O O . PHE B 1 208 ? -19.297 -17.797 5.203 1 98.06 208 PHE B O 1
ATOM 5960 N N . SER B 1 209 ? -20.75 -18.656 3.734 1 98.44 209 SER B N 1
ATOM 5961 C CA . SER B 1 209 ? -20.125 -19.984 3.725 1 98.44 209 SER B CA 1
ATOM 5962 C C . SER B 1 209 ? -18.688 -19.891 3.24 1 98.44 209 SER B C 1
ATOM 5964 O O . SER B 1 209 ? -17.812 -20.578 3.77 1 98.44 209 SER B O 1
ATOM 5966 N N . GLU B 1 210 ? -18.422 -19.078 2.23 1 98.56 210 GLU B N 1
ATOM 5967 C CA . GLU B 1 210 ? -17.062 -18.906 1.698 1 98.56 210 GLU B CA 1
ATOM 5968 C C . GLU B 1 210 ? -16.172 -18.188 2.697 1 98.56 210 GLU B C 1
ATOM 5970 O O . GLU B 1 210 ? -14.984 -18.516 2.83 1 98.56 210 GLU B O 1
ATOM 5975 N N . ARG B 1 211 ? -16.703 -17.141 3.369 1 98.62 211 ARG B N 1
ATOM 5976 C CA . ARG B 1 211 ? -15.938 -16.469 4.406 1 98.62 211 ARG B CA 1
ATOM 5977 C C . ARG B 1 211 ? -15.57 -17.438 5.535 1 98.62 211 ARG B C 1
ATOM 5979 O O . ARG B 1 211 ? -14.469 -17.375 6.082 1 98.62 211 ARG B O 1
ATOM 5986 N N . LEU B 1 212 ? -16.578 -18.281 5.898 1 98.44 212 LEU B N 1
ATOM 5987 C CA . LEU B 1 212 ? -16.312 -19.297 6.898 1 98.44 212 LEU B CA 1
ATOM 5988 C C . LEU B 1 212 ? -15.188 -20.219 6.445 1 98.44 212 LEU B C 1
ATOM 5990 O O . LEU B 1 212 ? -14.258 -20.5 7.215 1 98.44 212 LEU B O 1
ATOM 5994 N N . TRP B 1 213 ? -15.273 -20.641 5.199 1 97.88 213 TRP B N 1
ATOM 5995 C CA . TRP B 1 213 ? -14.25 -21.516 4.633 1 97.88 213 TRP B CA 1
ATOM 5996 C C . TRP B 1 213 ? -12.891 -20.828 4.633 1 97.88 213 TRP B C 1
ATOM 5998 O O . TRP B 1 213 ? -11.875 -21.438 4.996 1 97.88 213 TRP B O 1
ATOM 6008 N N . ASN B 1 214 ? -12.875 -19.609 4.207 1 98.62 214 ASN B N 1
ATOM 6009 C CA . ASN B 1 214 ? -11.617 -18.875 4.145 1 98.62 214 ASN B CA 1
ATOM 6010 C C . ASN B 1 214 ? -11.008 -18.688 5.527 1 98.62 214 ASN B C 1
ATOM 6012 O O . ASN B 1 214 ? -9.789 -18.812 5.695 1 98.62 214 ASN B O 1
ATOM 6016 N N . PHE B 1 215 ? -11.859 -18.406 6.488 1 98.44 215 PHE B N 1
ATOM 6017 C CA . PHE B 1 215 ? -11.414 -18.234 7.867 1 98.44 215 PHE B CA 1
ATOM 6018 C C . PHE B 1 215 ? -10.75 -19.516 8.375 1 98.44 215 PHE B C 1
ATOM 6020 O O . PHE B 1 215 ? -9.656 -19.469 8.945 1 98.44 215 PHE B O 1
ATOM 6027 N N . LEU B 1 216 ? -11.391 -20.594 8.18 1 97.69 216 LEU B N 1
ATOM 6028 C CA . LEU B 1 216 ? -10.867 -21.891 8.625 1 97.69 216 LEU B CA 1
ATOM 6029 C C . LEU B 1 216 ? -9.625 -22.281 7.832 1 97.69 216 LEU B C 1
ATOM 6031 O O . LEU B 1 216 ? -8.695 -22.875 8.383 1 97.69 216 LEU B O 1
ATOM 6035 N N . PHE B 1 217 ? -9.656 -21.984 6.512 1 97.19 217 PHE B N 1
ATOM 6036 C CA . PHE B 1 217 ? -8.5 -22.266 5.668 1 97.19 217 PHE B CA 1
ATOM 6037 C C . PHE B 1 217 ? -7.254 -21.578 6.211 1 97.19 217 PHE B C 1
ATOM 6039 O O . PHE B 1 217 ? -6.195 -22.203 6.312 1 97.19 217 PHE B O 1
ATOM 6046 N N . TYR B 1 218 ? -7.352 -20.281 6.582 1 98.12 218 TYR B N 1
ATOM 6047 C CA . TYR B 1 218 ? -6.242 -19.547 7.188 1 98.12 218 TYR B CA 1
ATOM 6048 C C . TYR B 1 218 ? -5.754 -20.25 8.453 1 98.12 218 TYR B C 1
ATOM 6050 O O . TYR B 1 218 ? -4.551 -20.469 8.617 1 98.12 218 TYR B O 1
ATOM 6058 N N . ALA B 1 219 ? -6.68 -20.594 9.281 1 97.25 219 ALA B N 1
ATOM 6059 C CA . ALA B 1 219 ? -6.34 -21.188 10.57 1 97.25 219 ALA B CA 1
ATOM 6060 C C . ALA B 1 219 ? -5.633 -22.531 10.391 1 97.25 219 ALA B C 1
ATOM 6062 O O . ALA B 1 219 ? -4.594 -22.781 11.008 1 97.25 219 ALA B O 1
ATOM 6063 N N . VAL B 1 220 ? -6.168 -23.391 9.57 1 95.88 220 VAL B N 1
ATOM 6064 C CA . VAL B 1 220 ? -5.621 -24.719 9.352 1 95.88 220 VAL B CA 1
ATOM 6065 C C . VAL B 1 220 ? -4.234 -24.625 8.727 1 95.88 220 VAL B C 1
ATOM 6067 O O . VAL B 1 220 ? -3.301 -25.297 9.156 1 95.88 220 VAL B O 1
ATOM 6070 N N . GLN B 1 221 ? -4.102 -23.781 7.711 1 96.75 221 GLN B N 1
ATOM 6071 C CA . GLN B 1 221 ? -2.807 -23.625 7.059 1 96.75 221 GLN B CA 1
ATOM 6072 C C . GLN B 1 221 ? -1.761 -23.094 8.031 1 96.75 221 GLN B C 1
ATOM 6074 O O . GLN B 1 221 ? -0.603 -23.516 7.996 1 96.75 221 GLN B O 1
ATOM 6079 N N . ASP B 1 222 ? -2.133 -22.125 8.828 1 97.5 222 ASP B N 1
ATOM 6080 C CA . ASP B 1 222 ? -1.204 -21.578 9.812 1 97.5 222 ASP B CA 1
ATOM 6081 C C . ASP B 1 222 ? -0.714 -22.656 10.766 1 97.5 222 ASP B C 1
ATOM 6083 O O . ASP B 1 222 ? 0.474 -22.719 11.094 1 97.5 222 ASP B O 1
ATOM 6087 N N . ILE B 1 223 ? -1.628 -23.5 11.227 1 96.88 223 ILE B N 1
ATOM 6088 C CA . ILE B 1 223 ? -1.286 -24.578 12.148 1 96.88 223 ILE B CA 1
ATOM 6089 C C . ILE B 1 223 ? -0.356 -25.562 11.453 1 96.88 223 ILE B C 1
ATOM 6091 O O . ILE B 1 223 ? 0.666 -25.969 12.016 1 96.88 223 ILE B O 1
ATOM 6095 N N . VAL B 1 224 ? -0.67 -25.953 10.258 1 95.94 224 VAL B N 1
ATOM 6096 C CA . VAL B 1 224 ? 0.13 -26.906 9.5 1 95.94 224 VAL B CA 1
ATOM 6097 C C . VAL B 1 224 ? 1.527 -26.344 9.258 1 95.94 224 VAL B C 1
ATOM 6099 O O . VAL B 1 224 ? 2.529 -27.031 9.461 1 95.94 224 VAL B O 1
ATOM 6102 N N . MET B 1 225 ? 1.6 -25.109 8.812 1 96.94 225 MET B N 1
ATOM 6103 C CA . MET B 1 225 ? 2.891 -24.469 8.555 1 96.94 225 MET B CA 1
ATOM 6104 C C . MET B 1 225 ? 3.732 -24.422 9.828 1 96.94 225 MET B C 1
ATOM 6106 O O . MET B 1 225 ? 4.945 -24.641 9.781 1 96.94 225 MET B O 1
ATOM 6110 N N . GLN B 1 226 ? 3.113 -24.109 10.969 1 96.88 226 GLN B N 1
ATOM 6111 C CA . GLN B 1 226 ? 3.814 -24.016 12.242 1 96.88 226 GLN B CA 1
ATOM 6112 C C . GLN B 1 226 ? 4.469 -25.344 12.617 1 96.88 226 GLN B C 1
ATOM 6114 O O . GLN B 1 226 ? 5.621 -25.375 13.055 1 96.88 226 GLN B O 1
ATOM 6119 N N . PHE B 1 227 ? 3.766 -26.453 12.383 1 96.06 227 PHE B N 1
ATOM 6120 C CA . PHE B 1 227 ? 4.219 -27.734 12.898 1 96.06 227 PHE B CA 1
ATOM 6121 C C . PHE B 1 227 ? 4.969 -28.516 11.828 1 96.06 227 PHE B C 1
ATOM 6123 O O . PHE B 1 227 ? 5.426 -29.641 12.07 1 96.06 227 PHE B O 1
ATOM 6130 N N . THR B 1 228 ? 5.105 -27.953 10.664 1 96.38 228 THR B N 1
ATOM 6131 C CA . THR B 1 228 ? 5.867 -28.609 9.617 1 96.38 228 THR B CA 1
ATOM 6132 C C . THR B 1 228 ? 7.004 -27.719 9.125 1 96.38 228 THR B C 1
ATOM 6134 O O . THR B 1 228 ? 8.117 -27.766 9.664 1 96.38 228 THR B O 1
ATOM 6137 N N . TYR B 1 229 ? 6.695 -26.719 8.359 1 97.19 229 TYR B N 1
ATOM 6138 C CA . TYR B 1 229 ? 7.711 -25.875 7.73 1 97.19 229 TYR B CA 1
ATOM 6139 C C . TYR B 1 229 ? 8.531 -25.141 8.781 1 97.19 229 TYR B C 1
ATOM 6141 O O . TYR B 1 229 ? 9.758 -25.281 8.828 1 97.19 229 TYR B O 1
ATOM 6149 N N . TRP B 1 230 ? 7.852 -24.312 9.594 1 97.94 230 TRP B N 1
ATOM 6150 C CA . TRP B 1 230 ? 8.555 -23.453 10.547 1 97.94 230 TRP B CA 1
ATOM 6151 C C . TRP B 1 230 ? 9.312 -24.297 11.57 1 97.94 230 TRP B C 1
ATOM 6153 O O . TRP B 1 230 ? 10.453 -23.984 11.922 1 97.94 230 TRP B O 1
ATOM 6163 N N . LYS B 1 231 ? 8.664 -25.344 12.031 1 97.81 231 LYS B N 1
ATOM 6164 C CA . LYS B 1 231 ? 9.336 -26.219 12.984 1 97.81 231 LYS B CA 1
ATOM 6165 C C . LYS B 1 231 ? 10.625 -26.781 12.398 1 97.81 231 LYS B C 1
ATOM 6167 O O . LYS B 1 231 ? 11.68 -26.75 13.039 1 97.81 231 LYS B O 1
ATOM 6172 N N . GLU B 1 232 ? 10.562 -27.297 11.156 1 98 232 GLU B N 1
ATOM 6173 C CA . GLU B 1 232 ? 11.703 -27.922 10.5 1 98 232 GLU B CA 1
ATOM 6174 C C . GLU B 1 232 ? 12.812 -26.906 10.25 1 98 232 GLU B C 1
ATOM 6176 O O . GLU B 1 232 ? 13.984 -27.188 10.508 1 98 232 GLU B O 1
ATOM 6181 N N . VAL B 1 233 ? 12.547 -25.766 9.781 1 98.56 233 VAL B N 1
ATOM 6182 C CA . VAL B 1 233 ? 13.539 -24.75 9.43 1 98.56 233 VAL B CA 1
ATOM 6183 C C . VAL B 1 233 ? 14.133 -24.156 10.703 1 98.56 233 VAL B C 1
ATOM 6185 O O . VAL B 1 233 ? 15.344 -23.922 10.781 1 98.56 233 VAL B O 1
ATOM 6188 N N . ASP B 1 234 ? 13.297 -23.875 11.695 1 98.56 234 ASP B N 1
ATOM 6189 C CA . ASP B 1 234 ? 13.781 -23.359 12.969 1 98.56 234 ASP B CA 1
ATOM 6190 C C . ASP B 1 234 ? 14.758 -24.344 13.617 1 98.56 234 ASP B C 1
ATOM 6192 O O . ASP B 1 234 ? 15.766 -23.938 14.203 1 98.56 234 ASP B O 1
ATOM 6196 N N . ASN B 1 235 ? 14.359 -25.656 13.586 1 98.31 235 ASN B N 1
ATOM 6197 C CA . ASN B 1 235 ? 15.273 -26.656 14.117 1 98.31 235 ASN B CA 1
ATOM 6198 C C . ASN B 1 235 ? 16.625 -26.609 13.422 1 98.31 235 ASN B C 1
ATOM 6200 O O . ASN B 1 235 ? 17.672 -26.641 14.078 1 98.31 235 ASN B O 1
ATOM 6204 N N . TYR B 1 236 ? 16.609 -26.5 12.125 1 98.44 236 TYR B N 1
ATOM 6205 C CA . TYR B 1 236 ? 17.859 -26.422 11.352 1 98.44 236 TYR B CA 1
ATOM 6206 C C . TYR B 1 236 ? 18.656 -25.188 11.75 1 98.44 236 TYR B C 1
ATOM 6208 O O . TYR B 1 236 ? 19.859 -25.281 12.016 1 98.44 236 TYR B O 1
ATOM 6216 N N . TYR B 1 237 ? 18.016 -24 11.719 1 98.62 237 TYR B N 1
ATOM 6217 C CA . TYR B 1 237 ? 18.688 -22.75 12.031 1 98.62 237 TYR B CA 1
ATOM 6218 C C . TYR B 1 237 ? 19.25 -22.766 13.438 1 98.62 237 TYR B C 1
ATOM 6220 O O . TYR B 1 237 ? 20.375 -22.297 13.672 1 98.62 237 TYR B O 1
ATOM 6228 N N . SER B 1 238 ? 18.484 -23.266 14.375 1 98.56 238 SER B N 1
ATOM 6229 C CA . SER B 1 238 ? 18.906 -23.312 15.773 1 98.56 238 SER B CA 1
ATOM 6230 C C . SER B 1 238 ? 20.109 -24.234 15.953 1 98.56 238 SER B C 1
ATOM 6232 O O . SER B 1 238 ? 21.047 -23.906 16.703 1 98.56 238 SER B O 1
ATOM 6234 N N . GLU B 1 239 ? 20.109 -25.359 15.312 1 98.12 239 GLU B N 1
ATOM 6235 C CA . GLU B 1 239 ? 21.234 -26.281 15.367 1 98.12 239 GLU B CA 1
ATOM 6236 C C . GLU B 1 239 ? 22.5 -25.641 14.773 1 98.12 239 GLU B C 1
ATOM 6238 O O . GLU B 1 239 ? 23.578 -25.75 15.344 1 98.12 239 GLU B O 1
ATOM 6243 N N . PHE B 1 240 ? 22.312 -25.031 13.695 1 97.69 240 PHE B N 1
ATOM 6244 C CA . PHE B 1 240 ? 23.438 -24.406 13.016 1 97.69 240 PHE B CA 1
ATOM 6245 C C . PHE B 1 240 ? 24.016 -23.281 13.859 1 97.69 240 PHE B C 1
ATOM 6247 O O . PHE B 1 240 ? 25.234 -23.188 14.031 1 97.69 240 PHE B O 1
ATOM 6254 N N . LYS B 1 241 ? 23.156 -22.391 14.391 1 97.44 241 LYS B N 1
ATOM 6255 C CA . LYS B 1 241 ? 23.594 -21.219 15.141 1 97.44 241 LYS B CA 1
ATOM 6256 C C . LYS B 1 241 ? 23.969 -21.578 16.578 1 97.44 241 LYS B C 1
ATOM 6258 O O . LYS B 1 241 ? 24.672 -20.828 17.25 1 97.44 241 LYS B O 1
ATOM 6263 N N . GLY B 1 242 ? 23.5 -22.609 17.109 1 97.5 242 GLY B N 1
ATOM 6264 C CA . GLY B 1 242 ? 23.781 -23.031 18.469 1 97.5 242 GLY B CA 1
ATOM 6265 C C . GLY B 1 242 ? 22.906 -22.344 19.5 1 97.5 242 GLY B C 1
ATOM 6266 O O . GLY B 1 242 ? 23.188 -22.406 20.703 1 97.5 242 GLY B O 1
ATOM 6267 N N . GLU B 1 243 ? 21.906 -21.609 19.047 1 97.56 243 GLU B N 1
ATOM 6268 C CA . GLU B 1 243 ? 20.906 -20.938 19.891 1 97.56 243 GLU B CA 1
ATOM 6269 C C . GLU B 1 243 ? 19.547 -20.906 19.203 1 97.56 243 GLU B C 1
ATOM 6271 O O . GLU B 1 243 ? 19.438 -21 17.984 1 97.56 243 GLU B O 1
ATOM 6276 N N . PRO B 1 244 ? 18.469 -20.859 20.016 1 97.69 244 PRO B N 1
ATOM 6277 C CA . PRO B 1 244 ? 17.141 -20.812 19.406 1 97.69 244 PRO B CA 1
ATOM 6278 C C . PRO B 1 244 ? 17.016 -19.688 18.375 1 97.69 244 PRO B C 1
ATOM 6280 O O . PRO B 1 244 ? 17.312 -18.531 18.672 1 97.69 244 PRO B O 1
ATOM 6283 N N . THR B 1 245 ? 16.672 -20.062 17.188 1 98 245 THR B N 1
ATOM 6284 C CA . THR B 1 245 ? 16.578 -19.125 16.062 1 98 245 THR B CA 1
ATOM 6285 C C . THR B 1 245 ? 15.266 -19.328 15.312 1 98 245 THR B C 1
ATOM 6287 O O . THR B 1 245 ? 14.938 -20.453 14.922 1 98 245 THR B O 1
ATOM 6290 N N . SER B 1 246 ? 14.508 -18.25 15.195 1 97.56 246 SER B N 1
ATOM 6291 C CA . SER B 1 246 ? 13.258 -18.266 14.445 1 97.56 246 SER B CA 1
ATOM 6292 C C . SER B 1 246 ? 13.477 -17.844 12.992 1 97.56 246 SER B C 1
ATOM 6294 O O . SER B 1 246 ? 13.891 -16.703 12.727 1 97.56 246 SER B O 1
ATOM 6296 N N . SER B 1 247 ? 13.18 -18.719 12.086 1 98 247 SER B N 1
ATOM 6297 C CA . SER B 1 247 ? 13.312 -18.391 10.664 1 98 247 SER B CA 1
ATOM 6298 C C . SER B 1 247 ? 12.359 -17.266 10.266 1 98 247 SER B C 1
ATOM 6300 O O . SER B 1 247 ? 12.703 -16.422 9.438 1 98 247 SER B O 1
ATOM 6302 N N . CYS B 1 248 ? 11.211 -17.25 10.82 1 97.94 248 CYS B N 1
ATOM 6303 C CA . CYS B 1 248 ? 10.258 -16.188 10.531 1 97.94 248 CYS B CA 1
ATOM 6304 C C . CYS B 1 248 ? 10.797 -14.836 11 1 97.94 248 CYS B C 1
ATOM 6306 O O . CYS B 1 248 ? 10.617 -13.82 10.32 1 97.94 248 CYS B O 1
ATOM 6308 N N . GLU B 1 249 ? 11.398 -14.766 12.148 1 97.44 249 GLU B N 1
ATOM 6309 C CA . GLU B 1 249 ? 12 -13.531 12.633 1 97.44 249 GLU B CA 1
ATOM 6310 C C . GLU B 1 249 ? 13.102 -13.047 11.688 1 97.44 249 GLU B C 1
ATOM 6312 O O . GLU B 1 249 ? 13.227 -11.844 11.438 1 97.44 249 GLU B O 1
ATOM 6317 N N . LEU B 1 250 ? 13.906 -14 11.188 1 98.31 250 LEU B N 1
ATOM 6318 C CA . LEU B 1 250 ? 14.938 -13.625 10.227 1 98.31 250 LEU B CA 1
ATOM 6319 C C . LEU B 1 250 ? 14.32 -13.133 8.922 1 98.31 250 LEU B C 1
ATOM 6321 O O . LEU B 1 250 ? 14.781 -12.148 8.344 1 98.31 250 LEU B O 1
ATOM 6325 N N . MET B 1 251 ? 13.297 -13.859 8.445 1 98.31 251 MET B N 1
ATOM 6326 C CA . MET B 1 251 ? 12.602 -13.453 7.23 1 98.31 251 MET B CA 1
ATOM 6327 C C . MET B 1 251 ? 12.016 -12.055 7.383 1 98.31 251 MET B C 1
ATOM 6329 O O . MET B 1 251 ? 11.969 -11.289 6.418 1 98.31 251 MET B O 1
ATOM 6333 N N . SER B 1 252 ? 11.594 -11.734 8.57 1 97.69 252 SER B N 1
ATOM 6334 C CA . SER B 1 252 ? 10.945 -10.461 8.867 1 97.69 252 SER B CA 1
ATOM 6335 C C . SER B 1 252 ? 11.922 -9.297 8.703 1 97.69 252 SER B C 1
ATOM 6337 O O . SER B 1 252 ? 11.508 -8.141 8.594 1 97.69 252 SER B O 1
ATOM 6339 N N . LYS B 1 253 ? 13.156 -9.578 8.648 1 97.69 253 LYS B N 1
ATOM 6340 C CA . LYS B 1 253 ? 14.18 -8.539 8.531 1 97.69 253 LYS B CA 1
ATOM 6341 C C . LYS B 1 253 ? 14.359 -8.117 7.074 1 97.69 253 LYS B C 1
ATOM 6343 O O . LYS B 1 253 ? 15.086 -7.164 6.789 1 97.69 253 LYS B O 1
ATOM 6348 N N . ALA B 1 254 ? 13.703 -8.82 6.141 1 98.69 254 ALA B N 1
ATOM 6349 C CA . ALA B 1 254 ? 13.82 -8.438 4.738 1 98.69 254 ALA B CA 1
ATOM 6350 C C . ALA B 1 254 ? 13.414 -6.977 4.539 1 98.69 254 ALA B C 1
ATOM 6352 O O . ALA B 1 254 ? 12.43 -6.512 5.121 1 98.69 254 ALA B O 1
ATOM 6353 N N . ASP B 1 255 ? 14.195 -6.246 3.721 1 98.69 255 ASP B N 1
ATOM 6354 C CA . ASP B 1 255 ? 14.008 -4.809 3.533 1 98.69 255 ASP B CA 1
ATOM 6355 C C . ASP B 1 255 ? 12.875 -4.523 2.553 1 98.69 255 ASP B C 1
ATOM 6357 O O . ASP B 1 255 ? 12.086 -3.604 2.76 1 98.69 255 ASP B O 1
ATOM 6361 N N . ILE B 1 256 ? 12.836 -5.266 1.48 1 98.81 256 ILE B N 1
ATOM 6362 C CA . ILE B 1 256 ? 11.828 -5.086 0.441 1 98.81 256 ILE B CA 1
ATOM 6363 C C . ILE B 1 256 ? 11.305 -6.445 -0.014 1 98.81 256 ILE B C 1
ATOM 6365 O O . ILE B 1 256 ? 12.078 -7.395 -0.16 1 98.81 256 ILE B O 1
ATOM 6369 N N . TRP B 1 257 ? 10.039 -6.539 -0.125 1 98.81 257 TRP B N 1
ATOM 6370 C CA . TRP B 1 257 ? 9.391 -7.691 -0.743 1 98.81 257 TRP B CA 1
ATOM 6371 C C . TRP B 1 257 ? 8.867 -7.336 -2.131 1 98.81 257 TRP B C 1
ATOM 6373 O O . TRP B 1 257 ? 7.949 -6.523 -2.268 1 98.81 257 TRP B O 1
ATOM 6383 N N . LEU B 1 258 ? 9.469 -7.91 -3.127 1 98.75 258 LEU B N 1
ATOM 6384 C CA . LEU B 1 258 ? 8.953 -7.789 -4.488 1 98.75 258 LEU B CA 1
ATOM 6385 C C . LEU B 1 258 ? 7.961 -8.906 -4.797 1 98.75 258 LEU B C 1
ATOM 6387 O O . LEU B 1 258 ? 8.359 -10.047 -5.02 1 98.75 258 LEU B O 1
ATOM 6391 N N . MET B 1 259 ? 6.691 -8.547 -4.777 1 98.62 259 MET B N 1
ATOM 6392 C CA . MET B 1 259 ? 5.641 -9.516 -5.082 1 98.62 259 MET B CA 1
ATOM 6393 C C . MET B 1 259 ? 5.457 -9.656 -6.59 1 98.62 259 MET B C 1
ATOM 6395 O O . MET B 1 259 ? 5.211 -8.672 -7.285 1 98.62 259 MET B O 1
ATOM 6399 N N . ARG B 1 260 ? 5.488 -10.82 -7.102 1 98.06 260 ARG B N 1
ATOM 6400 C CA . ARG B 1 260 ? 5.496 -11.039 -8.539 1 98.06 260 ARG B CA 1
ATOM 6401 C C . ARG B 1 260 ? 4.078 -11.094 -9.102 1 98.06 260 ARG B C 1
ATOM 6403 O O . ARG B 1 260 ? 3.756 -11.961 -9.906 1 98.06 260 ARG B O 1
ATOM 6410 N N . THR B 1 261 ? 3.219 -10.281 -8.625 1 98 261 THR B N 1
ATOM 6411 C CA . THR B 1 261 ? 1.875 -10.047 -9.133 1 98 261 THR B CA 1
ATOM 6412 C C . THR B 1 261 ? 1.55 -8.555 -9.125 1 98 261 THR B C 1
ATOM 6414 O O . THR B 1 261 ? 2.393 -7.73 -8.758 1 98 261 THR B O 1
ATOM 6417 N N . TYR B 1 262 ? 0.438 -8.195 -9.656 1 98 262 TYR B N 1
ATOM 6418 C CA . TYR B 1 262 ? -0.112 -6.844 -9.688 1 98 262 TYR B CA 1
ATOM 6419 C C . TYR B 1 262 ? -1.636 -6.875 -9.672 1 98 262 TYR B C 1
ATOM 6421 O O . TYR B 1 262 ? -2.24 -7.949 -9.609 1 98 262 TYR B O 1
ATOM 6429 N N . TRP B 1 263 ? -2.229 -5.785 -9.773 1 97.69 263 TRP B N 1
ATOM 6430 C CA . TRP B 1 263 ? -3.672 -5.68 -9.586 1 97.69 263 TRP B CA 1
ATOM 6431 C C . TRP B 1 263 ? -4.418 -6.105 -10.844 1 97.69 263 TRP B C 1
ATOM 6433 O O . TRP B 1 263 ? -5.641 -6.254 -10.828 1 97.69 263 TRP B O 1
ATOM 6443 N N . ASP B 1 264 ? -3.709 -6.301 -11.961 1 97.69 264 ASP B N 1
ATOM 6444 C CA . ASP B 1 264 ? -4.277 -6.914 -13.156 1 97.69 264 ASP B CA 1
ATOM 6445 C C . ASP B 1 264 ? -4.578 -8.391 -12.922 1 97.69 264 ASP B C 1
ATOM 6447 O O . ASP B 1 264 ? -5.32 -9.008 -13.695 1 97.69 264 ASP B O 1
ATOM 6451 N N . PHE B 1 265 ? -4.016 -8.922 -11.906 1 98.12 265 PHE B N 1
ATOM 6452 C CA . PHE B 1 265 ? -4.141 -10.344 -11.594 1 98.12 265 PHE B CA 1
ATOM 6453 C C . PHE B 1 265 ? -4.691 -10.539 -10.18 1 98.12 265 PHE B C 1
ATOM 6455 O O . PHE B 1 265 ? -5.688 -11.234 -9.992 1 98.12 265 PHE B O 1
ATOM 6462 N N . ASP B 1 266 ? -4.141 -9.906 -9.148 1 97.81 266 ASP B N 1
ATOM 6463 C CA . ASP B 1 266 ? -4.508 -10.086 -7.746 1 97.81 266 ASP B CA 1
ATOM 6464 C C . ASP B 1 266 ? -5.844 -9.406 -7.434 1 97.81 266 ASP B C 1
ATOM 6466 O O . ASP B 1 266 ? -6.27 -8.5 -8.156 1 97.81 266 ASP B O 1
ATOM 6470 N N . PHE B 1 267 ? -6.441 -9.93 -6.418 1 98.31 267 PHE B N 1
ATOM 6471 C CA . PHE B 1 267 ? -7.531 -9.195 -5.785 1 98.31 267 PHE B CA 1
ATOM 6472 C C . PHE B 1 267 ? -6.984 -8.102 -4.875 1 98.31 267 PHE B C 1
ATOM 6474 O O . PHE B 1 267 ? -6.008 -8.32 -4.152 1 98.31 267 PHE B O 1
ATOM 6481 N N . PRO B 1 268 ? -7.566 -6.895 -4.977 1 98.12 268 PRO B N 1
ATOM 6482 C CA . PRO B 1 268 ? -7.043 -5.809 -4.148 1 98.12 268 PRO B CA 1
ATOM 6483 C C . PRO B 1 268 ? -7.105 -6.121 -2.654 1 98.12 268 PRO B C 1
ATOM 6485 O O . PRO B 1 268 ? -8.086 -6.695 -2.182 1 98.12 268 PRO B O 1
ATOM 6488 N N . HIS B 1 269 ? -6.074 -5.805 -1.933 1 98.31 269 HIS B N 1
ATOM 6489 C CA . HIS B 1 269 ? -5.965 -6.02 -0.495 1 98.31 269 HIS B CA 1
ATOM 6490 C C . HIS B 1 269 ? -4.938 -5.078 0.126 1 98.31 269 HIS B C 1
ATOM 6492 O O . HIS B 1 269 ? -4.172 -4.43 -0.59 1 98.31 269 HIS B O 1
ATOM 6498 N N . PRO B 1 270 ? -4.922 -4.938 1.422 1 98.25 270 PRO B N 1
ATOM 6499 C CA . PRO B 1 270 ? -3.945 -4.051 2.061 1 98.25 270 PRO B CA 1
ATOM 6500 C C . PRO B 1 270 ? -2.514 -4.57 1.945 1 98.25 270 PRO B C 1
ATOM 6502 O O . PRO B 1 270 ? -2.299 -5.777 1.837 1 98.25 270 PRO B O 1
ATOM 6505 N N . TYR B 1 271 ? -1.623 -3.68 1.938 1 98.25 271 TYR B N 1
ATOM 6506 C CA . TYR B 1 271 ? -0.206 -4.023 1.979 1 98.25 271 TYR B CA 1
ATOM 6507 C C . TYR B 1 271 ? 0.597 -2.941 2.689 1 98.25 271 TYR B C 1
ATOM 6509 O O . TYR B 1 271 ? 0.026 -2.041 3.311 1 98.25 271 TYR B O 1
ATOM 6517 N N . LEU B 1 272 ? 1.93 -3.102 2.727 1 98.56 272 LEU B N 1
ATOM 6518 C CA . LEU B 1 272 ? 2.811 -2.256 3.525 1 98.56 272 LEU B CA 1
ATOM 6519 C C . LEU B 1 272 ? 3.789 -1.496 2.637 1 98.56 272 LEU B C 1
ATOM 6521 O O . LEU B 1 272 ? 3.969 -1.841 1.467 1 98.56 272 LEU B O 1
ATOM 6525 N N . PRO B 1 273 ? 4.402 -0.516 3.146 1 98.12 273 PRO B N 1
ATOM 6526 C CA . PRO B 1 273 ? 5.27 0.346 2.34 1 98.12 273 PRO B CA 1
ATOM 6527 C C . PRO B 1 273 ? 6.438 -0.412 1.714 1 98.12 273 PRO B C 1
ATOM 6529 O O . PRO B 1 273 ? 6.918 -0.038 0.64 1 98.12 273 PRO B O 1
ATOM 6532 N N . ASN B 1 274 ? 6.938 -1.444 2.348 1 98.56 274 ASN B N 1
ATOM 6533 C CA . ASN B 1 274 ? 8.109 -2.143 1.828 1 98.56 274 ASN B CA 1
ATOM 6534 C C . ASN B 1 274 ? 7.711 -3.338 0.965 1 98.56 274 ASN B C 1
ATOM 6536 O O . ASN B 1 274 ? 8.547 -4.176 0.634 1 98.56 274 ASN B O 1
ATOM 6540 N N . ILE B 1 275 ? 6.43 -3.455 0.631 1 98.56 275 ILE B N 1
ATOM 6541 C CA . ILE B 1 275 ? 5.922 -4.457 -0.299 1 98.56 275 ILE B CA 1
ATOM 6542 C C . ILE B 1 275 ? 5.637 -3.809 -1.651 1 98.56 275 ILE B C 1
ATOM 6544 O O . ILE B 1 275 ? 4.848 -2.865 -1.74 1 98.56 275 ILE B O 1
ATOM 6548 N N . LYS B 1 276 ? 6.301 -4.27 -2.662 1 98.38 276 LYS B N 1
ATOM 6549 C CA . LYS B 1 276 ? 6.145 -3.717 -4.008 1 98.38 276 LYS B CA 1
ATOM 6550 C C . LYS B 1 276 ? 5.66 -4.781 -4.984 1 98.38 276 LYS B C 1
ATOM 6552 O O . LYS B 1 276 ? 6.148 -5.914 -4.969 1 98.38 276 LYS B O 1
ATOM 6557 N N . PHE B 1 277 ? 4.68 -4.445 -5.785 1 98.31 277 PHE B N 1
ATOM 6558 C CA . PHE B 1 277 ? 4.09 -5.395 -6.723 1 98.31 277 PHE B CA 1
ATOM 6559 C C . PHE B 1 277 ? 4.695 -5.227 -8.109 1 98.31 277 PHE B C 1
ATOM 6561 O O . PHE B 1 277 ? 4.562 -4.164 -8.727 1 98.31 277 PHE B O 1
ATOM 6568 N N . VAL B 1 278 ? 5.309 -6.324 -8.633 1 98.19 278 VAL B N 1
ATOM 6569 C CA . VAL B 1 278 ? 6.074 -6.223 -9.867 1 98.19 278 VAL B CA 1
ATOM 6570 C C . VAL B 1 278 ? 5.672 -7.348 -10.82 1 98.19 278 VAL B C 1
ATOM 6572 O O . VAL B 1 278 ? 6.523 -7.941 -11.484 1 98.19 278 VAL B O 1
ATOM 6575 N N . GLY B 1 279 ? 4.383 -7.637 -10.852 1 97.88 279 GLY B N 1
ATOM 6576 C CA . GLY B 1 279 ? 3.891 -8.664 -11.758 1 97.88 279 GLY B CA 1
ATOM 6577 C C . GLY B 1 279 ? 4.238 -8.398 -13.211 1 97.88 279 GLY B C 1
ATOM 6578 O O . GLY B 1 279 ? 4.098 -7.27 -13.688 1 97.88 279 GLY B O 1
ATOM 6579 N N . GLY B 1 280 ? 4.789 -9.438 -13.938 1 97.5 280 GLY B N 1
ATOM 6580 C CA . GLY B 1 280 ? 5.102 -9.336 -15.352 1 97.5 280 GLY B CA 1
ATOM 6581 C C . GLY B 1 280 ? 6.523 -8.867 -15.617 1 97.5 280 GLY B C 1
ATOM 6582 O O . GLY B 1 280 ? 6.809 -8.305 -16.672 1 97.5 280 GLY B O 1
ATOM 6583 N N . ILE B 1 281 ? 7.438 -9.078 -14.711 1 96.75 281 ILE B N 1
ATOM 6584 C CA . ILE B 1 281 ? 8.812 -8.602 -14.82 1 96.75 281 ILE B CA 1
ATOM 6585 C C . ILE B 1 281 ? 9.477 -9.234 -16.031 1 96.75 281 ILE B C 1
ATOM 6587 O O . ILE B 1 281 ? 10.367 -8.641 -16.641 1 96.75 281 ILE B O 1
ATOM 6591 N N . HIS B 1 282 ? 9.016 -10.414 -16.453 1 95.31 282 HIS B N 1
ATOM 6592 C CA . HIS B 1 282 ? 9.68 -11.156 -17.516 1 95.31 282 HIS B CA 1
ATOM 6593 C C . HIS B 1 282 ? 9.062 -10.836 -18.875 1 95.31 282 HIS B C 1
ATOM 6595 O O . HIS B 1 282 ? 9.609 -11.203 -19.922 1 95.31 282 HIS B O 1
ATOM 6601 N N . CYS B 1 283 ? 7.93 -10.211 -18.859 1 96.62 283 CYS B N 1
ATOM 6602 C CA . CYS B 1 283 ? 7.242 -9.898 -20.094 1 96.62 283 CYS B CA 1
ATOM 6603 C C . CYS B 1 283 ? 7.996 -8.828 -20.875 1 96.62 283 CYS B C 1
ATOM 6605 O O . CYS B 1 283 ? 8.672 -7.98 -20.297 1 96.62 283 CYS B O 1
ATOM 6607 N N . ARG B 1 284 ? 7.898 -8.883 -22.188 1 95.31 284 ARG B N 1
ATOM 6608 C CA . ARG B 1 284 ? 8.602 -7.957 -23.062 1 95.31 284 ARG B CA 1
ATOM 6609 C C . ARG B 1 284 ? 7.855 -7.785 -24.375 1 95.31 284 ARG B C 1
ATOM 6611 O O . ARG B 1 284 ? 7.008 -8.609 -24.734 1 95.31 284 ARG B O 1
ATOM 6618 N N . PRO B 1 285 ? 8.18 -6.738 -25.078 1 95.88 285 PRO B N 1
ATOM 6619 C CA . PRO B 1 285 ? 7.629 -6.625 -26.438 1 95.88 285 PRO B CA 1
ATOM 6620 C C . PRO B 1 285 ? 8.016 -7.797 -27.328 1 95.88 285 PRO B C 1
ATOM 6622 O O . PRO B 1 285 ? 9.047 -8.43 -27.109 1 95.88 285 PRO B O 1
ATOM 6625 N N . ALA B 1 286 ? 7.242 -8.023 -28.312 1 96.81 286 ALA B N 1
ATOM 6626 C CA . ALA B 1 286 ? 7.383 -9.195 -29.172 1 96.81 286 ALA B CA 1
ATOM 6627 C C . ALA B 1 286 ? 8.602 -9.062 -30.094 1 96.81 286 ALA B C 1
ATOM 6629 O O . ALA B 1 286 ? 8.891 -7.973 -30.578 1 96.81 286 ALA B O 1
ATOM 6630 N N . LYS B 1 287 ? 9.258 -10.125 -30.297 1 96.5 287 LYS B N 1
ATOM 6631 C CA . LYS B 1 287 ? 10.242 -10.297 -31.359 1 96.5 287 LYS B CA 1
ATOM 6632 C C . LYS B 1 287 ? 9.641 -11.031 -32.562 1 96.5 287 LYS B C 1
ATOM 6634 O O . LYS B 1 287 ? 8.609 -11.688 -32.406 1 96.5 287 LYS B O 1
ATOM 6639 N N . PRO B 1 288 ? 10.32 -10.891 -33.688 1 96.44 288 PRO B N 1
ATOM 6640 C CA . PRO B 1 288 ? 9.805 -11.625 -34.844 1 96.44 288 PRO B CA 1
ATOM 6641 C C . PRO B 1 288 ? 9.844 -13.141 -34.625 1 96.44 288 PRO B C 1
ATOM 6643 O O . PRO B 1 288 ? 10.805 -13.664 -34.062 1 96.44 288 PRO B O 1
ATOM 6646 N N . LEU B 1 289 ? 8.82 -13.797 -35.188 1 97.62 289 LEU B N 1
ATOM 6647 C CA . LEU B 1 289 ? 8.758 -15.25 -35.094 1 97.62 289 LEU B CA 1
ATOM 6648 C C . LEU B 1 289 ? 9.742 -15.898 -36.062 1 97.62 289 LEU B C 1
ATOM 6650 O O . LEU B 1 289 ? 10.07 -15.32 -37.094 1 97.62 289 LEU B O 1
ATOM 6654 N N . PRO B 1 290 ? 10.172 -17.141 -35.688 1 96.94 290 PRO B N 1
ATOM 6655 C CA . PRO B 1 290 ? 10.852 -17.922 -36.719 1 96.94 290 PRO B CA 1
ATOM 6656 C C . PRO B 1 290 ? 10.023 -18.062 -38 1 96.94 290 PRO B C 1
ATOM 6658 O O . PRO B 1 290 ? 8.797 -18.156 -37.938 1 96.94 290 PRO B O 1
ATOM 6661 N N . LYS B 1 291 ? 10.719 -18.125 -39.156 1 96.56 291 LYS B N 1
ATOM 6662 C CA . LYS B 1 291 ? 10.07 -18.078 -40.469 1 96.56 291 LYS B CA 1
ATOM 6663 C C . LYS B 1 291 ? 9.016 -19.172 -40.594 1 96.56 291 LYS B C 1
ATOM 6665 O O . LYS B 1 291 ? 7.918 -18.922 -41.094 1 96.56 291 LYS B O 1
ATOM 6670 N N . ASP B 1 292 ? 9.297 -20.281 -40.188 1 96.25 292 ASP B N 1
ATOM 6671 C CA . ASP B 1 292 ? 8.383 -21.422 -40.312 1 96.25 292 ASP B CA 1
ATOM 6672 C C . ASP B 1 292 ? 7.105 -21.203 -39.5 1 96.25 292 ASP B C 1
ATOM 6674 O O . ASP B 1 292 ? 6.008 -21.5 -39.969 1 96.25 292 ASP B O 1
ATOM 6678 N N . MET B 1 293 ? 7.23 -20.656 -38.312 1 97.56 293 MET B N 1
ATOM 6679 C CA . MET B 1 293 ? 6.078 -20.391 -37.438 1 97.56 293 MET B CA 1
ATOM 6680 C C . MET B 1 293 ? 5.242 -19.25 -38 1 97.56 293 MET B C 1
ATOM 6682 O O . MET B 1 293 ? 4.012 -19.281 -37.938 1 97.56 293 MET B O 1
ATOM 6686 N N . GLU B 1 294 ? 5.957 -18.266 -38.531 1 97.5 294 GLU B N 1
ATOM 6687 C CA . GLU B 1 294 ? 5.254 -17.141 -39.125 1 97.5 294 GLU B CA 1
ATOM 6688 C C . GLU B 1 294 ? 4.422 -17.578 -40.344 1 97.5 294 GLU B C 1
ATOM 6690 O O . GLU B 1 294 ? 3.27 -17.156 -40.5 1 97.5 294 GLU B O 1
ATOM 6695 N N . GLU B 1 295 ? 5.035 -18.453 -41.156 1 97.5 295 GLU B N 1
ATOM 6696 C CA . GLU B 1 295 ? 4.32 -18.953 -42.312 1 97.5 295 GLU B CA 1
ATOM 6697 C C . GLU B 1 295 ? 3.102 -19.781 -41.906 1 97.5 295 GLU B C 1
ATOM 6699 O O . GLU B 1 295 ? 2.033 -19.656 -42.5 1 97.5 295 GLU B O 1
ATOM 6704 N N . PHE B 1 296 ? 3.291 -20.547 -40.938 1 97.94 296 PHE B N 1
ATOM 6705 C CA . PHE B 1 296 ? 2.199 -21.375 -40.438 1 97.94 296 PHE B CA 1
ATOM 6706 C C . PHE B 1 296 ? 1.069 -20.5 -39.906 1 97.94 296 PHE B C 1
ATOM 6708 O O . PHE B 1 296 ? -0.106 -20.766 -40.156 1 97.94 296 PHE B O 1
ATOM 6715 N N . ALA B 1 297 ? 1.368 -19.469 -39.156 1 97.75 297 ALA B N 1
ATOM 6716 C CA . ALA B 1 297 ? 0.384 -18.547 -38.594 1 97.75 297 ALA B CA 1
ATOM 6717 C C . ALA B 1 297 ? -0.369 -17.812 -39.688 1 97.75 297 ALA B C 1
ATOM 6719 O O . ALA B 1 297 ? -1.592 -17.656 -39.625 1 97.75 297 ALA B O 1
ATOM 6720 N N . GLN B 1 298 ? 0.33 -17.422 -40.75 1 96.62 298 GLN B N 1
ATOM 6721 C CA . GLN B 1 298 ? -0.277 -16.672 -41.844 1 96.62 298 GLN B CA 1
ATOM 6722 C C . GLN B 1 298 ? -1.248 -17.547 -42.656 1 96.62 298 GLN B C 1
ATOM 6724 O O . GLN B 1 298 ? -2.254 -17.047 -43.156 1 96.62 298 GLN B O 1
ATOM 6729 N N . ARG B 1 299 ? -1.031 -18.75 -42.656 1 97.12 299 ARG B N 1
ATOM 6730 C CA . ARG B 1 299 ? -1.869 -19.688 -43.406 1 97.12 299 ARG B CA 1
ATOM 6731 C C . ARG B 1 299 ? -3.166 -19.969 -42.656 1 97.12 299 ARG B C 1
ATOM 6733 O O . ARG B 1 299 ? -4.074 -20.609 -43.188 1 97.12 299 ARG B O 1
ATOM 6740 N N . SER B 1 300 ? -3.264 -19.453 -41.469 1 97 300 SER B N 1
ATOM 6741 C CA . SER B 1 300 ? -4.449 -19.719 -40.656 1 97 300 SER B CA 1
ATOM 6742 C C . SER B 1 300 ? -5.648 -18.922 -41.156 1 97 300 SER B C 1
ATOM 6744 O O . SER B 1 300 ? -6.781 -19.172 -40.75 1 97 300 SER B O 1
ATOM 6746 N N . GLY B 1 301 ? -5.453 -17.953 -42.125 1 95.69 301 GLY B N 1
ATOM 6747 C CA . GLY B 1 301 ? -6.535 -17.109 -42.625 1 95.69 301 GLY B CA 1
ATOM 6748 C C . GLY B 1 301 ? -7.184 -16.297 -41.531 1 95.69 301 GLY B C 1
ATOM 6749 O O . GLY B 1 301 ? -6.496 -15.758 -40.656 1 95.69 301 GLY B O 1
ATOM 6750 N N . ASP B 1 302 ? -8.492 -16.172 -41.531 1 95.81 302 ASP B N 1
ATOM 6751 C CA . ASP B 1 302 ? -9.211 -15.297 -40.625 1 95.81 302 ASP B CA 1
ATOM 6752 C C . ASP B 1 302 ? -9.453 -15.992 -39.281 1 95.81 302 ASP B C 1
ATOM 6754 O O . ASP B 1 302 ? -9.719 -15.336 -38.281 1 95.81 302 ASP B O 1
ATOM 6758 N N . ALA B 1 303 ? -9.336 -17.328 -39.312 1 97.69 303 ALA B N 1
ATOM 6759 C CA . ALA B 1 303 ? -9.578 -18.078 -38.094 1 97.69 303 ALA B CA 1
ATOM 6760 C C . ALA B 1 303 ? -8.508 -17.766 -37.031 1 97.69 303 ALA B C 1
ATOM 6762 O O . ALA B 1 303 ? -8.805 -17.703 -35.844 1 97.69 303 ALA B O 1
ATOM 6763 N N . GLY B 1 304 ? -7.258 -17.578 -37.531 1 98.44 304 GLY B N 1
ATOM 6764 C CA . GLY B 1 304 ? -6.16 -17.25 -36.656 1 98.44 304 GLY B CA 1
ATOM 6765 C C . GLY B 1 304 ? -5.504 -18.469 -36.031 1 98.44 304 GLY B C 1
ATOM 6766 O O . GLY B 1 304 ? -5.637 -19.578 -36.562 1 98.44 304 GLY B O 1
ATOM 6767 N N . ILE B 1 305 ? -4.746 -18.219 -34.906 1 98.81 305 ILE B N 1
ATOM 6768 C CA . ILE B 1 305 ? -3.98 -19.312 -34.312 1 98.81 305 ILE B CA 1
ATOM 6769 C C . ILE B 1 305 ? -4.324 -19.453 -32.844 1 98.81 305 ILE B C 1
ATOM 6771 O O . ILE B 1 305 ? -4.836 -18.516 -32.219 1 98.81 305 ILE B O 1
ATOM 6775 N N . VAL B 1 306 ? -4.113 -20.609 -32.281 1 98.81 306 VAL B N 1
ATOM 6776 C CA . VAL B 1 306 ? -4.152 -20.922 -30.859 1 98.81 306 VAL B CA 1
ATOM 6777 C C . VAL B 1 306 ? -2.771 -21.375 -30.391 1 98.81 306 VAL B C 1
ATOM 6779 O O . VAL B 1 306 ? -2.133 -22.203 -31.031 1 98.81 306 VAL B O 1
ATOM 6782 N N . VAL B 1 307 ? -2.305 -20.734 -29.344 1 98.75 307 VAL B N 1
ATOM 6783 C CA . VAL B 1 307 ? -1.035 -21.125 -28.75 1 98.75 307 VAL B CA 1
ATOM 6784 C C . VAL B 1 307 ? -1.288 -22.078 -27.578 1 98.75 307 VAL B C 1
ATOM 6786 O O . VAL B 1 307 ? -2.068 -21.766 -26.672 1 98.75 307 VAL B O 1
ATOM 6789 N N . PHE B 1 308 ? -0.646 -23.234 -27.625 1 97.94 308 PHE B N 1
ATOM 6790 C CA . PHE B 1 308 ? -0.867 -24.25 -26.609 1 97.94 308 PHE B CA 1
ATOM 6791 C C . PHE B 1 308 ? 0.448 -24.641 -25.938 1 97.94 308 PHE B C 1
ATOM 6793 O O . PHE B 1 308 ? 1.339 -25.188 -26.594 1 97.94 308 PHE B O 1
ATOM 6800 N N . SER B 1 309 ? 0.535 -24.344 -24.625 1 94.5 309 SER B N 1
ATOM 6801 C CA . SER B 1 309 ? 1.714 -24.703 -23.844 1 94.5 309 SER B CA 1
ATOM 6802 C C . SER B 1 309 ? 1.335 -25.109 -22.422 1 94.5 309 SER B C 1
ATOM 6804 O O . SER B 1 309 ? 0.642 -24.359 -21.719 1 94.5 309 SER B O 1
ATOM 6806 N N . LEU B 1 310 ? 1.798 -26.266 -22 1 86.5 310 LEU B N 1
ATOM 6807 C CA . LEU B 1 310 ? 1.539 -26.703 -20.641 1 86.5 310 LEU B CA 1
ATOM 6808 C C . LEU B 1 310 ? 2.799 -26.594 -19.781 1 86.5 310 LEU B C 1
ATOM 6810 O O . LEU B 1 310 ? 2.945 -27.312 -18.797 1 86.5 310 LEU B O 1
ATOM 6814 N N . GLY B 1 311 ? 3.719 -25.797 -20.188 1 76.25 311 GLY B N 1
ATOM 6815 C CA . GLY B 1 311 ? 4.906 -25.516 -19.391 1 76.25 311 GLY B CA 1
ATOM 6816 C C . GLY B 1 311 ? 6.039 -26.484 -19.641 1 76.25 311 GLY B C 1
ATOM 6817 O O . GLY B 1 311 ? 5.84 -27.531 -20.281 1 76.25 311 GLY B O 1
ATOM 6818 N N . SER B 1 312 ? 7.16 -26.281 -19.172 1 63.84 312 SER B N 1
ATOM 6819 C CA . SER B 1 312 ? 8.391 -27.016 -19.469 1 63.84 312 SER B CA 1
ATOM 6820 C C . SER B 1 312 ? 8.484 -28.297 -18.641 1 63.84 312 SER B C 1
ATOM 6822 O O . SER B 1 312 ? 9.25 -29.203 -18.969 1 63.84 312 SER B O 1
ATOM 6824 N N . PHE B 1 313 ? 7.617 -28.406 -17.734 1 63.22 313 PHE B N 1
ATOM 6825 C CA . PHE B 1 313 ? 7.824 -29.484 -16.781 1 63.22 313 PHE B CA 1
ATOM 6826 C C . PHE B 1 313 ? 6.906 -30.672 -17.094 1 63.22 313 PHE B C 1
ATOM 6828 O O . PHE B 1 313 ? 7.086 -31.766 -16.547 1 63.22 313 PHE B O 1
ATOM 6835 N N . ILE B 1 314 ? 6.051 -30.406 -18.016 1 67.5 314 ILE B N 1
ATOM 6836 C CA . ILE B 1 314 ? 5.031 -31.438 -18.172 1 67.5 314 ILE B CA 1
ATOM 6837 C C . ILE B 1 314 ? 5.434 -32.406 -19.281 1 67.5 314 ILE B C 1
ATOM 6839 O O . ILE B 1 314 ? 5.375 -32.062 -20.469 1 67.5 314 ILE B O 1
ATOM 6843 N N . ASN B 1 315 ? 5.859 -33.469 -18.891 1 66.44 315 ASN B N 1
ATOM 6844 C CA . ASN B 1 315 ? 6.195 -34.531 -19.844 1 66.44 315 ASN B CA 1
ATOM 6845 C C . ASN B 1 315 ? 5.434 -35.812 -19.562 1 66.44 315 ASN B C 1
ATOM 6847 O O . ASN B 1 315 ? 5.668 -36.844 -20.219 1 66.44 315 ASN B O 1
ATOM 6851 N N . ASN B 1 316 ? 4.527 -35.656 -18.703 1 75.69 316 ASN B N 1
ATOM 6852 C CA . ASN B 1 316 ? 3.914 -36.906 -18.25 1 75.69 316 ASN B CA 1
ATOM 6853 C C . ASN B 1 316 ? 2.436 -36.969 -18.625 1 75.69 316 ASN B C 1
ATOM 6855 O O . ASN B 1 316 ? 1.639 -37.594 -17.922 1 75.69 316 ASN B O 1
ATOM 6859 N N . ILE B 1 317 ? 2.105 -36.344 -19.625 1 84.12 317 ILE B N 1
ATOM 6860 C CA . ILE B 1 317 ? 0.745 -36.531 -20.141 1 84.12 317 ILE B CA 1
ATOM 6861 C C . ILE B 1 317 ? 0.598 -37.875 -20.797 1 84.12 317 ILE B C 1
ATOM 6863 O O . ILE B 1 317 ? 1.428 -38.281 -21.609 1 84.12 317 ILE B O 1
ATOM 6867 N N . THR B 1 318 ? -0.424 -38.625 -20.422 1 88.31 318 THR B N 1
ATOM 6868 C CA . THR B 1 318 ? -0.618 -39.938 -20.984 1 88.31 318 THR B CA 1
ATOM 6869 C C . THR B 1 318 ? -1.007 -39.875 -22.453 1 88.31 318 THR B C 1
ATOM 6871 O O . THR B 1 318 ? -1.518 -38.844 -22.922 1 88.31 318 THR B O 1
ATOM 6874 N N . THR B 1 319 ? -0.767 -40.938 -23.109 1 91.31 319 THR B N 1
ATOM 6875 C CA . THR B 1 319 ? -1.124 -41.031 -24.516 1 91.31 319 THR B CA 1
ATOM 6876 C C . THR B 1 319 ? -2.623 -40.812 -24.703 1 91.31 319 THR B C 1
ATOM 6878 O O . THR B 1 319 ? -3.043 -40.156 -25.672 1 91.31 319 THR B O 1
ATOM 6881 N N . GLU B 1 320 ? -3.359 -41.344 -23.812 1 93.25 320 GLU B N 1
ATOM 6882 C CA . GLU B 1 320 ? -4.812 -41.219 -23.875 1 93.25 320 GLU B CA 1
ATOM 6883 C C . GLU B 1 320 ? -5.238 -39.75 -23.797 1 93.25 320 GLU B C 1
ATOM 6885 O O . GLU B 1 320 ? -6.066 -39.281 -24.578 1 93.25 320 GLU B O 1
ATOM 6890 N N . LYS B 1 321 ? -4.676 -39.062 -22.875 1 92.88 321 LYS B N 1
ATOM 6891 C CA . LYS B 1 321 ? -5.023 -37.656 -22.703 1 92.88 321 LYS B CA 1
ATOM 6892 C C . LYS B 1 321 ? -4.508 -36.812 -23.859 1 92.88 321 LYS B C 1
ATOM 6894 O O . LYS B 1 321 ? -5.18 -35.875 -24.297 1 92.88 321 LYS B O 1
ATOM 6899 N N . ALA B 1 322 ? -3.33 -37.125 -24.312 1 93.75 322 ALA B N 1
ATOM 6900 C CA . ALA B 1 322 ? -2.777 -36.406 -25.469 1 93.75 322 ALA B CA 1
ATOM 6901 C C . ALA B 1 322 ? -3.664 -36.594 -26.688 1 93.75 322 ALA B C 1
ATOM 6903 O O . ALA B 1 322 ? -3.889 -35.625 -27.438 1 93.75 322 ALA B O 1
ATOM 6904 N N . ASN B 1 323 ? -4.133 -37.812 -26.844 1 96.56 323 ASN B N 1
ATOM 6905 C CA . ASN B 1 323 ? -5.035 -38.094 -27.953 1 96.56 323 ASN B CA 1
ATOM 6906 C C . ASN B 1 323 ? -6.352 -37.312 -27.812 1 96.56 323 ASN B C 1
ATOM 6908 O O . ASN B 1 323 ? -6.902 -36.844 -28.812 1 96.56 323 ASN B O 1
ATOM 6912 N N . MET B 1 324 ? -6.793 -37.312 -26.609 1 96.31 324 MET B N 1
ATOM 6913 C CA . MET B 1 324 ? -8.031 -36.562 -26.344 1 96.31 324 MET B CA 1
ATOM 6914 C C . MET B 1 324 ? -7.875 -35.094 -26.672 1 96.31 324 MET B C 1
ATOM 6916 O O . MET B 1 324 ? -8.734 -34.5 -27.344 1 96.31 324 MET B O 1
ATOM 6920 N N . VAL B 1 325 ? -6.793 -34.5 -26.297 1 96.88 325 VAL B N 1
ATOM 6921 C CA . VAL B 1 325 ? -6.516 -33.094 -26.547 1 96.88 325 VAL B CA 1
ATOM 6922 C C . VAL B 1 325 ? -6.359 -32.844 -28.047 1 96.88 325 VAL B C 1
ATOM 6924 O O . VAL B 1 325 ? -6.953 -31.906 -28.594 1 96.88 325 VAL B O 1
ATOM 6927 N N . ALA B 1 326 ? -5.594 -33.719 -28.672 1 97.75 326 ALA B N 1
ATOM 6928 C CA . ALA B 1 326 ? -5.367 -33.562 -30.109 1 97.75 326 ALA B CA 1
ATOM 6929 C C . ALA B 1 326 ? -6.68 -33.656 -30.891 1 97.75 326 ALA B C 1
ATOM 6931 O O . ALA B 1 326 ? -6.879 -32.938 -31.859 1 97.75 326 ALA B O 1
ATOM 6932 N N . SER B 1 327 ? -7.473 -34.562 -30.453 1 98.25 327 SER B N 1
ATOM 6933 C CA . SER B 1 327 ? -8.781 -34.719 -31.078 1 98.25 327 SER B CA 1
ATOM 6934 C C . SER B 1 327 ? -9.602 -33.469 -30.969 1 98.25 327 SER B C 1
ATOM 6936 O O . SER B 1 327 ? -10.305 -33.094 -31.906 1 98.25 327 SER B O 1
ATOM 6938 N N . ALA B 1 328 ? -9.594 -32.844 -29.812 1 98.44 328 ALA B N 1
ATOM 6939 C CA . ALA B 1 328 ? -10.305 -31.578 -29.609 1 98.44 328 ALA B CA 1
ATOM 6940 C C . ALA B 1 328 ? -9.758 -30.484 -30.516 1 98.44 328 ALA B C 1
ATOM 6942 O O . ALA B 1 328 ? -10.516 -29.75 -31.156 1 98.44 328 ALA B O 1
ATOM 6943 N N . LEU B 1 329 ? -8.453 -30.391 -30.641 1 98.56 329 LEU B N 1
ATOM 6944 C CA . LEU B 1 329 ? -7.789 -29.344 -31.406 1 98.56 329 LEU B CA 1
ATOM 6945 C C . LEU B 1 329 ? -8.07 -29.516 -32.906 1 98.56 329 LEU B C 1
ATOM 6947 O O . LEU B 1 329 ? -8.148 -28.531 -33.656 1 98.56 329 LEU B O 1
ATOM 6951 N N . ALA B 1 330 ? -8.258 -30.734 -33.312 1 98.31 330 ALA B N 1
ATOM 6952 C CA . ALA B 1 330 ? -8.5 -31.031 -34.719 1 98.31 330 ALA B CA 1
ATOM 6953 C C . ALA B 1 330 ? -9.867 -30.531 -35.156 1 98.31 330 ALA B C 1
ATOM 6955 O O . ALA B 1 330 ? -10.133 -30.406 -36.344 1 98.31 330 ALA B O 1
ATOM 6956 N N . GLN B 1 331 ? -10.656 -30.203 -34.219 1 98 331 GLN B N 1
ATOM 6957 C CA . GLN B 1 331 ? -12.047 -29.875 -34.531 1 98 331 GLN B CA 1
ATOM 6958 C C . GLN B 1 331 ? -12.227 -28.359 -34.656 1 98 331 GLN B C 1
ATOM 6960 O O . GLN B 1 331 ? -13.32 -27.891 -35 1 98 331 GLN B O 1
ATOM 6965 N N . ILE B 1 332 ? -11.219 -27.547 -34.438 1 98.19 332 ILE B N 1
ATOM 6966 C CA . ILE B 1 332 ? -11.359 -26.094 -34.5 1 98.19 332 ILE B CA 1
ATOM 6967 C C . ILE B 1 332 ? -10.719 -25.578 -35.781 1 98.19 332 ILE B C 1
ATOM 6969 O O . ILE B 1 332 ? -9.773 -26.188 -36.312 1 98.19 332 ILE B O 1
ATOM 6973 N N . PRO B 1 333 ? -11.227 -24.484 -36.281 1 98.06 333 PRO B N 1
ATOM 6974 C CA . PRO B 1 333 ? -10.695 -23.969 -37.562 1 98.06 333 PRO B CA 1
ATOM 6975 C C . PRO B 1 333 ? -9.336 -23.297 -37.406 1 98.06 333 PRO B C 1
ATOM 6977 O O . PRO B 1 333 ? -8.633 -23.094 -38.406 1 98.06 333 PRO B O 1
ATOM 6980 N N . GLN B 1 334 ? -8.922 -22.922 -36.219 1 98.69 334 GLN B N 1
ATOM 6981 C CA . GLN B 1 334 ? -7.648 -22.25 -35.969 1 98.69 334 GLN B CA 1
ATOM 6982 C C . GLN B 1 334 ? -6.477 -23.203 -36.219 1 98.69 334 GLN B C 1
ATOM 6984 O O . GLN B 1 334 ? -6.609 -24.406 -36.031 1 98.69 334 GLN B O 1
ATOM 6989 N N . LYS B 1 335 ? -5.359 -22.656 -36.594 1 98.62 335 LYS B N 1
ATOM 6990 C CA . LYS B 1 335 ? -4.102 -23.391 -36.531 1 98.62 335 LYS B CA 1
ATOM 6991 C C . LYS B 1 335 ? -3.551 -23.391 -35.094 1 98.62 335 LYS B C 1
ATOM 6993 O O . LYS B 1 335 ? -3.643 -22.375 -34.406 1 98.62 335 LYS B O 1
ATOM 6998 N N . VAL B 1 336 ? -3.027 -24.531 -34.719 1 98.75 336 VAL B N 1
ATOM 6999 C CA . VAL B 1 336 ? -2.59 -24.656 -33.344 1 98.75 336 VAL B CA 1
ATOM 7000 C C . VAL B 1 336 ? -1.083 -24.906 -33.281 1 98.75 336 VAL B C 1
ATOM 7002 O O . VAL B 1 336 ? -0.573 -25.812 -33.938 1 98.75 336 VAL B O 1
ATOM 7005 N N . LEU B 1 337 ? -0.388 -24.062 -32.594 1 98.44 337 LEU B N 1
ATOM 7006 C CA . LEU B 1 337 ? 1.008 -24.312 -32.25 1 98.44 337 LEU B CA 1
ATOM 7007 C C . LEU B 1 337 ? 1.124 -24.891 -30.844 1 98.44 337 LEU B C 1
ATOM 7009 O O . LEU B 1 337 ? 0.914 -24.188 -29.859 1 98.44 337 LEU B O 1
ATOM 7013 N N . TRP B 1 338 ? 1.469 -26.188 -30.766 1 96.88 338 TRP B N 1
ATOM 7014 C CA . TRP B 1 338 ? 1.421 -26.938 -29.516 1 96.88 338 TRP B CA 1
ATOM 7015 C C . TRP B 1 338 ? 2.822 -27.328 -29.062 1 96.88 338 TRP B C 1
ATOM 7017 O O . TRP B 1 338 ? 3.494 -28.125 -29.719 1 96.88 338 TRP B O 1
ATOM 7027 N N . ARG B 1 339 ? 3.268 -26.719 -27.953 1 95.31 339 ARG B N 1
ATOM 7028 C CA . ARG B 1 339 ? 4.504 -27.172 -27.328 1 95.31 339 ARG B CA 1
ATOM 7029 C C . ARG B 1 339 ? 4.293 -28.484 -26.562 1 95.31 339 ARG B C 1
ATOM 7031 O O . ARG B 1 339 ? 3.627 -28.516 -25.531 1 95.31 339 ARG B O 1
ATOM 7038 N N . TYR B 1 340 ? 4.855 -29.5 -27.031 1 91.12 340 TYR B N 1
ATOM 7039 C CA . TYR B 1 340 ? 4.641 -30.844 -26.5 1 91.12 340 TYR B CA 1
ATOM 7040 C C . TYR B 1 340 ? 5.844 -31.734 -26.766 1 91.12 340 TYR B C 1
ATOM 7042 O O . TYR B 1 340 ? 6.297 -31.859 -27.906 1 91.12 340 TYR B O 1
ATOM 7050 N N . SER B 1 341 ? 6.352 -32.375 -25.703 1 86.5 341 SER B N 1
ATOM 7051 C CA . SER B 1 341 ? 7.555 -33.188 -25.844 1 86.5 341 SER B CA 1
ATOM 7052 C C . SER B 1 341 ? 7.227 -34.656 -25.734 1 86.5 341 SER B C 1
ATOM 7054 O O . SER B 1 341 ? 8.125 -35.5 -25.766 1 86.5 341 SER B O 1
ATOM 7056 N N . GLY B 1 342 ? 6.016 -35.062 -25.641 1 85.94 342 GLY B N 1
ATOM 7057 C CA . GLY B 1 342 ? 5.629 -36.469 -25.562 1 85.94 342 GLY B CA 1
ATOM 7058 C C . GLY B 1 342 ? 5.473 -37.125 -26.922 1 85.94 342 GLY B C 1
ATOM 7059 O O . GLY B 1 342 ? 5.914 -36.562 -27.938 1 85.94 342 GLY B O 1
ATOM 7060 N N . LYS B 1 343 ? 4.934 -38.312 -26.875 1 89.94 343 LYS B N 1
ATOM 7061 C CA . LYS B 1 343 ? 4.641 -39.031 -28.125 1 89.94 343 LYS B CA 1
ATOM 7062 C C . LYS B 1 343 ? 3.564 -38.312 -28.922 1 89.94 343 LYS B C 1
ATOM 7064 O O . LYS B 1 343 ? 2.564 -37.844 -28.359 1 89.94 343 LYS B O 1
ATOM 7069 N N . VAL B 1 344 ? 3.861 -38.188 -30.125 1 94.12 344 VAL B N 1
ATOM 7070 C CA . VAL B 1 344 ? 2.898 -37.531 -31 1 94.12 344 VAL B CA 1
ATOM 7071 C C . VAL B 1 344 ? 1.558 -38.25 -30.938 1 94.12 344 VAL B C 1
ATOM 7073 O O . VAL B 1 344 ? 1.49 -39.469 -31.156 1 94.12 344 VAL B O 1
ATOM 7076 N N . PRO B 1 345 ? 0.55 -37.531 -30.703 1 95.81 345 PRO B N 1
ATOM 7077 C CA . PRO B 1 345 ? -0.759 -38.156 -30.609 1 95.81 345 PRO B CA 1
ATOM 7078 C C . PRO B 1 345 ? -1.22 -38.75 -31.938 1 95.81 345 PRO B C 1
ATOM 7080 O O . PRO B 1 345 ? -0.995 -38.156 -33 1 95.81 345 PRO B O 1
ATOM 7083 N N . ASP B 1 346 ? -1.993 -39.812 -31.875 1 96.94 346 ASP B N 1
ATOM 7084 C CA . ASP B 1 346 ? -2.535 -40.469 -33.062 1 96.94 346 ASP B CA 1
ATOM 7085 C C . ASP B 1 346 ? -3.631 -39.625 -33.688 1 96.94 346 ASP B C 1
ATOM 7087 O O . ASP B 1 346 ? -3.863 -39.75 -34.906 1 96.94 346 ASP B O 1
ATOM 7091 N N . THR B 1 347 ? -4.227 -38.812 -32.938 1 97.5 347 THR B N 1
ATOM 7092 C CA . THR B 1 347 ? -5.387 -38.062 -33.406 1 97.5 347 THR B CA 1
ATOM 7093 C C . THR B 1 347 ? -4.988 -36.625 -33.781 1 97.5 347 THR B C 1
ATOM 7095 O O . THR B 1 347 ? -5.844 -35.75 -33.906 1 97.5 347 THR B O 1
ATOM 7098 N N . LEU B 1 348 ? -3.723 -36.438 -34 1 97.81 348 LEU B N 1
ATOM 7099 C CA . LEU B 1 348 ? -3.238 -35.094 -34.344 1 97.81 348 LEU B CA 1
ATOM 7100 C C . LEU B 1 348 ? -3.82 -34.625 -35.656 1 97.81 348 LEU B C 1
ATOM 7102 O O . LEU B 1 348 ? -3.703 -35.312 -36.688 1 97.81 348 LEU B O 1
ATOM 7106 N N . GLY B 1 349 ? -4.461 -33.531 -35.688 1 97.31 349 GLY B N 1
ATOM 7107 C CA . GLY B 1 349 ? -5.035 -32.969 -36.906 1 97.31 349 GLY B CA 1
ATOM 7108 C C . GLY B 1 349 ? -4.027 -32.219 -37.75 1 97.31 349 GLY B C 1
ATOM 7109 O O . GLY B 1 349 ? -2.977 -31.812 -37.25 1 97.31 349 GLY B O 1
ATOM 7110 N N . ALA B 1 350 ? -4.375 -31.891 -38.969 1 96.69 350 ALA B N 1
ATOM 7111 C CA . ALA B 1 350 ? -3.51 -31.188 -39.906 1 96.69 350 ALA B CA 1
ATOM 7112 C C . ALA B 1 350 ? -3.348 -29.719 -39.5 1 96.69 350 ALA B C 1
ATOM 7114 O O . ALA B 1 350 ? -2.389 -29.062 -39.906 1 96.69 350 ALA B O 1
ATOM 7115 N N . ASN B 1 351 ? -4.227 -29.297 -38.719 1 98.25 351 ASN B N 1
ATOM 7116 C CA . ASN B 1 351 ? -4.191 -27.906 -38.312 1 98.25 351 ASN B CA 1
ATOM 7117 C C . ASN B 1 351 ? -3.266 -27.688 -37.125 1 98.25 351 ASN B C 1
ATOM 7119 O O . ASN B 1 351 ? -3.074 -26.547 -36.656 1 98.25 351 ASN B O 1
ATOM 7123 N N . THR B 1 352 ? -2.689 -28.75 -36.562 1 98.5 352 THR B N 1
ATOM 7124 C CA . THR B 1 352 ? -1.883 -28.625 -35.344 1 98.5 352 THR B CA 1
ATOM 7125 C C . THR B 1 352 ? -0.431 -29 -35.625 1 98.5 352 THR B C 1
ATOM 7127 O O . THR B 1 352 ? -0.159 -30.047 -36.219 1 98.5 352 THR B O 1
ATOM 7130 N N . ARG B 1 353 ? 0.466 -28.188 -35.188 1 97.75 353 ARG B N 1
ATOM 7131 C CA . ARG B 1 353 ? 1.891 -28.484 -35.25 1 97.75 353 ARG B CA 1
ATOM 7132 C C . ARG B 1 353 ? 2.49 -28.578 -33.875 1 97.75 353 ARG B C 1
ATOM 7134 O O . ARG B 1 353 ? 2.207 -27.75 -33 1 97.75 353 ARG B O 1
ATOM 7141 N N . ILE B 1 354 ? 3.291 -29.594 -33.656 1 95.19 354 ILE B N 1
ATOM 7142 C CA . ILE B 1 354 ? 3.928 -29.844 -32.344 1 95.19 354 ILE B CA 1
ATOM 7143 C C . ILE B 1 354 ? 5.367 -29.328 -32.375 1 95.19 354 ILE B C 1
ATOM 7145 O O . ILE B 1 354 ? 6.07 -29.5 -33.375 1 95.19 354 ILE B O 1
ATOM 7149 N N . TYR B 1 355 ? 5.715 -28.641 -31.328 1 93.94 355 TYR B N 1
ATOM 7150 C CA . TYR B 1 355 ? 7.07 -28.125 -31.156 1 93.94 355 TYR B CA 1
ATOM 7151 C C . TYR B 1 355 ? 7.652 -28.547 -29.812 1 93.94 355 TYR B C 1
ATOM 7153 O O . TYR B 1 355 ? 6.926 -28.688 -28.828 1 93.94 355 TYR B O 1
ATOM 7161 N N . GLN B 1 356 ? 8.945 -28.734 -29.797 1 89.44 356 GLN B N 1
ATOM 7162 C CA . GLN B 1 356 ? 9.625 -28.984 -28.531 1 89.44 356 GLN B CA 1
ATOM 7163 C C . GLN B 1 356 ? 9.773 -27.688 -27.734 1 89.44 356 GLN B C 1
ATOM 7165 O O . GLN B 1 356 ? 9.812 -27.703 -26.5 1 89.44 356 GLN B O 1
ATOM 7170 N N . TRP B 1 357 ? 9.93 -26.656 -28.469 1 90.62 357 TRP B N 1
ATOM 7171 C CA . TRP B 1 357 ? 10.039 -25.328 -27.891 1 90.62 357 TRP B CA 1
ATOM 7172 C C . TRP B 1 357 ? 9.328 -24.297 -28.75 1 90.62 357 TRP B C 1
ATOM 7174 O O . TRP B 1 357 ? 9.336 -24.391 -29.984 1 90.62 357 TRP B O 1
ATOM 7184 N N . ILE B 1 358 ? 8.695 -23.344 -28.109 1 94.75 358 ILE B N 1
ATOM 7185 C CA . ILE B 1 358 ? 8.062 -22.25 -28.844 1 94.75 358 ILE B CA 1
ATOM 7186 C C . ILE B 1 358 ? 8.391 -20.922 -28.172 1 94.75 358 ILE B C 1
ATOM 7188 O O . ILE B 1 358 ? 8.547 -20.844 -26.953 1 94.75 358 ILE B O 1
ATOM 7192 N N . PRO B 1 359 ? 8.586 -19.828 -28.938 1 96.06 359 PRO B N 1
ATOM 7193 C CA . PRO B 1 359 ? 8.656 -18.484 -28.359 1 96.06 359 PRO B CA 1
ATOM 7194 C C . PRO B 1 359 ? 7.293 -17.984 -27.891 1 96.06 359 PRO B C 1
ATOM 7196 O O . PRO B 1 359 ? 6.703 -17.109 -28.531 1 96.06 359 PRO B O 1
ATOM 7199 N N . GLN B 1 360 ? 6.867 -18.453 -26.781 1 96.38 360 GLN B N 1
ATOM 7200 C CA . GLN B 1 360 ? 5.516 -18.266 -26.266 1 96.38 360 GLN B CA 1
ATOM 7201 C C . GLN B 1 360 ? 5.137 -16.797 -26.219 1 96.38 360 GLN B C 1
ATOM 7203 O O . GLN B 1 360 ? 4.07 -16.406 -26.703 1 96.38 360 GLN B O 1
ATOM 7208 N N . ASN B 1 361 ? 6.008 -15.906 -25.609 1 96.88 361 ASN B N 1
ATOM 7209 C CA . ASN B 1 361 ? 5.758 -14.469 -25.531 1 96.88 361 ASN B CA 1
ATOM 7210 C C . ASN B 1 361 ? 5.5 -13.867 -26.906 1 96.88 361 ASN B C 1
ATOM 7212 O O . ASN B 1 361 ? 4.559 -13.086 -27.078 1 96.88 361 ASN B O 1
ATOM 7216 N N . ASP B 1 362 ? 6.277 -14.25 -27.906 1 98.25 362 ASP B N 1
ATOM 7217 C CA . ASP B 1 362 ? 6.184 -13.695 -29.25 1 98.25 362 ASP B CA 1
ATOM 7218 C C . ASP B 1 362 ? 4.934 -14.211 -29.969 1 98.25 362 ASP B C 1
ATOM 7220 O O . ASP B 1 362 ? 4.297 -13.469 -30.719 1 98.25 362 ASP B O 1
ATOM 7224 N N . LEU B 1 363 ? 4.625 -15.438 -29.719 1 98.38 363 LEU B N 1
ATOM 7225 C CA . LEU B 1 363 ? 3.428 -16.016 -30.312 1 98.38 363 LEU B CA 1
ATOM 7226 C C . LEU B 1 363 ? 2.172 -15.359 -29.75 1 98.38 363 LEU B C 1
ATOM 7228 O O . LEU B 1 363 ? 1.223 -15.086 -30.5 1 98.38 363 LEU B O 1
ATOM 7232 N N . LEU B 1 364 ? 2.18 -15.117 -28.469 1 98.62 364 LEU B N 1
ATOM 7233 C CA . LEU B 1 364 ? 1.024 -14.492 -27.828 1 98.62 364 LEU B CA 1
ATOM 7234 C C . LEU B 1 364 ? 0.84 -13.062 -28.297 1 98.62 364 LEU B C 1
ATOM 7236 O O . LEU B 1 364 ? -0.275 -12.531 -28.281 1 98.62 364 LEU B O 1
ATOM 7240 N N . ALA B 1 365 ? 1.903 -12.484 -28.75 1 98.31 365 ALA B N 1
ATOM 7241 C CA . ALA B 1 365 ? 1.863 -11.109 -29.234 1 98.31 365 ALA B CA 1
ATOM 7242 C C . ALA B 1 365 ? 1.349 -11.062 -30.672 1 98.31 365 ALA B C 1
ATOM 7244 O O . ALA B 1 365 ? 0.993 -9.992 -31.172 1 98.31 365 ALA B O 1
ATOM 7245 N N . HIS B 1 366 ? 1.327 -12.172 -31.391 1 98.19 366 HIS B N 1
ATOM 7246 C CA . HIS B 1 366 ? 0.963 -12.203 -32.812 1 98.19 366 HIS B CA 1
ATOM 7247 C C . HIS B 1 366 ? -0.473 -11.734 -33 1 98.19 366 HIS B C 1
ATOM 7249 O O . HIS B 1 366 ? -1.372 -12.125 -32.25 1 98.19 366 HIS B O 1
ATOM 7255 N N . PRO B 1 367 ? -0.722 -10.938 -33.969 1 96.94 367 PRO B N 1
ATOM 7256 C CA . PRO B 1 367 ? -2.059 -10.367 -34.156 1 96.94 367 PRO B CA 1
ATOM 7257 C C . PRO B 1 367 ? -3.113 -11.43 -34.469 1 96.94 367 PRO B C 1
ATOM 7259 O O . PRO B 1 367 ? -4.305 -11.203 -34.25 1 96.94 367 PRO B O 1
ATOM 7262 N N . LYS B 1 368 ? -2.713 -12.609 -34.906 1 98.12 368 LYS B N 1
ATOM 7263 C CA . LYS B 1 368 ? -3.658 -13.656 -35.281 1 98.12 368 LYS B CA 1
ATOM 7264 C C . LYS B 1 368 ? -3.912 -14.609 -34.125 1 98.12 368 LYS B C 1
ATOM 7266 O O . LYS B 1 368 ? -4.691 -15.555 -34.25 1 98.12 368 LYS B O 1
ATOM 7271 N N . THR B 1 369 ? -3.297 -14.391 -32.938 1 98.75 369 THR B N 1
ATOM 7272 C CA . THR B 1 369 ? -3.531 -15.242 -31.797 1 98.75 369 THR B CA 1
ATOM 7273 C C . THR B 1 369 ? -4.914 -14.984 -31.203 1 98.75 369 THR B C 1
ATOM 7275 O O . THR B 1 369 ? -5.227 -13.859 -30.812 1 98.75 369 THR B O 1
ATOM 7278 N N . ARG B 1 370 ? -5.672 -16.062 -31.094 1 98.69 370 ARG B N 1
ATOM 7279 C CA . ARG B 1 370 ? -7.055 -15.914 -30.641 1 98.69 370 ARG B CA 1
ATOM 7280 C C . ARG B 1 370 ? -7.207 -16.406 -29.203 1 98.69 370 ARG B C 1
ATOM 7282 O O . ARG B 1 370 ? -8.094 -15.953 -28.484 1 98.69 370 ARG B O 1
ATOM 7289 N N . ALA B 1 371 ? -6.371 -17.328 -28.812 1 98.81 371 ALA B N 1
ATOM 7290 C CA . ALA B 1 371 ? -6.48 -17.891 -27.469 1 98.81 371 ALA B CA 1
ATOM 7291 C C . ALA B 1 371 ? -5.168 -18.547 -27.047 1 98.81 371 ALA B C 1
ATOM 7293 O O . ALA B 1 371 ? -4.352 -18.922 -27.891 1 98.81 371 ALA B O 1
ATOM 7294 N N . PHE B 1 372 ? -4.965 -18.641 -25.781 1 98.88 372 PHE B N 1
ATOM 7295 C CA . PHE B 1 372 ? -3.838 -19.312 -25.141 1 98.88 372 PHE B CA 1
ATOM 7296 C C . PHE B 1 372 ? -4.316 -20.484 -24.297 1 98.88 372 PHE B C 1
ATOM 7298 O O . PHE B 1 372 ? -5.066 -20.297 -23.328 1 98.88 372 PHE B O 1
ATOM 7305 N N . ILE B 1 373 ? -4 -21.672 -24.672 1 98.56 373 ILE B N 1
ATOM 7306 C CA . ILE B 1 373 ? -4.23 -22.828 -23.812 1 98.56 373 ILE B CA 1
ATOM 7307 C C . ILE B 1 373 ? -3.029 -23.047 -22.906 1 98.56 373 ILE B C 1
ATOM 7309 O O . ILE B 1 373 ? -1.916 -23.297 -23.375 1 98.56 373 ILE B O 1
ATOM 7313 N N . THR B 1 374 ? -3.256 -22.969 -21.594 1 97.31 374 THR B N 1
ATOM 7314 C CA . THR B 1 374 ? -2.15 -22.922 -20.641 1 97.31 374 THR B CA 1
ATOM 7315 C C . THR B 1 374 ? -2.463 -23.766 -19.406 1 97.31 374 THR B C 1
ATOM 7317 O O . THR B 1 374 ? -3.629 -24.031 -19.109 1 97.31 374 THR B O 1
ATOM 7320 N N . HIS B 1 375 ? -1.448 -24.234 -18.781 1 95.5 375 HIS B N 1
ATOM 7321 C CA . HIS B 1 375 ? -1.646 -24.906 -17.5 1 95.5 375 HIS B CA 1
ATOM 7322 C C . HIS B 1 375 ? -1.92 -23.906 -16.391 1 95.5 375 HIS B C 1
ATOM 7324 O O . HIS B 1 375 ? -2.285 -24.297 -15.273 1 95.5 375 HIS B O 1
ATOM 7330 N N . GLY B 1 376 ? -1.693 -22.594 -16.672 1 96.38 376 GLY B N 1
ATOM 7331 C CA . GLY B 1 376 ? -2.07 -21.578 -15.703 1 96.38 376 GLY B CA 1
ATOM 7332 C C . GLY B 1 376 ? -0.923 -21.156 -14.805 1 96.38 376 GLY B C 1
ATOM 7333 O O . GLY B 1 376 ? -1.144 -20.656 -13.703 1 96.38 376 GLY B O 1
ATOM 7334 N N . GLY B 1 377 ? 0.349 -21.391 -15.25 1 95.56 377 GLY B N 1
ATOM 7335 C CA . GLY B 1 377 ? 1.478 -20.812 -14.531 1 95.56 377 GLY B CA 1
ATOM 7336 C C . GLY B 1 377 ? 1.486 -19.297 -14.547 1 95.56 377 GLY B C 1
ATOM 7337 O O . GLY B 1 377 ? 1.046 -18.688 -15.516 1 95.56 377 GLY B O 1
ATOM 7338 N N . THR B 1 378 ? 2.02 -18.703 -13.555 1 96.12 378 THR B N 1
ATOM 7339 C CA . THR B 1 378 ? 1.956 -17.266 -13.414 1 96.12 378 THR B CA 1
ATOM 7340 C C . THR B 1 378 ? 2.713 -16.562 -14.539 1 96.12 378 THR B C 1
ATOM 7342 O O . THR B 1 378 ? 2.291 -15.516 -15.023 1 96.12 378 THR B O 1
ATOM 7345 N N . ASN B 1 379 ? 3.877 -17.109 -14.961 1 95.5 379 ASN B N 1
ATOM 7346 C CA . ASN B 1 379 ? 4.633 -16.5 -16.047 1 95.5 379 ASN B CA 1
ATOM 7347 C C . ASN B 1 379 ? 3.824 -16.453 -17.344 1 95.5 379 ASN B C 1
ATOM 7349 O O . ASN B 1 379 ? 3.762 -15.43 -18.016 1 95.5 379 ASN B O 1
ATOM 7353 N N . GLY B 1 380 ? 3.242 -17.641 -17.688 1 96.62 380 GLY B N 1
ATOM 7354 C CA . GLY B 1 380 ? 2.418 -17.688 -18.891 1 96.62 380 GLY B CA 1
ATOM 7355 C C . GLY B 1 380 ? 1.206 -16.781 -18.828 1 96.62 380 GLY B C 1
ATOM 7356 O O . GLY B 1 380 ? 0.864 -16.125 -19.797 1 96.62 380 GLY B O 1
ATOM 7357 N N . ILE B 1 381 ? 0.591 -16.75 -17.688 1 98 381 ILE B N 1
ATOM 7358 C CA . ILE B 1 381 ? -0.579 -15.906 -17.5 1 98 381 ILE B CA 1
ATOM 7359 C C . ILE B 1 381 ? -0.193 -14.445 -17.703 1 98 381 ILE B C 1
ATOM 7361 O O . ILE B 1 381 ? -0.916 -13.688 -18.359 1 98 381 ILE B O 1
ATOM 7365 N N . TYR B 1 382 ? 0.93 -14.023 -17.188 1 98.31 382 TYR B N 1
ATOM 7366 C CA . TYR B 1 382 ? 1.333 -12.625 -17.328 1 98.31 382 TYR B CA 1
ATOM 7367 C C . TYR B 1 382 ? 1.696 -12.305 -18.766 1 98.31 382 TYR B C 1
ATOM 7369 O O . TYR B 1 382 ? 1.478 -11.188 -19.234 1 98.31 382 TYR B O 1
ATOM 7377 N N . GLU B 1 383 ? 2.26 -13.281 -19.484 1 98.25 383 GLU B N 1
ATOM 7378 C CA . GLU B 1 383 ? 2.467 -13.055 -20.906 1 98.25 383 GLU B CA 1
ATOM 7379 C C . GLU B 1 383 ? 1.139 -12.836 -21.625 1 98.25 383 GLU B C 1
ATOM 7381 O O . GLU B 1 383 ? 1.033 -11.977 -22.5 1 98.25 383 GLU B O 1
ATOM 7386 N N . ALA B 1 384 ? 0.18 -13.648 -21.25 1 98.75 384 ALA B N 1
ATOM 7387 C CA . ALA B 1 384 ? -1.15 -13.492 -21.844 1 98.75 384 ALA B CA 1
ATOM 7388 C C . ALA B 1 384 ? -1.752 -12.141 -21.469 1 98.75 384 ALA B C 1
ATOM 7390 O O . ALA B 1 384 ? -2.359 -11.477 -22.312 1 98.75 384 ALA B O 1
ATOM 7391 N N . ILE B 1 385 ? -1.601 -11.688 -20.219 1 98.81 385 ILE B N 1
ATOM 7392 C CA . ILE B 1 385 ? -2.07 -10.383 -19.781 1 98.81 385 ILE B CA 1
ATOM 7393 C C . ILE B 1 385 ? -1.34 -9.281 -20.547 1 98.81 385 ILE B C 1
ATOM 7395 O O . ILE B 1 385 ? -1.969 -8.352 -21.062 1 98.81 385 ILE B O 1
ATOM 7399 N N . TYR B 1 386 ? -0.066 -9.43 -20.656 1 98.69 386 TYR B N 1
ATOM 7400 C CA . TYR B 1 386 ? 0.781 -8.445 -21.312 1 98.69 386 TYR B CA 1
ATOM 7401 C C . TYR B 1 386 ? 0.303 -8.188 -22.734 1 98.69 386 TYR B C 1
ATOM 7403 O O . TYR B 1 386 ? 0.263 -7.035 -23.188 1 98.69 386 TYR B O 1
ATOM 7411 N N . HIS B 1 387 ? -0.114 -9.203 -23.453 1 98.75 387 HIS B N 1
ATOM 7412 C CA . HIS B 1 387 ? -0.461 -9.086 -24.859 1 98.75 387 HIS B CA 1
ATOM 7413 C C . HIS B 1 387 ? -1.972 -9.125 -25.062 1 98.75 387 HIS B C 1
ATOM 7415 O O . HIS B 1 387 ? -2.453 -9.062 -26.203 1 98.75 387 HIS B O 1
ATOM 7421 N N . GLY B 1 388 ? -2.781 -9.242 -23.984 1 98.75 388 GLY B N 1
ATOM 7422 C CA . GLY B 1 388 ? -4.234 -9.195 -24.047 1 98.75 388 GLY B CA 1
ATOM 7423 C C . GLY B 1 388 ? -4.836 -10.406 -24.734 1 98.75 388 GLY B C 1
ATOM 7424 O O . GLY B 1 388 ? -5.691 -10.266 -25.609 1 98.75 388 GLY B O 1
ATOM 7425 N N . VAL B 1 389 ? -4.391 -11.625 -24.328 1 98.88 389 VAL B N 1
ATOM 7426 C CA . VAL B 1 389 ? -4.867 -12.852 -24.953 1 98.88 389 VAL B CA 1
ATOM 7427 C C . VAL B 1 389 ? -5.734 -13.633 -23.969 1 98.88 389 VAL B C 1
ATOM 7429 O O . VAL B 1 389 ? -5.312 -13.906 -22.844 1 98.88 389 VAL B O 1
ATOM 7432 N N . PRO B 1 390 ? -6.977 -13.961 -24.328 1 98.81 390 PRO B N 1
ATOM 7433 C CA . PRO B 1 390 ? -7.797 -14.797 -23.453 1 98.81 390 PRO B CA 1
ATOM 7434 C C . PRO B 1 390 ? -7.281 -16.219 -23.344 1 98.81 390 PRO B C 1
ATOM 7436 O O . PRO B 1 390 ? -6.469 -16.656 -24.156 1 98.81 390 PRO B O 1
ATOM 7439 N N . MET B 1 391 ? -7.848 -17.031 -22.312 1 98.88 391 MET B N 1
ATOM 7440 C CA . MET B 1 391 ? -7.141 -18.281 -22 1 98.88 391 MET B CA 1
ATOM 7441 C C . MET B 1 391 ? -8.125 -19.406 -21.75 1 98.88 391 MET B C 1
ATOM 7443 O O . MET B 1 391 ? -9.25 -19.188 -21.312 1 98.88 391 MET B O 1
ATOM 7447 N N . VAL B 1 392 ? -7.715 -20.547 -22.078 1 98.81 392 VAL B N 1
ATOM 7448 C CA . VAL B 1 392 ? -8.273 -21.812 -21.594 1 98.81 392 VAL B CA 1
ATOM 7449 C C . VAL B 1 392 ? -7.266 -22.516 -20.703 1 98.81 392 VAL B C 1
ATOM 7451 O O . VAL B 1 392 ? -6.199 -22.938 -21.156 1 98.81 392 VAL B O 1
ATOM 7454 N N . GLY B 1 393 ? -7.656 -22.594 -19.469 1 98.25 393 GLY B N 1
ATOM 7455 C CA . GLY B 1 393 ? -6.734 -23.172 -18.5 1 98.25 393 GLY B CA 1
ATOM 7456 C C . GLY B 1 393 ? -6.965 -24.656 -18.266 1 98.25 393 GLY B C 1
ATOM 7457 O O . GLY B 1 393 ? -8.102 -25.094 -18.094 1 98.25 393 GLY B O 1
ATOM 7458 N N . ILE B 1 394 ? -5.887 -25.375 -18.281 1 96.19 394 ILE B N 1
ATOM 7459 C CA . ILE B 1 394 ? -5.852 -26.797 -17.906 1 96.19 394 ILE B CA 1
ATOM 7460 C C . ILE B 1 394 ? -4.816 -27 -16.797 1 96.19 394 ILE B C 1
ATOM 7462 O O . ILE B 1 394 ? -3.73 -27.516 -17.047 1 96.19 394 ILE B O 1
ATOM 7466 N N . PRO B 1 395 ? -5.211 -26.625 -15.586 1 94.81 395 PRO B N 1
ATOM 7467 C CA . PRO B 1 395 ? -4.219 -26.703 -14.508 1 94.81 395 PRO B CA 1
ATOM 7468 C C . PRO B 1 395 ? -3.787 -28.125 -14.211 1 94.81 395 PRO B C 1
ATOM 7470 O O . PRO B 1 395 ? -4.605 -29.047 -14.266 1 94.81 395 PRO B O 1
ATOM 7473 N N . MET B 1 396 ? -2.537 -28.25 -13.898 1 89.75 396 MET B N 1
ATOM 7474 C CA . MET B 1 396 ? -1.958 -29.562 -13.672 1 89.75 396 MET B CA 1
ATOM 7475 C C . MET B 1 396 ? -1.517 -29.734 -12.227 1 89.75 396 MET B C 1
ATOM 7477 O O . MET B 1 396 ? -1.636 -30.812 -11.656 1 89.75 396 MET B O 1
ATOM 7481 N N . PHE B 1 397 ? -0.986 -28.703 -11.664 1 87.5 397 PHE B N 1
ATOM 7482 C CA . PHE B 1 397 ? -0.453 -28.859 -10.32 1 87.5 397 PHE B CA 1
ATOM 7483 C C . PHE B 1 397 ? -0.293 -27.5 -9.633 1 87.5 397 PHE B C 1
ATOM 7485 O O . PHE B 1 397 ? -0.445 -26.453 -10.266 1 87.5 397 PHE B O 1
ATOM 7492 N N . ALA B 1 398 ? -0.059 -27.453 -8.359 1 89.06 398 ALA B N 1
ATOM 7493 C CA . ALA B 1 398 ? 0.387 -26.344 -7.52 1 89.06 398 ALA B CA 1
ATOM 7494 C C . ALA B 1 398 ? -0.583 -25.172 -7.602 1 89.06 398 ALA B C 1
ATOM 7496 O O . ALA B 1 398 ? -1.784 -25.328 -7.371 1 89.06 398 ALA B O 1
ATOM 7497 N N . ASP B 1 399 ? -0.029 -23.984 -7.973 1 93.06 399 ASP B N 1
ATOM 7498 C CA . ASP B 1 399 ? -0.8 -22.75 -7.867 1 93.06 399 ASP B CA 1
ATOM 7499 C C . ASP B 1 399 ? -1.647 -22.531 -9.117 1 93.06 399 ASP B C 1
ATOM 7501 O O . ASP B 1 399 ? -2.457 -21.594 -9.164 1 93.06 399 ASP B O 1
ATOM 7505 N N . GLN B 1 400 ? -1.584 -23.391 -10.055 1 95.88 400 GLN B N 1
ATOM 7506 C CA . GLN B 1 400 ? -2.184 -23.203 -11.367 1 95.88 400 GLN B CA 1
ATOM 7507 C C . GLN B 1 400 ? -3.701 -23.078 -11.273 1 95.88 400 GLN B C 1
ATOM 7509 O O . GLN B 1 400 ? -4.297 -22.156 -11.844 1 95.88 400 GLN B O 1
ATOM 7514 N N . PRO B 1 401 ? -4.363 -24.016 -10.484 1 95.56 401 PRO B N 1
ATOM 7515 C CA . PRO B 1 401 ? -5.812 -23.844 -10.367 1 95.56 401 PRO B CA 1
ATOM 7516 C C . PRO B 1 401 ? -6.199 -22.484 -9.758 1 95.56 401 PRO B C 1
ATOM 7518 O O . PRO B 1 401 ? -7.133 -21.844 -10.227 1 95.56 401 PRO B O 1
ATOM 7521 N N . ASP B 1 402 ? -5.5 -22.109 -8.75 1 97.19 402 ASP B N 1
ATOM 7522 C CA . ASP B 1 402 ? -5.785 -20.844 -8.078 1 97.19 402 ASP B CA 1
ATOM 7523 C C . ASP B 1 402 ? -5.543 -19.656 -9.016 1 97.19 402 ASP B C 1
ATOM 7525 O O . ASP B 1 402 ? -6.312 -18.703 -9.016 1 97.19 402 ASP B O 1
ATOM 7529 N N . ASN B 1 403 ? -4.496 -19.703 -9.781 1 98.19 403 ASN B N 1
ATOM 7530 C CA . ASN B 1 403 ? -4.211 -18.656 -10.758 1 98.19 403 ASN B CA 1
ATOM 7531 C C . ASN B 1 403 ? -5.355 -18.5 -11.758 1 98.19 403 ASN B C 1
ATOM 7533 O O . ASN B 1 403 ? -5.734 -17.391 -12.109 1 98.19 403 ASN B O 1
ATOM 7537 N N . LEU B 1 404 ? -5.832 -19.625 -12.172 1 98.38 404 LEU B N 1
ATOM 7538 C CA . LEU B 1 404 ? -6.875 -19.609 -13.188 1 98.38 404 LEU B CA 1
ATOM 7539 C C . LEU B 1 404 ? -8.195 -19.109 -12.602 1 98.38 404 LEU B C 1
ATOM 7541 O O . LEU B 1 404 ? -9 -18.5 -13.305 1 98.38 404 LEU B O 1
ATOM 7545 N N . VAL B 1 405 ? -8.414 -19.344 -11.312 1 98.44 405 VAL B N 1
ATOM 7546 C CA . VAL B 1 405 ? -9.586 -18.781 -10.641 1 98.44 405 VAL B CA 1
ATOM 7547 C C . VAL B 1 405 ? -9.531 -17.25 -10.695 1 98.44 405 VAL B C 1
ATOM 7549 O O . VAL B 1 405 ? -10.555 -16.594 -10.906 1 98.44 405 VAL B O 1
ATOM 7552 N N . HIS B 1 406 ? -8.383 -16.688 -10.484 1 98.5 406 HIS B N 1
ATOM 7553 C CA . HIS B 1 406 ? -8.219 -15.242 -10.586 1 98.5 406 HIS B CA 1
ATOM 7554 C C . HIS B 1 406 ? -8.578 -14.742 -11.984 1 98.5 406 HIS B C 1
ATOM 7556 O O . HIS B 1 406 ? -9.297 -13.75 -12.125 1 98.5 406 HIS B O 1
ATOM 7562 N N . MET B 1 407 ? -8.141 -15.438 -13.016 1 98.69 407 MET B N 1
ATOM 7563 C CA . MET B 1 407 ? -8.383 -15.016 -14.398 1 98.69 407 MET B CA 1
ATOM 7564 C C . MET B 1 407 ? -9.852 -15.203 -14.766 1 98.69 407 MET B C 1
ATOM 7566 O O . MET B 1 407 ? -10.406 -14.414 -15.539 1 98.69 407 MET B O 1
ATOM 7570 N N . MET B 1 408 ? -10.414 -16.297 -14.227 1 98.75 408 MET B N 1
ATOM 7571 C CA . MET B 1 408 ? -11.844 -16.5 -14.461 1 98.75 408 MET B CA 1
ATOM 7572 C C . MET B 1 408 ? -12.672 -15.391 -13.828 1 98.75 408 MET B C 1
ATOM 7574 O O . MET B 1 408 ? -13.609 -14.891 -14.438 1 98.75 408 MET B O 1
ATOM 7578 N N . ALA B 1 409 ? -12.258 -15.008 -12.625 1 98.31 409 ALA B N 1
ATOM 7579 C CA . ALA B 1 409 ? -12.961 -13.938 -11.922 1 98.31 409 ALA B CA 1
ATOM 7580 C C . ALA B 1 409 ? -12.883 -12.625 -12.711 1 98.31 409 ALA B C 1
ATOM 7582 O O . ALA B 1 409 ? -13.797 -11.797 -12.633 1 98.31 409 ALA B O 1
ATOM 7583 N N . LYS B 1 410 ? -11.898 -12.5 -13.5 1 98.12 410 LYS B N 1
ATOM 7584 C CA . LYS B 1 410 ? -11.695 -11.273 -14.266 1 98.12 410 LYS B CA 1
ATOM 7585 C C . LYS B 1 410 ? -12.242 -11.414 -15.68 1 98.12 410 LYS B C 1
ATOM 7587 O O . LYS B 1 410 ? -12.133 -10.484 -16.484 1 98.12 410 LYS B O 1
ATOM 7592 N N . GLY B 1 411 ? -12.766 -12.531 -16.031 1 98.5 411 GLY B N 1
ATOM 7593 C CA . GLY B 1 411 ? -13.492 -12.758 -17.281 1 98.5 411 GLY B CA 1
ATOM 7594 C C . GLY B 1 411 ? -12.586 -13.062 -18.453 1 98.5 411 GLY B C 1
ATOM 7595 O O . GLY B 1 411 ? -12.992 -12.922 -19.609 1 98.5 411 GLY B O 1
ATOM 7596 N N . ALA B 1 412 ? -11.32 -13.523 -18.141 1 98.81 412 ALA B N 1
ATOM 7597 C CA . ALA B 1 412 ? -10.359 -13.656 -19.234 1 98.81 412 ALA B CA 1
ATOM 7598 C C . ALA B 1 412 ? -10.008 -15.125 -19.484 1 98.81 412 ALA B C 1
ATOM 7600 O O . ALA B 1 412 ? -9.188 -15.43 -20.344 1 98.81 412 ALA B O 1
ATOM 7601 N N . ALA B 1 413 ? -10.695 -16.047 -18.719 1 98.88 413 ALA B N 1
ATOM 7602 C CA . ALA B 1 413 ? -10.312 -17.453 -18.875 1 98.88 413 ALA B CA 1
ATOM 7603 C C . ALA B 1 413 ? -11.477 -18.375 -18.547 1 98.88 413 ALA B C 1
ATOM 7605 O O . ALA B 1 413 ? -12.414 -17.984 -17.844 1 98.88 413 ALA B O 1
ATOM 7606 N N . VAL B 1 414 ? -11.375 -19.5 -19.125 1 98.69 414 VAL B N 1
ATOM 7607 C CA . VAL B 1 414 ? -12.141 -20.672 -18.672 1 98.69 414 VAL B CA 1
ATOM 7608 C C . VAL B 1 414 ? -11.195 -21.766 -18.203 1 98.69 414 VAL B C 1
ATOM 7610 O O . VAL B 1 414 ? -10.039 -21.828 -18.625 1 98.69 414 VAL B O 1
ATOM 7613 N N . MET B 1 415 ? -11.641 -22.516 -17.219 1 98.25 415 MET B N 1
ATOM 7614 C CA . MET B 1 415 ? -10.812 -23.594 -16.688 1 98.25 415 MET B CA 1
ATOM 7615 C C . MET B 1 415 ? -11.477 -24.938 -16.891 1 98.25 415 MET B C 1
ATOM 7617 O O . MET B 1 415 ? -12.688 -25.078 -16.703 1 98.25 415 MET B O 1
ATOM 7621 N N . VAL B 1 416 ? -10.727 -25.906 -17.391 1 97.25 416 VAL B N 1
ATOM 7622 C CA . VAL B 1 416 ? -11.227 -27.266 -17.547 1 97.25 416 VAL B CA 1
ATOM 7623 C C . VAL B 1 416 ? -10.328 -28.25 -16.781 1 97.25 416 VAL B C 1
ATOM 7625 O O . VAL B 1 416 ? -9.195 -27.906 -16.438 1 97.25 416 VAL B O 1
ATOM 7628 N N . ASN B 1 417 ? -10.867 -29.344 -16.469 1 93.62 417 ASN B N 1
ATOM 7629 C CA . ASN B 1 417 ? -10.125 -30.391 -15.766 1 93.62 417 ASN B CA 1
ATOM 7630 C C . ASN B 1 417 ? -9.703 -31.516 -16.719 1 93.62 417 ASN B C 1
ATOM 7632 O O . ASN B 1 417 ? -10.555 -32.219 -17.281 1 93.62 417 ASN B O 1
ATOM 7636 N N . LEU B 1 418 ? -8.469 -31.688 -16.828 1 90.25 418 LEU B N 1
ATOM 7637 C CA . LEU B 1 418 ? -7.898 -32.625 -17.797 1 90.25 418 LEU B CA 1
ATOM 7638 C C . LEU B 1 418 ? -8.445 -34.031 -17.578 1 90.25 418 LEU B C 1
ATOM 7640 O O . LEU B 1 418 ? -8.633 -34.781 -18.531 1 90.25 418 LEU B O 1
ATOM 7644 N N . ASN B 1 419 ? -8.703 -34.375 -16.328 1 89.75 419 ASN B N 1
ATOM 7645 C CA . ASN B 1 419 ? -9.094 -35.75 -16 1 89.75 419 ASN B CA 1
ATOM 7646 C C . ASN B 1 419 ? -10.57 -36 -16.297 1 89.75 419 ASN B C 1
ATOM 7648 O O . ASN B 1 419 ? -10.992 -37.156 -16.438 1 89.75 419 ASN B O 1
ATOM 7652 N N . PHE B 1 420 ? -11.305 -34.969 -16.453 1 91.75 420 PHE B N 1
ATOM 7653 C CA . PHE B 1 420 ? -12.75 -35.156 -16.562 1 91.75 420 PHE B CA 1
ATOM 7654 C C . PHE B 1 420 ? -13.281 -34.625 -17.875 1 91.75 420 PHE B C 1
ATOM 7656 O O . PHE B 1 420 ? -14.43 -34.875 -18.234 1 91.75 420 PHE B O 1
ATOM 7663 N N . ILE B 1 421 ? -12.422 -33.969 -18.594 1 92.19 421 ILE B N 1
ATOM 7664 C CA . ILE B 1 421 ? -12.891 -33.344 -19.828 1 92.19 421 ILE B CA 1
ATOM 7665 C C . ILE B 1 421 ? -12.758 -34.344 -20.984 1 92.19 421 ILE B C 1
ATOM 7667 O O . ILE B 1 421 ? -11.945 -35.281 -20.922 1 92.19 421 ILE B O 1
ATOM 7671 N N . ASN B 1 422 ? -13.648 -34.219 -21.938 1 96.06 422 ASN B N 1
ATOM 7672 C CA . ASN B 1 422 ? -13.516 -34.938 -23.188 1 96.06 422 ASN B CA 1
ATOM 7673 C C . ASN B 1 422 ? -13.18 -34 -24.344 1 96.06 422 ASN B C 1
ATOM 7675 O O . ASN B 1 422 ? -13.023 -32.812 -24.141 1 96.06 422 ASN B O 1
ATOM 7679 N N . ALA B 1 423 ? -13.008 -34.594 -25.453 1 97.75 423 ALA B N 1
ATOM 7680 C CA . ALA B 1 423 ? -12.586 -33.812 -26.609 1 97.75 423 ALA B CA 1
ATOM 7681 C C . ALA B 1 423 ? -13.609 -32.719 -26.938 1 97.75 423 ALA B C 1
ATOM 7683 O O . ALA B 1 423 ? -13.242 -31.578 -27.234 1 97.75 423 ALA B O 1
ATOM 7684 N N . GLU B 1 424 ? -14.859 -33.031 -26.844 1 98 424 GLU B N 1
ATOM 7685 C CA . GLU B 1 424 ? -15.922 -32.062 -27.141 1 98 424 GLU B CA 1
ATOM 7686 C C . GLU B 1 424 ? -15.938 -30.922 -26.125 1 98 424 GLU B C 1
ATOM 7688 O O . GLU B 1 424 ? -16.141 -29.766 -26.5 1 98 424 GLU B O 1
ATOM 7693 N N . GLY B 1 425 ? -15.75 -31.297 -24.922 1 97.81 425 GLY B N 1
ATOM 7694 C CA . GLY B 1 425 ? -15.703 -30.281 -23.875 1 97.81 425 GLY B CA 1
ATOM 7695 C C . GLY B 1 425 ? -14.562 -29.297 -24.062 1 97.81 425 GLY B C 1
ATOM 7696 O O . GLY B 1 425 ? -14.75 -28.094 -23.859 1 97.81 425 GLY B O 1
ATOM 7697 N N . LEU B 1 426 ? -13.406 -29.812 -24.359 1 98.25 426 LEU B N 1
ATOM 7698 C CA . LEU B 1 426 ? -12.266 -28.922 -24.594 1 98.25 426 LEU B CA 1
ATOM 7699 C C . LEU B 1 426 ? -12.492 -28.047 -25.812 1 98.25 426 LEU B C 1
ATOM 7701 O O . LEU B 1 426 ? -12.195 -26.859 -25.781 1 98.25 426 LEU B O 1
ATOM 7705 N N . ARG B 1 427 ? -12.977 -28.656 -26.891 1 98.38 427 ARG B N 1
ATOM 7706 C CA . ARG B 1 427 ? -13.32 -27.891 -28.094 1 98.38 427 ARG B CA 1
ATOM 7707 C C . ARG B 1 427 ? -14.289 -26.766 -27.75 1 98.38 427 ARG B C 1
ATOM 7709 O O . ARG B 1 427 ? -14.086 -25.625 -28.188 1 98.38 427 ARG B O 1
ATOM 7716 N N . ASP B 1 428 ? -15.273 -27.062 -26.969 1 98.5 428 ASP B N 1
ATOM 7717 C CA . ASP B 1 428 ? -16.297 -26.078 -26.625 1 98.5 428 ASP B CA 1
ATOM 7718 C C . ASP B 1 428 ? -15.695 -24.953 -25.781 1 98.5 428 ASP B C 1
ATOM 7720 O O . ASP B 1 428 ? -16.078 -23.781 -25.938 1 98.5 428 ASP B O 1
ATOM 7724 N N . ALA B 1 429 ? -14.812 -25.297 -24.844 1 98.62 429 ALA B N 1
ATOM 7725 C CA . ALA B 1 429 ? -14.141 -24.281 -24.031 1 98.62 429 ALA B CA 1
ATOM 7726 C C . ALA B 1 429 ? -13.328 -23.328 -24.906 1 98.62 429 ALA B C 1
ATOM 7728 O O . ALA B 1 429 ? -13.375 -22.109 -24.719 1 98.62 429 ALA B O 1
ATOM 7729 N N . ILE B 1 430 ? -12.625 -23.859 -25.859 1 98.75 430 ILE B N 1
ATOM 7730 C CA . ILE B 1 430 ? -11.812 -23.047 -26.766 1 98.75 430 ILE B CA 1
ATOM 7731 C C . ILE B 1 430 ? -12.719 -22.141 -27.594 1 98.75 430 ILE B C 1
ATOM 7733 O O . ILE B 1 430 ? -12.469 -20.953 -27.719 1 98.75 430 ILE B O 1
ATOM 7737 N N . ASN B 1 431 ? -13.789 -22.703 -28.109 1 98.62 431 ASN B N 1
ATOM 7738 C CA . ASN B 1 431 ? -14.727 -21.938 -28.906 1 98.62 431 ASN B CA 1
ATOM 7739 C C . ASN B 1 431 ? -15.367 -20.812 -28.094 1 98.62 431 ASN B C 1
ATOM 7741 O O . ASN B 1 431 ? -15.586 -19.719 -28.625 1 98.62 431 ASN B O 1
ATOM 7745 N N . THR B 1 432 ? -15.68 -21.141 -26.906 1 98.56 432 THR B N 1
ATOM 7746 C CA . THR B 1 432 ? -16.281 -20.141 -26.031 1 98.56 432 THR B CA 1
ATOM 7747 C C . THR B 1 432 ? -15.344 -18.938 -25.859 1 98.56 432 THR B C 1
ATOM 7749 O O . THR B 1 432 ? -15.758 -17.797 -26.047 1 98.56 432 THR B O 1
ATOM 7752 N N . VAL B 1 433 ? -14.117 -19.188 -25.578 1 98.62 433 VAL B N 1
ATOM 7753 C CA . VAL B 1 433 ? -13.133 -18.141 -25.312 1 98.62 433 VAL B CA 1
ATOM 7754 C C . VAL B 1 433 ? -12.891 -17.328 -26.578 1 98.62 433 VAL B C 1
ATOM 7756 O O . VAL B 1 433 ? -12.703 -16.109 -26.516 1 98.62 433 VAL B O 1
ATOM 7759 N N . ILE B 1 434 ? -12.945 -17.953 -27.734 1 98.5 434 ILE B N 1
ATOM 7760 C CA . ILE B 1 434 ? -12.609 -17.297 -28.984 1 98.5 434 ILE B CA 1
ATOM 7761 C C . ILE B 1 434 ? -13.82 -16.531 -29.516 1 98.5 434 ILE B C 1
ATOM 7763 O O . ILE B 1 434 ? -13.688 -15.414 -30.016 1 98.5 434 ILE B O 1
ATOM 7767 N N . ASN B 1 435 ? -14.984 -17.078 -29.328 1 98.06 435 ASN B N 1
ATOM 7768 C CA . ASN B 1 435 ? -16.156 -16.531 -30 1 98.06 435 ASN B CA 1
ATOM 7769 C C . ASN B 1 435 ? -16.906 -15.547 -29.109 1 98.06 435 ASN B C 1
ATOM 7771 O O . ASN B 1 435 ? -17.625 -14.68 -29.609 1 98.06 435 ASN B O 1
ATOM 7775 N N . ASP B 1 436 ? -16.875 -15.766 -27.844 1 98.5 436 ASP B N 1
ATOM 7776 C CA . ASP B 1 436 ? -17.422 -14.758 -26.938 1 98.5 436 ASP B CA 1
ATOM 7777 C C . ASP B 1 436 ? -16.469 -13.586 -26.781 1 98.5 436 ASP B C 1
ATOM 7779 O O . ASP B 1 436 ? -15.453 -13.688 -26.078 1 98.5 436 ASP B O 1
ATOM 7783 N N . LYS B 1 437 ? -16.828 -12.508 -27.281 1 98.06 437 LYS B N 1
ATOM 7784 C CA . LYS B 1 437 ? -15.961 -11.336 -27.391 1 98.06 437 LYS B CA 1
ATOM 7785 C C . LYS B 1 437 ? -15.602 -10.789 -26.016 1 98.06 437 LYS B C 1
ATOM 7787 O O . LYS B 1 437 ? -14.625 -10.055 -25.875 1 98.06 437 LYS B O 1
ATOM 7792 N N . SER B 1 438 ? -16.391 -11.109 -25.031 1 98.62 438 SER B N 1
ATOM 7793 C CA . SER B 1 438 ? -16.156 -10.57 -23.688 1 98.62 438 SER B CA 1
ATOM 7794 C C . SER B 1 438 ? -14.812 -11.039 -23.141 1 98.62 438 SER B C 1
ATOM 7796 O O . SER B 1 438 ? -14.148 -10.32 -22.391 1 98.62 438 SER B O 1
ATOM 7798 N N . TYR B 1 439 ? -14.391 -12.227 -23.516 1 98.81 439 TYR B N 1
ATOM 7799 C CA . TYR B 1 439 ? -13.109 -12.742 -23.031 1 98.81 439 TYR B CA 1
ATOM 7800 C C . TYR B 1 439 ? -11.953 -11.922 -23.578 1 98.81 439 TYR B C 1
ATOM 7802 O O . TYR B 1 439 ? -11.039 -11.547 -22.844 1 98.81 439 TYR B O 1
ATOM 7810 N N . LYS B 1 440 ? -11.977 -11.664 -24.844 1 98.69 440 LYS B N 1
ATOM 7811 C CA . LYS B 1 440 ? -10.945 -10.836 -25.453 1 98.69 440 LYS B CA 1
ATOM 7812 C C . LYS B 1 440 ? -10.984 -9.414 -24.891 1 98.69 440 LYS B C 1
ATOM 7814 O O . LYS B 1 440 ? -9.938 -8.828 -24.625 1 98.69 440 LYS B O 1
ATOM 7819 N N . GLU B 1 441 ? -12.18 -8.891 -24.75 1 98.44 441 GLU B N 1
ATOM 7820 C CA . GLU B 1 441 ? -12.328 -7.543 -24.203 1 98.44 441 GLU B CA 1
ATOM 7821 C C . GLU B 1 441 ? -11.75 -7.457 -22.797 1 98.44 441 GLU B C 1
ATOM 7823 O O . GLU B 1 441 ? -11.062 -6.496 -22.453 1 98.44 441 GLU B O 1
ATOM 7828 N N . ASN B 1 442 ? -12 -8.453 -22.016 1 98.56 442 ASN B N 1
ATOM 7829 C CA . ASN B 1 442 ? -11.484 -8.477 -20.656 1 98.56 442 ASN B CA 1
ATOM 7830 C C . ASN B 1 442 ? -9.969 -8.656 -20.625 1 98.56 442 ASN B C 1
ATOM 7832 O O . ASN B 1 442 ? -9.281 -8.047 -19.812 1 98.56 442 ASN B O 1
ATOM 7836 N N . ALA B 1 443 ? -9.477 -9.508 -21.469 1 98.75 443 ALA B N 1
ATOM 7837 C CA . ALA B 1 443 ? -8.031 -9.68 -21.562 1 98.75 443 ALA B CA 1
ATOM 7838 C C . ALA B 1 443 ? -7.34 -8.375 -21.953 1 98.75 443 ALA B C 1
ATOM 7840 O O . ALA B 1 443 ? -6.289 -8.031 -21.406 1 98.75 443 ALA B O 1
ATOM 7841 N N . MET B 1 444 ? -7.945 -7.664 -22.828 1 98.38 444 MET B N 1
ATOM 7842 C CA . MET B 1 444 ? -7.395 -6.387 -23.266 1 98.38 444 MET B CA 1
ATOM 7843 C C . MET B 1 444 ? -7.461 -5.352 -22.156 1 98.38 444 MET B C 1
ATOM 7845 O O . MET B 1 444 ? -6.566 -4.52 -22.016 1 98.38 444 MET B O 1
ATOM 7849 N N . ARG B 1 445 ? -8.547 -5.406 -21.453 1 97.12 445 ARG B N 1
ATOM 7850 C CA . ARG B 1 445 ? -8.656 -4.535 -20.281 1 97.12 445 ARG B CA 1
ATOM 7851 C C . ARG B 1 445 ? -7.527 -4.797 -19.297 1 97.12 445 ARG B C 1
ATOM 7853 O O . ARG B 1 445 ? -6.91 -3.861 -18.781 1 97.12 445 ARG B O 1
ATOM 7860 N N . LEU B 1 446 ? -7.242 -6.062 -19.031 1 98.12 446 LEU B N 1
ATOM 7861 C CA . LEU B 1 446 ? -6.156 -6.426 -18.125 1 98.12 446 LEU B CA 1
ATOM 7862 C C . LEU B 1 446 ? -4.809 -5.973 -18.688 1 98.12 446 LEU B C 1
ATOM 7864 O O . LEU B 1 446 ? -3.941 -5.523 -17.938 1 98.12 446 LEU B O 1
ATOM 7868 N N . SER B 1 447 ? -4.641 -6.141 -19.953 1 98.44 447 SER B N 1
ATOM 7869 C CA . SER B 1 447 ? -3.424 -5.68 -20.609 1 98.44 447 SER B CA 1
ATOM 7870 C C . SER B 1 447 ? -3.232 -4.18 -20.422 1 98.44 447 SER B C 1
ATOM 7872 O O . SER B 1 447 ? -2.121 -3.719 -20.156 1 98.44 447 SER B O 1
ATOM 7874 N N . LYS B 1 448 ? -4.289 -3.439 -20.578 1 96.94 448 LYS B N 1
ATOM 7875 C CA . LYS B 1 448 ? -4.234 -1.994 -20.375 1 96.94 448 LYS B CA 1
ATOM 7876 C C . LYS B 1 448 ? -3.826 -1.65 -18.953 1 96.94 448 LYS B C 1
ATOM 7878 O O . LYS B 1 448 ? -3 -0.761 -18.734 1 96.94 448 LYS B O 1
ATOM 7883 N N . ILE B 1 449 ? -4.391 -2.32 -18.016 1 95.81 449 ILE B N 1
ATOM 7884 C CA . ILE B 1 449 ? -4.051 -2.111 -16.609 1 95.81 449 ILE B CA 1
ATOM 7885 C C . ILE B 1 449 ? -2.572 -2.414 -16.391 1 95.81 449 ILE B C 1
ATOM 7887 O O . ILE B 1 449 ? -1.871 -1.656 -15.711 1 95.81 449 ILE B O 1
ATOM 7891 N N . HIS B 1 450 ? -2.131 -3.494 -17 1 97.75 450 HIS B N 1
ATOM 7892 C CA . HIS B 1 450 ? -0.743 -3.924 -16.859 1 97.75 450 HIS B CA 1
ATOM 7893 C C . HIS B 1 450 ? 0.217 -2.846 -17.344 1 97.75 450 HIS B C 1
ATOM 7895 O O . HIS B 1 450 ? 1.261 -2.611 -16.734 1 97.75 450 HIS B O 1
ATOM 7901 N N . HIS B 1 451 ? -0.146 -2.186 -18.406 1 97.31 451 HIS B N 1
ATOM 7902 C CA . HIS B 1 451 ? 0.764 -1.248 -19.062 1 97.31 451 HIS B CA 1
ATOM 7903 C C . HIS B 1 451 ? 0.571 0.167 -18.516 1 97.31 451 HIS B C 1
ATOM 7905 O O . HIS B 1 451 ? 1.388 1.052 -18.797 1 97.31 451 HIS B O 1
ATOM 7911 N N . ASP B 1 452 ? -0.55 0.372 -17.781 1 96.44 452 ASP B N 1
ATOM 7912 C CA . ASP B 1 452 ? -0.862 1.7 -17.25 1 96.44 452 ASP B CA 1
ATOM 7913 C C . ASP B 1 452 ? -0.364 1.861 -15.82 1 96.44 452 ASP B C 1
ATOM 7915 O O . ASP B 1 452 ? -1.163 1.973 -14.891 1 96.44 452 ASP B O 1
ATOM 7919 N N . ARG B 1 453 ? 0.851 1.913 -15.594 1 94.31 453 ARG B N 1
ATOM 7920 C CA . ARG B 1 453 ? 1.523 2.113 -14.312 1 94.31 453 ARG B CA 1
ATOM 7921 C C . ARG B 1 453 ? 2.689 3.086 -14.453 1 94.31 453 ARG B C 1
ATOM 7923 O O . ARG B 1 453 ? 3.176 3.324 -15.562 1 94.31 453 ARG B O 1
ATOM 7930 N N . PRO B 1 454 ? 3.127 3.705 -13.391 1 92.81 454 PRO B N 1
ATOM 7931 C CA . PRO B 1 454 ? 4.164 4.734 -13.461 1 92.81 454 PRO B CA 1
ATOM 7932 C C . PRO B 1 454 ? 5.484 4.207 -14.023 1 92.81 454 PRO B C 1
ATOM 7934 O O . PRO B 1 454 ? 6.219 4.949 -14.688 1 92.81 454 PRO B O 1
ATOM 7937 N N . MET B 1 455 ? 5.773 2.963 -13.727 1 94.69 455 MET B N 1
ATOM 7938 C CA . MET B 1 455 ? 7.02 2.309 -14.117 1 94.69 455 MET B CA 1
ATOM 7939 C C . MET B 1 455 ? 6.777 0.849 -14.484 1 94.69 455 MET B C 1
ATOM 7941 O O . MET B 1 455 ? 5.934 0.185 -13.883 1 94.69 455 MET B O 1
ATOM 7945 N N . SER B 1 456 ? 7.539 0.373 -15.523 1 96.38 456 SER B N 1
ATOM 7946 C CA . SER B 1 456 ? 7.387 -1.038 -15.859 1 96.38 456 SER B CA 1
ATOM 7947 C C . SER B 1 456 ? 7.75 -1.932 -14.68 1 96.38 456 SER B C 1
ATOM 7949 O O . SER B 1 456 ? 8.539 -1.538 -13.82 1 96.38 456 SER B O 1
ATOM 7951 N N . PRO B 1 457 ? 7.203 -3.105 -14.641 1 97.44 457 PRO B N 1
ATOM 7952 C CA . PRO B 1 457 ? 7.512 -3.998 -13.523 1 97.44 457 PRO B CA 1
ATOM 7953 C C . PRO B 1 457 ? 9.008 -4.262 -13.367 1 97.44 457 PRO B C 1
ATOM 7955 O O . PRO B 1 457 ? 9.531 -4.246 -12.25 1 97.44 457 PRO B O 1
ATOM 7958 N N . ARG B 1 458 ? 9.68 -4.508 -14.445 1 97.38 458 ARG B N 1
ATOM 7959 C CA . ARG B 1 458 ? 11.117 -4.766 -14.414 1 97.38 458 ARG B CA 1
ATOM 7960 C C . ARG B 1 458 ? 11.883 -3.57 -13.859 1 97.38 458 ARG B C 1
ATOM 7962 O O . ARG B 1 458 ? 12.734 -3.723 -12.977 1 97.38 458 ARG B O 1
ATOM 7969 N N . ASP B 1 459 ? 11.57 -2.379 -14.352 1 97.06 459 ASP B N 1
ATOM 7970 C CA . ASP B 1 459 ? 12.258 -1.171 -13.898 1 97.06 459 ASP B CA 1
ATOM 7971 C C . ASP B 1 459 ? 11.953 -0.888 -12.43 1 97.06 459 ASP B C 1
ATOM 7973 O O . ASP B 1 459 ? 12.812 -0.39 -11.695 1 97.06 459 ASP B O 1
ATOM 7977 N N . GLU B 1 460 ? 10.734 -1.153 -12.055 1 97.81 460 GLU B N 1
ATOM 7978 C CA . GLU B 1 460 ? 10.375 -0.945 -10.656 1 97.81 460 GLU B CA 1
ATOM 7979 C C . GLU B 1 460 ? 11.156 -1.891 -9.742 1 97.81 460 GLU B C 1
ATOM 7981 O O . GLU B 1 460 ? 11.625 -1.485 -8.68 1 97.81 460 GLU B O 1
ATOM 7986 N N . ALA B 1 461 ? 11.234 -3.148 -10.164 1 98.5 461 ALA B N 1
ATOM 7987 C CA . ALA B 1 461 ? 12.031 -4.105 -9.391 1 98.5 461 ALA B CA 1
ATOM 7988 C C . ALA B 1 461 ? 13.469 -3.625 -9.242 1 98.5 461 ALA B C 1
ATOM 7990 O O . ALA B 1 461 ? 14.016 -3.619 -8.141 1 98.5 461 ALA B O 1
ATOM 7991 N N . VAL B 1 462 ? 14.047 -3.191 -10.344 1 98.25 462 VAL B N 1
ATOM 7992 C CA . VAL B 1 462 ? 15.43 -2.727 -10.352 1 98.25 462 VAL B CA 1
ATOM 7993 C C . VAL B 1 462 ? 15.562 -1.493 -9.461 1 98.25 462 VAL B C 1
ATOM 7995 O O . VAL B 1 462 ? 16.531 -1.375 -8.695 1 98.25 462 VAL B O 1
ATOM 7998 N N . PHE B 1 463 ? 14.656 -0.583 -9.531 1 98.12 463 PHE B N 1
ATOM 7999 C CA . PHE B 1 463 ? 14.68 0.624 -8.711 1 98.12 463 PHE B CA 1
ATOM 8000 C C . PHE B 1 463 ? 14.773 0.272 -7.234 1 98.12 463 PHE B C 1
ATOM 8002 O O . PHE B 1 463 ? 15.609 0.822 -6.508 1 98.12 463 PHE B O 1
ATOM 8009 N N . TRP B 1 464 ? 13.922 -0.62 -6.773 1 98.38 464 TRP B N 1
ATOM 8010 C CA . TRP B 1 464 ? 13.844 -0.905 -5.344 1 98.38 464 TRP B CA 1
ATOM 8011 C C . TRP B 1 464 ? 15.055 -1.715 -4.883 1 98.38 464 TRP B C 1
ATOM 8013 O O . TRP B 1 464 ? 15.484 -1.604 -3.73 1 98.38 464 TRP B O 1
ATOM 8023 N N . ILE B 1 465 ? 15.586 -2.551 -5.789 1 98.62 465 ILE B N 1
ATOM 8024 C CA . ILE B 1 465 ? 16.844 -3.223 -5.477 1 98.62 465 ILE B CA 1
ATOM 8025 C C . ILE B 1 465 ? 17.953 -2.188 -5.281 1 98.62 465 ILE B C 1
ATOM 8027 O O . ILE B 1 465 ? 18.656 -2.207 -4.273 1 98.62 465 ILE B O 1
ATOM 8031 N N . GLU B 1 466 ? 18.078 -1.268 -6.195 1 98.12 466 GLU B N 1
ATOM 8032 C CA . GLU B 1 466 ? 19.078 -0.203 -6.102 1 98.12 466 GLU B CA 1
ATOM 8033 C C . GLU B 1 466 ? 18.812 0.692 -4.895 1 98.12 466 GLU B C 1
ATOM 8035 O O . GLU B 1 466 ? 19.75 1.122 -4.219 1 98.12 466 GLU B O 1
ATOM 8040 N N . PHE B 1 467 ? 17.562 1.006 -4.703 1 97.56 467 PHE B N 1
ATOM 8041 C CA . PHE B 1 467 ? 17.156 1.781 -3.539 1 97.56 467 PHE B CA 1
ATOM 8042 C C . PHE B 1 467 ? 17.703 1.165 -2.256 1 97.56 467 PHE B C 1
ATOM 8044 O O . PHE B 1 467 ? 18.234 1.872 -1.402 1 97.56 467 PHE B O 1
ATOM 8051 N N . THR B 1 468 ? 17.5 -0.145 -2.131 1 98 468 THR B N 1
ATOM 8052 C CA . THR B 1 468 ? 17.922 -0.868 -0.939 1 98 468 THR B CA 1
ATOM 8053 C C . THR B 1 468 ? 19.438 -0.814 -0.788 1 98 468 THR B C 1
ATOM 8055 O O . THR B 1 468 ? 19.953 -0.668 0.324 1 98 468 THR B O 1
ATOM 8058 N N . MET B 1 469 ? 20.156 -0.853 -1.901 1 96.94 469 MET B N 1
ATOM 8059 C CA . MET B 1 469 ? 21.625 -0.762 -1.872 1 96.94 469 MET B CA 1
ATOM 8060 C C . MET B 1 469 ? 22.062 0.639 -1.472 1 96.94 469 MET B C 1
ATOM 8062 O O . MET B 1 469 ? 22.891 0.797 -0.569 1 96.94 469 MET B O 1
ATOM 8066 N N . ARG B 1 470 ? 21.453 1.617 -2.066 1 93.62 470 ARG B N 1
ATOM 8067 C CA . ARG B 1 470 ? 21.859 3.002 -1.849 1 93.62 470 ARG B CA 1
ATOM 8068 C C . ARG B 1 470 ? 21.594 3.43 -0.409 1 93.62 470 ARG B C 1
ATOM 8070 O O . ARG B 1 470 ? 22.359 4.223 0.156 1 93.62 470 ARG B O 1
ATOM 8077 N N . ASN B 1 471 ? 20.578 2.852 0.166 1 94.5 471 ASN B N 1
ATOM 8078 C CA . ASN B 1 471 ? 20.156 3.279 1.499 1 94.5 471 ASN B CA 1
ATOM 8079 C C . ASN B 1 471 ? 20.594 2.279 2.566 1 94.5 471 ASN B C 1
ATOM 8081 O O . ASN B 1 471 ? 20.297 2.453 3.748 1 94.5 471 ASN B O 1
ATOM 8085 N N . LYS B 1 472 ? 21.297 1.203 2.156 1 95.19 472 LYS B N 1
ATOM 8086 C CA . LYS B 1 472 ? 21.75 0.159 3.066 1 95.19 472 LYS B CA 1
ATOM 8087 C C . LYS B 1 472 ? 20.594 -0.436 3.857 1 95.19 472 LYS B C 1
ATOM 8089 O O . LYS B 1 472 ? 20.672 -0.559 5.082 1 95.19 472 LYS B O 1
ATOM 8094 N N . GLY B 1 473 ? 19.531 -0.648 3.104 1 96.94 473 GLY B N 1
ATOM 8095 C CA . GLY B 1 473 ? 18.312 -1.194 3.686 1 96.94 473 GLY B CA 1
ATOM 8096 C C . GLY B 1 473 ? 17.109 -0.298 3.494 1 96.94 473 GLY B C 1
ATOM 8097 O O . GLY B 1 473 ? 17.109 0.577 2.627 1 96.94 473 GLY B O 1
ATOM 8098 N N . ALA B 1 474 ? 16 -0.59 4.188 1 97.25 474 ALA B N 1
ATOM 8099 C CA . ALA B 1 474 ? 14.766 0.173 4.121 1 97.25 474 ALA B CA 1
ATOM 8100 C C . ALA B 1 474 ? 14.062 0.2 5.477 1 97.25 474 ALA B C 1
ATOM 8102 O O . ALA B 1 474 ? 12.859 -0.066 5.562 1 97.25 474 ALA B O 1
ATOM 8103 N N . LYS B 1 475 ? 14.758 0.521 6.438 1 95.25 475 LYS B N 1
ATOM 8104 C CA . LYS B 1 475 ? 14.258 0.442 7.805 1 95.25 475 LYS B CA 1
ATOM 8105 C C . LYS B 1 475 ? 13.102 1.411 8.023 1 95.25 475 LYS B C 1
ATOM 8107 O O . LYS B 1 475 ? 12.18 1.123 8.789 1 95.25 475 LYS B O 1
ATOM 8112 N N . HIS B 1 476 ? 13.125 2.549 7.367 1 95.75 476 HIS B N 1
ATOM 8113 C CA . HIS B 1 476 ? 12.109 3.574 7.559 1 95.75 476 HIS B CA 1
ATOM 8114 C C . HIS B 1 476 ? 10.766 3.135 6.988 1 95.75 476 HIS B C 1
ATOM 8116 O O . HIS B 1 476 ? 9.734 3.76 7.254 1 95.75 476 HIS B O 1
ATOM 8122 N N . LEU B 1 477 ? 10.727 2.02 6.227 1 97.94 477 LEU B N 1
ATOM 8123 C CA . LEU B 1 477 ? 9.492 1.506 5.645 1 97.94 477 LEU B CA 1
ATOM 8124 C C . LEU B 1 477 ? 8.922 0.375 6.492 1 97.94 477 LEU B C 1
ATOM 8126 O O . LEU B 1 477 ? 7.812 -0.103 6.23 1 97.94 477 LEU B O 1
ATOM 8130 N N . ARG B 1 478 ? 9.641 -0.071 7.492 1 97.25 478 ARG B N 1
ATOM 8131 C CA . ARG B 1 478 ? 9.258 -1.196 8.336 1 97.25 478 ARG B CA 1
ATOM 8132 C C . ARG B 1 478 ? 8.211 -0.776 9.367 1 97.25 478 ARG B C 1
ATOM 8134 O O . ARG B 1 478 ? 8.383 0.226 10.062 1 97.25 478 ARG B O 1
ATOM 8141 N N . VAL B 1 479 ? 7.113 -1.479 9.469 1 98 479 VAL B N 1
ATOM 8142 C CA . VAL B 1 479 ? 6.047 -1.143 10.414 1 98 479 VAL B CA 1
ATOM 8143 C C . VAL B 1 479 ? 6.395 -1.674 11.797 1 98 479 VAL B C 1
ATOM 8145 O O . VAL B 1 479 ? 7.113 -2.67 11.93 1 98 479 VAL B O 1
ATOM 8148 N N . GLN B 1 480 ? 5.875 -1.041 12.797 1 97.69 480 GLN B N 1
ATOM 8149 C CA . GLN B 1 480 ? 6.164 -1.397 14.188 1 97.69 480 GLN B CA 1
ATOM 8150 C C . GLN B 1 480 ? 5.445 -2.682 14.586 1 97.69 480 GLN B C 1
ATOM 8152 O O . GLN B 1 480 ? 5.727 -3.252 15.641 1 97.69 480 GLN B O 1
ATOM 8157 N N . ALA B 1 481 ? 4.586 -3.178 13.734 1 97.62 481 ALA B N 1
ATOM 8158 C CA . ALA B 1 481 ? 3.916 -4.453 13.977 1 97.62 481 ALA B CA 1
ATOM 8159 C C . ALA B 1 481 ? 4.926 -5.562 14.242 1 97.62 481 ALA B C 1
ATOM 8161 O O . ALA B 1 481 ? 4.645 -6.504 14.984 1 97.62 481 ALA B O 1
ATOM 8162 N N . HIS B 1 482 ? 6.109 -5.492 13.68 1 97.5 482 HIS B N 1
ATOM 8163 C CA . HIS B 1 482 ? 7.152 -6.504 13.812 1 97.5 482 HIS B CA 1
ATOM 8164 C C . HIS B 1 482 ? 7.605 -6.645 15.258 1 97.5 482 HIS B C 1
ATOM 8166 O O . HIS B 1 482 ? 8.195 -7.664 15.633 1 97.5 482 HIS B O 1
ATOM 8172 N N . GLU B 1 483 ? 7.328 -5.633 16.062 1 96.88 483 GLU B N 1
ATOM 8173 C CA . GLU B 1 483 ? 7.82 -5.621 17.438 1 96.88 483 GLU B CA 1
ATOM 8174 C C . GLU B 1 483 ? 6.715 -5.988 18.422 1 96.88 483 GLU B C 1
ATOM 8176 O O . GLU B 1 483 ? 6.918 -5.953 19.641 1 96.88 483 GLU B O 1
ATOM 8181 N N . LEU B 1 484 ? 5.559 -6.332 17.906 1 97.62 484 LEU B N 1
ATOM 8182 C CA . LEU B 1 484 ? 4.406 -6.613 18.766 1 97.62 484 LEU B CA 1
ATOM 8183 C C . LEU B 1 484 ? 4.121 -8.109 18.812 1 97.62 484 LEU B C 1
ATOM 8185 O O . LEU B 1 484 ? 4.293 -8.812 17.812 1 97.62 484 LEU B O 1
ATOM 8189 N N . THR B 1 485 ? 3.713 -8.578 19.969 1 96.12 485 THR B N 1
ATOM 8190 C CA . THR B 1 485 ? 3.127 -9.906 20.031 1 96.12 485 THR B CA 1
ATOM 8191 C C . THR B 1 485 ? 1.742 -9.93 19.391 1 96.12 485 THR B C 1
ATOM 8193 O O . THR B 1 485 ? 1.159 -8.875 19.125 1 96.12 485 THR B O 1
ATOM 8196 N N . TRP B 1 486 ? 1.293 -11.148 19.156 1 93.25 486 TRP B N 1
ATOM 8197 C CA . TRP B 1 486 ? 0.005 -11.273 18.484 1 93.25 486 TRP B CA 1
ATOM 8198 C C . TRP B 1 486 ? -1.109 -10.641 19.312 1 93.25 486 TRP B C 1
ATOM 8200 O O . TRP B 1 486 ? -2.023 -10.023 18.766 1 93.25 486 TRP B O 1
ATOM 8210 N N . TYR B 1 487 ? -1.082 -10.797 20.625 1 96 487 TYR B N 1
ATOM 8211 C CA . TYR B 1 487 ? -2.156 -10.258 21.453 1 96 487 TYR B CA 1
ATOM 8212 C C . TYR B 1 487 ? -2.029 -8.75 21.609 1 96 487 TYR B C 1
ATOM 8214 O O . TYR B 1 487 ? -3.029 -8.047 21.781 1 96 487 TYR B O 1
ATOM 8222 N N . GLN B 1 488 ? -0.784 -8.133 21.469 1 97.81 488 GLN B N 1
ATOM 8223 C CA . GLN B 1 488 ? -0.604 -6.688 21.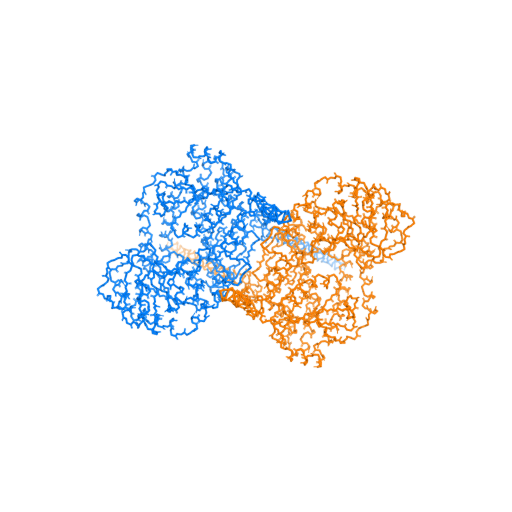453 1 97.81 488 GLN B CA 1
ATOM 8224 C C . GLN B 1 488 ? -1.112 -6.098 20.141 1 97.81 488 GLN B C 1
ATOM 8226 O O . GLN B 1 488 ? -1.771 -5.055 20.125 1 97.81 488 GLN B O 1
ATOM 8231 N N . TYR B 1 489 ? -0.784 -6.832 19.078 1 96.56 489 TYR B N 1
ATOM 8232 C CA . TYR B 1 489 ? -1.203 -6.387 17.75 1 96.56 489 TYR B CA 1
ATOM 8233 C C . TYR B 1 489 ? -2.711 -6.172 17.703 1 96.56 489 TYR B C 1
ATOM 8235 O O . TYR B 1 489 ? -3.186 -5.172 17.156 1 96.56 489 TYR B O 1
ATOM 8243 N N . HIS B 1 490 ? -3.473 -7.055 18.312 1 94.94 490 HIS B N 1
ATOM 8244 C CA . HIS B 1 490 ? -4.93 -6.992 18.266 1 94.94 490 HIS B CA 1
ATOM 8245 C C . HIS B 1 490 ? -5.496 -6.238 19.453 1 94.94 490 HIS B C 1
ATOM 8247 O O . HIS B 1 490 ? -6.707 -6.254 19.688 1 94.94 490 HIS B O 1
ATOM 8253 N N . SER B 1 491 ? -4.66 -5.609 20.281 1 97.88 491 SER B N 1
ATOM 8254 C CA . SER B 1 491 ? -5.035 -4.805 21.438 1 97.88 491 SER B CA 1
ATOM 8255 C C . SER B 1 491 ? -5.832 -5.629 22.453 1 97.88 491 SER B C 1
ATOM 8257 O O . SER B 1 491 ? -6.734 -5.105 23.109 1 97.88 491 SER B O 1
ATOM 8259 N N . LEU B 1 492 ? -5.512 -6.941 22.484 1 97.06 492 LEU B N 1
ATOM 8260 C CA . LEU B 1 492 ? -6.23 -7.801 23.422 1 97.06 492 LEU B CA 1
ATOM 8261 C C . LEU B 1 492 ? -5.828 -7.496 24.859 1 97.06 492 LEU B C 1
ATOM 8263 O O . LEU B 1 492 ? -6.648 -7.613 25.781 1 97.06 492 LEU B O 1
ATOM 8267 N N . ASP B 1 493 ? -4.527 -7.172 25.062 1 98.06 493 ASP B N 1
ATOM 8268 C CA . ASP B 1 493 ? -4.086 -6.766 26.391 1 98.06 493 ASP B CA 1
ATOM 8269 C C . ASP B 1 493 ? -4.809 -5.5 26.844 1 98.06 493 ASP B C 1
ATOM 8271 O O . ASP B 1 493 ? -5.242 -5.402 28 1 98.06 493 ASP B O 1
ATOM 8275 N N . VAL B 1 494 ? -5 -4.543 25.906 1 98.38 494 VAL B N 1
ATOM 8276 C CA . VAL B 1 494 ? -5.715 -3.307 26.188 1 98.38 494 VAL B CA 1
ATOM 8277 C C . VAL B 1 494 ? -7.18 -3.615 26.5 1 98.38 494 VAL B C 1
ATOM 8279 O O . VAL B 1 494 ? -7.738 -3.098 27.469 1 98.38 494 VAL B O 1
ATOM 8282 N N . LEU B 1 495 ? -7.793 -4.461 25.766 1 97.62 495 LEU B N 1
ATOM 8283 C CA . LEU B 1 495 ? -9.188 -4.832 25.969 1 97.62 495 LEU B CA 1
ATOM 8284 C C . LEU B 1 495 ? -9.375 -5.562 27.297 1 97.62 495 LEU B C 1
ATOM 8286 O O . LEU B 1 495 ? -10.359 -5.34 28 1 97.62 495 LEU B O 1
ATOM 8290 N N . ALA B 1 496 ? -8.477 -6.488 27.594 1 98.06 496 ALA B N 1
ATOM 8291 C CA . ALA B 1 496 ? -8.523 -7.199 28.875 1 98.06 496 ALA B CA 1
ATOM 8292 C C . ALA B 1 496 ? -8.453 -6.23 30.047 1 98.06 496 ALA B C 1
ATOM 8294 O O . ALA B 1 496 ? -9.172 -6.387 31.031 1 98.06 496 ALA B O 1
ATOM 8295 N N . PHE B 1 497 ? -7.527 -5.273 29.938 1 98.25 497 PHE B N 1
ATOM 8296 C CA . PHE B 1 497 ? -7.395 -4.262 30.984 1 98.25 497 PHE B CA 1
ATOM 8297 C C . PHE B 1 497 ? -8.695 -3.477 31.141 1 98.25 497 PHE B C 1
ATOM 8299 O O . PHE B 1 497 ? -9.18 -3.295 32.25 1 98.25 497 PHE B O 1
ATOM 8306 N N . LEU B 1 498 ? -9.273 -3.006 30.031 1 97.81 498 LEU B N 1
ATOM 8307 C CA . LEU B 1 498 ? -10.508 -2.234 30.062 1 97.81 498 LEU B CA 1
ATOM 8308 C C . LEU B 1 498 ? -11.648 -3.066 30.625 1 97.81 498 LEU B C 1
ATOM 8310 O O . LEU B 1 498 ? -12.492 -2.551 31.375 1 97.81 498 LEU B O 1
ATOM 8314 N N . LEU B 1 499 ? -11.719 -4.332 30.266 1 97.5 499 LEU B N 1
ATOM 8315 C CA . LEU B 1 499 ? -12.734 -5.227 30.797 1 97.5 499 LEU B CA 1
ATOM 8316 C C . LEU B 1 499 ? -12.57 -5.391 32.312 1 97.5 499 LEU B C 1
ATOM 8318 O O . LEU B 1 499 ? -13.562 -5.402 33.031 1 97.5 499 LEU B O 1
ATOM 8322 N N . THR B 1 500 ? -11.344 -5.551 32.75 1 97.81 500 THR B N 1
ATOM 8323 C CA . THR B 1 500 ? -11.07 -5.676 34.188 1 97.81 500 THR B CA 1
ATOM 8324 C C . THR B 1 500 ? -11.523 -4.426 34.938 1 97.81 500 THR B C 1
ATOM 8326 O O . THR B 1 500 ? -12.141 -4.52 36 1 97.81 500 THR B O 1
ATOM 8329 N N . VAL B 1 501 ? -11.195 -3.258 34.375 1 97.5 501 VAL B N 1
ATOM 8330 C CA . VAL B 1 501 ? -11.609 -1.997 35 1 97.5 501 VAL B CA 1
ATOM 8331 C C . VAL B 1 501 ? -13.133 -1.926 35.062 1 97.5 501 VAL B C 1
ATOM 8333 O O . VAL B 1 501 ? -13.703 -1.525 36.062 1 97.5 501 VAL B O 1
ATOM 8336 N N . ALA B 1 502 ? -13.773 -2.299 33.969 1 97 502 ALA B N 1
ATOM 8337 C CA . ALA B 1 502 ? -15.234 -2.283 33.906 1 97 502 ALA B CA 1
ATOM 8338 C C . ALA B 1 502 ? -15.828 -3.221 34.938 1 97 502 ALA B C 1
ATOM 8340 O O . ALA B 1 502 ? -16.797 -2.865 35.625 1 97 502 ALA B O 1
ATOM 8341 N N . LEU B 1 503 ? -15.289 -4.422 35.094 1 97.31 503 LEU B N 1
ATOM 8342 C CA . LEU B 1 503 ? -15.781 -5.406 36.031 1 97.31 503 LEU B CA 1
ATOM 8343 C C . LEU B 1 503 ? -15.578 -4.922 37.469 1 97.31 503 LEU B C 1
ATOM 8345 O O . LEU B 1 503 ? -16.422 -5.148 38.344 1 97.31 503 LEU B O 1
ATOM 8349 N N . LEU B 1 504 ? -14.484 -4.277 37.719 1 97.44 504 LEU B N 1
ATOM 8350 C CA . LEU B 1 504 ? -14.219 -3.719 39.062 1 97.44 504 LEU B CA 1
ATOM 8351 C C . LEU B 1 504 ? -15.211 -2.607 39.375 1 97.44 504 LEU B C 1
ATOM 8353 O O . LEU B 1 504 ? -15.68 -2.508 40.5 1 97.44 504 LEU B O 1
ATOM 8357 N N . LEU B 1 505 ? -15.484 -1.774 38.438 1 97.19 505 LEU B N 1
ATOM 8358 C CA . LEU B 1 505 ? -16.453 -0.704 38.625 1 97.19 505 LEU B CA 1
ATOM 8359 C C . LEU B 1 505 ? -17.844 -1.273 38.938 1 97.19 505 LEU B C 1
ATOM 8361 O O . LEU B 1 505 ? -18.547 -0.774 39.812 1 97.19 505 LEU B O 1
ATOM 8365 N N . VAL B 1 506 ? -18.203 -2.281 38.188 1 96.88 506 VAL B N 1
ATOM 8366 C CA . VAL B 1 506 ? -19.484 -2.93 38.406 1 96.88 506 VAL B CA 1
ATOM 8367 C C . VAL B 1 506 ? -19.5 -3.566 39.812 1 96.88 506 VAL B C 1
ATOM 8369 O O . VAL B 1 506 ? -20.5 -3.453 40.531 1 96.88 506 VAL B O 1
ATOM 8372 N N . PHE B 1 507 ? -18.422 -4.234 40.156 1 96.56 507 PHE B N 1
ATOM 8373 C CA . PHE B 1 507 ? -18.297 -4.867 41.469 1 96.56 507 PHE B CA 1
ATOM 8374 C C . PHE B 1 507 ? -18.453 -3.846 42.594 1 96.56 507 PHE B C 1
ATOM 8376 O O . PHE B 1 507 ? -19.219 -4.07 43.531 1 96.56 507 PHE B O 1
ATOM 8383 N N . PHE B 1 508 ? -17.797 -2.746 42.438 1 96.62 508 PHE B N 1
ATOM 8384 C CA . PHE B 1 508 ? -17.859 -1.7 43.469 1 96.62 508 PHE B CA 1
ATOM 8385 C C . PHE B 1 508 ? -19.25 -1.085 43.5 1 96.62 508 PHE B C 1
ATOM 8387 O O . PHE B 1 508 ? -19.75 -0.745 44.594 1 96.62 508 PHE B O 1
ATOM 8394 N N . PHE B 1 509 ? -19.766 -0.894 42.375 1 96.19 509 PHE B N 1
ATOM 8395 C CA . PHE B 1 509 ? -21.125 -0.363 42.312 1 96.19 509 PHE B CA 1
ATOM 8396 C C . PHE B 1 509 ? -22.094 -1.289 43.062 1 96.19 509 PHE B C 1
ATOM 8398 O O . PHE B 1 509 ? -22.938 -0.832 43.812 1 96.19 509 PHE B O 1
ATOM 8405 N N . ILE B 1 510 ? -21.953 -2.564 42.781 1 96.12 510 ILE B N 1
ATOM 8406 C CA . ILE B 1 510 ? -22.812 -3.557 43.406 1 96.12 510 ILE B CA 1
ATOM 8407 C C . ILE B 1 510 ? -22.578 -3.547 44.938 1 96.12 510 ILE B C 1
ATOM 8409 O O . ILE B 1 510 ? -23.531 -3.6 45.719 1 96.12 510 ILE B O 1
ATOM 8413 N N . LYS B 1 511 ? -21.375 -3.492 45.344 1 96 511 LYS B N 1
ATOM 8414 C CA . LYS B 1 511 ? -21.031 -3.473 46.75 1 96 511 LYS B CA 1
ATOM 8415 C C . LYS B 1 511 ? -21.594 -2.232 47.438 1 96 511 LYS B C 1
ATOM 8417 O O . LYS B 1 511 ? -22.062 -2.303 48.562 1 96 511 LYS B O 1
ATOM 8422 N N . ILE B 1 512 ? -21.547 -1.124 46.812 1 96.25 512 ILE B N 1
ATOM 8423 C CA . ILE B 1 512 ? -22.078 0.123 47.344 1 96.25 512 ILE B CA 1
ATOM 8424 C C . ILE B 1 512 ? -23.594 0.032 47.469 1 96.25 512 ILE B C 1
ATOM 8426 O O . ILE B 1 512 ? -24.172 0.432 48.469 1 96.25 512 ILE B O 1
ATOM 8430 N N . CYS B 1 513 ? -24.172 -0.521 46.406 1 94.81 513 CYS B N 1
ATOM 8431 C CA . CYS B 1 513 ? -25.625 -0.699 46.438 1 94.81 513 CYS B CA 1
ATOM 8432 C C . CYS B 1 513 ? -26.047 -1.643 47.562 1 94.81 513 CYS B C 1
ATOM 8434 O O . CYS B 1 513 ? -27.031 -1.38 48.25 1 94.81 513 CYS B O 1
ATOM 8436 N N . CYS B 1 514 ? -25.281 -2.746 47.656 1 95.06 514 CYS B N 1
ATOM 8437 C CA . CYS B 1 514 ? -25.578 -3.711 48.688 1 95.06 514 CYS B CA 1
ATOM 8438 C C . CYS B 1 514 ? -25.391 -3.09 50.094 1 95.06 514 CYS B C 1
ATOM 8440 O O . CYS B 1 514 ? -26.172 -3.344 51 1 95.06 514 CYS B O 1
ATOM 8442 N N . PHE B 1 515 ? -24.391 -2.299 50.219 1 94.44 515 PHE B N 1
ATOM 8443 C CA . PHE B 1 515 ? -24.125 -1.607 51.469 1 94.44 515 PHE B CA 1
ATOM 8444 C C . PHE B 1 515 ? -25.234 -0.627 51.812 1 94.44 515 PHE B C 1
ATOM 8446 O O . PHE B 1 515 ? -25.688 -0.552 52.938 1 94.44 515 PHE B O 1
ATOM 8453 N N . CYS B 1 516 ? -25.719 0.122 50.844 1 94.06 516 CYS B N 1
ATOM 8454 C CA . CYS B 1 516 ? -26.797 1.091 51.031 1 94.06 516 CYS B CA 1
ATOM 8455 C C . CYS B 1 516 ? -28.109 0.393 51.375 1 94.06 516 CYS B C 1
ATOM 8457 O O . CYS B 1 516 ? -28.859 0.868 52.219 1 94.06 516 CYS B O 1
ATOM 8459 N N . VAL B 1 517 ? -28.297 -0.759 50.656 1 94 517 VAL B N 1
ATOM 8460 C CA . VAL B 1 517 ? -29.5 -1.526 50.938 1 94 517 VAL B CA 1
ATOM 8461 C C . VAL B 1 517 ? -29.453 -2.09 52.344 1 94 517 VAL B C 1
ATOM 8463 O O . VAL B 1 517 ? -30.453 -2.053 53.094 1 94 517 VAL B O 1
ATOM 8466 N N . ARG B 1 518 ? -28.391 -2.586 52.781 1 93.88 518 ARG B N 1
ATOM 8467 C CA . ARG B 1 518 ? -28.219 -3.129 54.125 1 93.88 518 ARG B CA 1
ATOM 8468 C C . ARG B 1 518 ? -28.391 -2.039 55.188 1 93.88 518 ARG B C 1
ATOM 8470 O O . ARG B 1 518 ? -29 -2.264 56.219 1 93.88 518 ARG B O 1
ATOM 8477 N N . ARG B 1 519 ? -27.875 -0.902 54.906 1 93.56 519 ARG B N 1
ATOM 8478 C CA . ARG B 1 519 ? -27.984 0.229 55.812 1 93.56 519 ARG B CA 1
ATOM 8479 C C . ARG B 1 519 ? -29.422 0.704 55.938 1 93.56 519 ARG B C 1
ATOM 8481 O O . ARG B 1 519 ? -29.875 1.077 57 1 93.56 519 ARG B O 1
ATOM 8488 N N . TYR B 1 520 ? -30.109 0.638 54.781 1 92.5 520 TYR B N 1
ATOM 8489 C CA . TYR B 1 520 ? -31.516 1.038 54.75 1 92.5 520 TYR B CA 1
ATOM 8490 C C . TYR B 1 520 ? -32.375 0.057 55.531 1 92.5 520 TYR B C 1
ATOM 8492 O O . TYR B 1 520 ? -33.25 0.466 56.312 1 92.5 520 TYR B O 1
ATOM 8500 N N . ILE B 1 521 ? -32.062 -1.225 55.375 1 91.56 521 ILE B N 1
ATOM 8501 C CA . ILE B 1 521 ? -32.812 -2.268 56.094 1 91.56 521 ILE B CA 1
ATOM 8502 C C . ILE B 1 521 ? -32.562 -2.174 57.594 1 91.56 521 ILE B C 1
ATOM 8504 O O . ILE B 1 521 ? -33.469 -2.293 58.375 1 91.56 521 ILE B O 1
ATOM 8508 N N . TYR B 1 522 ? -31.375 -1.944 57.938 1 89.81 522 TYR B N 1
ATOM 8509 C CA . TYR B 1 522 ? -31 -1.822 59.344 1 89.81 522 TYR B CA 1
ATOM 8510 C C . TYR B 1 522 ? -31.656 -0.607 60 1 89.81 522 TYR B C 1
ATOM 8512 O O . TYR B 1 522 ? -32.156 -0.681 61.125 1 89.81 522 TYR B O 1
ATOM 8520 N N . LYS B 1 523 ? -31.781 0.397 59.406 1 90.81 523 LYS B N 1
ATOM 8521 C CA . LYS B 1 523 ? -32.406 1.607 59.906 1 90.81 523 LYS B CA 1
ATOM 8522 C C . LYS B 1 523 ? -33.906 1.404 60.094 1 90.81 523 LYS B C 1
ATOM 8524 O O . LYS B 1 523 ? -34.5 1.833 61.094 1 90.81 523 LYS B O 1
ATOM 8529 N N . LYS B 1 524 ? -34.5 0.741 59.125 1 90.19 524 LYS B N 1
ATOM 8530 C CA . LYS B 1 524 ? -35.938 0.455 59.219 1 90.19 524 LYS B CA 1
ATOM 8531 C C . LYS B 1 524 ? -36.219 -0.506 60.375 1 90.19 524 LYS B C 1
ATOM 8533 O O . LYS B 1 524 ? -37.219 -0.358 61.062 1 90.19 524 LYS B O 1
ATOM 8538 N N . ALA B 1 525 ? -35.375 -1.423 60.344 1 81.88 525 ALA B N 1
ATOM 8539 C CA . ALA B 1 525 ? -35.562 -2.377 61.438 1 81.88 525 ALA B CA 1
ATOM 8540 C C . ALA B 1 525 ? -35.438 -1.689 62.781 1 81.88 525 ALA B C 1
ATOM 8542 O O . ALA B 1 525 ? -36.188 -1.987 63.688 1 81.88 525 ALA B O 1
ATOM 8543 N N . LYS B 1 526 ? -34.781 -0.766 63 1 87.12 526 LYS B N 1
ATOM 8544 C CA . LYS B 1 526 ? -34.594 -0.015 64.25 1 87.12 526 LYS B CA 1
ATOM 8545 C C . LYS B 1 526 ? -35.781 0.918 64.5 1 87.12 526 LYS B C 1
ATOM 8547 O O . LYS B 1 526 ? -36.188 1.095 65.625 1 87.12 526 LYS B O 1
ATOM 8552 N N . GLU B 1 527 ? -36.344 1.449 63.625 1 87.62 527 GLU B N 1
ATOM 8553 C CA . GLU B 1 527 ? -37.5 2.334 63.781 1 87.62 527 GLU B CA 1
ATOM 8554 C C . GLU B 1 527 ? -38.781 1.548 64.125 1 87.62 527 GLU B C 1
ATOM 8556 O O . GLU B 1 527 ? -39.594 2.021 64.875 1 87.62 527 GLU B O 1
ATOM 8561 N N . ASN B 1 528 ? -38.969 0.382 63.656 1 82.94 528 ASN B N 1
ATOM 8562 C CA . ASN B 1 528 ? -40.156 -0.437 63.969 1 82.94 528 ASN B CA 1
ATOM 8563 C C . ASN B 1 528 ? -40.031 -1.091 65.375 1 82.94 528 ASN B C 1
ATOM 8565 O O . ASN B 1 528 ? -40.969 -1.662 65.875 1 82.94 528 ASN B O 1
ATOM 8569 N N . GLY B 1 529 ? -38.969 -1.194 65.812 1 73.88 529 GLY B N 1
ATOM 8570 C CA . GLY B 1 529 ? -38.781 -1.769 67.125 1 73.88 529 GLY B CA 1
ATOM 8571 C C . GLY B 1 529 ? -38.969 -0.769 68.25 1 73.88 529 GLY B C 1
ATOM 8572 O O . GLY B 1 529 ? -38.906 -1.124 69.438 1 73.88 529 GLY B O 1
ATOM 8573 N N . HIS B 1 530 ? -39.281 0.511 68 1 57.31 530 HIS B N 1
ATOM 8574 C CA . HIS B 1 530 ? -39.844 1.423 69 1 57.31 530 HIS B CA 1
ATOM 8575 C C . HIS B 1 530 ? -41.344 1.628 68.812 1 57.31 530 HIS B C 1
ATOM 8577 O O . HIS B 1 530 ? -41.812 1.688 67.688 1 57.31 530 HIS B O 1
#

Nearest PDB structures (foldseek):
  7yf5-assembly1_B  TM=9.760E-01  e=3.855E-23  Homo sapiens
  7yf5-assembly1_A  TM=9.656E-01  e=2.466E-23  Homo sapiens
  2o6l-assembly1_A  TM=9.902E-01  e=1.949E-22  Homo sapiens
  7cjx-assembly2_B  TM=9.784E-01  e=2.881E-22  Homo sapiens
  7yan-assembly2_D-2  TM=9.706E-01  e=5.264E-21  Homo sapiens

Sequence (1060 aa):
MSTVWCLSLALLLVLSATRIAHGGNILVWYTEGSHWINLKPVLDTLIDRGHHVTVLVPSTSMFMNRSEPSRFHYEPFDVSISLEVIEASNEEFLQFSMYEIDHMNYIEMYIKFIDLAMIELRNNLKYLDGVVKSGTIMKRLKEAKYDLLLADPLYPGSELLADLLNLPLVFSLRFSPALNWERHCGQIPAPPSFVPGAMSKLTDTMDFSERLWNFLFYAVQDIVMQFTYWKEVDNYYSEFKGEPTSSCELMSKADIWLMRTYWDFDFPHPYLPNIKFVGGIHCRPAKPLPKDMEEFAQRSGDAGIVVFSLGSFINNITTEKANMVASALAQIPQKVLWRYSGKVPDTLGANTRIYQWIPQNDLLAHPKTRAFITHGGTNGIYEAIYHGVPMVGIPMFADQPDNLVHMMAKGAAVMVNLNFINAEGLRDAINTVINDKSYKENAMRLSKIHHDRPMSPRDEAVFWIEFTMRNKGAKHLRVQAHELTWYQYHSLDVLAFLLTVALLLVFFFIKICCFCVRRYIYKKAKENGHMSTVWCLSLALLLVLSATRIAHGGNILVWYTEGSHWINLKPVLDTLIDRGHHVTVLVPSTSMFMNRSEPSRFHYEPFDVSISLEVIEASNEEFLQFSMYEIDHMNYIEMYIKFIDLAMIELRNNLKYLDGVVKSGTIMKRLKEAKYDLLLADPLYPGSELLADLLNLPLVFSLRFSPALNWERHCGQIPAPPSFVPGAMSKLTDTMDFSERLWNFLFYAVQDIVMQFTYWKEVDNYYSEFKGEPTSSCELMSKADIWLMRTYWDFDFPHPYLPNIKFVGGIHCRPAKPLPKDMEEFAQRSGDAGIVVFSLGSFINNITTEKANMVASALAQIPQKVLWRYSGKVPDTLGANTRIYQWIPQNDLLAHPKTRAFITHGGTNGIYEAIYHGVPMVGIPMFADQPDNLVHMMAKGAAVMVNLNFINAEGLRDAINTVINDKSYKENAMRLSKIHHDRPMSPRDEAVFWIEFTMRNKGAKHLRVQAHELTWYQYHSLDVLAFLLTVALLLVFFFIKICCFCVRRYIYKKAKENGH

Secondary structure (DSSP, 8-state):
-HHHHHHHHHHHHHHHSS------EEEE----HHHHHHHHHHHHHHHHTT-EEEEEEESS-SS--TTS--SSEEEEE--SS-HHHHHHHHHHHHHIIIIIGGGS-HHHHHHHHHHHHHHHHHHHHHHHHHHHT-HHHHHHHHHHT-SEEEE-TTSTTHHHHHHHHT--EEEEES--GGGHIIIIIS-----TTTSPPTTS---S---HHHHHHHHHHHHHHHHHHIIIIIHHHHHHHHHHHTS---HHHHHTT-SEEEES--TTTSPP--B-TTEEE-TTTT--PPPPPPHHHHHHHHTTTTT-EEEEE--TT-----HHHHHHHHHHHTTSSSEEEEE--SPPPTT--TTEEEES---HHHHHHSTTEEEEEE---HHHHHHHHHHT--EEE---STTHHHHHHHHHHTTSEEE--TTT--HHHHHHHHHHHHH-HHHHHHHHHHHHHHH-SSS-HHHHHHHHHHHHHHHTS-GGG--GGGGS-HHHHTTHHHHHHHHHHHHHHHHHHHHHHHHHHHHHHHHHHHHHT-/-HHHHHHHHHHHHHHHS-------EEEE----HHHHHHHHHHHHHHHHTT-EEEEEEESS-SS--TTS--SSEEEEE--SS-HHHHHHHHHHHHHIIIIIGGGS-HHHHHHHHHHHHHHHHHHHHHHHHHHHT-HHHHHHHHHH--SEEEE-TTSTTHHHHHHHHT--EEEEES--GGGHIIIIIS-----TTTSPPTTS---S---HHHHHHHHHHHHHHHHHHIIIIIHHHHHHHHHHHTS---HHHHHTT-SEEEES--TTTSPP--B-TTEEE-TTTT--PPPPPPHHHHHHHHTTTTT-EEEEE--TT-----HHHHHHHHHHHTTSSSEEEEE--SPPPTT--TTEEEES---HHHHHHSTTEEEEEE---HHHHHHHHHHT--EEE---STTHHHHHHHHHHTTSEEE--TTT--HHHHHHHHHHHHH-HHHHHHHHHHHHHHH-SSS-HHHHHHHHHHHHHHHTS-GGG--GGGGS-HHHHTTHHHHHHHHHHHHHHHHHHHHHHHHHHHHHHHHHHHHHT-

Organism: Takifugu rubripes (NCBI:txid31033)

Solvent-accessible surface area (backbone atoms only — not comparable to full-atom values): 55382 Å² total; per-residue (Å²): 122,69,69,61,54,53,49,51,47,48,50,45,49,56,55,60,66,46,67,75,62,75,46,52,38,37,37,31,54,51,69,48,54,71,60,41,60,46,47,43,54,48,55,53,50,42,43,74,64,50,29,46,45,36,33,40,38,57,71,52,59,91,60,64,58,83,82,51,90,59,97,53,44,74,45,76,34,57,43,89,61,57,59,65,58,53,52,50,52,52,50,50,49,49,47,39,48,61,68,42,45,88,78,43,56,72,66,58,40,49,52,52,47,50,52,52,51,49,52,52,50,54,51,43,51,42,48,37,43,26,42,80,71,27,67,68,52,46,51,52,57,62,70,66,60,56,48,30,39,41,29,39,67,90,48,61,53,56,46,56,48,28,62,76,67,71,35,36,30,35,36,48,40,81,77,41,71,39,35,42,53,45,33,74,29,64,59,34,62,64,53,41,43,34,38,50,36,48,77,64,64,60,59,40,80,55,56,70,72,51,28,43,48,33,44,50,50,40,53,52,47,51,52,51,39,51,74,42,57,49,44,55,49,18,52,51,47,15,63,74,70,72,44,94,39,59,54,52,64,42,49,40,64,45,33,34,39,37,29,55,40,36,66,65,59,46,72,41,57,50,36,43,74,34,52,43,69,25,35,49,37,61,56,71,83,64,57,85,67,58,68,68,59,46,53,54,49,62,70,21,60,89,60,9,25,32,43,33,41,57,63,92,79,58,65,75,73,48,68,67,56,43,24,36,50,27,44,17,55,47,72,46,81,33,27,33,49,32,44,51,76,57,79,81,42,88,41,56,28,92,48,52,45,77,28,82,69,71,66,57,63,33,51,48,50,38,91,48,45,47,35,35,38,29,22,29,47,68,70,61,48,34,35,27,32,66,49,26,38,12,31,38,24,42,42,47,50,85,61,10,54,33,46,40,44,42,35,37,75,57,41,22,36,47,79,50,49,74,88,77,52,50,32,66,56,52,35,49,51,50,48,46,44,56,69,40,59,60,17,39,54,31,12,38,51,29,16,49,51,65,70,65,55,100,58,56,29,38,58,47,50,49,48,54,55,48,47,29,45,77,60,70,28,38,71,70,37,54,46,54,64,82,80,45,54,75,51,46,51,70,36,44,61,49,48,51,52,52,49,50,53,52,51,49,51,51,51,51,50,49,51,50,50,50,50,52,49,52,52,50,51,52,53,49,56,56,58,69,72,102,120,69,68,59,53,55,49,50,48,48,48,43,49,57,54,60,66,45,67,75,64,74,47,51,38,36,36,30,55,52,71,50,55,70,61,41,60,46,47,45,52,48,54,52,51,42,41,74,66,50,28,48,46,36,34,41,38,58,71,53,59,90,61,64,58,84,82,50,91,61,97,52,43,75,45,75,34,58,44,89,60,55,58,64,58,54,50,49,52,51,49,51,50,49,46,38,48,62,67,41,47,89,77,45,54,72,68,57,40,51,52,52,48,51,53,53,51,50,51,53,49,55,54,41,52,43,48,38,44,24,42,80,71,26,67,68,54,47,50,52,56,62,70,65,60,56,47,30,37,41,28,39,67,90,48,62,55,56,44,57,51,27,61,77,67,71,35,36,31,36,36,48,39,79,78,41,72,40,35,43,52,46,32,75,29,64,60,34,61,64,53,41,45,33,38,51,35,47,78,64,62,59,60,40,80,55,56,70,70,50,27,44,47,34,43,50,49,43,52,51,48,51,53,51,40,50,73,41,58,50,45,54,49,18,51,51,46,14,64,73,69,72,44,94,39,58,55,51,63,41,50,40,64,46,31,34,38,36,30,56,40,37,66,65,58,47,74,42,57,49,37,42,72,33,52,42,68,27,34,49,37,60,54,71,83,64,58,85,67,59,69,70,58,47,52,53,50,61,69,21,59,90,63,8,25,33,43,34,41,56,63,92,80,59,65,77,73,48,68,68,56,42,24,35,50,27,43,16,54,47,73,46,80,32,27,31,48,31,45,51,75,57,81,80,41,88,42,57,28,92,50,50,45,77,27,82,70,70,67,59,64,32,52,48,51,36,89,49,45,48,34,34,36,29,22,29,48,69,68,60,49,34,36,26,31,66,51,27,39,13,31,38,27,42,43,47,50,86,60,10,55,34,48,41,46,41,35,36,75,56,42,22,35,47,78,50,50,75,88,77,53,49,32,66,53,50,35,48,51,52,48,47,43,58,68,40,60,61,16,39,53,30,12,38,50,29,16,49,51,63,69,65,56,100,57,56,28,37,59,46,50,49,48,54,53,49,47,29,45,77,59,70,28,40,72,72,34,54,47,53,64,82,78,45,53,74,52,46,52,69,37,45,61,50,48,51,51,53,49,52,53,52,51,50,52,51,50,49,50,50,50,50,50,52,50,52,50,51,53,52,50,53,52,50,53,57,57,70,75,101

Radius of gyration: 33.78 Å; Cα contacts (8 Å, |Δi|>4): 1709; chains: 2; bounding box: 78×106×121 Å